Protein AF-A0A1Z4JH49-F1 (afdb_monomer)

pLDDT: mean 76.68, std 13.73, range [22.17, 94.38]

Organism: NCBI:txid1973484

Foldseek 3Di:
DDDPPDDLVPDDPVRSVLPPPHDDPPHDDPVSVVVVVVVCPQPVVLVVLLVVLVVLLVVCVVVVVDLVSADDDPRLVVLVVSLVCQVVGPPHRDPSSVVRSVSSVVSHVVVVVVVVVVVVVVVVVVVDDDDDDDDDDDDDDDDDDDDPVVVLVVVVVVVVVQQLVLLVVLLVVLVVVLVVLVVQLVVLVVQLVVLVVQLVVLVVQLVVLVVQLVVLVVQLVVLVVQLVVLVVVCVVDDPVHPVSVVSNVVSVVSNVVSVVSNVVSVVSNVVSVVSNVVSVVSNVVSVVSSVVSVVSSVLSVLQSVLSVLLSVLLVCCVPPLLSSLLSLLLSLVSQVVSCVPPNDPNHHQSSLQSLQASLQVVCLPPPPLPADAEFAAKAFQAAEEEAAFFFDFFWKFEFFFFDDTADDDDDFFWDTAADFQFAAHYAFAAPAFWDWDTFGDVQAFAKAGGFFHAFDAWDDAARFAAFAEDAAFDAWHFAGAAADDQAFDWATRPHKDWAADDWAAAAFAFAEADAADAAWEFGKDFDVDDWTFFAVGGADDDDFKDEAFQFFHEYFHHADKFDDGFGLFQDDWFFTAVFAFDDKWADFAAAAAAEEAEAQFFWWKEFFFQAFATDTATQAAGAFAAKAQAAAGAAAAADDYAAQWWEWKDFQVQFTFADIFFHTGGYYGKFDDPAFWHYWYTGAHDWWIHTYHQDWWTFRGTFFHHDTGIIATDGDARFYHMTDTNHRWYFHDHGPQRHYDNIRGNHHDHDDDDGDDDAHGYDMYDAHHTMTHTHRHQQGWYFYTRYDHHDGDGTYYDHDHRFAHGYFAHDDTTNWYHRAGTAIHTTMDHGGYHDDGTYYDAHGHADDHYYGHHHWSDYDHTHMIMATHHHDHTTGGHDDDDGGRWAHYKYAGNSSQGIWGGTNSQDIIHIRSVHIDDDYYDYYGHHYRRYIYYYHPHFHGAYHHHRRMYTGTTRDRHRYRHYHYDYYFHKADDWDHHDDDGYDIYGSHTGIDNDGDADSLRSSVSSLVVCLVVCLQVVVSVVSSVSNLDLVSLLSNLVNLQVVLLVCLLVVVLVSSLVSPVSSCVSPVVDDDRSNLSSPLSNQLSVLQVVLLVCLQVVNLVSSLVSNVVSCVSPVVDDDRSNVSSPVSHDDDD

Nearest PDB structures (foldseek):
  3ja6-assembly1_I  TM=4.859E-01  e=6.637E-03  Escherichia coli
  3ja6-assembly1_H  TM=2.984E-01  e=4.218E-02  Escherichia coli
  7a0g-assembly1_FFF  TM=4.722E-01  e=1.533E+00  Serratia marcescens
  6r1j-assembly1_J-2  TM=3.160E-01  e=1.308E+00  Aeromonas hydrophila J-1
  6grj-assembly1_F  TM=4.520E-01  e=7.887E+00  Aeromonas hydrophila

Mean predicted aligned error: 19.62 Å

Sequence (1134 aa):
MRRDDFEMAKVHPNLSMHNWLFFRETDEFESGMRVLLKAIDTDLEYVRAHTRILEKAIEWQEQKRNESFGLKGDDLRSAEAWLSQGEAKEPKPTELQQNYIRASRSTEDATAEAKRILEQAVAKAKRVSLLSLLAVGAAVTVAAIAIPASIQAQRQAAEARSQMQEANESLVQTQEKEKAANEKAQLAQKQFEQAQKQKQAAETQAKQAAEKARVAQQQFTQAQQQAKVAAQQLAQVNQEKEVVAVAKEQAEQQLQQAQQQIQVAQVQLGKAQAATTAAQQQTERAETSLRVAEDKRNTILTANALEKDGVAALKLSNVEQIRGLIDAMQAGQRLQGLIKTKGQDGFAASPIFSLQTILDRVENRSRQPFQRQILLAHESNVLTAKFSPNGQRIVTASADKTARVWDANTGEEVATLTGHQGNVWAAEFSPNGQRIVTASDDKTAQVWDANTGDEVATLIGHQGSVSTAKFSPDGQHILTRSAADNTARVWDANTGDEVATLTGHQGSVGAAEFSPDGQRIVTASADKTARVWDAKTGQQIVTLTGHQGTVMAAKFSPNGQHILTTSDDNTARVWDAKTGQQIATLTGHQGFVMTTKFSPDGQRILSPSWGNTARVWDAKTGQQIATLTGHQDTVMAAEFSPDGQRIVTASADKTARVWNANVGQEVTTLTGHQSSVGAAEFSPNGQHVVTASADKTAQVWNAKTGQQIATLTGHQGTVWAAKFSPDGQRIVTASADKTAQVWNAKTGQQIATLTGHQGWAIVAKFSPNGQRIVTASADKTARVWDAKNGQQIATLTGHQGAVWVAEFSPNGQYILTASDDKTARVWNAKTGQQIATLTGHQGTVWAAKFSADGQRIITASADNTARVWDANTGQEVATLTGHQSSVSAAEFSPNKQRIITASADNTARVWDANTGQEVATLTGHQSSVGAAEFSPNGQHVVTASADNTARVWDANTGQEIATLTGHQSWVSAAKFSPDGQRILTASLDHTAQIVPVEDLNMLLARGCRWLTNYLIVNPQVLKSLSTCHQPALLLASSLTLVNQSEDAARAGKIEDAIANLTLAKSWNPNLTFDPKTHAQNLSTAAQLLDEADRLAKAGKIEDAIAKYHQAQGIDESLQFDPEERAEENAPPQN

InterPro domains:
  IPR001680 WD40 repeat [PF00400] (373-407)
  IPR001680 WD40 repeat [PF00400] (411-449)
  IPR001680 WD40 repeat [PF00400] (454-492)
  IPR001680 WD40 repeat [PF00400] (497-534)
  IPR001680 WD40 repeat [PF00400] (538-576)
  IPR001680 WD40 repeat [PF00400] (580-618)
  IPR001680 WD40 repeat [PF00400] (622-660)
  IPR001680 WD40 repeat [PF00400] (664-702)
  IPR001680 WD40 repeat [PF00400] (706-744)
  IPR001680 WD40 repeat [PF00400] (748-786)
  IPR001680 WD40 repeat [PF00400] (790-828)
  IPR001680 WD40 repeat [PF00400] (832-870)
  IPR001680 WD40 repeat [PF00400] (874-912)
  IPR001680 WD40 repeat [PF00400] (916-954)
  IPR001680 WD40 repeat [PF00400] (958-994)
  IPR001680 WD40 repeat [PS50082] (375-416)
  IPR001680 WD40 repeat [PS50082] (417-458)
  IPR001680 WD40 repeat [PS50082] (459-501)
  IPR001680 WD40 repeat [PS50082] (502-543)
  IPR001680 WD40 repeat [PS50082] (544-585)

Radius of gyration: 41.97 Å; Cα contacts (8 Å, |Δi|>4): 3532; chains: 1; bounding box: 147×89×112 Å

Secondary structure (DSSP, 8-state):
--GGG--GGGS-HHHHTS-GGG--TTS-SHHHHHHHHHHHTS-HHHHHHHHHHHHHHHHHHHTTT-GGGS--THHHHHHHHHHTTGGGSSSPPPHHHHHHHHHHHHHHHHHHHHHHHHHHHHHHHTT---S-------------SS-SHHHHHHHHHHHHHHHHHHHHHHHHHHHHHHHHHHHHHHHHHHHHHHHHHHHHHHHHHHHHHHHHHHHHHHHHHHHHHHHHHHHHHHHT-SSSHHHHHHHHHHHHHHHHHHHHHHHHHHHHHHHHHHHHHHHHHHHHHHHHHHHHHHHHHHHHHHHHHHHHHHHHHHHHHTT-HHHHHHHHHHHHHHHHHHHHHH-STT--SHHHHHHHHHHHHHHHTSS-S-SEEE--EESS--------S-B-S-----SSSS-----SSS----------SS----EE--SSSBB-----TTTB-----SSSS---S----S-----S---SSSS----------SS-----SSS----------SS------B-SSS--B-----SSS-----BTTT-B----B--SS------B-BS--------SSS------SSS-----------S--------SSSS------SSTT-----SSS-B---BB--B-S-B---B--SS--B--BB-TTS--B---SSS----EEE---SS--B--B--SBSSEEB--BSSS-EEEEETTSS-EEE------------EE-SSSS-EE---TTT-------SS----------S-----EE-BSB--------TT---B---SSSS----B--------S-----S------B--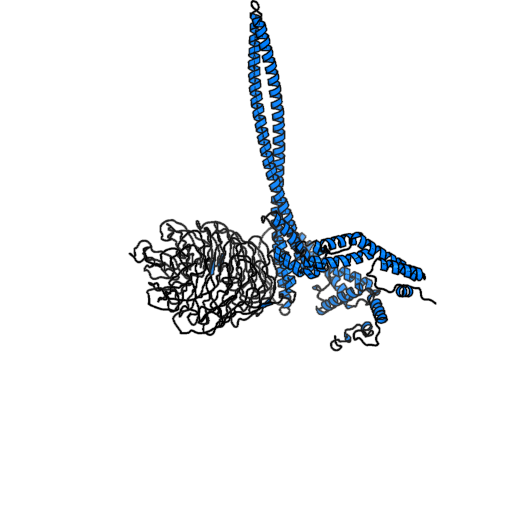SSS--B---SSS---S-------S--------S---------SSS------SS-BSS---B----S---EEE--TBTT--EEEBTTTB-----TTS-S---------S--------SS--------BTTB-B--BSSS-S----B--B-S-B--B---SSS--B---BSSS-B-------HHHHHHHHHHHTHHHHHH-HHHHHH-GGG--HHHHHHHHHHHHHHHHHHHHTT-HHHHHHHHHHHHHH-TT--S-HHHHHHHHHHHHHHHHHHHHHHHTT-HHHHHHHHHHHHTT-TT--S-HHHHHHHTSPPP-

Solvent-accessible surface area (backbone atoms only — not comparable to full-atom values): 50497 Å² total; per-residue (Å²): 135,80,85,85,87,66,69,69,90,80,48,57,71,80,61,63,70,60,72,68,91,75,70,62,100,87,65,68,59,74,67,46,51,53,54,51,51,63,60,55,70,59,53,54,66,61,47,52,49,49,53,57,46,41,53,51,27,47,53,22,52,73,56,73,60,42,71,89,64,37,48,56,68,68,66,31,55,53,49,53,59,51,57,74,54,23,89,84,41,79,79,58,76,48,72,57,38,55,52,38,53,54,52,11,48,58,48,48,56,51,50,53,51,53,47,53,54,48,52,55,49,52,62,54,50,75,75,68,85,80,84,81,85,90,86,88,87,86,85,83,88,86,86,83,92,84,70,70,70,55,53,56,55,49,48,53,52,48,50,56,47,54,49,54,46,32,54,48,53,49,55,52,59,48,51,54,53,42,50,55,32,50,54,50,26,54,51,29,47,54,51,26,56,50,27,50,54,50,26,55,52,27,50,51,50,25,53,55,27,45,50,50,28,52,51,30,50,52,51,29,54,51,28,50,52,48,28,51,51,32,52,54,52,44,73,76,45,83,85,67,46,66,69,41,50,53,52,28,54,53,27,50,52,48,30,52,53,28,51,52,48,32,54,54,26,49,54,48,26,53,53,26,48,53,49,27,54,52,27,47,56,50,27,56,52,25,49,54,49,24,53,54,30,46,53,54,32,55,49,38,54,52,27,54,50,36,30,51,43,3,54,49,15,44,60,38,34,78,79,38,54,70,58,13,44,51,43,8,44,50,28,39,51,53,49,52,55,49,44,78,74,68,54,78,85,73,70,61,53,36,15,57,14,21,34,44,23,46,53,23,47,60,51,70,70,54,96,52,47,52,79,44,46,35,42,33,25,20,11,5,23,14,49,32,45,47,54,42,50,59,22,18,33,46,37,30,7,44,5,10,34,31,26,46,43,41,72,94,83,82,87,82,48,50,59,22,18,11,69,38,27,2,5,8,11,43,17,28,21,19,95,33,41,33,14,33,26,59,12,22,11,52,21,14,18,34,9,23,32,38,72,38,34,21,15,74,51,77,51,87,88,40,7,30,21,11,7,28,44,46,16,35,33,71,75,43,11,31,43,32,22,5,22,23,76,68,53,48,45,9,49,43,72,84,87,35,51,70,71,12,28,51,75,63,42,58,10,2,25,24,10,19,14,20,21,47,80,67,60,21,32,42,43,6,4,3,58,75,52,73,52,38,37,8,4,76,80,51,54,67,52,69,56,58,36,38,47,54,9,11,24,17,3,10,38,35,18,33,55,74,37,13,33,28,27,14,5,32,2,9,40,40,39,21,9,7,51,84,60,15,55,71,33,38,46,42,39,65,38,66,19,64,35,53,23,36,41,49,37,70,35,56,36,31,44,36,13,13,4,29,3,36,33,19,42,28,26,8,15,61,58,44,37,25,21,25,24,34,47,20,14,49,28,36,36,24,32,29,25,36,14,52,27,77,20,3,16,17,26,29,5,57,78,54,37,27,42,35,41,8,49,46,42,39,50,68,27,31,42,18,52,80,47,90,40,48,20,33,14,12,32,40,23,12,68,63,60,19,16,32,23,16,8,36,35,34,46,32,38,24,18,47,25,70,54,56,53,74,77,23,55,31,54,82,52,68,8,68,40,28,1,19,15,29,41,48,51,61,35,25,34,33,18,2,0,49,56,12,9,10,35,47,28,44,36,34,41,82,65,75,71,67,88,85,89,71,39,70,30,76,13,26,8,15,14,26,23,45,64,51,68,47,49,57,4,2,10,40,74,20,29,15,30,20,21,17,28,70,40,81,65,78,70,62,75,48,58,72,35,73,32,56,37,58,29,8,36,43,13,19,23,55,43,48,23,30,17,20,17,38,40,45,19,37,15,29,14,9,69,73,76,55,45,72,75,60,34,58,60,29,22,14,36,63,53,27,55,74,56,64,40,41,12,10,34,42,18,26,19,1,4,48,66,20,13,38,29,32,27,43,46,69,25,20,33,17,34,29,28,28,37,58,50,52,53,40,32,28,2,11,14,19,15,14,39,14,26,17,29,33,22,2,6,28,29,14,27,55,44,35,21,33,28,82,16,4,54,64,76,48,74,64,68,46,15,50,19,17,17,5,15,17,28,26,33,60,74,61,47,60,22,39,46,42,19,3,65,58,16,19,24,13,15,7,11,80,72,59,32,58,28,39,33,30,59,77,46,36,24,17,20,33,24,27,12,34,29,69,88,55,80,36,29,32,33,9,27,39,25,37,25,27,28,60,34,60,42,42,56,77,70,40,48,47,46,50,51,37,60,74,39,39,74,57,34,31,79,35,42,75,58,39,72,72,38,66,92,52,72,41,72,70,52,34,42,55,14,20,55,47,34,41,55,59,14,52,55,30,3,43,71,64,39,40,70,63,10,27,56,34,31,47,50,18,37,73,48,32,76,83,57,84,72,54,38,62,62,51,22,51,33,35,26,49,19,40,52,29,41,59,49,15,58,49,30,4,49,70,66,36,40,71,66,9,29,57,26,34,51,55,15,36,77,54,30,84,81,62,87,71,59,42,64,61,56,21,58,73,40,32,65,84,88,129

Structure (mmCIF, N/CA/C/O backbone):
data_AF-A0A1Z4JH49-F1
#
_entry.id   AF-A0A1Z4JH49-F1
#
loop_
_atom_site.group_PDB
_atom_site.id
_atom_site.type_symbol
_atom_site.label_atom_id
_atom_site.label_alt_id
_atom_site.label_comp_id
_atom_site.label_asym_id
_atom_site.label_entity_id
_atom_site.label_seq_id
_atom_site.pdbx_PDB_ins_code
_atom_site.Cartn_x
_atom_site.Cartn_y
_atom_site.Cartn_z
_atom_site.occupancy
_atom_site.B_iso_or_equiv
_atom_site.auth_seq_id
_atom_site.auth_comp_id
_atom_site.auth_asym_id
_atom_site.auth_atom_id
_atom_site.pdbx_PDB_model_num
ATOM 1 N N . MET A 1 1 ? 37.504 30.552 30.545 1.00 37.03 1 MET A N 1
ATOM 2 C CA . MET A 1 1 ? 38.016 30.940 29.206 1.00 37.03 1 MET A CA 1
ATOM 3 C C . MET A 1 1 ? 39.341 31.670 29.407 1.00 37.03 1 MET A C 1
ATOM 5 O O . MET A 1 1 ? 39.548 32.161 30.512 1.00 37.03 1 MET A O 1
ATOM 9 N N . ARG A 1 2 ? 40.256 31.694 28.426 1.00 31.44 2 ARG A N 1
ATOM 10 C CA . ARG A 1 2 ? 41.490 32.506 28.524 1.00 31.44 2 ARG A CA 1
ATOM 11 C C . ARG A 1 2 ? 41.220 33.959 28.108 1.00 31.44 2 ARG A C 1
ATOM 13 O O . ARG A 1 2 ? 40.160 34.270 27.582 1.00 31.44 2 ARG A O 1
ATOM 20 N N . ARG A 1 3 ? 42.172 34.833 28.435 1.00 36.56 3 ARG A N 1
ATOM 21 C CA . ARG A 1 3 ? 42.039 36.296 28.539 1.00 36.56 3 ARG A CA 1
ATOM 22 C C . ARG A 1 3 ? 41.956 37.055 27.203 1.00 36.56 3 ARG A C 1
ATOM 24 O O . ARG A 1 3 ? 41.673 38.248 27.222 1.00 36.56 3 ARG A O 1
ATOM 31 N N . ASP A 1 4 ? 42.187 36.388 26.076 1.00 38.19 4 ASP A N 1
ATOM 32 C CA . ASP A 1 4 ? 42.573 37.065 24.830 1.00 38.19 4 ASP A CA 1
ATOM 33 C C . ASP A 1 4 ? 41.394 37.393 23.884 1.00 38.19 4 ASP A C 1
ATOM 35 O O . ASP A 1 4 ? 41.569 38.157 22.940 1.00 38.19 4 ASP A O 1
ATOM 39 N N . ASP A 1 5 ? 40.182 36.901 24.178 1.00 44.09 5 ASP A N 1
ATOM 40 C CA . ASP A 1 5 ? 38.983 37.053 23.327 1.00 44.09 5 ASP A CA 1
ATOM 41 C C . ASP A 1 5 ? 37.997 38.159 23.793 1.00 44.09 5 ASP A C 1
ATOM 43 O O . ASP A 1 5 ? 36.838 38.168 23.372 1.00 44.09 5 ASP A O 1
ATOM 47 N N . PHE A 1 6 ? 38.392 39.076 24.694 1.00 48.81 6 PHE A N 1
ATOM 48 C CA . PHE A 1 6 ? 37.451 40.023 25.328 1.00 48.81 6 PHE A CA 1
ATOM 49 C C . PHE A 1 6 ? 37.875 41.504 25.260 1.00 48.81 6 PHE A C 1
ATOM 51 O O . PHE A 1 6 ? 38.840 41.936 25.892 1.00 48.81 6 PHE A O 1
ATOM 58 N N . GLU A 1 7 ? 37.102 42.320 24.537 1.00 53.25 7 GLU A N 1
ATOM 59 C CA . GLU A 1 7 ? 37.329 43.766 24.403 1.00 53.25 7 GLU A CA 1
ATOM 60 C C . GLU A 1 7 ? 36.830 44.547 25.635 1.00 53.25 7 GLU A C 1
ATOM 62 O O . GLU A 1 7 ? 35.629 44.771 25.801 1.00 53.25 7 GLU A O 1
ATOM 67 N N . MET A 1 8 ? 37.752 45.050 26.468 1.00 45.38 8 MET A N 1
ATOM 68 C CA . MET A 1 8 ? 37.416 45.846 27.667 1.00 45.38 8 MET A CA 1
ATOM 69 C C . MET A 1 8 ? 36.530 47.072 27.387 1.00 45.38 8 MET A C 1
ATOM 71 O O . MET A 1 8 ? 35.761 47.474 28.255 1.00 45.38 8 MET A O 1
ATOM 75 N N . ALA A 1 9 ? 36.588 47.646 26.180 1.00 52.22 9 ALA A N 1
ATOM 76 C CA . ALA A 1 9 ? 35.796 48.815 25.787 1.00 52.22 9 ALA A CA 1
ATOM 77 C C . ALA A 1 9 ? 34.269 48.577 25.772 1.00 52.22 9 ALA A C 1
ATOM 79 O O . ALA A 1 9 ? 33.506 49.536 25.683 1.00 52.22 9 ALA A O 1
ATOM 80 N N . LYS A 1 10 ? 33.818 47.316 25.855 1.00 49.72 10 LYS A N 1
ATOM 81 C CA . LYS A 1 10 ? 32.396 46.931 25.909 1.00 49.72 10 LYS A CA 1
ATOM 82 C C . LYS A 1 10 ? 31.877 46.683 27.332 1.00 49.72 10 LYS A C 1
ATOM 84 O O . LYS A 1 10 ? 30.701 46.369 27.498 1.00 49.72 10 LYS A O 1
ATOM 89 N N . VAL A 1 11 ? 32.720 46.821 28.360 1.00 47.69 11 VAL A N 1
ATOM 90 C CA . VAL A 1 11 ? 32.331 46.653 29.770 1.00 47.69 11 VAL A CA 1
ATOM 91 C C . VAL A 1 11 ? 32.034 48.017 30.395 1.00 47.69 11 VAL A C 1
ATOM 93 O O . VAL A 1 11 ? 32.793 48.966 30.226 1.00 47.69 11 VAL A O 1
ATOM 96 N N . HIS A 1 12 ? 30.930 48.120 31.141 1.00 50.75 12 HIS A N 1
ATOM 97 C CA . HIS A 1 12 ? 30.554 49.351 31.844 1.00 50.75 12 HIS A CA 1
ATOM 98 C C . HIS A 1 12 ? 31.670 49.796 32.820 1.00 50.75 12 HIS A C 1
ATOM 100 O O . HIS A 1 12 ? 32.187 48.936 33.538 1.00 50.75 12 HIS A O 1
ATOM 106 N N . PRO A 1 13 ? 32.022 51.097 32.929 1.00 48.78 13 PRO A N 1
ATOM 107 C CA . PRO A 1 13 ? 33.194 51.546 33.691 1.00 48.78 13 PRO A CA 1
ATOM 108 C C . PRO A 1 13 ? 33.259 51.005 35.126 1.00 48.78 13 PRO A C 1
ATOM 110 O O . PRO A 1 13 ? 34.274 50.430 35.517 1.00 48.78 13 PRO A O 1
ATOM 113 N N . ASN A 1 14 ? 32.149 51.060 35.867 1.00 49.88 14 ASN A N 1
ATOM 114 C CA . ASN A 1 14 ? 32.090 50.559 37.247 1.00 49.88 14 ASN A CA 1
ATOM 115 C C . ASN A 1 14 ? 32.277 49.031 37.348 1.00 49.88 14 ASN A C 1
ATOM 117 O O . ASN A 1 14 ? 32.785 48.551 38.352 1.00 49.88 14 ASN A O 1
ATOM 121 N N . LEU A 1 15 ? 31.911 48.261 36.315 1.00 47.09 15 LEU A N 1
ATOM 122 C CA . LEU A 1 15 ? 32.161 46.813 36.265 1.00 47.09 15 LEU A CA 1
ATOM 123 C C . LEU A 1 15 ? 33.603 46.505 35.833 1.00 47.09 15 LEU A C 1
ATOM 125 O O . LEU A 1 15 ? 34.191 45.544 36.314 1.00 47.09 15 LEU A O 1
ATOM 129 N N . SER A 1 16 ? 34.208 47.352 34.992 1.00 52.31 16 SER A N 1
ATOM 130 C CA . SER A 1 16 ? 35.619 47.217 34.597 1.00 52.31 16 SER A CA 1
ATOM 131 C C . SER A 1 16 ? 36.606 47.454 35.752 1.00 52.31 16 SER A C 1
ATOM 133 O O . SER A 1 16 ? 37.737 46.973 35.700 1.00 52.31 16 SER A O 1
ATOM 135 N N . MET A 1 17 ? 36.178 48.148 36.815 1.00 47.72 17 MET A N 1
ATOM 136 C CA . MET A 1 17 ? 36.982 48.374 38.023 1.00 47.72 17 MET A CA 1
ATOM 137 C C . MET A 1 17 ? 37.067 47.149 38.950 1.00 47.72 17 MET A C 1
ATOM 139 O O . MET A 1 17 ? 38.031 47.035 39.706 1.00 47.72 17 MET A O 1
ATOM 143 N N . HIS A 1 18 ? 36.117 46.210 38.883 1.00 51.69 18 HIS A N 1
ATOM 144 C CA . HIS A 1 18 ? 36.082 45.029 39.754 1.00 51.69 18 HIS A CA 1
ATOM 145 C C . HIS A 1 18 ? 36.590 43.790 39.006 1.00 51.69 18 HIS A C 1
ATOM 147 O O . HIS A 1 18 ? 35.855 42.995 38.425 1.00 51.69 18 HIS A O 1
ATOM 153 N N . ASN A 1 19 ? 37.917 43.668 39.008 1.00 45.16 19 ASN A N 1
ATOM 154 C CA . ASN A 1 19 ? 38.725 42.877 38.077 1.00 45.16 19 ASN A CA 1
ATOM 155 C C . ASN A 1 19 ? 38.771 41.355 38.377 1.00 45.16 19 ASN A C 1
ATOM 157 O O . ASN A 1 19 ? 39.795 40.706 38.163 1.00 45.16 19 ASN A O 1
ATOM 161 N N . TRP A 1 20 ? 37.678 40.778 38.889 1.00 50.62 20 TRP A N 1
ATOM 162 C CA . TRP A 1 20 ? 37.620 39.376 39.344 1.00 50.62 20 TRP A CA 1
ATOM 163 C C . TRP A 1 20 ? 37.301 38.357 38.234 1.00 50.62 20 TRP A C 1
ATOM 165 O O . TRP A 1 20 ? 37.333 37.153 38.461 1.00 50.62 20 TRP A O 1
ATOM 175 N N . LEU A 1 21 ? 37.061 38.825 37.004 1.00 45.66 21 LEU A N 1
ATOM 176 C CA . LEU A 1 21 ? 36.731 37.990 35.836 1.00 45.66 21 LEU A CA 1
ATOM 177 C C . LEU A 1 21 ? 37.903 37.117 35.326 1.00 45.66 21 LEU A C 1
ATOM 179 O O . LEU A 1 21 ? 37.710 36.274 34.451 1.00 45.66 21 LEU A O 1
ATOM 183 N N . PHE A 1 22 ? 39.121 37.332 35.840 1.00 52.31 22 PHE A N 1
ATOM 184 C CA . PHE A 1 22 ? 40.343 36.658 35.375 1.00 52.31 22 PHE A CA 1
ATOM 185 C C . PHE A 1 22 ? 41.004 35.731 36.409 1.00 52.31 22 PHE A C 1
ATOM 187 O O . PHE A 1 22 ? 41.804 34.898 35.992 1.00 52.31 22 PHE A O 1
ATOM 194 N N . PHE A 1 23 ? 40.625 35.841 37.692 1.00 51.53 23 PHE A N 1
ATOM 195 C CA . PHE A 1 23 ? 41.044 35.016 38.844 1.00 51.53 23 PHE A CA 1
ATOM 196 C C . PHE A 1 23 ? 42.556 35.012 39.178 1.00 51.53 23 PHE A C 1
ATOM 198 O O . PHE A 1 23 ? 43.409 34.762 38.326 1.00 51.53 23 PHE A O 1
ATOM 205 N N . ARG A 1 24 ? 42.905 35.259 40.450 1.00 52.34 24 ARG A N 1
ATOM 206 C CA . ARG A 1 24 ? 44.283 35.228 40.988 1.00 52.34 24 ARG A CA 1
ATOM 207 C C . ARG A 1 24 ? 44.294 34.792 42.454 1.00 52.34 24 ARG A C 1
ATOM 209 O O . ARG A 1 24 ? 43.310 34.982 43.157 1.00 52.34 24 ARG A O 1
ATOM 216 N N . GLU A 1 25 ? 45.433 34.275 42.912 1.00 44.78 25 GLU A N 1
ATOM 217 C CA . GLU A 1 25 ? 45.643 33.715 44.263 1.00 44.78 25 GLU A CA 1
ATOM 218 C C . GLU A 1 25 ? 45.594 34.748 45.413 1.00 44.78 25 GLU A C 1
ATOM 220 O O . GLU A 1 25 ? 45.699 34.373 46.576 1.00 44.78 25 GLU A O 1
ATOM 225 N N . THR A 1 26 ? 45.433 36.040 45.107 1.00 48.78 26 THR A N 1
ATOM 226 C CA . THR A 1 26 ? 45.417 37.156 46.072 1.00 48.78 26 THR A CA 1
ATOM 227 C C . THR A 1 26 ? 44.093 37.922 46.149 1.00 48.78 26 THR A C 1
ATOM 229 O O . THR A 1 26 ? 43.952 38.785 47.013 1.00 48.78 26 THR A O 1
ATOM 232 N N . ASP A 1 27 ? 43.154 37.680 45.230 1.00 51.53 27 ASP A N 1
ATOM 233 C CA . ASP A 1 27 ? 42.036 38.595 44.961 1.00 51.53 27 ASP A CA 1
ATOM 234 C C . ASP A 1 27 ? 40.755 38.137 45.723 1.00 51.53 27 ASP A C 1
ATOM 236 O O . ASP A 1 27 ? 40.513 36.948 45.905 1.00 51.53 27 ASP A O 1
ATOM 240 N N . GLU A 1 28 ? 39.894 39.064 46.167 1.00 55.47 28 GLU A N 1
ATOM 241 C CA . GLU A 1 28 ? 38.840 38.842 47.196 1.00 55.47 28 GLU A CA 1
ATOM 242 C C . GLU A 1 28 ? 37.630 37.943 46.808 1.00 55.47 28 GLU A C 1
ATOM 244 O O . GLU A 1 28 ? 36.881 38.318 45.908 1.00 55.47 28 GLU A O 1
ATOM 249 N N . PHE A 1 29 ? 37.315 36.864 47.559 1.00 54.22 29 PHE A N 1
ATOM 250 C CA . PHE A 1 29 ? 36.040 36.122 47.378 1.00 54.22 29 PHE A CA 1
ATOM 251 C C . PHE A 1 29 ? 34.855 36.705 48.171 1.00 54.22 29 PHE A C 1
ATOM 253 O O . PHE A 1 29 ? 34.009 37.367 47.585 1.00 54.22 29 PHE A O 1
ATOM 260 N N . GLU A 1 30 ? 34.790 36.496 49.492 1.00 53.56 30 GLU A N 1
ATOM 261 C CA . GLU A 1 30 ? 33.685 36.936 50.375 1.00 53.56 30 GLU A CA 1
ATOM 262 C C . GLU A 1 30 ? 33.306 38.416 50.174 1.00 53.56 30 GLU A C 1
ATOM 264 O O . GLU A 1 30 ? 32.159 38.750 49.874 1.00 53.56 30 GLU A O 1
ATOM 269 N N . SER A 1 31 ? 34.297 39.306 50.283 1.00 53.00 31 SER A N 1
ATOM 270 C CA . SER A 1 31 ? 34.135 40.757 50.129 1.00 53.00 31 SER A CA 1
ATOM 271 C C . SER A 1 31 ? 33.720 41.142 48.699 1.00 53.00 31 SER A C 1
ATOM 273 O O . SER A 1 31 ? 32.760 41.895 48.510 1.00 53.00 31 SER A O 1
ATOM 275 N N . GLY A 1 32 ? 34.351 40.543 47.680 1.00 54.25 32 GLY A N 1
ATOM 276 C CA . GLY A 1 32 ? 34.007 40.755 46.271 1.00 54.25 32 GLY A CA 1
ATOM 277 C C . GLY A 1 32 ? 32.579 40.312 45.930 1.00 54.25 32 GLY A C 1
ATOM 278 O O . GLY A 1 32 ? 31.841 41.045 45.268 1.00 54.25 32 GLY A O 1
ATOM 279 N N . MET A 1 33 ? 32.150 39.160 46.450 1.00 55.62 33 MET A N 1
ATOM 280 C CA . MET A 1 33 ? 30.796 38.626 46.289 1.00 55.62 33 MET A CA 1
ATOM 281 C C . MET A 1 33 ? 29.753 39.515 46.981 1.00 55.62 33 MET A C 1
ATOM 283 O O . MET A 1 33 ? 28.701 39.792 46.405 1.00 55.62 33 MET A O 1
ATOM 287 N N . ARG A 1 34 ? 30.059 40.039 48.178 1.00 55.97 34 ARG A N 1
ATOM 288 C CA . ARG A 1 34 ? 29.182 40.963 48.923 1.00 55.97 34 ARG A CA 1
ATOM 289 C C . ARG A 1 34 ? 28.981 42.293 48.186 1.00 55.97 34 ARG A C 1
ATOM 291 O O . ARG A 1 34 ? 27.864 42.811 48.150 1.00 55.97 34 ARG A O 1
ATOM 298 N N . VAL A 1 35 ? 30.033 42.829 47.561 1.00 53.38 35 VAL A N 1
ATOM 299 C CA . VAL A 1 35 ? 29.958 44.039 46.717 1.00 53.38 35 VAL A CA 1
ATOM 300 C C . VAL A 1 35 ? 29.181 43.770 45.423 1.00 53.38 35 VAL A C 1
ATOM 302 O O . VAL A 1 35 ? 28.351 44.592 45.034 1.00 53.38 35 VAL A O 1
ATOM 305 N N . LEU A 1 36 ? 29.383 42.608 44.791 1.00 52.16 36 LEU A N 1
ATOM 306 C CA . LEU A 1 36 ? 28.657 42.209 43.582 1.00 52.16 36 LEU A CA 1
ATOM 307 C C . LEU A 1 36 ? 27.152 42.034 43.847 1.00 52.16 36 LEU A C 1
ATOM 309 O O . LEU A 1 36 ? 26.333 42.573 43.103 1.00 52.16 36 LEU A O 1
ATOM 313 N N . LEU A 1 37 ? 26.782 41.352 44.937 1.00 54.72 37 LEU A N 1
ATOM 314 C CA . LEU A 1 37 ? 25.390 41.198 45.370 1.00 54.72 37 LEU A CA 1
ATOM 315 C C . LEU A 1 37 ? 24.737 42.559 45.640 1.00 54.72 37 LEU A C 1
ATOM 317 O O . LEU A 1 37 ? 23.658 42.829 45.121 1.00 54.72 37 LEU A O 1
ATOM 321 N N . LYS A 1 38 ? 25.429 43.462 46.347 1.00 53.47 38 LYS A N 1
ATOM 322 C CA . LYS A 1 38 ? 24.935 44.819 46.633 1.00 53.47 38 LYS A CA 1
ATOM 323 C C . LYS A 1 38 ? 24.758 45.695 45.381 1.00 53.47 38 LYS A C 1
ATOM 325 O O . LYS A 1 38 ? 23.968 46.633 45.418 1.00 53.47 38 LYS A O 1
ATOM 330 N N . ALA A 1 39 ? 25.464 45.403 44.287 1.00 52.19 39 ALA A N 1
ATOM 331 C CA . ALA A 1 39 ? 25.262 46.062 42.994 1.00 52.19 39 ALA A CA 1
ATOM 332 C C . ALA A 1 39 ? 24.100 45.450 42.183 1.00 52.19 39 ALA A C 1
ATOM 334 O O . ALA A 1 39 ? 23.425 46.164 41.439 1.00 52.19 39 ALA A O 1
ATOM 335 N N . ILE A 1 40 ? 23.848 44.145 42.334 1.00 53.75 40 ILE A N 1
ATOM 336 C CA . ILE A 1 40 ? 22.736 43.426 41.684 1.00 53.75 40 ILE A CA 1
ATOM 337 C C . ILE A 1 40 ? 21.383 43.749 42.346 1.00 53.75 40 ILE A C 1
ATOM 339 O O . ILE A 1 40 ? 20.364 43.769 41.658 1.00 53.75 40 ILE A O 1
ATOM 343 N N . ASP A 1 41 ? 21.376 44.066 43.644 1.00 51.84 41 ASP A N 1
ATOM 344 C CA . ASP A 1 41 ? 20.166 44.402 44.418 1.00 51.84 41 ASP A CA 1
ATOM 345 C C . ASP A 1 41 ? 19.546 45.774 44.048 1.00 51.84 41 ASP A C 1
ATOM 347 O O . ASP A 1 41 ? 18.440 46.119 44.467 1.00 51.84 41 ASP A O 1
ATOM 351 N N . THR A 1 42 ? 20.226 46.569 43.213 1.00 55.97 42 THR A N 1
ATOM 352 C CA . THR A 1 42 ? 19.698 47.825 42.653 1.00 55.97 42 THR A CA 1
ATOM 353 C C . THR A 1 42 ? 18.772 47.575 41.451 1.00 55.97 42 THR A C 1
ATOM 355 O O . THR A 1 42 ? 19.183 47.680 40.300 1.00 55.97 42 THR A O 1
ATOM 358 N N . ASP A 1 43 ? 17.502 47.260 41.739 1.00 65.50 43 ASP A N 1
ATOM 359 C CA . ASP A 1 43 ? 16.357 47.200 40.800 1.00 65.50 43 ASP A CA 1
ATOM 360 C C . ASP A 1 43 ? 16.660 46.514 39.446 1.00 65.50 43 ASP A C 1
ATOM 362 O O . ASP A 1 43 ? 16.579 47.100 38.360 1.00 65.50 43 ASP A O 1
ATOM 366 N N . LEU A 1 44 ? 17.006 45.225 39.523 1.00 66.62 44 LEU A N 1
ATOM 367 C CA . LEU A 1 44 ? 17.349 44.370 38.382 1.00 66.62 44 LEU A CA 1
ATOM 368 C C . LEU A 1 44 ? 16.307 44.398 37.245 1.00 66.62 44 LEU A C 1
ATOM 370 O O . LEU A 1 44 ? 16.675 44.321 36.071 1.00 66.62 44 LEU A O 1
ATOM 374 N N . GLU A 1 45 ? 15.017 44.522 37.566 1.00 68.75 45 GLU A N 1
ATOM 375 C CA . GLU A 1 45 ? 13.944 44.598 36.567 1.00 68.75 45 GLU A CA 1
ATOM 376 C C . GLU A 1 45 ? 13.926 45.949 35.840 1.00 68.75 45 GLU A C 1
ATOM 378 O O . GLU A 1 45 ? 13.769 45.979 34.615 1.00 68.75 45 GLU A O 1
ATOM 383 N N . TYR A 1 46 ? 14.182 47.064 36.536 1.00 81.19 46 TYR A N 1
ATOM 384 C CA . TYR A 1 46 ? 14.373 48.363 35.886 1.00 81.19 46 TYR A CA 1
ATOM 385 C C . TYR A 1 46 ? 15.592 48.367 34.947 1.00 81.19 46 TYR A C 1
ATOM 387 O O . TYR A 1 46 ? 15.497 48.909 33.840 1.00 81.19 46 TYR A O 1
ATOM 395 N N . VAL A 1 47 ? 16.703 47.722 35.332 1.00 75.38 47 VAL A N 1
ATOM 396 C CA . VAL A 1 47 ? 17.906 47.593 34.483 1.00 75.38 47 VAL A CA 1
ATOM 397 C C . VAL A 1 47 ? 17.637 46.706 33.260 1.00 75.38 47 VAL A C 1
ATOM 399 O O . VAL A 1 47 ? 17.984 47.083 32.142 1.00 75.38 47 VAL A O 1
ATOM 402 N N . ARG A 1 48 ? 16.952 45.565 33.424 1.00 76.81 48 ARG A N 1
ATOM 403 C CA . ARG A 1 48 ? 16.534 44.701 32.300 1.00 76.81 48 ARG A CA 1
ATOM 404 C C . ARG A 1 48 ? 15.616 45.432 31.322 1.00 76.81 48 ARG A C 1
ATOM 406 O O . ARG A 1 48 ? 15.792 45.316 30.107 1.00 76.81 48 ARG A O 1
ATOM 413 N N . ALA A 1 49 ? 14.659 46.202 31.838 1.00 79.69 49 ALA A N 1
ATOM 414 C CA . ALA A 1 49 ? 13.790 47.042 31.023 1.00 79.69 49 ALA A CA 1
ATOM 415 C C . ALA A 1 49 ? 14.581 48.143 30.294 1.00 79.69 49 ALA A C 1
ATOM 417 O O . ALA A 1 49 ? 14.339 48.359 29.106 1.00 79.69 49 ALA A O 1
ATOM 418 N N . HIS A 1 50 ? 15.577 48.762 30.945 1.00 87.12 50 HIS A N 1
ATOM 419 C CA . HIS A 1 50 ? 16.493 49.712 30.301 1.00 87.12 50 HIS A CA 1
ATOM 420 C C . HIS A 1 50 ? 17.182 49.076 29.091 1.00 87.12 50 HIS A C 1
ATOM 422 O O . HIS A 1 50 ? 16.985 49.549 27.970 1.00 87.12 50 HIS A O 1
ATOM 428 N N . THR A 1 51 ? 17.895 47.960 29.279 1.00 81.62 51 THR A N 1
ATOM 429 C CA . THR A 1 51 ? 18.613 47.280 28.188 1.00 81.62 51 THR A CA 1
ATOM 430 C C . THR A 1 51 ? 17.670 46.891 27.047 1.00 81.62 51 THR A C 1
ATOM 432 O O . THR A 1 51 ? 17.929 47.245 25.899 1.00 81.62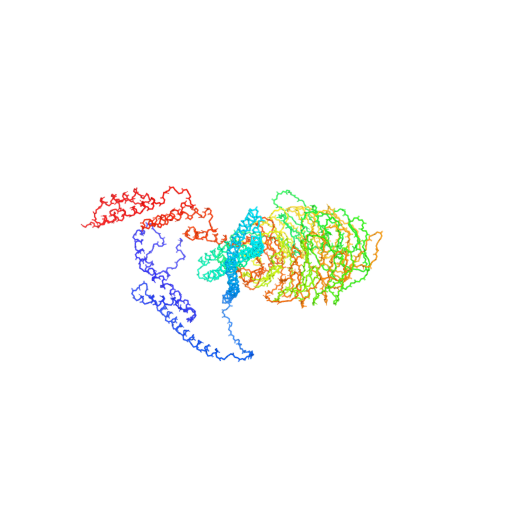 51 THR A O 1
ATOM 435 N N . ARG A 1 52 ? 16.522 46.269 27.351 1.00 85.25 52 ARG A N 1
ATOM 436 C CA . ARG A 1 52 ? 15.545 45.825 26.338 1.00 85.25 52 ARG A CA 1
ATOM 437 C C . ARG A 1 52 ? 14.937 46.982 25.535 1.00 85.25 52 ARG A C 1
ATOM 439 O O . ARG A 1 52 ? 14.691 46.838 24.338 1.00 85.25 52 ARG A O 1
ATOM 446 N N . ILE A 1 53 ? 14.663 48.124 26.171 1.00 87.44 53 ILE A N 1
ATOM 447 C CA . ILE A 1 53 ? 14.147 49.316 25.476 1.00 87.44 53 ILE A CA 1
ATOM 448 C C . ILE A 1 53 ? 15.274 49.993 24.680 1.00 87.44 53 ILE A C 1
ATOM 450 O O . ILE A 1 53 ? 15.011 50.515 23.599 1.00 87.44 53 ILE A O 1
ATOM 454 N N . LEU A 1 54 ? 16.522 49.956 25.165 1.00 86.38 54 LEU A N 1
ATOM 455 C CA . LEU A 1 54 ? 17.681 50.502 24.453 1.00 86.38 54 LEU A CA 1
ATOM 456 C C . LEU A 1 54 ? 17.973 49.723 23.165 1.00 86.38 54 LEU A C 1
ATOM 458 O O . LEU A 1 54 ? 18.121 50.347 22.121 1.00 86.38 54 LEU A O 1
ATOM 462 N N . GLU A 1 55 ? 17.985 48.390 23.215 1.00 84.44 55 GLU A N 1
ATOM 463 C CA . GLU A 1 55 ? 18.173 47.526 22.039 1.00 84.44 55 GLU A CA 1
ATOM 464 C C . GLU A 1 55 ? 17.126 47.814 20.954 1.00 84.44 55 GLU A C 1
ATOM 466 O O . GLU A 1 55 ? 17.483 48.108 19.813 1.00 84.44 55 GLU A O 1
ATOM 471 N N . LYS A 1 56 ? 15.835 47.845 21.320 1.00 86.31 56 LYS A N 1
ATOM 472 C CA . LYS A 1 56 ? 14.753 48.202 20.386 1.00 86.31 56 LYS A CA 1
ATOM 473 C C . LYS A 1 56 ? 14.881 49.630 19.835 1.00 86.31 56 LYS A C 1
ATOM 475 O O . LYS A 1 56 ? 14.551 49.875 18.676 1.00 86.31 56 LYS A O 1
ATOM 480 N N . ALA A 1 57 ? 15.352 50.580 20.645 1.00 86.81 57 ALA A N 1
ATOM 481 C CA . ALA A 1 57 ? 15.546 51.962 20.214 1.00 86.81 57 ALA A CA 1
ATOM 482 C C . ALA A 1 57 ? 16.750 52.120 19.261 1.00 86.81 57 ALA A C 1
ATOM 484 O O . ALA A 1 57 ? 16.688 52.934 18.337 1.00 86.81 57 ALA A O 1
ATOM 485 N N . ILE A 1 58 ? 17.807 51.319 19.446 1.00 82.69 58 ILE A N 1
ATOM 486 C CA . ILE A 1 58 ? 18.939 51.197 18.514 1.00 82.69 58 ILE A CA 1
ATOM 487 C C . ILE A 1 58 ? 18.461 50.584 17.195 1.00 82.69 58 ILE A C 1
ATOM 489 O O . ILE A 1 58 ? 18.667 51.199 16.152 1.00 82.69 58 ILE A O 1
ATOM 493 N N . GLU A 1 59 ? 17.746 49.455 17.229 1.00 83.06 59 GLU A N 1
ATOM 494 C CA . GLU A 1 59 ? 17.193 48.816 16.025 1.00 83.06 59 GLU A CA 1
ATOM 495 C C . GLU A 1 59 ? 16.285 49.786 15.245 1.00 83.06 59 GLU A C 1
ATOM 497 O O . GLU A 1 59 ? 16.436 49.962 14.036 1.00 83.06 59 GLU A O 1
ATOM 502 N N . TRP A 1 60 ? 15.401 50.516 15.935 1.00 91.44 60 TRP A N 1
ATOM 503 C CA . TRP A 1 60 ? 14.583 51.566 15.320 1.00 91.44 60 TRP A CA 1
ATOM 504 C C . TRP A 1 60 ? 15.423 52.686 14.684 1.00 91.44 60 TRP A C 1
ATOM 506 O O . TRP A 1 60 ? 15.084 53.159 13.595 1.00 91.44 60 TRP A O 1
ATOM 516 N N . GLN A 1 61 ? 16.527 53.107 15.309 1.00 86.06 61 GLN A N 1
ATOM 517 C CA . GLN A 1 61 ? 17.435 54.105 14.734 1.00 86.06 61 GLN A CA 1
ATOM 518 C C . GLN A 1 61 ? 18.190 53.573 13.505 1.00 86.06 61 GLN A C 1
ATOM 520 O O . GLN A 1 61 ? 18.284 54.294 12.508 1.00 86.06 61 GLN A O 1
ATOM 525 N N . GLU A 1 62 ? 18.684 52.334 13.543 1.00 84.62 62 GLU A N 1
ATOM 526 C CA . GLU A 1 62 ? 19.345 51.668 12.411 1.00 84.62 62 GLU A CA 1
ATOM 527 C C . GLU A 1 62 ? 18.394 51.518 11.215 1.00 84.62 62 GLU A C 1
ATOM 529 O O . GLU A 1 62 ? 18.763 51.826 10.079 1.00 84.62 62 GLU A O 1
ATOM 534 N N . GLN A 1 63 ? 17.123 51.191 11.472 1.00 84.44 63 GLN A N 1
ATOM 535 C CA . GLN A 1 63 ? 16.045 51.158 10.474 1.00 84.44 63 GLN A CA 1
ATOM 536 C C . GLN A 1 63 ? 15.521 52.559 10.089 1.00 84.44 63 GLN A C 1
ATOM 538 O O . GLN A 1 63 ? 14.359 52.723 9.705 1.00 84.44 63 GLN A O 1
ATOM 543 N N . LYS A 1 64 ? 16.371 53.593 10.180 1.00 83.50 64 LYS A N 1
ATOM 544 C CA . LYS A 1 64 ? 16.092 54.994 9.806 1.00 83.50 64 LYS A CA 1
ATOM 545 C C . LYS A 1 64 ? 14.828 55.577 10.455 1.00 83.50 64 LYS A C 1
ATOM 547 O O . LYS A 1 64 ? 14.155 56.410 9.852 1.00 83.50 64 LYS A O 1
ATOM 552 N N . ARG A 1 65 ? 14.526 55.168 11.693 1.00 82.56 65 ARG A N 1
ATOM 553 C CA . ARG A 1 65 ? 13.349 55.578 12.482 1.00 82.56 65 ARG A CA 1
ATOM 554 C C . ARG A 1 65 ? 11.999 55.172 11.879 1.00 82.56 65 ARG A C 1
ATOM 556 O O . ARG A 1 65 ? 10.996 55.846 12.102 1.00 82.56 65 ARG A O 1
ATOM 563 N N . ASN A 1 66 ? 11.950 54.058 11.148 1.00 78.12 66 ASN A N 1
ATOM 564 C CA . ASN A 1 66 ? 10.716 53.537 10.559 1.00 78.12 66 ASN A CA 1
ATOM 565 C C . ASN A 1 66 ? 9.632 53.252 11.625 1.00 78.12 66 ASN A C 1
ATOM 567 O O . ASN A 1 66 ? 9.831 52.472 12.559 1.00 78.12 66 ASN A O 1
ATOM 571 N N . GLU A 1 67 ? 8.460 53.862 11.451 1.00 75.88 67 GLU A N 1
ATOM 572 C CA . GLU A 1 67 ? 7.289 53.793 12.338 1.00 75.88 67 GLU A CA 1
ATOM 573 C C . GLU A 1 67 ? 6.783 52.361 12.604 1.00 75.88 67 GLU A C 1
ATOM 575 O O . GLU A 1 67 ? 6.206 52.081 13.666 1.00 75.88 67 GLU A O 1
ATOM 580 N N . SER A 1 68 ? 7.038 51.418 11.686 1.00 75.31 68 SER A N 1
ATOM 581 C CA . SER A 1 68 ? 6.673 50.006 11.866 1.00 75.31 68 SER A CA 1
ATOM 582 C C . SER A 1 68 ? 7.424 49.326 13.015 1.00 75.31 68 SER A C 1
ATOM 584 O O . SER A 1 68 ? 6.906 48.365 13.575 1.00 75.31 68 SER A O 1
ATOM 586 N N . PHE A 1 69 ? 8.606 49.832 13.390 1.00 78.25 69 PHE A N 1
ATOM 587 C CA . PHE A 1 69 ? 9.429 49.317 14.494 1.00 78.25 69 PHE A CA 1
ATOM 588 C C . PHE A 1 69 ? 9.119 49.991 15.846 1.00 78.25 69 PHE A C 1
ATOM 590 O O . PHE A 1 69 ? 9.674 49.600 16.873 1.00 78.25 69 PHE A O 1
ATOM 597 N N . GLY A 1 70 ? 8.230 50.992 15.880 1.00 82.81 70 GLY A N 1
ATOM 598 C CA . GLY A 1 70 ? 7.773 51.623 17.124 1.00 82.81 70 GLY A CA 1
ATOM 599 C C . GLY A 1 70 ? 6.893 50.702 17.979 1.00 82.81 70 GLY A C 1
ATOM 600 O O . GLY A 1 70 ? 6.051 49.983 17.433 1.00 82.81 70 GLY A O 1
ATOM 601 N N . LEU A 1 71 ? 7.043 50.775 19.305 1.00 86.75 71 LEU A N 1
ATOM 602 C CA . LEU A 1 71 ? 6.186 50.094 20.288 1.00 86.75 71 LEU A CA 1
ATOM 603 C C . LEU A 1 71 ? 4.721 50.530 20.133 1.00 86.75 71 LEU A C 1
ATOM 605 O O . LEU A 1 71 ? 4.460 51.683 19.804 1.00 86.75 71 LEU A O 1
ATOM 609 N N . LYS A 1 72 ? 3.765 49.627 20.374 1.00 86.00 72 LYS A N 1
ATOM 610 C CA . LYS A 1 72 ? 2.317 49.918 20.351 1.00 86.00 72 LYS A CA 1
ATOM 611 C C . LYS A 1 72 ? 1.604 49.042 21.387 1.00 86.00 72 LYS A C 1
ATOM 613 O O . LYS A 1 72 ? 2.116 47.971 21.724 1.00 86.00 72 LYS A O 1
ATOM 618 N N . GLY A 1 73 ? 0.449 49.464 21.892 1.00 84.56 73 GLY A N 1
ATOM 619 C CA . GLY A 1 73 ? -0.329 48.713 22.880 1.00 84.56 73 GLY A CA 1
ATOM 620 C C . GLY A 1 73 ? 0.390 48.546 24.226 1.00 84.56 73 GLY A C 1
ATOM 621 O O . GLY A 1 73 ? 0.938 49.498 24.780 1.00 84.56 73 GLY A O 1
ATOM 622 N N . ASP A 1 74 ? 0.366 47.336 24.786 1.00 80.44 74 ASP A N 1
ATOM 623 C CA . ASP A 1 74 ? 0.864 47.056 26.144 1.00 80.44 74 ASP A CA 1
ATOM 624 C C . ASP A 1 74 ? 2.371 47.309 26.280 1.00 80.44 74 ASP A C 1
ATOM 626 O O . ASP A 1 74 ? 2.798 47.947 27.239 1.00 80.44 74 ASP A O 1
ATOM 630 N N . ASP A 1 75 ? 3.156 46.920 25.270 1.00 80.88 75 ASP A N 1
ATOM 631 C CA . ASP A 1 75 ? 4.604 47.158 25.199 1.00 80.88 75 ASP A CA 1
ATOM 632 C C . ASP A 1 75 ? 4.942 48.663 25.265 1.00 80.88 75 ASP A C 1
ATOM 634 O O . ASP A 1 75 ? 5.915 49.050 25.915 1.00 80.88 75 ASP A O 1
ATOM 638 N N . LEU A 1 76 ? 4.129 49.526 24.633 1.00 90.00 76 LEU A N 1
ATOM 639 C CA . LEU A 1 76 ? 4.307 50.980 24.716 1.00 90.00 76 LEU A CA 1
ATOM 640 C C . LEU A 1 76 ? 3.926 51.505 26.101 1.00 90.00 76 LEU A C 1
ATOM 642 O O . LEU A 1 76 ? 4.699 52.255 26.692 1.00 90.00 76 LEU A O 1
ATOM 646 N N . ARG A 1 77 ? 2.782 51.078 26.650 1.00 85.31 77 ARG A N 1
ATOM 647 C CA . ARG A 1 77 ? 2.330 51.501 27.988 1.00 85.31 77 ARG A CA 1
ATOM 648 C C . ARG A 1 77 ? 3.332 51.119 29.080 1.00 85.31 77 ARG A C 1
ATOM 650 O O . ARG A 1 77 ? 3.602 51.925 29.967 1.00 85.31 77 ARG A O 1
ATOM 657 N N . SER A 1 78 ? 3.930 49.930 28.996 1.00 85.50 78 SER A N 1
ATOM 658 C CA . SER A 1 78 ? 5.007 49.506 29.895 1.00 85.50 78 SER A CA 1
ATOM 659 C C . SER A 1 78 ? 6.279 50.342 29.724 1.00 85.50 78 SER A C 1
ATOM 661 O O . SER A 1 78 ? 6.907 50.682 30.723 1.00 85.50 78 SER A O 1
ATOM 663 N N . ALA A 1 79 ? 6.648 50.724 28.497 1.00 87.69 79 ALA A N 1
ATOM 664 C CA . ALA A 1 79 ? 7.811 51.578 28.251 1.00 87.69 79 ALA A CA 1
ATOM 665 C C . ALA A 1 79 ? 7.593 53.039 28.699 1.00 87.69 79 ALA A C 1
ATOM 667 O O . ALA A 1 79 ? 8.500 53.639 29.271 1.00 87.69 79 ALA A O 1
ATOM 668 N N . GLU A 1 80 ? 6.391 53.596 28.515 1.00 90.12 80 GLU A N 1
ATOM 669 C CA . GLU A 1 80 ? 5.982 54.902 29.058 1.00 90.12 80 GLU A CA 1
ATOM 670 C C . GLU A 1 80 ? 6.014 54.896 30.600 1.00 90.12 80 GLU A C 1
ATOM 672 O O . GLU A 1 80 ? 6.581 55.801 31.220 1.00 90.12 80 GLU A O 1
ATOM 677 N N . ALA A 1 81 ? 5.475 53.844 31.229 1.00 86.38 81 ALA A N 1
ATOM 678 C CA . ALA A 1 81 ? 5.482 53.675 32.684 1.00 86.38 81 ALA A CA 1
ATOM 679 C C . ALA A 1 81 ? 6.894 53.451 33.259 1.00 86.38 81 ALA A C 1
ATOM 681 O O . ALA A 1 81 ? 7.194 53.951 34.345 1.00 86.38 81 ALA A O 1
ATOM 682 N N . TRP A 1 82 ? 7.774 52.754 32.535 1.00 91.62 82 TRP A N 1
ATOM 683 C CA . TRP A 1 82 ? 9.195 52.628 32.872 1.00 91.62 82 TRP A CA 1
ATOM 684 C C . TRP A 1 82 ? 9.917 53.980 32.768 1.00 91.62 82 TRP A C 1
ATOM 686 O O . TRP A 1 82 ? 10.590 54.394 33.713 1.00 91.62 82 TRP A O 1
ATOM 696 N N . LEU A 1 83 ? 9.707 54.715 31.670 1.00 89.88 83 LEU A N 1
ATOM 697 C CA . LEU A 1 83 ? 10.332 56.018 31.436 1.00 89.88 83 LEU A CA 1
ATOM 698 C C . LEU A 1 83 ? 9.954 57.037 32.525 1.00 89.88 83 LEU A C 1
ATOM 700 O O . LEU A 1 83 ? 10.819 57.771 32.997 1.00 89.88 83 LEU A O 1
ATOM 704 N N . SER A 1 84 ? 8.696 57.034 32.978 1.00 86.00 84 SER A N 1
ATOM 705 C CA . SER A 1 84 ? 8.215 57.925 34.049 1.00 86.00 84 SER A CA 1
ATOM 706 C C . SER A 1 84 ? 8.889 57.721 35.415 1.00 86.00 84 SER A C 1
ATOM 708 O O . SER A 1 84 ? 8.867 58.624 36.246 1.00 86.00 84 SER A O 1
ATOM 710 N N . GLN A 1 85 ? 9.517 56.564 35.652 1.00 81.44 85 GLN A N 1
ATOM 711 C CA . GLN A 1 85 ? 10.258 56.266 36.886 1.00 81.44 85 GLN A CA 1
ATOM 712 C C . GLN A 1 85 ? 11.754 56.602 36.782 1.00 81.44 85 GLN A C 1
ATOM 714 O O . GLN A 1 85 ? 12.462 56.587 37.789 1.00 81.44 85 GLN A O 1
ATOM 719 N N . GLY A 1 86 ? 12.256 56.857 35.571 1.00 76.50 86 GLY A N 1
ATOM 720 C CA . GLY A 1 86 ? 13.687 56.815 35.276 1.00 76.50 86 GLY A CA 1
ATOM 721 C C . GLY A 1 86 ? 14.502 58.048 35.670 1.00 76.50 86 GLY A C 1
ATOM 722 O O . GLY A 1 86 ? 15.725 57.967 35.698 1.00 76.50 86 GLY A O 1
ATOM 723 N N . GLU A 1 87 ? 13.883 59.180 36.017 1.00 71.94 87 GLU A N 1
ATOM 724 C CA . GLU A 1 87 ? 14.635 60.337 36.543 1.00 71.94 87 GLU A CA 1
ATOM 725 C C . GLU A 1 87 ? 15.241 60.065 37.932 1.00 71.94 87 GLU A C 1
ATOM 727 O O . GLU A 1 87 ? 16.272 60.643 38.280 1.00 71.94 87 GLU A O 1
ATOM 732 N N . ALA A 1 88 ? 14.629 59.158 38.703 1.00 70.88 88 ALA A N 1
ATOM 733 C CA . ALA A 1 88 ? 15.024 58.803 40.067 1.00 70.88 88 ALA A CA 1
ATOM 734 C C . ALA A 1 88 ? 15.785 57.463 40.171 1.00 70.88 88 ALA A C 1
ATOM 736 O O . ALA A 1 88 ? 16.039 56.994 41.281 1.00 70.88 88 ALA A O 1
ATOM 737 N N . LYS A 1 89 ? 16.127 56.830 39.041 1.00 74.69 89 LYS A N 1
ATOM 738 C CA . LYS A 1 89 ? 16.768 55.506 38.980 1.00 74.69 89 LYS A CA 1
ATOM 739 C C . LYS A 1 89 ? 18.009 55.532 38.086 1.00 74.69 89 LYS A C 1
ATOM 741 O O . LYS A 1 89 ? 18.063 56.271 37.108 1.00 74.69 89 LYS A O 1
ATOM 746 N N . GLU A 1 90 ? 18.993 54.695 38.406 1.00 70.38 90 GLU A N 1
ATOM 747 C CA . GLU A 1 90 ? 20.179 54.479 37.570 1.00 70.38 90 GLU A CA 1
ATOM 748 C C . GLU A 1 90 ? 20.150 53.065 36.958 1.00 70.38 90 GLU A C 1
ATOM 750 O O . GLU A 1 90 ? 19.759 52.125 37.650 1.00 70.38 90 GLU A O 1
ATOM 755 N N . PRO A 1 91 ? 20.552 52.881 35.685 1.00 74.38 91 PRO A N 1
ATOM 756 C CA . PRO A 1 91 ? 20.973 53.919 34.745 1.00 74.38 91 PRO A CA 1
ATOM 757 C C . PRO A 1 91 ? 19.800 54.793 34.266 1.00 74.38 91 PRO A C 1
ATOM 759 O O . PRO A 1 91 ? 18.695 54.302 34.004 1.00 74.38 91 PRO A O 1
ATOM 762 N N . LYS A 1 92 ? 20.040 56.100 34.114 1.00 82.19 92 LYS A N 1
ATOM 763 C CA . LYS A 1 92 ? 19.030 57.027 33.570 1.00 82.19 92 LYS A CA 1
ATOM 764 C C . LYS A 1 92 ? 18.583 56.644 32.142 1.00 82.19 92 LYS A C 1
ATOM 766 O O . LYS A 1 92 ? 19.403 56.155 31.354 1.00 82.19 92 LYS A O 1
ATOM 771 N N . PRO A 1 93 ? 17.318 56.908 31.751 1.00 87.38 93 PRO A N 1
ATOM 772 C CA . PRO A 1 93 ? 16.845 56.704 30.384 1.00 87.38 93 PRO A CA 1
ATOM 773 C C . PRO A 1 93 ? 17.595 57.584 29.381 1.00 87.38 93 PRO A C 1
ATOM 775 O O . PRO A 1 93 ? 17.545 58.815 29.443 1.00 87.38 93 PRO A O 1
ATOM 778 N N . THR A 1 94 ? 18.258 56.944 28.423 1.00 88.00 94 THR A N 1
ATOM 779 C CA . THR A 1 94 ? 18.985 57.606 27.335 1.00 88.00 94 THR A CA 1
ATOM 780 C C . THR A 1 94 ? 18.040 58.395 26.430 1.00 88.00 94 THR A C 1
ATOM 782 O O . THR A 1 94 ? 16.883 58.022 26.221 1.00 88.00 94 THR A O 1
ATOM 785 N N . GLU A 1 95 ? 18.555 59.458 25.813 1.00 87.12 95 GLU A N 1
ATOM 786 C CA . GLU A 1 95 ? 17.791 60.284 24.871 1.00 87.12 95 GLU A CA 1
ATOM 787 C C . GLU A 1 95 ? 17.203 59.462 23.705 1.00 87.12 95 GLU A C 1
ATOM 789 O O . GLU A 1 95 ? 16.102 59.736 23.226 1.00 87.12 95 GLU A O 1
ATOM 794 N N . LEU A 1 96 ? 17.900 58.398 23.289 1.00 87.75 96 LEU A N 1
ATOM 795 C CA . LEU A 1 96 ? 17.443 57.478 22.252 1.00 87.75 96 LEU A CA 1
ATOM 796 C C . LEU A 1 96 ? 16.191 56.694 22.679 1.00 87.75 96 LEU A C 1
ATOM 798 O O . LEU A 1 96 ? 15.206 56.686 21.939 1.00 87.75 96 LEU A O 1
ATOM 802 N N . GLN A 1 97 ? 16.183 56.107 23.882 1.00 90.94 97 GLN A N 1
ATOM 803 C CA . GLN A 1 97 ? 15.000 55.427 24.435 1.00 90.94 97 GLN A CA 1
ATOM 804 C C . GLN A 1 97 ? 13.812 56.397 24.552 1.00 90.94 97 GLN A C 1
ATOM 806 O O . GLN A 1 97 ? 12.693 56.060 24.166 1.00 90.94 97 GLN A O 1
ATOM 811 N N . GLN A 1 98 ? 14.053 57.630 25.016 1.00 91.31 98 GLN A N 1
ATOM 812 C CA . GLN A 1 98 ? 13.007 58.651 25.131 1.00 91.31 98 GLN A CA 1
ATOM 813 C C . GLN A 1 98 ? 12.407 59.035 23.771 1.00 91.31 98 GLN A C 1
ATOM 815 O O . GLN A 1 98 ? 11.186 59.120 23.624 1.00 91.31 98 GLN A O 1
ATOM 820 N N . ASN A 1 99 ? 13.258 59.264 22.767 1.00 88.81 99 ASN A N 1
ATOM 821 C CA . ASN A 1 99 ? 12.832 59.611 21.413 1.00 88.81 99 ASN A CA 1
ATOM 822 C C . ASN A 1 99 ? 12.080 58.446 20.741 1.00 88.81 99 ASN A C 1
ATOM 824 O O . ASN A 1 99 ? 11.077 58.684 20.069 1.00 88.81 99 ASN A O 1
ATOM 828 N N . TYR A 1 100 ? 12.511 57.202 20.974 1.00 93.25 100 TYR A N 1
ATOM 829 C CA . TYR A 1 100 ? 11.839 55.994 20.488 1.00 93.25 100 TYR A CA 1
ATOM 830 C C . TYR A 1 100 ? 10.432 55.827 21.077 1.00 93.25 100 TYR A C 1
ATOM 832 O O . TYR A 1 100 ? 9.479 55.615 20.325 1.00 93.25 100 TYR A O 1
ATOM 840 N N . ILE A 1 101 ? 10.270 55.994 22.396 1.00 91.25 101 ILE A N 1
ATOM 841 C CA . ILE A 1 101 ? 8.961 55.916 23.070 1.00 91.25 101 ILE A CA 1
ATOM 842 C C . ILE A 1 101 ? 8.030 57.039 22.577 1.00 91.25 101 ILE A C 1
ATOM 844 O O . ILE A 1 101 ? 6.889 56.769 22.201 1.00 91.25 101 ILE A O 1
ATOM 848 N N . ARG A 1 102 ? 8.520 58.286 22.479 1.00 89.69 102 ARG A N 1
ATOM 849 C CA . ARG A 1 102 ? 7.721 59.420 21.970 1.00 89.69 102 ARG A CA 1
ATOM 850 C C . ARG A 1 102 ? 7.271 59.226 20.513 1.00 89.69 102 ARG A C 1
ATOM 852 O O . ARG A 1 102 ? 6.111 59.483 20.197 1.00 89.69 102 ARG A O 1
ATOM 859 N N . ALA A 1 103 ? 8.148 58.740 19.631 1.00 86.25 103 ALA A N 1
ATOM 860 C CA . ALA A 1 103 ? 7.796 58.461 18.234 1.00 86.25 103 ALA A CA 1
ATOM 861 C C . ALA A 1 103 ? 6.806 57.289 18.097 1.00 86.25 103 ALA A C 1
ATOM 863 O O . ALA A 1 103 ? 5.852 57.356 17.318 1.00 86.25 103 ALA A O 1
ATOM 864 N N . SER A 1 104 ? 7.005 56.243 18.903 1.00 89.44 104 SER A N 1
ATOM 865 C CA . SER A 1 104 ? 6.102 55.093 19.012 1.00 89.44 104 SER A CA 1
ATOM 866 C C . SER A 1 104 ? 4.677 55.534 19.364 1.00 89.44 104 SER A C 1
ATOM 868 O O . SER A 1 104 ? 3.729 55.160 18.671 1.00 89.44 104 SER A O 1
ATOM 870 N N . ARG A 1 105 ? 4.539 56.434 20.350 1.00 90.75 105 ARG A N 1
ATOM 871 C CA . ARG A 1 105 ? 3.248 57.007 20.744 1.00 90.75 105 ARG A CA 1
ATOM 872 C C . ARG A 1 105 ? 2.591 57.844 19.649 1.00 90.75 105 ARG A C 1
ATOM 874 O O . ARG A 1 105 ? 1.429 57.613 19.328 1.00 90.75 105 ARG A O 1
ATOM 881 N N . SER A 1 106 ? 3.349 58.741 19.014 1.00 82.25 106 SER A N 1
ATOM 882 C CA . SER A 1 106 ? 2.839 59.556 17.901 1.00 82.25 106 SER A CA 1
ATOM 883 C C . SER A 1 106 ? 2.314 58.704 16.737 1.00 82.25 106 SER A C 1
ATOM 885 O O . SER A 1 106 ? 1.351 59.094 16.080 1.00 82.25 106 SER A O 1
ATOM 887 N N . THR A 1 107 ? 2.928 57.541 16.488 1.00 81.88 107 THR A N 1
ATOM 888 C CA . THR A 1 107 ? 2.461 56.588 15.469 1.00 81.88 107 THR A CA 1
ATOM 889 C C . THR A 1 107 ? 1.149 55.922 15.892 1.00 81.88 107 THR A C 1
ATOM 891 O O . THR A 1 107 ? 0.230 55.797 15.083 1.00 81.88 107 THR A O 1
ATOM 894 N N . GLU A 1 108 ? 1.037 55.480 17.150 1.00 81.38 108 GLU A N 1
ATOM 895 C CA . GLU A 1 108 ? -0.170 54.804 17.636 1.00 81.38 108 GLU A CA 1
ATOM 896 C C . GLU A 1 108 ? -1.390 55.740 17.622 1.00 81.38 108 GLU A C 1
ATOM 898 O O . GLU A 1 108 ? -2.428 55.367 17.065 1.00 81.38 108 GLU A O 1
ATOM 903 N N . ASP A 1 109 ? -1.239 56.980 18.099 1.00 79.88 109 ASP A N 1
ATOM 904 C CA . ASP A 1 109 ? -2.306 57.989 18.070 1.00 79.88 109 ASP A CA 1
ATOM 905 C C . ASP A 1 109 ? -2.759 58.291 16.618 1.00 79.88 109 ASP A C 1
ATOM 907 O O . ASP A 1 109 ? -3.961 58.285 16.329 1.00 79.88 109 ASP A O 1
ATOM 911 N N . ALA A 1 110 ? -1.821 58.423 15.667 1.00 73.38 110 ALA A N 1
ATOM 912 C CA . ALA A 1 110 ? -2.136 58.600 14.242 1.00 73.38 110 ALA A CA 1
ATOM 913 C C . ALA A 1 110 ? -2.878 57.390 13.633 1.00 73.38 110 ALA A C 1
ATOM 915 O O . ALA A 1 110 ? -3.829 57.556 12.861 1.00 73.38 110 ALA A O 1
ATOM 916 N N . THR A 1 111 ? -2.507 56.156 14.003 1.00 74.31 111 THR A N 1
ATOM 917 C CA . THR A 1 111 ? -3.233 54.955 13.544 1.00 74.31 111 THR A CA 1
ATOM 918 C C . THR A 1 111 ? -4.630 54.825 14.158 1.00 74.31 111 THR A C 1
ATOM 920 O O . THR A 1 111 ? -5.549 54.351 13.483 1.00 74.31 111 THR A O 1
ATOM 923 N N . ALA A 1 112 ? -4.833 55.283 15.397 1.00 70.69 112 ALA A N 1
ATOM 924 C CA . ALA A 1 112 ? -6.149 55.319 16.033 1.00 70.69 112 ALA A CA 1
ATOM 925 C C . ALA A 1 112 ? -7.087 56.339 15.357 1.00 70.69 112 ALA A C 1
ATOM 927 O O . ALA A 1 112 ? -8.274 56.057 15.152 1.00 70.69 112 ALA A O 1
ATOM 928 N N . GLU A 1 113 ? -6.556 57.494 14.946 1.00 71.81 113 GLU A N 1
ATOM 929 C CA . GLU A 1 113 ? -7.298 58.500 14.182 1.00 71.81 113 GLU A CA 1
ATOM 930 C C . GLU A 1 113 ? -7.647 58.005 12.767 1.00 71.81 113 GLU A C 1
ATOM 932 O O . GLU A 1 113 ? -8.816 58.041 12.368 1.00 71.81 113 GLU A O 1
ATOM 937 N N . ALA A 1 114 ? -6.685 57.412 12.049 1.00 64.88 114 ALA A N 1
ATOM 938 C CA . ALA A 1 114 ? -6.927 56.789 10.745 1.00 64.88 114 ALA A CA 1
ATOM 939 C C . ALA A 1 114 ? -7.990 55.674 10.814 1.00 64.88 114 ALA A C 1
ATOM 941 O O . ALA A 1 114 ? -8.853 55.575 9.937 1.00 64.88 114 ALA A O 1
ATOM 942 N N . LYS A 1 115 ? -7.990 54.867 11.886 1.00 69.25 115 LYS A N 1
ATOM 943 C CA . LYS A 1 115 ? -9.007 53.831 12.119 1.00 69.25 115 LYS A CA 1
ATOM 944 C C . LYS A 1 115 ? -10.404 54.425 12.331 1.00 69.25 115 LYS A C 1
ATOM 946 O O . LYS A 1 115 ? -11.356 53.919 11.740 1.00 69.25 115 LYS A O 1
ATOM 951 N N . ARG A 1 116 ? -10.540 55.523 13.087 1.00 71.75 116 ARG A N 1
ATOM 952 C CA . ARG A 1 116 ? -11.821 56.250 13.228 1.00 71.75 116 ARG A CA 1
ATOM 953 C C . ARG A 1 116 ? -12.346 56.766 11.886 1.00 71.75 116 ARG A C 1
ATOM 955 O O . ARG A 1 116 ? -13.539 56.635 11.612 1.00 71.75 116 ARG A O 1
ATOM 962 N N . ILE A 1 117 ? -11.470 57.314 11.042 1.00 68.94 117 ILE A N 1
ATOM 963 C CA . ILE A 1 117 ? -11.833 57.787 9.696 1.00 68.94 117 ILE A CA 1
ATOM 964 C C . ILE A 1 117 ? -12.295 56.608 8.819 1.00 68.94 117 ILE A C 1
ATOM 966 O O . ILE A 1 117 ? -13.321 56.703 8.139 1.00 68.94 117 ILE A O 1
ATOM 970 N N . LEU A 1 118 ? -11.597 55.469 8.881 1.00 52.38 118 LEU A N 1
ATOM 971 C CA . LEU A 1 118 ? -11.956 54.260 8.135 1.00 52.38 118 LEU A CA 1
ATOM 972 C C . LEU A 1 118 ? -13.294 53.658 8.600 1.00 52.38 118 LEU A C 1
ATOM 974 O O . LEU A 1 118 ? -14.118 53.285 7.768 1.00 52.38 118 LEU A O 1
ATOM 978 N N . GLU A 1 119 ? -13.558 53.606 9.907 1.00 64.56 119 GLU A N 1
ATOM 979 C CA . GLU A 1 119 ? -14.833 53.122 10.457 1.00 64.56 119 GLU A CA 1
ATOM 980 C C . GLU A 1 119 ? -16.015 54.012 10.029 1.00 64.56 119 GLU A C 1
ATOM 982 O O . GLU A 1 119 ? -17.073 53.500 9.649 1.00 64.56 119 GLU A O 1
ATOM 987 N N . GLN A 1 120 ? -15.824 55.337 9.974 1.00 61.38 120 GLN A N 1
ATOM 988 C CA . GLN A 1 120 ? -16.814 56.269 9.417 1.00 61.38 120 GLN A CA 1
ATOM 989 C C . GLN A 1 120 ? -17.022 56.081 7.902 1.00 61.38 120 GLN A C 1
ATOM 991 O O . GLN A 1 120 ? -18.158 56.166 7.419 1.00 61.38 120 GLN A O 1
ATOM 996 N N . ALA A 1 121 ? -15.962 55.781 7.145 1.00 52.25 121 ALA A N 1
ATOM 997 C CA . ALA A 1 121 ? -16.053 55.480 5.715 1.00 52.25 121 ALA A CA 1
ATOM 998 C C . ALA A 1 121 ? -16.794 54.154 5.447 1.00 52.25 121 ALA A C 1
ATOM 1000 O O . ALA A 1 121 ? -17.691 54.110 4.604 1.00 52.25 121 ALA A O 1
ATOM 1001 N N . VAL A 1 122 ? -16.503 53.098 6.215 1.00 54.53 122 VAL A N 1
ATOM 1002 C CA . VAL A 1 122 ? -17.182 51.790 6.128 1.00 54.53 122 VAL A CA 1
ATOM 1003 C C . VAL A 1 122 ? -18.660 51.896 6.527 1.00 54.53 122 VAL A C 1
ATOM 1005 O O . VAL A 1 122 ? -19.516 51.271 5.894 1.00 54.53 122 VAL A O 1
ATOM 1008 N N . ALA A 1 123 ? -18.997 52.733 7.514 1.00 49.69 123 ALA A N 1
ATOM 1009 C CA . ALA A 1 123 ? -20.385 53.017 7.881 1.00 49.69 123 ALA A CA 1
ATOM 1010 C C . ALA A 1 123 ? -21.171 53.721 6.754 1.00 49.69 123 ALA A C 1
ATOM 1012 O O . ALA A 1 123 ? -22.348 53.417 6.552 1.00 49.69 123 ALA A O 1
ATOM 1013 N N . LYS A 1 124 ? -20.528 54.611 5.979 1.00 43.00 124 LYS A N 1
ATOM 1014 C CA . LYS A 1 124 ? -21.122 55.194 4.759 1.00 43.00 124 LYS A CA 1
ATOM 1015 C C . LYS A 1 124 ? -21.222 54.177 3.616 1.00 43.00 124 LYS A C 1
ATOM 1017 O O . LYS A 1 124 ? -22.270 54.104 2.978 1.00 43.00 124 LYS A O 1
ATOM 1022 N N . ALA A 1 125 ? -20.192 53.359 3.393 1.00 42.88 125 ALA A N 1
ATOM 1023 C CA . ALA A 1 125 ? -20.174 52.345 2.334 1.00 42.88 125 ALA A CA 1
ATOM 1024 C C . ALA A 1 125 ? -21.284 51.288 2.503 1.00 42.88 125 ALA A C 1
ATOM 1026 O O . ALA A 1 125 ? -21.919 50.895 1.527 1.00 42.88 125 ALA A O 1
ATOM 1027 N N . LYS A 1 126 ? -21.619 50.900 3.744 1.00 38.78 126 LYS A N 1
ATOM 1028 C CA . LYS A 1 126 ? -22.730 49.970 4.034 1.00 38.78 126 LYS A CA 1
ATOM 1029 C C . LYS A 1 126 ? -24.131 50.467 3.634 1.00 38.78 126 LYS A C 1
ATOM 1031 O O . LYS A 1 126 ? -25.069 49.678 3.695 1.00 38.78 126 LYS A O 1
ATOM 1036 N N . ARG A 1 127 ? -24.303 51.733 3.225 1.00 37.06 127 ARG A N 1
ATOM 1037 C CA . ARG A 1 127 ? -25.582 52.264 2.706 1.00 37.06 127 ARG A CA 1
ATOM 1038 C C . ARG A 1 127 ? -25.705 52.274 1.180 1.00 37.06 127 ARG A C 1
ATOM 1040 O O . ARG A 1 127 ? -26.786 52.584 0.691 1.00 37.06 127 ARG A O 1
ATOM 1047 N N . VAL A 1 128 ? -24.655 51.922 0.435 1.00 36.81 128 VAL A N 1
ATOM 1048 C CA . VAL A 1 128 ? -24.691 51.851 -1.035 1.00 36.81 128 VAL A CA 1
ATOM 1049 C C . VAL A 1 128 ? -24.075 50.530 -1.489 1.00 36.81 128 VAL A C 1
ATOM 1051 O O . VAL A 1 128 ? -22.897 50.451 -1.814 1.00 36.81 128 VAL A O 1
ATOM 1054 N N . SER A 1 129 ? -24.890 49.475 -1.488 1.00 28.52 129 SER A N 1
ATOM 1055 C CA . SER A 1 129 ? -24.547 48.200 -2.124 1.00 28.52 129 SER A CA 1
ATOM 1056 C C . SER A 1 129 ? -25.789 47.576 -2.758 1.00 28.52 129 SER A C 1
ATOM 1058 O O . SER A 1 129 ? -26.435 46.686 -2.206 1.00 28.52 129 SER A O 1
ATOM 1060 N N . LEU A 1 130 ? -26.141 48.102 -3.928 1.00 28.66 130 LEU A N 1
ATOM 1061 C CA . LEU A 1 130 ? -26.959 47.425 -4.925 1.00 28.66 130 LEU A CA 1
ATOM 1062 C C . LEU A 1 130 ? -26.405 47.833 -6.299 1.00 28.66 130 LEU A C 1
ATOM 1064 O O . LEU A 1 130 ? -26.150 49.016 -6.504 1.00 28.66 130 LEU A O 1
ATOM 1068 N N . LEU A 1 131 ? -26.274 46.861 -7.209 1.00 25.95 131 LEU A N 1
ATOM 1069 C CA . LEU A 1 131 ? -25.765 46.963 -8.593 1.00 25.95 131 LEU A CA 1
ATOM 1070 C C . LEU A 1 131 ? -24.229 46.915 -8.803 1.00 25.95 131 LEU A C 1
ATOM 1072 O O . LEU A 1 131 ? -23.519 47.910 -8.778 1.00 25.95 131 LEU A O 1
ATOM 1076 N N . SER A 1 132 ? -23.789 45.692 -9.132 1.00 24.25 132 SER A N 1
ATOM 1077 C CA . SER A 1 132 ? -23.004 45.325 -10.331 1.00 24.25 132 SER A CA 1
ATOM 1078 C C . SER A 1 132 ? -21.609 45.925 -10.609 1.00 24.25 132 SER A C 1
ATOM 1080 O O . SER A 1 132 ? -21.493 47.045 -11.083 1.00 24.25 132 SER A O 1
ATOM 1082 N N . LEU A 1 133 ? -20.614 45.023 -10.536 1.00 25.91 133 LEU A N 1
ATOM 1083 C CA . LEU A 1 133 ? -19.660 44.637 -11.603 1.00 25.91 133 LEU A CA 1
ATOM 1084 C C . LEU A 1 133 ? -18.724 45.672 -12.279 1.00 25.91 133 LEU A C 1
ATOM 1086 O O . LEU A 1 133 ? -19.143 46.705 -12.775 1.00 25.91 133 LEU A O 1
ATOM 1090 N N . LEU A 1 134 ? -17.485 45.193 -12.492 1.00 23.91 134 LEU A N 1
ATOM 1091 C CA . LEU A 1 134 ? -16.477 45.617 -13.484 1.00 23.91 134 LEU A CA 1
ATOM 1092 C C . LEU A 1 134 ? -15.790 46.985 -13.298 1.00 23.91 134 LEU A C 1
ATOM 1094 O O . LEU A 1 134 ? -16.339 48.021 -13.648 1.00 23.91 134 LEU A O 1
ATOM 1098 N N . ALA A 1 135 ? -14.492 46.944 -12.967 1.00 23.06 135 ALA A N 1
ATOM 1099 C CA . ALA A 1 135 ? -13.445 47.571 -13.789 1.00 23.06 135 ALA A CA 1
ATOM 1100 C C . ALA A 1 135 ? -12.048 47.030 -13.420 1.00 23.06 135 ALA A C 1
ATOM 1102 O O . ALA A 1 135 ? -11.728 46.847 -12.248 1.00 23.06 135 ALA A O 1
ATOM 1103 N N . VAL A 1 136 ? -11.218 46.789 -14.437 1.00 27.47 136 VAL A N 1
ATOM 1104 C CA . VAL A 1 136 ? -9.802 46.400 -14.325 1.00 27.47 136 VAL A CA 1
ATOM 1105 C C . VAL A 1 136 ? -8.913 47.621 -14.574 1.00 27.47 136 VAL A C 1
ATOM 1107 O O . VAL A 1 136 ? -9.221 48.434 -15.442 1.00 27.47 136 VAL A O 1
ATOM 1110 N N . GLY A 1 137 ? -7.767 47.674 -13.889 1.00 23.83 137 GLY A N 1
ATOM 1111 C CA . GLY A 1 137 ? -6.590 48.470 -14.259 1.00 23.83 137 GLY A CA 1
ATOM 1112 C C . GLY A 1 137 ? -6.152 49.484 -13.196 1.00 23.83 137 GLY A C 1
ATOM 1113 O O . GLY A 1 137 ? -6.965 49.956 -12.415 1.00 23.83 137 GLY A O 1
ATOM 1114 N N . ALA A 1 138 ? -4.898 49.920 -13.106 1.00 23.00 138 ALA A N 1
ATOM 1115 C CA . ALA A 1 138 ? -3.612 49.500 -13.671 1.00 23.00 138 ALA A CA 1
ATOM 1116 C C . ALA A 1 138 ? -2.583 50.563 -13.213 1.00 23.00 138 ALA A C 1
ATOM 1118 O O . ALA A 1 138 ? -2.784 51.733 -13.519 1.00 23.00 138 ALA A O 1
ATOM 1119 N N . ALA A 1 139 ? -1.511 50.185 -12.503 1.00 22.17 139 ALA A N 1
ATOM 1120 C CA . ALA A 1 139 ? -0.260 50.956 -12.318 1.00 22.17 139 ALA A CA 1
ATOM 1121 C C . ALA A 1 139 ? 0.718 50.083 -11.488 1.00 22.17 139 ALA A C 1
ATOM 1123 O O . ALA A 1 139 ? 0.392 49.741 -10.358 1.00 22.17 139 ALA A O 1
ATOM 1124 N N . VAL A 1 140 ? 1.782 49.470 -12.028 1.00 23.89 140 VAL A N 1
ATOM 1125 C CA . VAL A 1 140 ? 3.038 50.029 -12.591 1.00 23.89 140 VAL A CA 1
ATOM 1126 C C . VAL A 1 140 ? 4.086 50.357 -11.502 1.00 23.89 140 VAL A C 1
ATOM 1128 O O . VAL A 1 140 ? 3.958 51.344 -10.795 1.00 23.89 140 VAL A O 1
ATOM 1131 N N . THR A 1 141 ? 5.091 49.465 -11.401 1.00 25.28 141 THR A N 1
ATOM 1132 C CA . THR A 1 141 ? 6.555 49.634 -11.142 1.00 25.28 141 THR A CA 1
ATOM 1133 C C . THR A 1 141 ? 7.066 50.912 -10.427 1.00 25.28 141 THR A C 1
ATOM 1135 O O . THR A 1 141 ? 6.653 52.004 -10.786 1.00 25.28 141 THR A O 1
ATOM 1138 N N . VAL A 1 142 ? 8.068 50.934 -9.529 1.00 26.09 142 VAL A N 1
ATOM 1139 C CA . VAL A 1 142 ? 9.295 50.116 -9.330 1.00 26.09 142 VAL A CA 1
ATOM 1140 C C . VAL A 1 142 ? 9.712 50.178 -7.844 1.00 26.09 142 VAL A C 1
ATOM 1142 O O . VAL A 1 142 ? 9.722 51.271 -7.289 1.00 26.09 142 VAL A O 1
ATOM 1145 N N . ALA A 1 143 ? 10.173 49.073 -7.236 1.00 24.69 143 ALA A N 1
ATOM 1146 C CA . ALA A 1 143 ? 11.044 49.102 -6.041 1.00 24.69 143 ALA A CA 1
ATOM 1147 C C . ALA A 1 143 ? 11.772 47.755 -5.827 1.00 24.69 143 ALA A C 1
ATOM 1149 O O . ALA A 1 143 ? 11.385 46.943 -4.989 1.00 24.69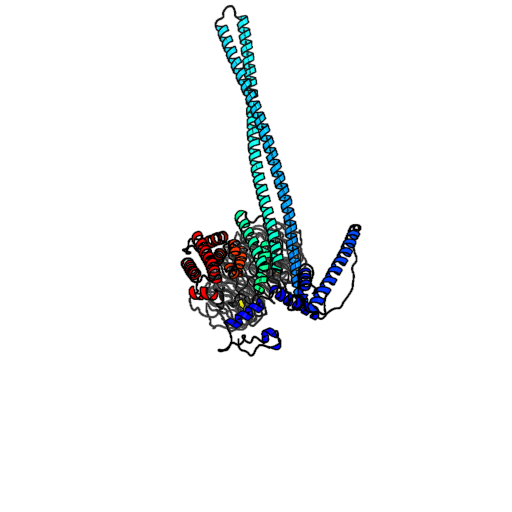 143 ALA A O 1
ATOM 1150 N N . ALA A 1 144 ? 12.825 47.495 -6.607 1.00 30.48 144 ALA A N 1
ATOM 1151 C CA . ALA A 1 144 ? 13.758 46.398 -6.332 1.00 30.48 144 ALA A CA 1
ATOM 1152 C C . ALA A 1 144 ? 14.865 46.847 -5.351 1.00 30.48 144 ALA A C 1
ATOM 1154 O O . ALA A 1 144 ? 15.059 48.041 -5.145 1.00 30.48 144 ALA A O 1
ATOM 1155 N N . ILE A 1 145 ? 15.648 45.883 -4.840 1.00 37.88 145 ILE A N 1
ATOM 1156 C CA . ILE A 1 145 ? 16.826 46.062 -3.956 1.00 37.88 145 ILE A CA 1
ATOM 1157 C C . ILE A 1 145 ? 16.500 46.289 -2.457 1.00 37.88 145 ILE A C 1
ATOM 1159 O O . ILE A 1 145 ? 16.889 47.294 -1.875 1.00 37.88 145 ILE A O 1
ATOM 1163 N N . ALA A 1 146 ? 15.840 45.307 -1.820 1.00 31.64 146 ALA A N 1
ATOM 1164 C CA . ALA A 1 146 ? 16.019 44.934 -0.393 1.00 31.64 146 ALA A CA 1
ATOM 1165 C C . ALA A 1 146 ? 15.232 43.646 -0.021 1.00 31.64 146 ALA A C 1
ATOM 1167 O O . ALA A 1 146 ? 14.571 43.585 1.016 1.00 31.64 146 ALA A O 1
ATOM 1168 N N . ILE A 1 147 ? 15.210 42.631 -0.900 1.00 41.12 147 ILE A N 1
ATOM 1169 C CA . ILE A 1 147 ? 14.254 41.510 -0.789 1.00 41.12 147 ILE A CA 1
ATOM 1170 C C . ILE A 1 147 ? 14.882 40.136 -1.125 1.00 41.12 147 ILE A C 1
ATOM 1172 O O . ILE A 1 147 ? 14.571 39.550 -2.159 1.00 41.12 147 ILE A O 1
ATOM 1176 N N . PRO A 1 148 ? 15.775 39.607 -0.265 1.00 39.66 148 PRO A N 1
ATOM 1177 C CA . PRO A 1 148 ? 15.800 38.149 -0.042 1.00 39.66 148 PRO A CA 1
ATOM 1178 C C . PRO A 1 148 ? 15.205 37.743 1.317 1.00 39.66 148 PRO A C 1
ATOM 1180 O O . PRO A 1 148 ? 14.420 36.803 1.391 1.00 39.66 148 PRO A O 1
ATOM 1183 N N . ALA A 1 149 ? 15.501 38.489 2.388 1.00 37.81 149 ALA A N 1
ATOM 1184 C CA . ALA A 1 149 ? 15.036 38.161 3.742 1.00 37.81 149 ALA A CA 1
ATOM 1185 C C . ALA A 1 149 ? 13.526 38.406 3.942 1.00 37.81 149 ALA A C 1
ATOM 1187 O O . ALA A 1 149 ? 12.833 37.631 4.602 1.00 37.81 149 ALA A O 1
ATOM 1188 N N . SER A 1 150 ? 12.990 39.467 3.333 1.00 43.16 150 SER A N 1
ATOM 1189 C CA . SER A 1 150 ? 11.583 39.857 3.466 1.00 43.16 150 SER A CA 1
ATOM 1190 C C . SER A 1 150 ? 10.625 38.992 2.638 1.00 43.16 150 SER A C 1
ATOM 1192 O O . SER A 1 150 ? 9.502 38.789 3.086 1.00 43.16 150 SER A O 1
ATOM 1194 N N . ILE A 1 151 ? 11.054 38.392 1.515 1.00 42.53 151 ILE A N 1
ATOM 1195 C CA . ILE A 1 151 ? 10.247 37.383 0.793 1.00 42.53 151 ILE A CA 1
ATOM 1196 C C . ILE A 1 151 ? 10.067 36.123 1.641 1.00 42.53 151 ILE A C 1
ATOM 1198 O O . ILE A 1 151 ? 8.956 35.609 1.715 1.00 42.53 151 ILE A O 1
ATOM 1202 N N . GLN A 1 152 ? 11.111 35.643 2.322 1.00 42.97 152 GLN A N 1
ATOM 1203 C CA . GLN A 1 152 ? 11.004 34.436 3.147 1.00 42.97 152 GLN A CA 1
ATOM 1204 C C . GLN A 1 152 ? 10.095 34.668 4.367 1.00 42.97 152 GLN A C 1
ATOM 1206 O O . GLN A 1 152 ? 9.229 33.841 4.656 1.00 42.97 152 GLN A O 1
ATOM 1211 N N . ALA A 1 153 ? 10.200 35.837 5.011 1.00 39.62 153 ALA A N 1
ATOM 1212 C CA . ALA A 1 153 ? 9.293 36.247 6.085 1.00 39.62 153 ALA A CA 1
ATOM 1213 C C . ALA A 1 153 ? 7.844 36.467 5.597 1.00 39.62 153 ALA A C 1
ATOM 1215 O O . ALA A 1 153 ? 6.898 36.053 6.266 1.00 39.62 153 ALA A O 1
ATOM 1216 N N . GLN A 1 154 ? 7.644 37.071 4.418 1.00 41.25 154 GLN A N 1
ATOM 1217 C CA . GLN A 1 154 ? 6.310 37.266 3.835 1.00 41.25 154 GLN A CA 1
ATOM 1218 C C . GLN A 1 154 ? 5.682 35.959 3.341 1.00 41.25 154 GLN A C 1
ATOM 1220 O O . GLN A 1 154 ? 4.475 35.798 3.494 1.00 41.25 154 GLN A O 1
ATOM 1225 N N . ARG A 1 155 ? 6.465 35.005 2.820 1.00 47.84 155 ARG A N 1
ATOM 1226 C CA . ARG A 1 155 ? 5.996 33.654 2.466 1.00 47.84 155 ARG A CA 1
ATOM 1227 C C . ARG A 1 155 ? 5.568 32.878 3.708 1.00 47.84 155 ARG A C 1
ATOM 1229 O O . ARG A 1 155 ? 4.444 32.392 3.739 1.00 47.84 155 ARG A O 1
ATOM 1236 N N . GLN A 1 156 ? 6.376 32.875 4.771 1.00 46.12 156 GLN A N 1
ATOM 1237 C CA . GLN A 1 156 ? 5.988 32.276 6.057 1.00 46.12 156 GLN A CA 1
ATOM 1238 C C . GLN A 1 156 ? 4.733 32.939 6.655 1.00 46.12 156 GLN A C 1
ATOM 1240 O O . GLN A 1 156 ? 3.851 32.246 7.160 1.00 46.12 156 GLN A O 1
ATOM 1245 N N . ALA A 1 157 ? 4.597 34.265 6.548 1.00 41.81 157 ALA A N 1
ATOM 1246 C CA . ALA A 1 157 ? 3.396 34.979 6.989 1.00 41.81 157 ALA A CA 1
ATOM 1247 C C . ALA A 1 157 ? 2.167 34.738 6.086 1.00 41.81 157 ALA A C 1
ATOM 1249 O O . ALA A 1 157 ? 1.040 34.778 6.577 1.00 41.81 157 ALA A O 1
ATOM 1250 N N . ALA A 1 158 ? 2.356 34.495 4.786 1.00 43.00 158 ALA A N 1
ATOM 1251 C CA . ALA A 1 158 ? 1.285 34.169 3.845 1.00 43.00 158 ALA A CA 1
ATOM 1252 C C . ALA A 1 158 ? 0.786 32.730 4.034 1.00 43.00 158 ALA A C 1
ATOM 1254 O O . ALA A 1 158 ? -0.424 32.515 4.097 1.00 43.00 158 ALA A O 1
ATOM 1255 N N . GLU A 1 159 ? 1.690 31.768 4.231 1.00 46.31 159 GLU A N 1
ATOM 1256 C CA . GLU A 1 159 ? 1.322 30.400 4.597 1.00 46.31 159 GLU A CA 1
ATOM 1257 C C . GLU A 1 159 ? 0.617 30.357 5.948 1.00 46.31 159 GLU A C 1
ATOM 1259 O O . GLU A 1 159 ? -0.479 29.818 6.025 1.00 46.31 159 GLU A O 1
ATOM 1264 N N . ALA A 1 160 ? 1.147 31.020 6.982 1.00 43.47 160 ALA A N 1
ATOM 1265 C CA . ALA A 1 160 ? 0.480 31.102 8.284 1.00 43.47 160 ALA A CA 1
ATOM 1266 C C . ALA A 1 160 ? -0.931 31.731 8.206 1.00 43.47 160 ALA A C 1
ATOM 1268 O O . ALA A 1 160 ? -1.801 31.396 9.011 1.00 43.47 160 ALA A O 1
ATOM 1269 N N . ARG A 1 161 ? -1.183 32.618 7.229 1.00 47.66 161 ARG A N 1
ATOM 1270 C CA . ARG A 1 161 ? -2.519 33.177 6.952 1.00 47.66 161 ARG A CA 1
ATOM 1271 C C . ARG A 1 161 ? -3.428 32.188 6.223 1.00 47.66 161 ARG A C 1
ATOM 1273 O O . ARG A 1 161 ? -4.565 32.038 6.655 1.00 47.66 161 ARG A O 1
ATOM 1280 N N . SER A 1 162 ? -2.937 31.493 5.194 1.00 48.88 162 SER A N 1
ATOM 1281 C CA . SER A 1 162 ? -3.685 30.424 4.506 1.00 48.88 162 SER A CA 1
ATOM 1282 C C . SER A 1 162 ? -4.077 29.307 5.483 1.00 48.88 162 SER A C 1
ATOM 1284 O O . SER A 1 162 ? -5.236 28.915 5.554 1.00 48.88 162 SER A O 1
ATOM 1286 N N . GLN A 1 163 ? -3.131 28.903 6.331 1.00 53.91 163 GLN A N 1
ATOM 1287 C CA . GLN A 1 163 ? -3.296 27.937 7.419 1.00 53.91 163 GLN A CA 1
ATOM 1288 C C . GLN A 1 163 ? -4.377 28.339 8.418 1.00 53.91 163 GLN A C 1
ATOM 1290 O O . GLN A 1 163 ? -5.250 27.547 8.772 1.00 53.91 163 GLN A O 1
ATOM 1295 N N . MET A 1 164 ? -4.340 29.595 8.867 1.00 52.69 164 MET A N 1
ATOM 1296 C CA . MET A 1 164 ? -5.382 30.137 9.734 1.00 52.69 164 MET A CA 1
ATOM 1297 C C . MET A 1 164 ? -6.747 30.218 9.048 1.00 52.69 164 MET A C 1
ATOM 1299 O O . MET A 1 164 ? -7.758 30.195 9.748 1.00 52.69 164 MET A O 1
ATOM 1303 N N . GLN A 1 165 ? -6.787 30.349 7.722 1.00 54.56 165 GLN A N 1
ATOM 1304 C CA . GLN A 1 165 ? -8.026 30.455 6.964 1.00 54.56 165 GLN A CA 1
ATOM 1305 C C . GLN A 1 165 ? -8.718 29.091 6.845 1.00 54.56 165 GLN A C 1
ATOM 1307 O O . GLN A 1 165 ? -9.887 28.992 7.209 1.00 54.56 165 GLN A O 1
ATOM 1312 N N . GLU A 1 166 ? -7.990 28.024 6.499 1.00 54.06 166 GLU A N 1
ATOM 1313 C CA . GLU A 1 166 ? -8.545 26.658 6.465 1.00 54.06 166 GLU A CA 1
ATOM 1314 C C . GLU A 1 166 ? -9.020 26.178 7.845 1.00 54.06 166 GLU A C 1
ATOM 1316 O O . GLU A 1 166 ? -10.097 25.593 7.980 1.00 54.06 166 GLU A O 1
ATOM 1321 N N . ALA A 1 167 ? -8.271 26.499 8.904 1.00 52.28 167 ALA A N 1
ATOM 1322 C CA . ALA A 1 167 ? -8.684 26.194 10.271 1.00 52.28 167 ALA A CA 1
ATOM 1323 C C . ALA A 1 167 ? -9.917 27.013 10.727 1.00 52.28 167 ALA A C 1
ATOM 1325 O O . ALA A 1 167 ? -10.712 26.549 11.545 1.00 52.28 167 ALA A O 1
ATOM 1326 N N . ASN A 1 168 ? -10.128 28.215 10.176 1.00 57.22 168 ASN A N 1
ATOM 1327 C CA . ASN A 1 168 ? -11.363 28.982 10.383 1.00 57.22 168 ASN A CA 1
ATOM 1328 C C . ASN A 1 168 ? -12.541 28.406 9.577 1.00 57.22 168 ASN A C 1
ATOM 1330 O O . ASN A 1 168 ? -13.667 28.404 10.071 1.00 57.22 168 ASN A O 1
ATOM 1334 N N . GLU A 1 169 ? -12.311 27.915 8.359 1.00 60.50 169 GLU A N 1
ATOM 1335 C CA . GLU A 1 169 ? -13.349 27.294 7.525 1.00 60.50 169 GLU A CA 1
ATOM 1336 C C . GLU A 1 169 ? -13.819 25.952 8.121 1.00 60.50 169 GLU A C 1
ATOM 1338 O O . GLU A 1 169 ? -15.028 25.703 8.189 1.00 60.50 169 GLU A O 1
ATOM 1343 N N . SER A 1 170 ? -12.900 25.167 8.706 1.00 55.78 170 SER A N 1
ATOM 1344 C CA . SER A 1 170 ? -13.214 24.033 9.600 1.00 55.78 170 SER A CA 1
ATOM 1345 C C . SER A 1 170 ? -14.207 24.423 10.700 1.00 55.78 170 SER A C 1
ATOM 1347 O O . SER A 1 170 ? -15.241 23.774 10.908 1.00 55.78 170 SER A O 1
ATOM 1349 N N . LEU A 1 171 ? -13.907 25.533 11.385 1.00 60.75 171 LEU A N 1
ATOM 1350 C CA . LEU A 1 171 ? -14.664 26.036 12.527 1.00 60.75 171 LEU A CA 1
ATOM 1351 C C . LEU A 1 171 ? -16.076 26.523 12.144 1.00 60.75 171 LEU A C 1
ATOM 1353 O O . LEU A 1 171 ? -16.980 26.499 12.982 1.00 60.75 171 LEU A O 1
ATOM 1357 N N . VAL A 1 172 ? -16.290 26.947 10.894 1.00 67.75 172 VAL A N 1
ATOM 1358 C CA . VAL A 1 172 ? -17.620 27.315 10.375 1.00 67.75 172 VAL A CA 1
ATOM 1359 C C . VAL A 1 172 ? -18.454 26.063 10.088 1.00 67.75 172 VAL A C 1
ATOM 1361 O O . VAL A 1 172 ? -19.575 25.949 10.586 1.00 67.75 172 VAL A O 1
ATOM 1364 N N . GLN A 1 173 ? -17.901 25.076 9.374 1.00 62.28 173 GLN A N 1
ATOM 1365 C CA . GLN A 1 173 ? -18.622 23.830 9.058 1.00 62.28 173 GLN A CA 1
ATOM 1366 C C . GLN A 1 173 ? -19.009 23.029 10.315 1.00 62.28 173 GLN A C 1
ATOM 1368 O O . GLN A 1 173 ? -20.036 22.344 10.349 1.00 62.28 173 GLN A O 1
ATOM 1373 N N . THR A 1 174 ? -18.200 23.104 11.374 1.00 61.97 174 THR A N 1
ATOM 1374 C CA . THR A 1 174 ? -18.500 22.467 12.667 1.00 61.97 174 THR A CA 1
ATOM 1375 C C . THR A 1 174 ? -19.622 23.168 13.440 1.00 61.97 174 THR A C 1
ATOM 1377 O O . THR A 1 174 ? -20.421 22.486 14.088 1.00 61.97 174 THR A O 1
ATOM 1380 N N . GLN A 1 175 ? -19.770 24.492 13.324 1.00 67.00 175 GLN A N 1
ATOM 1381 C CA . GLN A 1 175 ? -20.900 25.230 13.913 1.00 67.00 175 GLN A CA 1
ATOM 1382 C C . GLN A 1 175 ? -22.241 24.868 13.255 1.00 67.00 175 GLN A C 1
ATOM 1384 O O . GLN A 1 175 ? -23.256 24.735 13.942 1.00 67.00 175 GLN A O 1
ATOM 1389 N N . GLU A 1 176 ? -22.261 24.633 11.940 1.00 74.06 176 GLU A N 1
ATOM 1390 C CA . GLU A 1 176 ? -23.474 24.178 11.244 1.00 74.06 176 GLU A CA 1
ATOM 1391 C C . GLU A 1 176 ? -23.892 22.762 11.675 1.00 74.06 176 GLU A C 1
ATOM 1393 O O . GLU A 1 176 ? -25.072 22.510 11.943 1.00 74.06 176 GLU A O 1
ATOM 1398 N N . LYS A 1 177 ? -22.920 21.850 11.836 1.00 68.62 177 LYS A N 1
ATOM 1399 C CA . LYS A 1 177 ? -23.152 20.492 12.365 1.00 68.62 177 LYS A CA 1
ATOM 1400 C C . LYS A 1 177 ? -23.687 20.516 13.802 1.00 68.62 177 LYS A C 1
ATOM 1402 O O . LYS A 1 177 ? -24.584 19.737 14.128 1.00 68.62 177 LYS A O 1
ATOM 1407 N N . GLU A 1 178 ? -23.190 21.421 14.645 1.00 74.25 178 GLU A N 1
ATOM 1408 C CA . GLU A 1 178 ? -23.685 21.636 16.014 1.00 74.25 178 GLU A CA 1
ATOM 1409 C C . GLU A 1 178 ? -25.142 22.103 16.026 1.00 74.25 178 GLU A C 1
ATOM 1411 O O . GLU A 1 178 ? -25.971 21.533 16.740 1.00 74.25 178 GLU A O 1
ATOM 1416 N N . LYS A 1 179 ? -25.485 23.083 15.181 1.00 78.38 179 LYS A N 1
ATOM 1417 C CA . LYS A 1 179 ? -26.862 23.566 15.028 1.00 78.38 179 LYS A CA 1
ATOM 1418 C C . LYS A 1 179 ? -27.810 22.437 14.606 1.00 78.38 179 LYS A C 1
ATOM 1420 O O . LYS A 1 179 ? -28.821 22.216 15.273 1.00 78.38 179 LYS A O 1
ATOM 1425 N N . ALA A 1 180 ? -27.454 21.671 13.574 1.00 76.12 180 ALA A N 1
ATOM 1426 C CA . ALA A 1 180 ? -28.262 20.545 13.100 1.00 76.12 180 ALA A CA 1
ATOM 1427 C C . ALA A 1 180 ? -28.420 19.431 14.161 1.00 76.12 180 ALA A C 1
ATOM 1429 O O . ALA A 1 180 ? -29.488 18.824 14.284 1.00 76.12 180 ALA A O 1
ATOM 1430 N N . ALA A 1 181 ? -27.382 19.169 14.963 1.00 73.75 181 ALA A N 1
ATOM 1431 C CA . ALA A 1 181 ? -27.447 18.208 16.065 1.00 73.75 181 ALA A CA 1
ATOM 1432 C C . ALA A 1 181 ? -28.342 18.696 17.217 1.00 73.75 181 ALA A C 1
ATOM 1434 O O . ALA A 1 181 ? -29.137 17.917 17.747 1.00 73.75 181 ALA A O 1
ATOM 1435 N N . ASN A 1 182 ? -28.265 19.985 17.563 1.00 79.06 182 ASN A N 1
ATOM 1436 C CA . ASN A 1 182 ? -29.137 20.622 18.551 1.00 79.06 182 ASN A CA 1
ATOM 1437 C C . ASN A 1 182 ? -30.612 20.562 18.123 1.00 79.06 182 ASN A C 1
ATOM 1439 O O . ASN A 1 182 ? -31.459 20.144 18.913 1.00 79.06 182 ASN A O 1
ATOM 1443 N N . GLU A 1 183 ? -30.921 20.900 16.868 1.00 84.50 183 GLU A N 1
ATOM 1444 C CA . GLU A 1 183 ? -32.277 20.807 16.305 1.00 84.50 183 GLU A CA 1
ATOM 1445 C C . GLU A 1 183 ? -32.813 19.364 16.337 1.00 84.50 183 GLU A C 1
ATOM 1447 O O . GLU A 1 183 ? -33.956 19.126 16.740 1.00 84.50 183 GLU A O 1
ATOM 1452 N N . LYS A 1 184 ? -31.975 18.375 15.996 1.00 79.19 184 LYS A N 1
ATOM 1453 C CA . LYS A 1 184 ? -32.361 16.955 16.009 1.00 79.19 184 LYS A CA 1
ATOM 1454 C C . LYS A 1 184 ? -32.584 16.403 17.423 1.00 79.19 184 LYS A C 1
ATOM 1456 O O . LYS A 1 184 ? -33.528 15.640 17.624 1.00 79.19 184 LYS A O 1
ATOM 1461 N N . ALA A 1 185 ? -31.776 16.814 18.402 1.00 81.12 185 ALA A N 1
ATOM 1462 C CA . ALA A 1 185 ? -31.983 16.466 19.810 1.00 81.12 185 ALA A CA 1
ATOM 1463 C C . ALA A 1 185 ? -33.268 17.105 20.372 1.00 81.12 185 ALA A C 1
ATOM 1465 O O . ALA A 1 185 ? -34.061 16.421 21.016 1.00 81.12 185 ALA A O 1
ATOM 1466 N N . GLN A 1 186 ? -33.540 18.377 20.054 1.00 85.12 186 GLN A N 1
ATOM 1467 C CA . GLN A 1 186 ? -34.800 19.040 20.423 1.00 85.12 186 GLN A CA 1
ATOM 1468 C C . GLN A 1 186 ? -36.031 18.361 19.801 1.00 85.12 186 GLN A C 1
ATOM 1470 O O . GLN A 1 186 ? -37.081 18.281 20.443 1.00 85.12 186 GLN A O 1
ATOM 1475 N N . LEU A 1 187 ? -35.926 17.865 18.563 1.00 86.56 187 LEU A N 1
ATOM 1476 C CA . LEU A 1 187 ? -37.006 17.116 17.919 1.00 86.56 187 LEU A CA 1
ATOM 1477 C C . LEU A 1 187 ? -37.265 15.775 18.623 1.00 86.56 187 LEU A C 1
ATOM 1479 O O . LEU A 1 187 ? -38.420 15.459 18.909 1.00 86.56 187 LEU A O 1
ATOM 1483 N N . ALA A 1 188 ? -36.211 15.021 18.950 1.00 82.19 188 ALA A N 1
ATOM 1484 C CA . ALA A 1 188 ? -36.331 13.757 19.678 1.00 82.19 188 ALA A CA 1
ATOM 1485 C C . ALA A 1 188 ? -36.926 13.954 21.088 1.00 82.19 188 ALA A C 1
ATOM 1487 O O . ALA A 1 188 ? -37.808 13.198 21.493 1.00 82.19 188 ALA A O 1
ATOM 1488 N N . GLN A 1 189 ? -36.531 15.023 21.791 1.00 87.44 189 GLN A N 1
ATOM 1489 C CA . GLN A 1 189 ? -37.091 15.401 23.094 1.00 87.44 189 GLN A CA 1
ATOM 1490 C C . GLN A 1 189 ? -38.603 15.661 23.010 1.00 87.44 189 GLN A C 1
ATOM 1492 O O . GLN A 1 189 ? -39.381 15.081 23.768 1.00 87.44 189 GLN A O 1
ATOM 1497 N N . LYS A 1 190 ? -39.048 16.458 22.027 1.00 89.06 190 LYS A N 1
ATOM 1498 C CA . LYS A 1 190 ? -40.482 16.717 21.791 1.00 89.06 190 LYS A CA 1
ATOM 1499 C C . LYS A 1 190 ? -41.263 15.435 21.478 1.00 89.06 190 LYS A C 1
ATOM 1501 O O . LYS A 1 190 ? -42.389 15.277 21.947 1.00 89.06 190 LYS A O 1
ATOM 1506 N N . GLN A 1 191 ? -40.676 14.515 20.710 1.00 85.31 191 GLN A N 1
ATOM 1507 C CA . GLN A 1 191 ? -41.290 13.220 20.392 1.00 85.31 191 GLN A CA 1
ATOM 1508 C C . GLN A 1 191 ? -41.428 12.324 21.634 1.00 85.31 191 GLN A C 1
ATOM 1510 O O . GLN A 1 191 ? -42.469 11.687 21.810 1.00 85.31 191 GLN A O 1
ATOM 1515 N N . PHE A 1 192 ? -40.432 12.316 22.524 1.00 88.94 192 PHE A N 1
ATOM 1516 C CA . PHE A 1 192 ? -40.488 11.593 23.797 1.00 88.94 192 PHE A CA 1
ATOM 1517 C C . PHE A 1 192 ? -41.549 12.167 24.750 1.00 88.94 192 PHE A C 1
ATOM 1519 O O . PHE A 1 192 ? -42.390 11.419 25.252 1.00 88.94 192 PHE A O 1
ATOM 1526 N N . GLU A 1 193 ? -41.604 13.491 24.921 1.00 89.12 193 GLU A N 1
ATOM 1527 C CA . GLU A 1 193 ? -42.650 14.158 25.716 1.00 89.12 193 GLU A CA 1
ATOM 1528 C C . GLU A 1 193 ? -44.064 13.888 25.177 1.00 89.12 193 GLU A C 1
ATOM 1530 O O . GLU A 1 193 ? -45.014 13.702 25.946 1.00 89.12 193 GLU A O 1
ATOM 1535 N N . GLN A 1 194 ? -44.225 13.847 23.850 1.00 88.94 194 GLN A N 1
ATOM 1536 C CA . GLN A 1 194 ? -45.495 13.503 23.215 1.00 88.94 194 GLN A CA 1
ATOM 1537 C C . GLN A 1 194 ? -45.881 12.037 23.469 1.00 88.94 194 GLN A C 1
ATOM 1539 O O . GLN A 1 194 ? -47.042 11.768 23.789 1.00 88.94 194 GLN A O 1
ATOM 1544 N N . ALA A 1 195 ? -44.927 11.103 23.390 1.00 84.62 195 ALA A N 1
ATOM 1545 C CA . ALA A 1 195 ? -45.160 9.692 23.700 1.00 84.62 195 ALA A CA 1
ATOM 1546 C C . ALA A 1 195 ? -45.552 9.486 25.177 1.00 84.62 195 ALA A C 1
ATOM 1548 O O . ALA A 1 195 ? -46.529 8.789 25.457 1.00 84.62 195 ALA A O 1
ATOM 1549 N N . GLN A 1 196 ? -44.891 10.173 26.119 1.00 88.00 196 GLN A N 1
ATOM 1550 C CA . GLN A 1 196 ? -45.269 10.137 27.539 1.00 88.00 196 GLN A CA 1
ATOM 1551 C C . GLN A 1 196 ? -46.700 10.644 27.785 1.00 88.00 196 GLN A C 1
ATOM 1553 O O . GLN A 1 196 ? -47.461 10.006 28.518 1.00 88.00 196 GLN A O 1
ATOM 1558 N N . LYS A 1 197 ? -47.108 11.747 27.140 1.00 89.81 197 LYS A N 1
ATOM 1559 C CA . LYS A 1 197 ? -48.491 12.260 27.221 1.00 89.81 197 LYS A CA 1
ATOM 1560 C C . LYS A 1 197 ? -49.508 11.257 26.664 1.00 89.81 197 LYS A C 1
ATOM 1562 O O . LYS A 1 197 ? -50.560 11.053 27.268 1.00 89.81 197 LYS A O 1
ATOM 1567 N N . GLN A 1 198 ? -49.188 10.594 25.549 1.00 86.75 198 GLN A N 1
ATOM 1568 C CA . GLN A 1 198 ? -50.032 9.541 24.967 1.00 86.75 198 GLN A CA 1
ATOM 1569 C C . GLN A 1 198 ? -50.151 8.320 25.895 1.00 86.75 198 GLN A C 1
ATOM 1571 O O . GLN A 1 198 ? -51.258 7.817 26.093 1.00 86.75 198 GLN A O 1
ATOM 1576 N N . LYS A 1 199 ? -49.053 7.898 26.537 1.00 89.69 199 LYS A N 1
ATOM 1577 C CA . LYS A 1 199 ? -49.047 6.832 27.552 1.00 89.69 199 LYS A CA 1
ATOM 1578 C C . LYS A 1 199 ? -49.943 7.170 28.749 1.00 89.69 199 LYS A C 1
ATOM 1580 O O . LYS A 1 199 ? -50.811 6.370 29.089 1.00 89.69 199 LYS A O 1
ATOM 1585 N N . GLN A 1 200 ? -49.810 8.362 29.338 1.00 88.75 200 GLN A N 1
ATOM 1586 C CA . GLN A 1 200 ? -50.657 8.793 30.465 1.00 88.75 200 GLN A CA 1
ATOM 1587 C C . GLN A 1 200 ? -52.152 8.846 30.101 1.00 88.75 200 GLN A C 1
ATOM 1589 O O . GLN A 1 200 ? -53.008 8.454 30.902 1.00 88.75 200 GLN A O 1
ATOM 1594 N N . ALA A 1 201 ? -52.483 9.291 28.884 1.00 88.25 201 ALA A N 1
ATOM 1595 C CA . ALA A 1 201 ? -53.858 9.292 28.388 1.00 88.25 201 ALA A CA 1
ATOM 1596 C C . ALA A 1 201 ? -54.415 7.863 28.229 1.00 88.25 201 ALA A C 1
ATOM 1598 O O . ALA A 1 201 ? -55.528 7.590 28.686 1.00 88.25 201 ALA A O 1
ATOM 1599 N N . ALA A 1 202 ? -53.633 6.940 27.655 1.00 85.44 202 ALA A N 1
ATOM 1600 C CA . ALA A 1 202 ? -54.014 5.535 27.501 1.00 85.44 202 ALA A CA 1
ATOM 1601 C C . ALA A 1 202 ? -54.208 4.831 28.858 1.00 85.44 202 ALA A C 1
ATOM 1603 O O . ALA A 1 202 ? -55.240 4.198 29.077 1.00 85.44 202 ALA A O 1
ATOM 1604 N N . GLU A 1 203 ? -53.291 5.027 29.812 1.00 87.50 203 GLU A N 1
ATOM 1605 C CA . GLU A 1 203 ? -53.405 4.492 31.178 1.00 87.50 203 GLU A CA 1
ATOM 1606 C C . GLU A 1 203 ? -54.653 5.022 31.907 1.00 87.50 203 GLU A C 1
ATOM 1608 O O . GLU A 1 203 ? -55.316 4.288 32.646 1.00 87.50 203 GLU A O 1
ATOM 1613 N N . THR A 1 204 ? -55.020 6.286 31.674 1.00 88.94 204 THR A N 1
ATOM 1614 C CA . THR A 1 204 ? -56.242 6.889 32.231 1.00 88.94 204 THR A CA 1
ATOM 1615 C C . THR A 1 204 ? -57.503 6.268 31.624 1.00 88.94 204 THR A C 1
ATOM 1617 O O . THR A 1 204 ? -58.434 5.923 32.357 1.00 88.94 204 THR A O 1
ATOM 1620 N N . GLN A 1 205 ? -57.528 6.051 30.305 1.00 86.38 205 GLN A N 1
ATOM 1621 C CA . GLN A 1 205 ? -58.630 5.357 29.629 1.00 86.38 205 GLN A CA 1
ATOM 1622 C C . GLN A 1 205 ? -58.744 3.891 30.073 1.00 86.38 205 GLN A C 1
ATOM 1624 O O . GLN A 1 205 ? -59.854 3.414 30.310 1.00 86.38 205 GLN A O 1
ATOM 1629 N N . ALA A 1 206 ? -57.622 3.191 30.268 1.00 86.12 206 ALA A N 1
ATOM 1630 C CA . ALA A 1 206 ? -57.602 1.822 30.779 1.00 86.12 206 ALA A CA 1
ATOM 1631 C C . ALA A 1 206 ? -58.168 1.727 32.206 1.00 86.12 206 ALA A C 1
ATOM 1633 O O . ALA A 1 206 ? -58.980 0.842 32.473 1.00 86.12 206 ALA A O 1
ATOM 1634 N N . LYS A 1 207 ? -57.836 2.674 33.098 1.00 88.19 207 LYS A N 1
ATOM 1635 C CA . LYS A 1 207 ? -58.444 2.769 34.441 1.00 88.19 207 LYS A CA 1
ATOM 1636 C C . LYS A 1 207 ? -59.962 2.976 34.372 1.00 88.19 207 LYS A C 1
ATOM 1638 O O . LYS A 1 207 ? -60.704 2.284 35.065 1.00 88.19 207 LYS A O 1
ATOM 1643 N N . GLN A 1 208 ? -60.440 3.870 33.503 1.00 88.06 208 GLN A N 1
ATOM 1644 C CA . GLN A 1 208 ? -61.879 4.103 33.309 1.00 88.06 208 GLN A CA 1
ATOM 1645 C C . GLN A 1 208 ? -62.605 2.885 32.708 1.00 88.06 208 GLN A C 1
ATOM 1647 O O . GLN A 1 208 ? -63.735 2.588 33.097 1.00 88.06 208 GLN A O 1
ATOM 1652 N N . ALA A 1 209 ? -61.974 2.166 31.775 1.00 86.00 209 ALA A N 1
ATOM 1653 C CA . ALA A 1 209 ? -62.525 0.943 31.193 1.00 86.00 209 ALA A CA 1
ATOM 1654 C C . ALA A 1 209 ? -62.567 -0.211 32.211 1.00 86.00 209 ALA A C 1
ATOM 1656 O O . ALA A 1 209 ? -63.566 -0.926 32.279 1.00 86.00 209 ALA A O 1
ATOM 1657 N N . ALA A 1 210 ? -61.527 -0.350 33.040 1.00 85.50 210 ALA A N 1
ATOM 1658 C CA . ALA A 1 210 ? -61.467 -1.342 34.111 1.00 85.50 210 ALA A CA 1
ATOM 1659 C C . ALA A 1 210 ? -62.562 -1.105 35.158 1.00 85.50 210 ALA A C 1
ATOM 1661 O O . ALA A 1 210 ? -63.246 -2.046 35.552 1.00 85.50 210 ALA A O 1
ATOM 1662 N N . GLU A 1 211 ? -62.791 0.152 35.543 1.00 88.88 211 GLU A N 1
ATOM 1663 C CA . GLU A 1 211 ? -63.859 0.512 36.477 1.00 88.88 211 GLU A CA 1
ATOM 1664 C C . GLU A 1 211 ? -65.255 0.230 35.897 1.00 88.88 211 GLU A C 1
ATOM 1666 O O . GLU A 1 211 ? -66.100 -0.359 36.571 1.00 88.88 211 GLU A O 1
ATOM 1671 N N . LYS A 1 212 ? -65.492 0.537 34.613 1.00 87.00 212 LYS A N 1
ATOM 1672 C CA . LYS A 1 212 ? -66.748 0.168 33.929 1.00 87.00 212 LYS A CA 1
ATOM 1673 C C . LYS A 1 212 ? -66.958 -1.348 33.868 1.00 87.00 212 LYS A C 1
ATOM 1675 O O . LYS A 1 212 ? -68.069 -1.812 34.117 1.00 87.00 212 LYS A O 1
ATOM 1680 N N . ALA A 1 213 ? -65.908 -2.123 33.590 1.00 85.25 213 ALA A N 1
ATOM 1681 C CA . ALA A 1 213 ? -65.971 -3.585 33.616 1.00 85.25 213 ALA A CA 1
ATOM 1682 C C . ALA A 1 213 ? -66.245 -4.127 35.031 1.00 85.25 213 ALA A C 1
ATOM 1684 O O . ALA A 1 213 ? -67.051 -5.043 35.189 1.00 85.25 213 ALA A O 1
ATOM 1685 N N . ARG A 1 214 ? -65.649 -3.520 36.068 1.00 89.12 214 ARG A N 1
ATOM 1686 C CA . ARG A 1 214 ? -65.897 -3.850 37.481 1.00 89.12 214 ARG A CA 1
ATOM 1687 C C . ARG A 1 214 ? -67.358 -3.608 37.876 1.00 89.12 214 ARG A C 1
ATOM 1689 O O . ARG A 1 214 ? -67.962 -4.472 38.509 1.00 89.12 214 ARG A O 1
ATOM 1696 N N . VAL A 1 215 ? -67.938 -2.474 37.477 1.00 87.81 215 VAL A N 1
ATOM 1697 C CA . VAL A 1 215 ? -69.352 -2.144 37.740 1.00 87.81 215 VAL A CA 1
ATOM 1698 C C . VAL A 1 215 ? -70.293 -3.106 37.004 1.00 87.81 215 VAL A C 1
ATOM 1700 O O . VAL A 1 215 ? -71.187 -3.667 37.637 1.00 87.81 215 VAL A O 1
ATOM 1703 N N . ALA A 1 216 ? -70.048 -3.387 35.719 1.00 83.94 216 ALA A N 1
ATOM 1704 C CA . ALA A 1 216 ? -70.837 -4.363 34.957 1.00 83.94 216 ALA A CA 1
ATOM 1705 C C . ALA A 1 216 ? -70.775 -5.775 35.581 1.00 83.94 216 ALA A C 1
ATOM 1707 O O . ALA A 1 216 ? -71.793 -6.460 35.682 1.00 83.94 216 ALA A O 1
ATOM 1708 N N . GLN A 1 217 ? -69.604 -6.190 36.084 1.00 85.75 217 GLN A N 1
ATOM 1709 C CA . GLN A 1 217 ? -69.435 -7.456 36.806 1.00 85.75 217 GLN A CA 1
ATOM 1710 C C . GLN A 1 217 ? -70.250 -7.515 38.104 1.00 85.75 217 GLN A C 1
ATOM 1712 O O . GLN A 1 217 ? -70.843 -8.553 38.410 1.00 85.75 217 GLN A O 1
ATOM 1717 N N . GLN A 1 218 ? -70.327 -6.413 38.855 1.00 86.81 218 GLN A N 1
ATOM 1718 C CA . GLN A 1 218 ? -71.167 -6.332 40.053 1.00 86.81 218 GLN A CA 1
ATOM 1719 C C . GLN A 1 218 ? -72.662 -6.415 39.706 1.00 86.81 218 GLN A C 1
ATOM 1721 O O . GLN A 1 218 ? -73.383 -7.181 40.344 1.00 86.81 218 GLN A O 1
ATOM 1726 N N . GLN A 1 219 ? -73.110 -5.712 38.662 1.00 84.62 219 GLN A N 1
ATOM 1727 C CA . GLN A 1 219 ? -74.503 -5.740 38.194 1.00 84.62 219 GLN A CA 1
ATOM 1728 C C . GLN A 1 219 ? -74.929 -7.134 37.709 1.00 84.62 219 GLN A C 1
ATOM 1730 O O . GLN A 1 219 ? -75.982 -7.626 38.109 1.00 84.62 219 GLN A O 1
ATOM 1735 N N . PHE A 1 220 ? -74.091 -7.823 36.928 1.00 86.88 220 PHE A N 1
ATOM 1736 C CA . PHE A 1 220 ? -74.347 -9.209 36.518 1.00 86.88 220 PHE A CA 1
ATOM 1737 C C . PHE A 1 220 ? -74.440 -10.166 37.712 1.00 86.88 220 PHE A C 1
ATOM 1739 O O . PHE A 1 220 ? -75.339 -11.000 37.764 1.00 86.88 220 PHE A O 1
ATOM 1746 N N . THR A 1 221 ? -73.560 -10.014 38.707 1.00 85.56 221 THR A N 1
ATOM 1747 C CA . THR A 1 221 ? -73.585 -10.846 39.925 1.00 85.56 221 THR A CA 1
ATOM 1748 C C . THR A 1 221 ? -74.884 -10.637 40.718 1.00 85.56 221 THR A C 1
ATOM 1750 O O . THR A 1 221 ? -75.464 -11.595 41.230 1.00 85.56 221 THR A O 1
ATOM 1753 N N . GLN A 1 222 ? -75.388 -9.398 40.777 1.00 85.81 222 GLN A N 1
ATOM 1754 C CA . GLN A 1 222 ? -76.683 -9.078 41.388 1.00 85.81 222 GLN A CA 1
ATOM 1755 C C . GLN A 1 222 ? -77.857 -9.680 40.598 1.00 85.81 222 GLN A C 1
ATOM 1757 O O . GLN A 1 222 ? -78.695 -10.357 41.194 1.00 85.81 222 GLN A O 1
ATOM 1762 N N . ALA A 1 223 ? -77.884 -9.512 39.271 1.00 82.62 223 ALA A N 1
ATOM 1763 C CA . ALA A 1 223 ? -78.918 -10.082 38.403 1.00 82.62 223 ALA A CA 1
ATOM 1764 C C . ALA A 1 223 ? -78.946 -11.622 38.468 1.00 82.62 223 ALA A C 1
ATOM 1766 O O . ALA A 1 223 ? -80.014 -12.227 38.546 1.00 82.62 223 ALA A O 1
ATOM 1767 N N . GLN A 1 224 ? -77.778 -12.272 38.525 1.00 85.88 224 GLN A N 1
ATOM 1768 C CA . GLN A 1 224 ? -77.662 -13.726 38.666 1.00 85.88 224 GLN A CA 1
ATOM 1769 C C . GLN A 1 224 ? -78.249 -14.216 39.998 1.00 85.88 224 GLN A C 1
ATOM 1771 O O . GLN A 1 224 ? -78.953 -15.229 40.034 1.00 85.88 224 GLN A O 1
ATOM 1776 N N . GLN A 1 225 ? -78.001 -13.489 41.091 1.00 85.38 225 GLN A N 1
ATOM 1777 C CA . GLN A 1 225 ? -78.573 -13.808 42.398 1.00 85.38 225 GLN A CA 1
ATOM 1778 C C . GLN A 1 225 ? -80.094 -13.574 42.427 1.00 85.38 225 GLN A C 1
ATOM 1780 O O . GLN A 1 225 ? -80.818 -14.398 42.985 1.00 85.38 225 GLN A O 1
ATOM 1785 N N . GLN A 1 226 ? -80.596 -12.511 41.791 1.00 82.75 226 GLN A N 1
ATOM 1786 C CA . GLN A 1 226 ? -82.036 -12.248 41.659 1.00 82.75 226 GLN A CA 1
ATOM 1787 C C . GLN A 1 226 ? -82.746 -13.335 40.840 1.00 82.75 226 GLN A C 1
ATOM 1789 O O . GLN A 1 226 ? -83.739 -13.890 41.306 1.00 82.75 226 GLN A O 1
ATOM 1794 N N . ALA A 1 227 ? -82.200 -13.718 39.680 1.00 82.19 227 ALA A N 1
ATOM 1795 C CA . ALA A 1 227 ? -82.735 -14.805 38.858 1.00 82.19 227 ALA A CA 1
ATOM 1796 C C . ALA A 1 227 ? -82.750 -16.149 39.611 1.00 82.19 227 ALA A C 1
ATOM 1798 O O . ALA A 1 227 ? -83.729 -16.893 39.540 1.00 82.19 227 ALA A O 1
ATOM 1799 N N . LYS A 1 228 ? -81.707 -16.438 40.404 1.00 84.75 228 LYS A N 1
ATOM 1800 C CA . LYS A 1 228 ? -81.652 -17.627 41.269 1.00 84.75 228 LYS A CA 1
ATOM 1801 C C . LYS A 1 228 ? -82.743 -17.617 42.345 1.00 84.75 228 LYS A C 1
ATOM 1803 O O . LYS A 1 228 ? -83.393 -18.641 42.541 1.00 84.75 228 LYS A O 1
ATOM 1808 N N . VAL A 1 229 ? -82.963 -16.484 43.016 1.00 84.50 229 VAL A N 1
ATOM 1809 C CA . VAL A 1 229 ? -84.024 -16.338 44.029 1.00 84.50 229 VAL A CA 1
ATOM 1810 C C . VAL A 1 229 ? -85.411 -16.482 43.393 1.00 84.50 229 VAL A C 1
ATOM 1812 O O . VAL A 1 229 ? -86.222 -17.251 43.904 1.00 84.50 229 VAL A O 1
ATOM 1815 N N . ALA A 1 230 ? -85.664 -15.842 42.248 1.00 77.56 230 ALA A N 1
ATOM 1816 C CA . ALA A 1 230 ? -86.932 -15.964 41.524 1.00 77.56 230 ALA A CA 1
ATOM 1817 C C . ALA A 1 230 ? -87.209 -17.412 41.068 1.00 77.56 230 ALA A C 1
ATOM 1819 O O . ALA A 1 230 ? -88.322 -17.914 41.220 1.00 77.56 230 ALA A O 1
ATOM 1820 N N . ALA A 1 231 ? -86.187 -18.128 40.582 1.00 76.56 231 ALA A N 1
ATOM 1821 C CA . ALA A 1 231 ? -86.306 -19.541 40.220 1.00 76.56 231 ALA A CA 1
ATOM 1822 C C . ALA A 1 231 ? -86.591 -20.449 41.434 1.00 76.56 231 ALA A C 1
ATOM 1824 O O . ALA A 1 231 ? -87.389 -21.380 41.328 1.00 76.56 231 ALA A O 1
ATOM 1825 N N . GLN A 1 232 ? -85.984 -20.170 42.594 1.00 79.88 232 GLN A N 1
ATOM 1826 C CA . GLN A 1 232 ? -86.259 -20.896 43.841 1.00 79.88 232 GLN A CA 1
ATOM 1827 C C . GLN A 1 232 ? -87.677 -20.628 44.367 1.00 79.88 232 GLN A C 1
ATOM 1829 O O . GLN A 1 232 ? -88.348 -21.565 44.795 1.00 79.88 232 GLN A O 1
ATOM 1834 N N . GLN A 1 233 ? -88.152 -19.383 44.289 1.00 76.62 233 GLN A N 1
ATOM 1835 C CA . GLN A 1 233 ? -89.519 -19.010 44.667 1.00 76.62 233 GLN A CA 1
ATOM 1836 C C . GLN A 1 233 ? -90.559 -19.680 43.759 1.00 76.62 233 GLN A C 1
ATOM 1838 O O . GLN A 1 233 ? -91.536 -20.228 44.263 1.00 76.62 233 GLN A O 1
ATOM 1843 N N . LEU A 1 234 ? -90.322 -19.728 42.442 1.00 71.50 234 LEU A N 1
ATOM 1844 C CA . LEU A 1 234 ? -91.208 -20.421 41.500 1.00 71.50 234 LEU A CA 1
ATOM 1845 C C . LEU A 1 234 ? -91.304 -21.929 41.787 1.00 71.50 234 LEU A C 1
ATOM 1847 O O . LEU A 1 234 ? -92.371 -22.513 41.632 1.00 71.50 234 LEU A O 1
ATOM 1851 N N . ALA A 1 235 ? -90.215 -22.558 42.240 1.00 69.69 235 ALA A N 1
ATOM 1852 C CA . ALA A 1 235 ? -90.193 -23.978 42.600 1.00 69.69 235 ALA A CA 1
ATOM 1853 C C . ALA A 1 235 ? -90.919 -24.302 43.923 1.00 69.69 235 ALA A C 1
ATOM 1855 O O . ALA A 1 235 ? -91.251 -25.461 44.166 1.00 69.69 235 ALA A O 1
ATOM 1856 N N . GLN A 1 236 ? -91.173 -23.301 44.772 1.00 70.31 236 GLN A N 1
ATOM 1857 C CA . GLN A 1 236 ? -91.957 -23.429 46.009 1.00 70.31 236 GLN A CA 1
ATOM 1858 C C . GLN A 1 236 ? -93.446 -23.070 45.810 1.00 70.31 236 GLN A C 1
ATOM 1860 O O . GLN A 1 236 ? -94.220 -23.116 46.764 1.00 70.31 236 GLN A O 1
ATOM 1865 N N . VAL A 1 237 ? -93.849 -22.734 44.578 1.00 63.53 237 VAL A N 1
ATOM 1866 C CA . VAL A 1 237 ? -95.169 -22.208 44.192 1.00 63.53 237 VAL A CA 1
ATOM 1867 C C . VAL A 1 237 ? -95.905 -23.181 43.266 1.00 63.53 237 VAL A C 1
ATOM 1869 O O . VAL A 1 237 ? -95.317 -23.761 42.352 1.00 63.53 237 VAL A O 1
ATOM 1872 N N . ASN A 1 238 ? -97.218 -23.349 43.463 1.00 57.00 238 ASN A N 1
ATOM 1873 C CA . ASN A 1 238 ? -98.022 -24.270 42.651 1.00 57.00 238 ASN A CA 1
ATOM 1874 C C . ASN A 1 238 ? -99.346 -23.696 42.121 1.00 57.00 238 ASN A C 1
ATOM 1876 O O . ASN A 1 238 ? -99.722 -24.036 40.996 1.00 57.00 238 ASN A O 1
ATOM 1880 N N . GLN A 1 239 ? -100.015 -22.817 42.867 1.00 53.97 239 GLN A N 1
ATOM 1881 C CA . GLN A 1 239 ? -101.232 -22.114 42.429 1.00 53.97 239 GLN A CA 1
ATOM 1882 C C . GLN A 1 239 ? -100.911 -20.664 42.030 1.00 53.97 239 GLN A C 1
ATOM 1884 O O . GLN A 1 239 ? -101.533 -20.085 41.148 1.00 53.97 239 GLN A O 1
ATOM 1889 N N . GLU A 1 240 ? -99.881 -20.095 42.650 1.00 59.09 240 GLU A N 1
ATOM 1890 C CA . GLU A 1 240 ? -99.508 -18.678 42.694 1.00 59.09 240 GLU A CA 1
ATOM 1891 C C . GLU A 1 240 ? -98.679 -18.260 41.456 1.00 59.09 240 GLU A C 1
ATOM 1893 O O . GLU A 1 240 ? -97.890 -17.314 41.490 1.00 59.09 240 GLU A O 1
ATOM 1898 N N . LYS A 1 241 ? -98.792 -19.037 40.371 1.00 62.28 241 LYS A N 1
ATOM 1899 C CA . LYS A 1 241 ? -97.740 -19.197 39.359 1.00 62.28 241 LYS A CA 1
ATOM 1900 C C . LYS A 1 241 ? -97.509 -17.978 38.470 1.00 62.28 241 LYS A C 1
ATOM 1902 O O . LYS A 1 241 ? -96.358 -17.727 38.130 1.00 62.28 241 LYS A O 1
ATOM 1907 N N . GLU A 1 242 ? -98.542 -17.227 38.090 1.00 67.50 242 GLU A N 1
ATOM 1908 C CA . GLU A 1 242 ? -98.405 -16.182 37.058 1.00 67.50 242 GLU A CA 1
ATOM 1909 C C . GLU A 1 242 ? -97.498 -15.019 37.488 1.00 67.50 242 GLU A C 1
ATOM 1911 O O . GLU A 1 242 ? -96.571 -14.665 36.762 1.00 67.50 242 GLU A O 1
ATOM 1916 N N . VAL A 1 243 ? -97.689 -14.465 38.691 1.00 68.50 243 VAL A N 1
ATOM 1917 C CA . VAL A 1 243 ? -96.898 -13.310 39.166 1.00 68.50 243 VAL A CA 1
ATOM 1918 C C . VAL A 1 243 ? -95.420 -13.679 39.348 1.00 68.50 243 VAL A C 1
ATOM 1920 O O . VAL A 1 243 ? -94.532 -12.909 38.981 1.00 68.50 243 VAL A O 1
ATOM 1923 N N . VAL A 1 244 ? -95.141 -14.880 39.866 1.00 71.50 244 VAL A N 1
ATOM 1924 C CA . VAL A 1 244 ? -93.766 -15.364 40.079 1.00 71.50 244 VAL A CA 1
ATOM 1925 C C . VAL A 1 244 ? -93.100 -15.768 38.756 1.00 71.50 244 VAL A C 1
ATOM 1927 O O . VAL A 1 244 ? -91.898 -15.562 38.591 1.00 71.50 244 VAL A O 1
ATOM 1930 N N . ALA A 1 245 ? -93.865 -16.269 37.778 1.00 73.62 245 ALA A N 1
ATOM 1931 C CA . ALA A 1 245 ? -93.363 -16.539 36.431 1.00 73.62 245 ALA A CA 1
ATOM 1932 C C . ALA A 1 245 ? -92.938 -15.249 35.707 1.00 73.62 245 ALA A C 1
ATOM 1934 O O . ALA A 1 245 ? -91.828 -15.200 35.177 1.00 73.62 245 ALA A O 1
ATOM 1935 N N . VAL A 1 246 ? -93.750 -14.184 35.764 1.00 79.06 246 VAL A N 1
ATOM 1936 C CA . VAL A 1 246 ? -93.396 -12.869 35.191 1.00 79.06 246 VAL A CA 1
ATOM 1937 C C . VAL A 1 246 ? -92.148 -12.286 35.864 1.00 79.06 246 VAL A C 1
ATOM 1939 O O . VAL A 1 246 ? -91.252 -11.793 35.179 1.00 79.06 246 VAL A O 1
ATOM 1942 N N . ALA A 1 247 ? -92.032 -12.391 37.193 1.00 77.50 247 ALA A N 1
ATOM 1943 C CA . ALA A 1 247 ? -90.840 -11.937 37.916 1.00 77.50 247 ALA A CA 1
ATOM 1944 C C . ALA A 1 247 ? -89.571 -12.724 37.528 1.00 77.50 247 ALA A C 1
ATOM 1946 O O . ALA A 1 247 ? -88.494 -12.138 37.403 1.00 77.50 247 ALA A O 1
ATOM 1947 N N . LYS A 1 248 ? -89.690 -14.039 37.287 1.00 81.06 248 LYS A N 1
ATOM 1948 C CA . LYS A 1 248 ? -88.590 -14.867 36.772 1.00 81.06 248 LYS A CA 1
ATOM 1949 C C . LYS A 1 248 ? -88.182 -14.449 35.359 1.00 81.06 248 LYS A C 1
ATOM 1951 O O . LYS A 1 248 ? -86.991 -14.275 35.120 1.00 81.06 248 LYS A O 1
ATOM 1956 N N . GLU A 1 249 ? -89.136 -14.252 34.451 1.00 82.88 249 GLU A N 1
ATOM 1957 C CA . GLU A 1 249 ? -88.845 -13.839 33.072 1.00 82.88 249 GLU A CA 1
ATOM 1958 C C . GLU A 1 249 ? -88.164 -12.460 33.026 1.00 82.88 249 GLU A C 1
ATOM 1960 O O . GLU A 1 249 ? -87.163 -12.282 32.330 1.00 82.88 249 GLU A O 1
ATOM 1965 N N . GLN A 1 250 ? -88.622 -11.505 33.844 1.00 83.50 250 GLN A N 1
ATOM 1966 C CA . GLN A 1 250 ? -87.969 -10.200 33.997 1.00 83.50 250 GLN A CA 1
ATOM 1967 C C . GLN A 1 250 ? -86.534 -10.323 34.536 1.00 83.50 250 GLN A C 1
ATOM 1969 O O . GLN A 1 250 ? -85.631 -9.659 34.022 1.00 83.50 250 GLN A O 1
ATOM 1974 N N . ALA A 1 251 ? -86.292 -11.190 35.524 1.00 79.88 251 ALA A N 1
ATOM 1975 C CA . ALA A 1 251 ? -84.946 -11.437 36.047 1.00 79.88 251 ALA A CA 1
ATOM 1976 C C . ALA A 1 251 ? -84.029 -12.135 35.018 1.00 79.88 251 ALA A C 1
ATOM 1978 O O . ALA A 1 251 ? -82.841 -11.821 34.938 1.00 79.88 251 ALA A O 1
ATOM 1979 N N . GLU A 1 252 ? -84.565 -13.036 34.188 1.00 82.81 252 GLU A N 1
ATOM 1980 C CA . GLU A 1 252 ? -83.826 -13.686 33.095 1.00 82.81 252 GLU A CA 1
ATOM 1981 C C . GLU A 1 252 ? -83.487 -12.693 31.965 1.00 82.81 252 GLU A C 1
ATOM 1983 O O . GLU A 1 252 ? -82.356 -12.695 31.471 1.00 82.81 252 GLU A O 1
ATOM 1988 N N . GLN A 1 253 ? -84.395 -11.770 31.620 1.00 85.62 253 GLN A N 1
ATOM 1989 C CA . GLN A 1 253 ? -84.110 -10.667 30.689 1.00 85.62 253 GLN A CA 1
ATOM 1990 C C . GLN A 1 253 ? -83.044 -9.703 31.240 1.00 85.62 253 GLN A C 1
ATOM 1992 O O . GLN A 1 253 ? -82.116 -9.332 30.516 1.00 85.62 253 GLN A O 1
ATOM 1997 N N . GLN A 1 254 ? -83.118 -9.329 32.523 1.00 83.56 254 GLN A N 1
ATOM 1998 C CA . GLN A 1 254 ? -82.093 -8.502 33.176 1.00 83.56 254 GLN A CA 1
ATOM 1999 C C . GLN A 1 254 ? -80.725 -9.197 33.204 1.00 83.56 254 GLN A C 1
ATOM 2001 O O . GLN A 1 254 ? -79.705 -8.552 32.953 1.00 83.56 254 GLN A O 1
ATOM 2006 N N . LEU A 1 255 ? -80.689 -10.514 33.434 1.00 84.56 255 LEU A N 1
ATOM 2007 C CA . LEU A 1 255 ? -79.458 -11.303 33.384 1.00 84.56 255 LEU A CA 1
ATOM 2008 C C . LEU A 1 255 ? -78.839 -11.310 31.975 1.00 84.56 255 LEU A C 1
ATOM 2010 O O . LEU A 1 255 ? -77.634 -11.095 31.848 1.00 84.56 255 LEU A O 1
ATOM 2014 N N . GLN A 1 256 ? -79.646 -11.480 30.920 1.00 86.12 256 GLN A N 1
ATOM 2015 C CA . GLN A 1 256 ? -79.170 -11.390 29.531 1.00 86.12 256 GLN A CA 1
ATOM 2016 C C . GLN A 1 256 ? -78.631 -9.992 29.185 1.00 86.12 256 GLN A C 1
ATOM 2018 O O . GLN A 1 256 ? -77.565 -9.876 28.573 1.00 86.12 256 GLN A O 1
ATOM 2023 N N . GLN A 1 257 ? -79.317 -8.923 29.604 1.00 85.19 257 GLN A N 1
ATOM 2024 C CA . GLN A 1 257 ? -78.846 -7.548 29.394 1.00 85.19 257 GLN A CA 1
ATOM 2025 C C . GLN A 1 257 ? -77.525 -7.280 30.132 1.00 85.19 257 GLN A C 1
ATOM 2027 O O . GLN A 1 257 ? -76.585 -6.744 29.539 1.00 85.19 257 GLN A O 1
ATOM 2032 N N . ALA A 1 258 ? -77.408 -7.710 31.392 1.00 82.75 258 ALA A N 1
ATOM 2033 C CA . ALA A 1 258 ? -76.173 -7.591 32.163 1.00 82.75 258 ALA A CA 1
ATOM 2034 C C . ALA A 1 258 ? -75.021 -8.405 31.541 1.00 82.75 258 ALA A C 1
ATOM 2036 O O . ALA A 1 258 ? -73.882 -7.937 31.505 1.00 82.75 258 ALA A O 1
ATOM 2037 N N . GLN A 1 259 ? -75.309 -9.588 30.984 1.00 86.75 259 GLN A N 1
ATOM 2038 C CA . GLN A 1 259 ? -74.329 -10.410 30.269 1.00 86.75 259 GLN A CA 1
ATOM 2039 C C . GLN A 1 259 ? -73.809 -9.714 28.999 1.00 86.75 259 GLN A C 1
ATOM 2041 O O . GLN A 1 259 ? -72.602 -9.700 28.759 1.00 86.75 259 GLN A O 1
ATOM 2046 N N . GLN A 1 260 ? -74.676 -9.066 28.214 1.00 86.38 260 GLN A N 1
ATOM 2047 C CA . GLN A 1 260 ? -74.234 -8.266 27.064 1.00 86.38 260 GLN A CA 1
ATOM 2048 C C . GLN A 1 260 ? -73.370 -7.069 27.495 1.00 86.38 260 GLN A C 1
ATOM 2050 O O . GLN A 1 260 ? -72.321 -6.813 26.897 1.00 86.38 260 GLN A O 1
ATOM 2055 N N . GLN A 1 261 ? -73.761 -6.363 28.563 1.00 85.00 261 GLN A N 1
ATOM 2056 C CA . GLN A 1 261 ? -72.994 -5.229 29.094 1.00 85.00 261 GLN A CA 1
ATOM 2057 C C . GLN A 1 261 ? -71.599 -5.646 29.585 1.00 85.00 261 GLN A C 1
ATOM 2059 O O . GLN A 1 261 ? -70.625 -4.941 29.306 1.00 85.00 261 GLN A O 1
ATOM 2064 N N . ILE A 1 262 ? -71.472 -6.810 30.237 1.00 85.94 262 ILE A N 1
ATOM 2065 C CA . ILE A 1 262 ? -70.173 -7.364 30.656 1.00 85.94 262 ILE A CA 1
ATOM 2066 C C . ILE A 1 262 ? -69.259 -7.603 29.457 1.00 85.94 262 ILE A C 1
ATOM 2068 O O . ILE A 1 262 ? -68.088 -7.227 29.488 1.00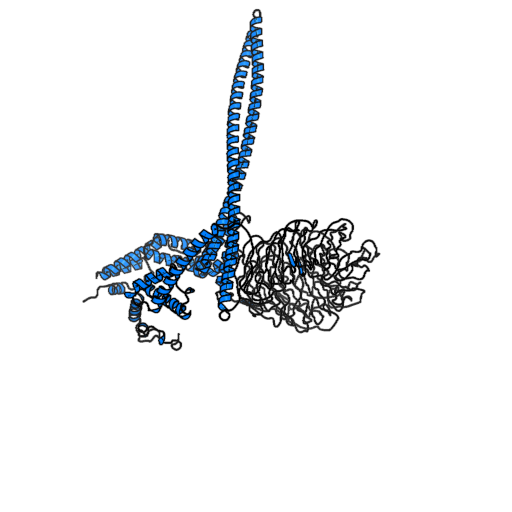 85.94 262 ILE A O 1
ATOM 2072 N N . GLN A 1 263 ? -69.798 -8.179 28.381 1.00 84.12 263 GLN A N 1
ATOM 2073 C CA . GLN A 1 263 ? -69.012 -8.581 27.221 1.00 84.12 263 GLN A CA 1
ATOM 2074 C C . GLN A 1 263 ? -68.524 -7.353 26.441 1.00 84.12 263 GLN A C 1
ATOM 2076 O O . GLN A 1 263 ? -67.359 -7.287 26.045 1.00 84.12 263 GLN A O 1
ATOM 2081 N N . VAL A 1 264 ? -69.370 -6.323 26.314 1.00 86.75 264 VAL A N 1
ATOM 2082 C CA . VAL A 1 264 ? -68.970 -5.016 25.768 1.00 86.75 264 VAL A CA 1
ATOM 2083 C C . VAL A 1 264 ? -67.891 -4.362 26.638 1.00 86.75 264 VAL A C 1
ATOM 2085 O O . VAL A 1 264 ? -66.885 -3.888 26.105 1.00 86.75 264 VAL A O 1
ATOM 2088 N N . ALA A 1 265 ? -68.049 -4.355 27.966 1.00 84.38 265 ALA A N 1
ATOM 2089 C CA . ALA A 1 265 ? -67.079 -3.740 28.872 1.00 84.38 265 ALA A CA 1
ATOM 2090 C C . ALA A 1 265 ? -65.717 -4.463 28.866 1.00 84.38 265 ALA A C 1
ATOM 2092 O O . ALA A 1 265 ? -64.679 -3.802 28.834 1.00 84.38 265 ALA A O 1
ATOM 2093 N N . GLN A 1 266 ? -65.705 -5.799 28.814 1.00 83.19 266 GLN A N 1
ATOM 2094 C CA . GLN A 1 266 ? -64.485 -6.608 28.698 1.00 83.19 266 GLN A CA 1
ATOM 2095 C C . GLN A 1 266 ? -63.749 -6.364 27.370 1.00 83.19 266 GLN A C 1
ATOM 2097 O O . GLN A 1 266 ? -62.530 -6.189 27.370 1.00 83.19 266 GLN A O 1
ATOM 2102 N N . VAL A 1 267 ? -64.468 -6.264 26.243 1.00 86.62 267 VAL A N 1
ATOM 2103 C CA . VAL A 1 267 ? -63.862 -5.927 24.939 1.00 86.62 267 VAL A CA 1
ATOM 2104 C C . VAL A 1 267 ? -63.258 -4.518 24.946 1.00 86.62 267 VAL A C 1
ATOM 2106 O O . VAL A 1 267 ? -62.174 -4.313 24.398 1.00 86.62 267 VAL A O 1
ATOM 2109 N N . GLN A 1 268 ? -63.917 -3.541 25.578 1.00 85.00 268 GLN A N 1
ATOM 2110 C CA . GLN A 1 268 ? -63.372 -2.183 25.708 1.00 85.00 268 GLN A CA 1
ATOM 2111 C C . GLN A 1 268 ? -62.149 -2.133 26.637 1.00 85.00 268 GLN A C 1
ATOM 2113 O O . GLN A 1 268 ? -61.176 -1.447 26.322 1.00 85.00 268 GLN A O 1
ATOM 2118 N N . LEU A 1 269 ? -62.148 -2.904 27.730 1.00 86.69 269 LEU A N 1
ATOM 2119 C CA . LEU A 1 269 ? -60.983 -3.059 28.605 1.00 86.69 269 LEU A CA 1
ATOM 2120 C C . LEU A 1 269 ? -59.788 -3.661 27.851 1.00 86.69 269 LEU A C 1
ATOM 2122 O O . LEU A 1 269 ? -58.701 -3.088 27.898 1.00 86.69 269 LEU A O 1
ATOM 2126 N N . GLY A 1 270 ? -59.992 -4.743 27.092 1.00 84.19 270 GLY A N 1
ATOM 2127 C CA . GLY A 1 270 ? -58.936 -5.358 26.280 1.00 84.19 270 GLY A CA 1
ATOM 2128 C C . GLY A 1 270 ? -58.347 -4.399 25.236 1.00 84.19 270 GLY A C 1
ATOM 2129 O O . GLY A 1 270 ? -57.128 -4.320 25.083 1.00 84.19 270 GLY A O 1
ATOM 2130 N N . LYS A 1 271 ? -59.191 -3.589 24.576 1.00 85.88 271 LYS A N 1
ATOM 2131 C CA . LYS A 1 271 ? -58.735 -2.528 23.656 1.00 85.88 271 LYS A CA 1
ATOM 2132 C C . LYS A 1 271 ? -57.906 -1.454 24.366 1.00 85.88 271 LYS A C 1
ATOM 2134 O O . LYS A 1 271 ? -56.861 -1.061 23.851 1.00 85.88 271 LYS A O 1
ATOM 2139 N N . ALA A 1 272 ? -58.334 -0.997 25.544 1.00 85.12 272 ALA A N 1
ATOM 2140 C CA . ALA A 1 272 ? -57.613 0.019 26.311 1.00 85.12 272 ALA A CA 1
ATOM 2141 C C . ALA A 1 272 ? -56.276 -0.502 26.879 1.00 85.12 272 ALA A C 1
ATOM 2143 O O . ALA A 1 272 ? -55.281 0.225 26.895 1.00 85.12 272 ALA A O 1
ATOM 2144 N N . GLN A 1 273 ? -56.220 -1.775 27.284 1.00 86.44 273 GLN A N 1
ATOM 2145 C CA . GLN A 1 273 ? -54.981 -2.447 27.688 1.00 86.44 273 GLN A CA 1
ATOM 2146 C C . GLN A 1 273 ? -53.999 -2.556 26.512 1.00 86.44 273 GLN A C 1
ATOM 2148 O O . GLN A 1 273 ? -52.856 -2.122 26.641 1.00 86.44 273 GLN A O 1
ATOM 2153 N N . ALA A 1 274 ? -54.451 -3.018 25.340 1.00 85.06 274 ALA A N 1
ATOM 2154 C CA . ALA A 1 274 ? -53.616 -3.088 24.138 1.00 85.06 274 ALA A CA 1
ATOM 2155 C C . ALA A 1 274 ? -53.083 -1.706 23.703 1.00 85.06 274 ALA A C 1
ATOM 2157 O O . ALA A 1 274 ? -51.903 -1.572 23.376 1.00 85.06 274 ALA A O 1
ATOM 2158 N N . ALA A 1 275 ? -53.919 -0.661 23.765 1.00 85.19 275 ALA A N 1
ATOM 2159 C CA . ALA A 1 275 ? -53.498 0.718 23.503 1.00 85.19 275 ALA A CA 1
ATOM 2160 C C . ALA A 1 275 ? -52.441 1.214 24.510 1.00 85.19 275 ALA A C 1
ATOM 2162 O O . ALA A 1 275 ? -51.503 1.913 24.128 1.00 85.19 275 ALA A O 1
ATOM 2163 N N . THR A 1 276 ? -52.550 0.810 25.780 1.00 88.00 276 THR A N 1
ATOM 2164 C CA . THR A 1 276 ? -51.559 1.128 26.822 1.00 88.00 276 THR A CA 1
ATOM 2165 C C . THR A 1 276 ? -50.211 0.465 26.529 1.00 88.00 276 THR A C 1
ATOM 2167 O O . THR A 1 276 ? -49.183 1.139 26.563 1.00 88.00 276 THR A O 1
ATOM 2170 N N . THR A 1 277 ? -50.198 -0.821 26.161 1.00 86.94 277 THR A N 1
ATOM 2171 C CA . THR A 1 277 ? -48.969 -1.540 25.775 1.00 86.94 277 THR A CA 1
ATOM 2172 C C . THR A 1 277 ? -48.316 -0.938 24.525 1.00 86.94 277 THR A C 1
ATOM 2174 O O . THR A 1 277 ? -47.098 -0.768 24.489 1.00 86.94 277 THR A O 1
ATOM 2177 N N . ALA A 1 278 ? -49.106 -0.546 23.519 1.00 85.56 278 ALA A N 1
ATOM 2178 C CA . ALA A 1 278 ? -48.589 0.129 22.327 1.00 85.56 278 ALA A CA 1
ATOM 2179 C C . ALA A 1 278 ? -47.947 1.492 22.664 1.00 85.56 278 ALA A C 1
ATOM 2181 O O . ALA A 1 278 ? -46.842 1.788 22.205 1.00 85.56 278 ALA A O 1
ATOM 2182 N N . ALA A 1 279 ? -48.591 2.294 23.520 1.00 85.12 279 ALA A N 1
ATOM 2183 C CA . ALA A 1 279 ? -48.049 3.577 23.971 1.00 85.12 279 ALA A CA 1
ATOM 2184 C C . ALA A 1 279 ? -46.776 3.421 24.831 1.00 85.12 279 ALA A C 1
ATOM 2186 O O . ALA A 1 279 ? -45.869 4.253 24.749 1.00 85.12 279 ALA A O 1
ATOM 2187 N N . GLN A 1 280 ? -46.667 2.342 25.616 1.00 87.31 280 GLN A N 1
ATOM 2188 C CA . GLN A 1 280 ? -45.444 1.990 26.349 1.00 87.31 280 GLN A CA 1
ATOM 2189 C C . GLN A 1 280 ? -44.280 1.695 25.389 1.00 87.31 280 GLN A C 1
ATOM 2191 O O . GLN A 1 280 ? -43.261 2.381 25.464 1.00 87.31 280 GLN A O 1
ATOM 2196 N N . GLN A 1 281 ? -44.462 0.800 24.410 1.00 87.19 281 GLN A N 1
ATOM 2197 C CA . GLN A 1 281 ? -43.432 0.499 23.400 1.00 87.19 281 GLN A CA 1
ATOM 2198 C C . GLN A 1 281 ? -43.028 1.730 22.570 1.00 87.19 281 GLN A C 1
ATOM 2200 O O . GLN A 1 281 ? -41.859 1.901 22.217 1.00 87.19 281 GLN A O 1
ATOM 2205 N N . GLN A 1 282 ? -43.979 2.611 22.246 1.00 84.62 282 GLN A N 1
ATOM 2206 C CA . GLN A 1 282 ? -43.685 3.864 21.546 1.00 84.62 282 GLN A CA 1
ATOM 2207 C C . GLN A 1 282 ? -42.851 4.824 22.414 1.00 84.62 282 GLN A C 1
ATOM 2209 O O . GLN A 1 282 ? -41.963 5.497 21.891 1.00 84.62 282 GLN A O 1
ATOM 2214 N N . THR A 1 283 ? -43.092 4.851 23.730 1.00 89.12 283 THR A N 1
ATOM 2215 C CA . THR A 1 283 ? -42.305 5.650 24.685 1.00 89.12 283 THR A CA 1
ATOM 2216 C C . THR A 1 283 ? -40.864 5.142 24.774 1.00 89.12 283 THR A C 1
ATOM 2218 O O . THR A 1 283 ? -39.944 5.939 24.627 1.00 89.12 283 THR A O 1
ATOM 2221 N N . GLU A 1 284 ? -40.651 3.828 24.903 1.00 87.00 284 GLU A N 1
ATOM 2222 C CA . GLU A 1 284 ? -39.312 3.202 24.956 1.00 87.00 284 GLU A CA 1
ATOM 2223 C C . GLU A 1 284 ? -38.490 3.452 23.674 1.00 87.00 284 GLU A C 1
ATOM 2225 O O . GLU A 1 284 ? -37.288 3.739 23.719 1.00 87.00 284 GLU A O 1
ATOM 2230 N N . ARG A 1 285 ? -39.143 3.404 22.503 1.00 84.62 285 ARG A N 1
ATOM 2231 C CA . ARG A 1 285 ? -38.515 3.750 21.214 1.00 84.62 285 ARG A CA 1
ATOM 2232 C C . ARG A 1 285 ? -38.131 5.228 21.138 1.00 84.62 285 ARG A C 1
ATOM 2234 O O . ARG A 1 285 ? -37.054 5.548 20.628 1.00 84.62 285 ARG A O 1
ATOM 2241 N N . ALA A 1 286 ? -38.985 6.121 21.637 1.00 84.19 286 ALA A N 1
ATOM 2242 C CA . ALA A 1 286 ? -38.704 7.553 21.677 1.00 84.19 286 ALA A CA 1
ATOM 2243 C C . ALA A 1 286 ? -37.571 7.883 22.666 1.00 84.19 286 ALA A C 1
ATOM 2245 O O . ALA A 1 286 ? -36.683 8.655 22.320 1.00 84.19 286 ALA A O 1
ATOM 2246 N N . GLU A 1 287 ? -37.533 7.231 23.831 1.00 87.31 287 GLU A N 1
ATOM 2247 C CA . GLU A 1 287 ? -36.455 7.340 24.826 1.00 87.31 287 GLU A CA 1
ATOM 2248 C C . GLU A 1 287 ? -35.104 6.887 24.257 1.00 87.31 287 GLU A C 1
ATOM 2250 O O . GLU A 1 287 ? -34.100 7.594 24.349 1.00 87.31 287 GLU A O 1
ATOM 2255 N N . THR A 1 288 ? -35.090 5.741 23.571 1.00 83.50 288 THR A N 1
ATOM 2256 C CA . THR A 1 288 ? -33.889 5.232 22.892 1.00 83.50 288 THR A CA 1
ATOM 2257 C C . THR A 1 288 ? -33.410 6.204 21.807 1.00 83.50 288 THR A C 1
ATOM 2259 O O . THR A 1 288 ? -32.212 6.462 21.687 1.00 83.50 288 THR A O 1
ATOM 2262 N N . SER A 1 289 ? -34.343 6.781 21.042 1.00 78.31 289 SER A N 1
ATOM 2263 C CA . SER A 1 289 ? -34.046 7.757 19.983 1.00 78.31 289 SER A CA 1
ATOM 2264 C C . SER A 1 289 ? -33.515 9.081 20.541 1.00 78.31 289 SER A C 1
ATOM 2266 O O . SER A 1 289 ? -32.574 9.645 19.981 1.00 78.31 289 SER A O 1
ATOM 2268 N N . LEU A 1 290 ? -34.073 9.546 21.663 1.00 86.56 290 LEU A N 1
ATOM 2269 C CA . LEU A 1 290 ? -33.595 10.702 22.420 1.00 86.56 290 LEU A CA 1
ATOM 2270 C C . LEU A 1 290 ? -32.164 10.472 22.908 1.00 86.56 290 LEU A C 1
ATOM 2272 O O . LEU A 1 290 ? -31.286 11.263 22.574 1.00 86.56 290 LEU A O 1
ATOM 2276 N N . ARG A 1 291 ? -31.898 9.349 23.587 1.00 83.38 291 ARG A N 1
ATOM 2277 C CA . ARG A 1 291 ? -30.560 9.006 24.094 1.00 83.38 291 ARG A CA 1
ATOM 2278 C C . ARG A 1 291 ? -29.501 9.003 22.986 1.00 83.38 291 ARG A C 1
ATOM 2280 O O . ARG A 1 291 ? -28.405 9.517 23.182 1.00 83.38 291 ARG A O 1
ATOM 2287 N N . VAL A 1 292 ? -29.828 8.464 21.807 1.00 79.56 292 VAL A N 1
ATOM 2288 C CA . VAL A 1 292 ? -28.935 8.475 20.631 1.00 79.56 292 VAL A CA 1
ATOM 2289 C C . VAL A 1 292 ? -28.719 9.894 20.085 1.00 79.56 292 VAL A C 1
ATOM 2291 O O . VAL A 1 292 ? -27.606 10.234 19.679 1.00 79.56 292 VAL A O 1
ATOM 2294 N N . ALA A 1 293 ? -29.752 10.740 20.074 1.00 77.12 293 ALA A N 1
ATOM 2295 C CA . ALA A 1 293 ? -29.640 12.124 19.614 1.00 77.12 293 ALA A CA 1
ATOM 2296 C C . ALA A 1 293 ? -28.828 13.004 20.585 1.00 77.12 293 ALA A C 1
ATOM 2298 O O . ALA A 1 293 ? -27.989 13.788 20.139 1.00 77.12 293 ALA A O 1
ATOM 2299 N N . GLU A 1 294 ? -29.030 12.850 21.895 1.00 79.50 294 GLU A N 1
ATOM 2300 C CA . GLU A 1 294 ? -28.268 13.556 22.931 1.00 79.50 294 GLU A CA 1
ATOM 2301 C C . GLU A 1 294 ? -26.804 13.124 22.969 1.00 79.50 294 GLU A C 1
ATOM 2303 O O . GLU A 1 294 ? -25.921 13.981 23.036 1.00 79.50 294 GLU A O 1
ATOM 2308 N N . ASP A 1 295 ? -26.527 11.821 22.861 1.00 76.75 295 ASP A N 1
ATOM 2309 C CA . ASP A 1 295 ? -25.151 11.330 22.820 1.00 76.75 295 ASP A CA 1
ATOM 2310 C C . ASP A 1 295 ? -24.391 11.903 21.613 1.00 76.75 295 ASP A C 1
ATOM 2312 O O . ASP A 1 295 ? -23.283 12.424 21.764 1.00 76.75 295 ASP A O 1
ATOM 2316 N N . LYS A 1 296 ? -25.033 11.916 20.434 1.00 73.00 296 LYS A N 1
ATOM 2317 C CA . LYS A 1 296 ? -24.473 12.509 19.212 1.00 73.00 296 LYS A CA 1
ATOM 2318 C C . LYS A 1 296 ? -24.270 14.025 19.326 1.00 73.00 296 LYS A C 1
ATOM 2320 O O . LYS A 1 296 ? -23.237 14.524 18.882 1.00 73.00 296 LYS A O 1
ATOM 2325 N N . ARG A 1 297 ? -25.202 14.754 19.957 1.00 80.00 297 ARG A N 1
ATOM 2326 C CA . ARG A 1 297 ? -25.054 16.192 20.258 1.00 80.00 297 ARG A CA 1
ATOM 2327 C C . ARG A 1 297 ? -23.839 16.448 21.152 1.00 80.00 297 ARG A C 1
ATOM 2329 O O . ARG A 1 297 ? -23.019 17.306 20.838 1.00 80.00 297 ARG A O 1
ATOM 2336 N N . ASN A 1 298 ? -23.703 15.691 22.240 1.00 77.50 298 ASN A N 1
ATOM 2337 C CA . ASN A 1 298 ? -22.621 15.868 23.209 1.00 77.50 298 ASN A CA 1
ATOM 2338 C C . ASN A 1 298 ? -21.240 15.549 22.592 1.00 77.50 298 ASN A C 1
ATOM 2340 O O . ASN A 1 298 ? -20.261 16.237 22.889 1.00 77.50 298 ASN A O 1
ATOM 2344 N N . THR A 1 299 ? -21.160 14.572 21.678 1.00 69.62 299 THR A N 1
ATOM 2345 C CA . THR A 1 299 ? -19.941 14.294 20.891 1.00 69.62 299 THR A CA 1
ATOM 2346 C C . THR A 1 299 ? -19.542 15.486 20.020 1.00 69.62 299 THR A C 1
ATOM 2348 O O . THR A 1 299 ? -18.390 15.912 20.071 1.00 69.62 299 THR A O 1
ATOM 2351 N N . ILE A 1 300 ? -20.490 16.070 19.275 1.00 69.00 300 ILE A N 1
ATOM 2352 C CA . ILE A 1 300 ? -20.229 17.211 18.379 1.00 69.00 300 ILE A CA 1
ATOM 2353 C C . ILE A 1 300 ? -19.799 18.454 19.170 1.00 69.00 300 ILE A C 1
ATOM 2355 O O . ILE A 1 300 ? -18.821 19.098 18.806 1.00 69.00 300 ILE A O 1
ATOM 2359 N N . LEU A 1 301 ? -20.449 18.750 20.302 1.00 73.94 301 LEU A N 1
ATOM 2360 C CA . LEU A 1 301 ? -20.035 19.844 21.192 1.00 73.94 301 LEU A CA 1
ATOM 2361 C C . LEU A 1 301 ? -18.589 19.676 21.689 1.00 73.94 301 LEU A C 1
ATOM 2363 O O . LEU A 1 301 ? -17.834 20.647 21.750 1.00 73.94 301 LEU A O 1
ATOM 2367 N N . THR A 1 302 ? -18.185 18.441 22.002 1.00 71.50 302 THR A N 1
ATOM 2368 C CA . THR A 1 302 ? -16.819 18.142 22.455 1.00 71.50 302 THR A CA 1
ATOM 2369 C C . THR A 1 302 ? -15.805 18.273 21.313 1.00 71.50 302 THR A C 1
ATOM 2371 O O . THR A 1 302 ? -14.746 18.866 21.506 1.00 71.50 302 THR A O 1
ATOM 2374 N N . ALA A 1 303 ? -16.135 17.803 20.106 1.00 68.50 303 ALA A N 1
ATOM 2375 C CA . ALA A 1 303 ? -15.297 17.985 18.917 1.00 68.50 303 ALA A CA 1
ATOM 2376 C C . ALA A 1 303 ? -15.101 19.475 18.567 1.00 68.50 303 ALA A C 1
ATOM 2378 O O . ALA A 1 303 ? -13.979 19.905 18.302 1.00 68.50 303 ALA A O 1
ATOM 2379 N N . ASN A 1 304 ? -16.157 20.287 18.664 1.00 70.50 304 ASN A N 1
ATOM 2380 C CA . ASN A 1 304 ? -16.103 21.730 18.409 1.00 70.50 304 ASN A CA 1
ATOM 2381 C C . ASN A 1 304 ? -15.274 22.501 19.449 1.00 70.50 304 ASN A C 1
ATOM 2383 O O . ASN A 1 304 ? -14.674 23.527 19.123 1.00 70.50 304 ASN A O 1
ATOM 2387 N N . ALA A 1 305 ? -15.237 22.034 20.701 1.00 76.50 305 ALA A N 1
ATOM 2388 C CA . ALA A 1 305 ? -14.330 22.571 21.713 1.00 76.50 305 ALA A CA 1
ATOM 2389 C C . ALA A 1 305 ? -12.866 22.248 21.368 1.00 76.50 305 ALA A C 1
ATOM 2391 O O . ALA A 1 305 ? -12.020 23.136 21.414 1.00 76.50 305 ALA A O 1
ATOM 2392 N N . LEU A 1 306 ? -12.587 21.017 20.926 1.00 73.69 306 LEU A N 1
ATOM 2393 C CA . LEU A 1 306 ? -11.245 20.601 20.509 1.00 73.69 306 LEU A CA 1
ATOM 2394 C C . LEU A 1 306 ? -10.742 21.376 19.285 1.00 73.69 306 LEU A C 1
ATOM 2396 O O . LEU A 1 306 ? -9.596 21.816 19.290 1.00 73.69 306 LEU A O 1
ATOM 2400 N N . GLU A 1 307 ? -11.584 21.615 18.274 1.00 68.00 307 GLU A N 1
ATOM 2401 C CA . GLU A 1 307 ? -11.232 22.484 17.140 1.00 68.00 307 GLU A CA 1
ATOM 2402 C C . GLU A 1 307 ? -10.736 23.863 17.610 1.00 68.00 307 GLU A C 1
ATOM 2404 O O . GLU A 1 307 ? -9.680 24.332 17.178 1.00 68.00 307 GLU A O 1
ATOM 2409 N N . LYS A 1 308 ? -11.455 24.484 18.556 1.00 75.25 308 LYS A N 1
ATOM 2410 C CA . LYS A 1 308 ? -11.083 25.783 19.141 1.00 75.25 308 LYS A CA 1
ATOM 2411 C C . LYS A 1 308 ? -9.783 25.703 19.945 1.00 75.25 308 LYS A C 1
ATOM 2413 O O . LYS A 1 308 ? -8.931 26.572 19.762 1.00 75.25 308 LYS A O 1
ATOM 2418 N N . ASP A 1 309 ? -9.617 24.675 20.782 1.00 77.44 309 ASP A N 1
ATOM 2419 C CA . ASP A 1 309 ? -8.397 24.438 21.569 1.00 77.44 309 ASP A CA 1
ATOM 2420 C C . ASP A 1 309 ? -7.164 24.293 20.656 1.00 77.44 309 ASP A C 1
ATOM 2422 O O . ASP A 1 309 ? -6.129 24.908 20.911 1.00 77.44 309 ASP A O 1
ATOM 2426 N N . GLY A 1 310 ? -7.286 23.543 19.552 1.00 69.50 310 GLY A N 1
ATOM 2427 C CA . GLY A 1 310 ? -6.229 23.397 18.549 1.00 69.50 310 GLY A CA 1
ATOM 2428 C C . GLY A 1 310 ? -5.829 24.743 17.944 1.00 69.50 310 GLY A C 1
ATOM 2429 O O . GLY A 1 310 ? -4.686 25.179 18.091 1.00 69.50 310 GLY A O 1
ATOM 2430 N N . VAL A 1 311 ? -6.785 25.458 17.340 1.00 70.12 311 VAL A N 1
ATOM 2431 C CA . VAL A 1 311 ? -6.526 26.771 16.717 1.00 70.12 311 VAL A CA 1
ATOM 2432 C C . VAL A 1 311 ? -5.954 27.787 17.715 1.00 70.12 311 VAL A C 1
ATOM 2434 O O . VAL A 1 311 ? -5.117 28.614 17.339 1.00 70.12 311 VAL A O 1
ATOM 2437 N N . ALA A 1 312 ? -6.372 27.738 18.982 1.00 76.31 312 ALA A N 1
ATOM 2438 C CA . ALA A 1 312 ? -5.804 28.561 20.046 1.00 76.31 312 ALA A CA 1
ATOM 2439 C C . ALA A 1 312 ? -4.338 28.194 20.336 1.00 76.31 312 ALA A C 1
ATOM 2441 O O . ALA A 1 312 ? -3.487 29.085 20.348 1.00 76.31 312 ALA A O 1
ATOM 2442 N N . ALA A 1 313 ? -4.022 26.904 20.484 1.00 75.00 313 ALA A N 1
ATOM 2443 C CA . ALA A 1 313 ? -2.659 26.426 20.714 1.00 75.00 313 ALA A CA 1
ATOM 2444 C C . ALA A 1 313 ? -1.709 26.768 19.550 1.00 75.00 313 ALA A C 1
ATOM 2446 O O . ALA A 1 313 ? -0.589 27.233 19.781 1.00 75.00 313 ALA A O 1
ATOM 2447 N N . LEU A 1 314 ? -2.166 26.640 18.295 1.00 67.31 314 LEU A N 1
ATOM 2448 C CA . LEU A 1 314 ? -1.396 27.055 17.117 1.00 67.31 314 LEU A CA 1
ATOM 2449 C C . LEU A 1 314 ? -1.095 28.557 17.130 1.00 67.31 314 LEU A C 1
ATOM 2451 O O . LEU A 1 314 ? 0.044 28.956 16.881 1.00 67.31 314 LEU A O 1
ATOM 2455 N N . LYS A 1 315 ? -2.082 29.397 17.464 1.00 70.44 315 LYS A N 1
ATOM 2456 C CA . LYS A 1 315 ? -1.877 30.847 17.606 1.00 70.44 315 LYS A CA 1
ATOM 2457 C C . LYS A 1 315 ? -0.885 31.169 18.723 1.00 70.44 315 LYS A C 1
ATOM 2459 O O . LYS A 1 315 ? 0.023 31.967 18.492 1.00 70.44 315 LYS A O 1
ATOM 2464 N N . LEU A 1 316 ? -1.022 30.518 19.880 1.00 74.75 316 LEU A N 1
ATOM 2465 C CA . LEU A 1 316 ? -0.161 30.720 21.046 1.00 74.75 316 LEU A CA 1
ATOM 2466 C C . LEU A 1 316 ? 1.288 30.294 20.786 1.00 74.75 316 LEU A C 1
ATOM 2468 O O . LEU A 1 316 ? 2.207 30.996 21.191 1.00 74.75 316 LEU A O 1
ATOM 2472 N N . SER A 1 317 ? 1.509 29.214 20.031 1.00 71.31 317 SER A N 1
ATOM 2473 C CA . SER A 1 317 ? 2.851 28.716 19.691 1.00 71.31 317 SER A CA 1
ATOM 2474 C C . SER A 1 317 ? 3.742 29.705 18.931 1.00 71.31 317 SER A C 1
ATOM 2476 O O . SER A 1 317 ? 4.967 29.575 18.953 1.00 71.31 317 SER A O 1
ATOM 2478 N N . ASN A 1 318 ? 3.141 30.697 18.262 1.00 64.06 318 ASN A N 1
ATOM 2479 C CA . ASN A 1 318 ? 3.872 31.774 17.594 1.00 64.06 318 ASN A CA 1
ATOM 2480 C C . ASN A 1 318 ? 4.534 32.738 18.595 1.00 64.06 318 ASN A C 1
ATOM 2482 O O . ASN A 1 318 ? 5.453 33.459 18.216 1.00 64.06 318 ASN A O 1
ATOM 2486 N N . VAL A 1 319 ? 4.046 32.765 19.841 1.00 64.12 319 VAL A N 1
ATOM 2487 C CA . VAL A 1 319 ? 4.447 33.693 20.909 1.00 64.12 319 VAL A CA 1
ATOM 2488 C C . VAL A 1 319 ? 5.161 32.939 22.035 1.00 64.12 319 VAL A C 1
ATOM 2490 O O . VAL A 1 319 ? 6.267 33.304 22.418 1.00 64.12 319 VAL A O 1
ATOM 2493 N N . GLU A 1 320 ? 4.578 31.834 22.506 1.00 77.75 320 GLU A N 1
ATOM 2494 C CA . GLU A 1 320 ? 5.115 30.984 23.570 1.00 77.75 320 GLU A CA 1
ATOM 2495 C C . GLU A 1 320 ? 5.213 29.530 23.090 1.00 77.75 320 GLU A C 1
ATOM 2497 O O . GLU A 1 320 ? 4.245 28.771 23.135 1.00 77.75 320 GLU A O 1
ATOM 2502 N N . GLN A 1 321 ? 6.392 29.113 22.621 1.00 73.88 321 GLN A N 1
ATOM 2503 C CA . GLN A 1 321 ? 6.565 27.804 21.972 1.00 73.88 321 GLN A CA 1
ATOM 2504 C C . GLN A 1 321 ? 6.262 26.618 22.898 1.00 73.88 321 GLN A C 1
ATOM 2506 O O . GLN A 1 321 ? 5.505 25.725 22.523 1.00 73.88 321 GLN A O 1
ATOM 2511 N N . ILE A 1 322 ? 6.821 26.618 24.115 1.00 81.06 322 ILE A N 1
ATOM 2512 C CA . ILE A 1 322 ? 6.610 25.538 25.093 1.00 81.06 322 ILE A CA 1
ATOM 2513 C C . ILE A 1 322 ? 5.141 25.494 25.529 1.00 81.06 322 ILE A C 1
ATOM 2515 O O . ILE A 1 322 ? 4.557 24.415 25.585 1.00 81.06 322 ILE A O 1
ATOM 2519 N N . ARG A 1 323 ? 4.518 26.653 25.784 1.00 82.31 323 ARG A N 1
ATOM 2520 C CA . ARG A 1 323 ? 3.114 26.731 26.206 1.00 82.31 323 ARG A CA 1
ATOM 2521 C C . ARG A 1 323 ? 2.158 26.299 25.096 1.00 82.31 323 ARG A C 1
ATOM 2523 O O . ARG A 1 323 ? 1.324 25.434 25.336 1.00 82.31 323 ARG A O 1
ATOM 2530 N N . GLY A 1 324 ? 2.335 26.816 23.879 1.00 82.06 324 GLY A N 1
ATOM 2531 C CA . GLY A 1 324 ? 1.562 26.396 22.710 1.00 82.06 324 GLY A CA 1
ATOM 2532 C C . GLY A 1 324 ? 1.707 24.901 22.417 1.00 82.06 324 GLY A C 1
ATOM 2533 O O . GLY A 1 324 ? 0.719 24.252 22.083 1.00 82.06 324 GLY A O 1
ATOM 2534 N N . LEU A 1 325 ? 2.900 24.321 22.614 1.00 85.06 325 LEU A N 1
ATOM 2535 C CA . LEU A 1 325 ? 3.091 22.874 22.508 1.00 85.06 325 LEU A CA 1
ATOM 2536 C C . LEU A 1 325 ? 2.364 22.104 23.620 1.00 85.06 325 LEU A C 1
ATOM 2538 O O . LEU A 1 325 ? 1.692 21.122 23.318 1.00 85.06 325 LEU A O 1
ATOM 2542 N N . ILE A 1 326 ? 2.448 22.543 24.881 1.00 88.06 326 ILE A N 1
ATOM 2543 C CA . ILE A 1 326 ? 1.706 21.929 25.996 1.00 88.06 326 ILE A CA 1
ATOM 2544 C C . ILE A 1 326 ? 0.200 21.971 25.723 1.00 88.06 326 ILE A C 1
ATOM 2546 O O . ILE A 1 326 ? -0.464 20.948 25.864 1.00 88.06 326 ILE A O 1
ATOM 2550 N N . ASP A 1 327 ? -0.336 23.109 25.283 1.00 85.25 327 ASP A N 1
ATOM 2551 C CA . ASP A 1 327 ? -1.765 23.267 25.004 1.00 85.25 327 ASP A CA 1
ATOM 2552 C C . ASP A 1 327 ? -2.205 22.420 23.797 1.00 85.25 327 ASP A C 1
ATOM 2554 O O . ASP A 1 327 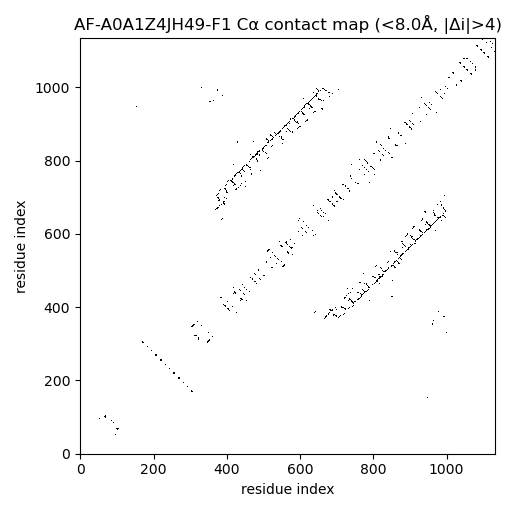? -3.251 21.769 23.848 1.00 85.25 327 ASP A O 1
ATOM 2558 N N . ALA A 1 328 ? -1.371 22.305 22.757 1.00 84.19 328 ALA A N 1
ATOM 2559 C CA . ALA A 1 328 ? -1.622 21.398 21.636 1.00 84.19 328 ALA A CA 1
ATOM 2560 C C . ALA A 1 328 ? -1.539 19.917 22.042 1.00 84.19 328 ALA A C 1
ATOM 2562 O O . ALA A 1 328 ? -2.329 19.101 21.567 1.00 84.19 328 ALA A O 1
ATOM 2563 N N . MET A 1 329 ? -0.633 19.554 22.955 1.00 88.69 329 MET A N 1
ATOM 2564 C CA . MET A 1 329 ? -0.561 18.206 23.523 1.00 88.69 329 MET A CA 1
ATOM 2565 C C . MET A 1 329 ? -1.750 17.901 24.438 1.00 88.69 329 MET A C 1
ATOM 2567 O O . MET A 1 329 ? -2.267 16.787 24.407 1.00 88.69 329 MET A O 1
ATOM 2571 N N . GLN A 1 330 ? -2.237 18.875 25.212 1.00 88.69 330 GLN A N 1
ATOM 2572 C CA . GLN A 1 330 ? -3.457 18.731 26.009 1.00 88.69 330 GLN A CA 1
ATOM 2573 C C . GLN A 1 330 ? -4.690 18.567 25.106 1.00 88.69 330 GLN A C 1
ATOM 2575 O O . GLN A 1 330 ? -5.499 17.669 25.348 1.00 88.69 330 GLN A O 1
ATOM 2580 N N . ALA A 1 331 ? -4.806 19.351 24.028 1.00 82.88 331 ALA A N 1
ATOM 2581 C CA . ALA A 1 331 ? -5.851 19.187 23.016 1.00 82.88 331 ALA A CA 1
ATOM 2582 C C . ALA A 1 331 ? -5.764 17.811 22.323 1.00 82.88 331 ALA A C 1
ATOM 2584 O O . ALA A 1 331 ? -6.769 17.106 22.219 1.00 82.88 331 ALA A O 1
ATOM 2585 N N . GLY A 1 332 ? -4.561 17.376 21.932 1.00 82.19 332 GLY A N 1
ATOM 2586 C CA . GLY A 1 332 ? -4.313 16.055 21.347 1.00 82.19 332 GLY A CA 1
ATOM 2587 C C . GLY A 1 332 ? -4.634 14.893 22.298 1.00 82.19 332 GLY A C 1
ATOM 2588 O O . GLY A 1 332 ? -5.244 13.910 21.882 1.00 82.19 332 GLY A O 1
ATOM 2589 N N . GLN A 1 333 ? -4.313 15.016 23.589 1.00 86.31 333 GLN A N 1
ATOM 2590 C CA . GLN A 1 333 ? -4.653 14.028 24.622 1.00 86.31 333 GLN A CA 1
ATOM 2591 C C . GLN A 1 333 ? -6.172 13.942 24.854 1.00 86.31 333 GLN A C 1
ATOM 2593 O O . GLN A 1 333 ? -6.718 12.841 24.963 1.00 86.31 333 GLN A O 1
ATOM 2598 N N . ARG A 1 334 ? -6.880 15.081 24.883 1.00 82.50 334 ARG A N 1
ATOM 2599 C CA . ARG A 1 334 ? -8.353 15.107 24.960 1.00 82.50 334 ARG A CA 1
ATOM 2600 C C . ARG A 1 334 ? -8.988 14.471 23.714 1.00 82.50 334 ARG A C 1
ATOM 2602 O O . ARG A 1 334 ? -9.905 13.662 23.852 1.00 82.50 334 ARG A O 1
ATOM 2609 N N . LEU A 1 335 ? -8.461 14.763 22.521 1.00 77.88 335 LEU A N 1
ATOM 2610 C CA . LEU A 1 335 ? -8.886 14.139 21.263 1.00 77.88 335 LEU A CA 1
ATOM 2611 C C . LEU A 1 335 ? -8.659 12.617 21.275 1.00 77.88 335 LEU A C 1
ATOM 2613 O O . LEU A 1 335 ? -9.563 11.864 20.920 1.00 77.88 335 LEU A O 1
ATOM 2617 N N . GLN A 1 336 ? -7.508 12.146 21.768 1.00 79.38 336 GLN A N 1
ATOM 2618 C CA . GLN A 1 336 ? -7.223 10.715 21.931 1.00 79.38 336 GLN A CA 1
ATOM 2619 C C . GLN A 1 336 ? -8.250 10.022 22.853 1.00 79.38 336 GLN A C 1
ATOM 2621 O O . GLN A 1 336 ? -8.687 8.906 22.563 1.00 79.38 336 GLN A O 1
ATOM 2626 N N . GLY A 1 337 ? -8.673 10.682 23.939 1.00 76.19 337 GLY A N 1
ATOM 2627 C CA . GLY A 1 337 ? -9.726 10.183 24.832 1.00 76.19 337 GLY A CA 1
ATOM 2628 C C . GLY A 1 337 ? -11.101 10.079 24.160 1.00 76.19 337 GLY A C 1
ATOM 2629 O O . GLY A 1 337 ? -11.819 9.095 24.363 1.00 76.19 337 GLY A O 1
ATOM 2630 N N . LEU A 1 338 ? -11.446 11.049 23.307 1.00 72.38 338 LEU A N 1
ATOM 2631 C CA . LEU A 1 338 ? -12.684 11.036 22.523 1.00 72.38 338 LEU A CA 1
ATOM 2632 C C . LEU A 1 338 ? -12.681 9.886 21.492 1.00 72.38 338 LEU A C 1
ATOM 2634 O O . LEU A 1 338 ? -13.660 9.146 21.396 1.00 72.38 338 LEU A O 1
ATOM 2638 N N . ILE A 1 339 ? -11.559 9.673 20.787 1.00 68.75 339 ILE A N 1
ATOM 2639 C CA . ILE A 1 339 ? -11.417 8.612 19.767 1.00 68.75 339 ILE A CA 1
ATOM 2640 C C . ILE A 1 339 ? -11.584 7.229 20.411 1.00 68.75 339 ILE A C 1
ATOM 2642 O O . ILE A 1 339 ? -12.347 6.396 19.920 1.00 68.75 339 ILE A O 1
ATOM 2646 N N . LYS A 1 340 ? -10.918 7.000 21.554 1.00 68.56 340 LYS A N 1
ATOM 2647 C CA . LYS A 1 340 ? -10.970 5.731 22.305 1.00 68.56 340 LYS A CA 1
ATOM 2648 C C . LYS A 1 340 ? -12.366 5.363 22.813 1.00 68.56 340 LYS A C 1
ATOM 2650 O O . LYS A 1 340 ? -12.614 4.187 23.057 1.00 68.56 340 LYS A O 1
ATOM 2655 N N . THR A 1 341 ? -13.252 6.339 23.014 1.00 61.88 341 THR A N 1
ATOM 2656 C CA . THR A 1 341 ? -14.569 6.117 23.636 1.00 61.88 341 THR A CA 1
ATOM 2657 C C . THR A 1 341 ? -15.736 6.115 22.652 1.00 61.88 341 THR A C 1
ATOM 2659 O O . THR A 1 341 ? -16.768 5.530 22.978 1.00 61.88 341 THR A O 1
ATOM 2662 N N . LYS A 1 342 ? -15.605 6.738 21.468 1.00 61.50 342 LYS A N 1
ATOM 2663 C CA . LYS A 1 342 ? -16.739 6.951 20.544 1.00 61.50 342 LYS A CA 1
ATOM 2664 C C . LYS A 1 342 ? -16.507 6.618 19.060 1.00 61.50 342 LYS A C 1
ATOM 2666 O O . LYS A 1 342 ? -17.440 6.766 18.274 1.00 61.50 342 LYS A O 1
ATOM 2671 N N . GLY A 1 343 ? -15.330 6.129 18.664 1.00 55.16 343 GLY A N 1
ATOM 2672 C CA . GLY A 1 343 ? -15.018 5.839 17.252 1.00 55.16 343 GLY A CA 1
ATOM 2673 C C . GLY A 1 343 ? -14.626 7.092 16.459 1.00 55.16 343 GLY A C 1
ATOM 2674 O O . GLY A 1 343 ? -14.326 8.113 17.059 1.00 55.16 343 GLY A O 1
ATOM 2675 N N . GLN A 1 344 ? -14.580 7.020 15.122 1.00 52.38 344 GLN A N 1
ATOM 2676 C CA . GLN A 1 344 ? -14.070 8.108 14.257 1.00 52.38 344 GLN A CA 1
ATOM 2677 C C . GLN A 1 344 ? -15.145 9.083 13.721 1.00 52.38 344 GLN A C 1
ATOM 2679 O O . GLN A 1 344 ? -14.811 10.059 13.048 1.00 52.38 344 GLN A O 1
ATOM 2684 N N . ASP A 1 345 ? -16.431 8.857 14.002 1.00 35.53 345 ASP A N 1
ATOM 2685 C CA . ASP A 1 345 ? -17.531 9.610 13.379 1.00 35.53 345 ASP A CA 1
ATOM 2686 C C . ASP A 1 345 ? -17.650 11.059 13.897 1.00 35.53 345 ASP A C 1
ATOM 2688 O O . ASP A 1 345 ? -18.246 11.322 14.945 1.00 35.53 345 ASP A O 1
ATOM 2692 N N . GLY A 1 346 ? -17.152 12.021 13.108 1.00 50.44 346 GLY A N 1
ATOM 2693 C CA . GLY A 1 346 ? -17.345 13.466 13.322 1.00 50.44 346 GLY A CA 1
ATOM 2694 C C . GLY A 1 346 ? -16.229 14.179 14.094 1.00 50.44 346 GLY A C 1
ATOM 2695 O O . GLY A 1 346 ? -16.522 15.014 14.947 1.00 50.44 346 GLY A O 1
ATOM 2696 N N . PHE A 1 347 ? -14.969 13.835 13.826 1.00 58.56 347 PHE A N 1
ATOM 2697 C CA . PHE A 1 347 ? -13.826 14.221 14.659 1.00 58.56 347 PHE A CA 1
ATOM 2698 C C . PHE A 1 347 ? -13.062 15.467 14.184 1.00 58.56 347 PHE A C 1
ATOM 2700 O O . PHE A 1 347 ? -13.243 15.944 13.066 1.00 58.56 347 PHE A O 1
ATOM 2707 N N . ALA A 1 348 ? -12.235 16.005 15.086 1.00 54.69 348 ALA A N 1
ATOM 2708 C CA . ALA A 1 348 ? -11.506 17.262 14.933 1.00 54.69 348 ALA A CA 1
ATOM 2709 C C . ALA A 1 348 ? -10.133 17.076 14.250 1.00 54.69 348 ALA A C 1
ATOM 2711 O O . ALA A 1 348 ? -9.362 16.191 14.628 1.00 54.69 348 ALA A O 1
ATOM 2712 N N . ALA A 1 349 ? -9.817 17.953 13.296 1.00 56.12 349 ALA A N 1
ATOM 2713 C CA . ALA A 1 349 ? -8.555 18.022 12.558 1.00 56.12 349 ALA A CA 1
ATOM 2714 C C . ALA A 1 349 ? -7.600 19.084 13.126 1.00 56.12 349 ALA A C 1
ATOM 2716 O O . ALA A 1 349 ? -6.395 18.844 13.232 1.00 56.12 349 ALA A O 1
ATOM 2717 N N . SER A 1 350 ? -8.123 20.231 13.573 1.00 59.03 350 SER A N 1
ATOM 2718 C CA . SER A 1 350 ? -7.303 21.345 14.068 1.00 59.03 350 SER A CA 1
ATOM 2719 C C . SER A 1 350 ? -6.387 20.991 15.255 1.00 59.03 350 SER A C 1
ATOM 2721 O O . SER A 1 350 ? -5.290 21.546 15.311 1.00 59.03 350 SER A O 1
ATOM 2723 N N . PRO A 1 351 ? -6.720 20.080 16.198 1.00 64.38 351 PRO A N 1
ATOM 2724 C CA . PRO A 1 351 ? -5.772 19.655 17.236 1.00 64.38 351 PRO A CA 1
ATOM 2725 C C . PRO A 1 351 ? -4.558 18.910 16.677 1.00 64.38 351 PRO A C 1
ATOM 2727 O O . PRO A 1 351 ? -3.436 19.161 17.113 1.00 64.38 351 PRO A O 1
ATOM 2730 N N . ILE A 1 352 ? -4.780 18.019 15.702 1.00 65.44 352 ILE A N 1
ATOM 2731 C CA . ILE A 1 352 ? -3.713 17.252 15.046 1.00 65.44 352 ILE A CA 1
ATOM 2732 C C . ILE A 1 352 ? -2.833 18.217 14.244 1.00 65.44 352 ILE A C 1
ATOM 2734 O O . ILE A 1 352 ? -1.615 18.193 14.403 1.00 65.44 352 ILE A O 1
ATOM 2738 N N . PHE A 1 353 ? -3.459 19.146 13.505 1.00 63.28 353 PHE A N 1
ATOM 2739 C CA . PHE A 1 353 ? -2.784 20.229 12.777 1.00 63.28 353 PHE A CA 1
ATOM 2740 C C . PHE A 1 353 ? -1.850 21.004 13.672 1.00 63.28 353 PHE A C 1
ATOM 2742 O O . PHE A 1 353 ? -0.660 21.147 13.398 1.00 63.28 353 PHE A O 1
ATOM 2749 N N . SER A 1 354 ? -2.417 21.511 14.754 1.00 66.31 354 SER A N 1
ATOM 2750 C CA . SER A 1 354 ? -1.729 22.424 15.641 1.00 66.31 354 SER A CA 1
ATOM 2751 C C . SER A 1 354 ? -0.549 21.711 16.283 1.00 66.31 354 SER A C 1
ATOM 2753 O O . SER A 1 354 ? 0.569 22.203 16.195 1.00 66.31 354 SER A O 1
ATOM 2755 N N . LEU A 1 355 ? -0.753 20.503 16.815 1.00 73.88 355 LEU A N 1
ATOM 2756 C CA . LEU A 1 355 ? 0.317 19.709 17.414 1.00 73.88 355 LEU A CA 1
ATOM 2757 C C . LEU A 1 355 ? 1.455 19.414 16.424 1.00 73.88 355 LEU A C 1
ATOM 2759 O O . LEU A 1 355 ? 2.615 19.686 16.726 1.00 73.88 355 LEU A O 1
ATOM 2763 N N . GLN A 1 356 ? 1.129 18.913 15.235 1.00 68.12 356 GLN A N 1
ATOM 2764 C CA . GLN A 1 356 ? 2.100 18.576 14.195 1.00 68.12 356 GLN A CA 1
ATOM 2765 C C . GLN A 1 356 ? 2.877 19.808 13.716 1.00 68.12 356 GLN A C 1
ATOM 2767 O O . GLN A 1 356 ? 4.103 19.821 13.752 1.00 68.12 356 GLN A O 1
ATOM 2772 N N . THR A 1 357 ? 2.171 20.889 13.390 1.00 63.88 357 THR A N 1
ATOM 2773 C CA . THR A 1 357 ? 2.748 22.181 12.984 1.00 63.88 357 THR A CA 1
ATOM 2774 C C . THR A 1 357 ? 3.698 22.757 14.022 1.00 63.88 357 THR A C 1
ATOM 2776 O O . THR A 1 357 ? 4.772 23.250 13.679 1.00 63.88 357 THR A O 1
ATOM 2779 N N . ILE A 1 358 ? 3.322 22.694 15.299 1.00 70.19 358 ILE A N 1
ATOM 2780 C CA . ILE A 1 358 ? 4.143 23.215 16.391 1.00 70.19 358 ILE A CA 1
ATOM 2781 C C . ILE A 1 358 ? 5.413 22.384 16.535 1.00 70.19 358 ILE A C 1
ATOM 2783 O O . ILE A 1 358 ? 6.503 22.952 16.528 1.00 70.19 358 ILE A O 1
ATOM 2787 N N . LEU A 1 359 ? 5.291 21.056 16.603 1.00 70.44 359 LEU A N 1
ATOM 2788 C CA . LEU A 1 359 ? 6.437 20.149 16.709 1.00 70.44 359 LEU A CA 1
ATOM 2789 C C . LEU A 1 359 ? 7.408 20.315 15.531 1.00 70.44 359 LEU A C 1
ATOM 2791 O O . LEU A 1 359 ? 8.623 20.394 15.725 1.00 70.44 359 LEU A O 1
ATOM 2795 N N . ASP A 1 360 ? 6.870 20.434 14.318 1.00 65.38 360 ASP A N 1
ATOM 2796 C CA . ASP A 1 360 ? 7.648 20.592 13.093 1.00 65.38 360 ASP A CA 1
ATOM 2797 C C . ASP A 1 360 ? 8.431 21.921 13.079 1.00 65.38 360 ASP A C 1
ATOM 2799 O O . ASP A 1 360 ? 9.608 21.935 12.718 1.00 65.38 360 ASP A O 1
ATOM 2803 N N . ARG A 1 361 ? 7.857 23.035 13.563 1.00 68.12 361 ARG A N 1
ATOM 2804 C CA . ARG A 1 361 ? 8.603 24.305 13.743 1.00 68.12 361 ARG A CA 1
ATOM 2805 C C . ARG A 1 361 ? 9.659 24.223 14.834 1.00 68.12 361 ARG A C 1
ATOM 2807 O O . ARG A 1 361 ? 10.728 24.821 14.703 1.00 68.12 361 ARG A O 1
ATOM 2814 N N . VAL A 1 362 ? 9.319 23.562 15.934 1.00 66.44 362 VAL A N 1
ATOM 2815 C CA . VAL A 1 362 ? 10.093 23.585 17.173 1.00 66.44 362 VAL A CA 1
ATOM 2816 C C . VAL A 1 362 ? 11.385 22.769 17.039 1.00 66.44 362 VAL A C 1
ATOM 2818 O O . VAL A 1 362 ? 12.439 23.247 17.455 1.00 66.44 362 VAL A O 1
ATOM 2821 N N . GLU A 1 363 ? 11.368 21.611 16.371 1.00 61.94 363 GLU A N 1
ATOM 2822 C CA . GLU A 1 363 ? 12.605 20.857 16.100 1.00 61.94 363 GLU A CA 1
ATOM 2823 C C . GLU A 1 363 ? 13.407 21.389 14.900 1.00 61.94 363 GLU A C 1
ATOM 2825 O O . GLU A 1 363 ? 14.637 21.344 14.949 1.00 61.94 363 GLU A O 1
ATOM 2830 N N . ASN A 1 364 ? 12.773 21.981 13.875 1.00 53.53 364 ASN A N 1
ATOM 2831 C CA . ASN A 1 364 ? 13.494 22.627 12.759 1.00 53.53 364 ASN A CA 1
ATOM 2832 C C . ASN A 1 364 ? 14.413 23.777 13.197 1.00 53.53 364 ASN A C 1
ATOM 2834 O O . ASN A 1 364 ? 15.356 24.120 12.488 1.00 53.53 364 ASN A O 1
ATOM 2838 N N . ARG A 1 365 ? 14.144 24.394 14.354 1.00 55.62 365 ARG A N 1
ATOM 2839 C CA . ARG A 1 365 ? 14.991 25.446 14.942 1.00 55.62 365 ARG A CA 1
ATOM 2840 C C . ARG A 1 365 ? 16.141 24.909 15.802 1.00 55.62 365 ARG A C 1
ATOM 2842 O O . ARG A 1 365 ? 16.932 25.698 16.316 1.00 55.62 365 ARG A O 1
ATOM 2849 N N . SER A 1 366 ? 16.249 23.593 15.969 1.00 51.09 366 SER A N 1
ATOM 2850 C CA . SER A 1 366 ? 17.381 22.953 16.641 1.00 51.09 366 SER A CA 1
ATOM 2851 C C . SER A 1 366 ? 18.634 22.924 15.746 1.00 51.09 366 SER A C 1
ATOM 2853 O O . SER A 1 366 ? 18.677 23.505 14.663 1.00 51.09 366 SER A O 1
ATOM 2855 N N . ARG A 1 367 ? 19.674 22.203 16.183 1.00 44.09 367 ARG A N 1
ATOM 2856 C CA . ARG A 1 367 ? 20.749 21.702 15.304 1.00 44.09 367 ARG A CA 1
ATOM 2857 C C . ARG A 1 367 ? 20.883 20.180 15.423 1.00 44.09 367 ARG A C 1
ATOM 2859 O O . ARG A 1 367 ? 21.983 19.644 15.496 1.00 44.09 367 ARG A O 1
ATOM 2866 N N . GLN A 1 368 ? 19.739 19.500 15.521 1.00 35.34 368 GLN A N 1
ATOM 2867 C CA . GLN A 1 368 ? 19.617 18.056 15.705 1.00 35.34 368 GLN A CA 1
ATOM 2868 C C . GLN A 1 368 ? 18.492 17.495 14.815 1.00 35.34 368 GLN A C 1
ATOM 2870 O O . GLN A 1 368 ? 17.396 17.233 15.309 1.00 35.34 368 GLN A O 1
ATOM 2875 N N . PRO A 1 369 ? 18.768 17.193 13.532 1.00 40.06 369 PRO A N 1
ATOM 2876 C CA . PRO A 1 369 ? 18.143 16.042 12.901 1.00 40.06 369 PRO A CA 1
ATOM 2877 C C . PRO A 1 369 ? 18.767 14.843 13.625 1.00 40.06 369 PRO A C 1
ATOM 2879 O O . PRO A 1 369 ? 19.836 14.387 13.228 1.00 40.06 369 PRO A O 1
ATOM 2882 N N . PHE A 1 370 ? 18.210 14.497 14.798 1.00 44.50 370 PHE A N 1
ATOM 2883 C CA . PHE A 1 370 ? 18.876 13.868 15.956 1.00 44.50 370 PHE A CA 1
ATOM 2884 C C . PHE A 1 370 ? 19.884 12.759 15.605 1.00 44.50 370 PHE A C 1
ATOM 2886 O O . PHE A 1 370 ? 19.532 11.594 15.445 1.00 44.50 370 PHE A O 1
ATOM 2893 N N . GLN A 1 371 ? 21.166 13.124 15.537 1.00 48.69 371 GLN A N 1
ATOM 2894 C CA . GLN A 1 371 ? 22.038 12.625 14.471 1.00 48.69 371 GLN A CA 1
ATOM 2895 C C . GLN A 1 371 ? 22.352 11.118 14.487 1.00 48.69 371 GLN A C 1
ATOM 2897 O O . GLN A 1 371 ? 23.067 10.607 15.356 1.00 48.69 371 GLN A O 1
ATOM 2902 N N . ARG A 1 372 ? 21.865 10.418 13.457 1.00 50.41 372 ARG A N 1
ATOM 2903 C CA . ARG A 1 372 ? 22.566 9.327 12.748 1.00 50.41 372 ARG A CA 1
ATOM 2904 C C . ARG A 1 372 ? 23.181 9.891 11.448 1.00 50.41 372 ARG A C 1
ATOM 2906 O O . ARG A 1 372 ? 22.961 11.062 11.133 1.00 50.41 372 ARG A O 1
ATOM 2913 N N . GLN A 1 373 ? 23.948 9.082 10.711 1.00 56.53 373 GLN A N 1
ATOM 2914 C CA . GLN A 1 373 ? 24.326 9.352 9.315 1.00 56.53 373 GLN A CA 1
ATOM 2915 C C . GLN A 1 373 ? 24.279 8.054 8.494 1.00 56.53 373 GLN A C 1
ATOM 2917 O O . GLN A 1 373 ? 24.727 7.037 9.005 1.00 56.53 373 GLN A O 1
ATOM 2922 N N . ILE A 1 374 ? 23.691 8.061 7.287 1.00 58.94 374 ILE A N 1
ATOM 2923 C CA . ILE A 1 374 ? 23.194 6.866 6.542 1.00 58.94 374 ILE A CA 1
ATOM 2924 C C . ILE A 1 374 ? 23.003 7.189 5.046 1.00 58.94 374 ILE A C 1
ATOM 2926 O O . ILE A 1 374 ? 23.476 8.221 4.577 1.00 58.94 374 ILE A O 1
ATOM 2930 N N . LEU A 1 375 ? 22.359 6.288 4.303 1.00 58.12 375 LEU A N 1
ATOM 2931 C CA . LEU A 1 375 ? 21.939 6.329 2.896 1.00 58.12 375 LEU A CA 1
ATOM 2932 C C . LEU A 1 375 ? 21.022 5.115 2.650 1.00 58.12 375 LEU A C 1
ATOM 2934 O O . LEU A 1 375 ? 20.746 4.334 3.553 1.00 58.12 375 LEU A O 1
ATOM 2938 N N . LEU A 1 376 ? 20.527 4.957 1.432 1.00 66.19 376 LEU A N 1
ATOM 2939 C CA . LEU A 1 376 ? 19.902 3.755 0.897 1.00 66.19 376 LEU A CA 1
ATOM 2940 C C . LEU A 1 376 ? 20.066 3.834 -0.633 1.00 66.19 376 LEU A C 1
ATOM 2942 O O . LEU A 1 376 ? 19.315 4.579 -1.229 1.00 66.19 376 LEU A O 1
ATOM 2946 N N . ALA A 1 377 ? 21.053 3.199 -1.295 1.00 64.75 377 ALA A N 1
ATOM 2947 C CA . ALA A 1 377 ? 21.449 3.618 -2.662 1.00 64.75 377 ALA A CA 1
ATOM 2948 C C . ALA A 1 377 ? 22.155 2.590 -3.592 1.00 64.75 377 ALA A C 1
ATOM 2950 O O . ALA A 1 377 ? 22.404 1.438 -3.256 1.00 64.75 377 ALA A O 1
ATOM 2951 N N . HIS A 1 378 ? 22.523 3.068 -4.785 1.00 71.62 378 HIS A N 1
ATOM 2952 C CA . HIS A 1 378 ? 23.380 2.458 -5.804 1.00 71.62 378 HIS A CA 1
ATOM 2953 C C . HIS A 1 378 ? 24.104 3.558 -6.597 1.00 71.62 378 HIS A C 1
ATOM 2955 O O . HIS A 1 378 ? 24.217 4.691 -6.143 1.00 71.62 378 HIS A O 1
ATOM 2961 N N . GLU A 1 379 ? 24.583 3.258 -7.793 1.00 67.56 379 GLU A N 1
ATOM 2962 C CA . GLU A 1 379 ? 24.435 4.155 -8.941 1.00 67.56 379 GLU A CA 1
ATOM 2963 C C . GLU A 1 379 ? 23.406 3.544 -9.926 1.00 67.56 379 GLU A C 1
ATOM 2965 O O . GLU A 1 379 ? 22.578 2.744 -9.493 1.00 67.56 379 GLU A O 1
ATOM 2970 N N . SER A 1 380 ? 23.413 3.920 -11.209 1.00 73.75 380 SER A N 1
ATOM 2971 C CA . SER A 1 380 ? 22.446 3.540 -12.257 1.00 73.75 380 SER A CA 1
ATOM 2972 C C . SER A 1 380 ? 21.029 4.134 -12.081 1.00 73.75 380 SER A C 1
ATOM 2974 O O . SER A 1 380 ? 20.373 3.854 -11.093 1.00 73.75 380 SER A O 1
ATOM 2976 N N . ASN A 1 381 ? 20.496 4.897 -13.051 1.00 67.19 381 ASN A N 1
ATOM 2977 C CA . ASN A 1 381 ? 19.138 5.482 -13.030 1.00 67.19 381 ASN A CA 1
ATOM 2978 C C . ASN A 1 381 ? 17.994 4.447 -13.240 1.00 67.19 381 ASN A C 1
ATOM 2980 O O . ASN A 1 381 ? 17.278 4.451 -14.242 1.00 67.19 381 ASN A O 1
ATOM 2984 N N . VAL A 1 382 ? 17.857 3.524 -12.288 1.00 66.31 382 VAL A N 1
ATOM 2985 C CA . VAL A 1 382 ? 16.891 2.406 -12.242 1.00 66.31 382 VAL A CA 1
ATOM 2986 C C . VAL A 1 382 ? 15.462 2.852 -12.603 1.00 66.31 382 VAL A C 1
ATOM 2988 O O . VAL A 1 382 ? 15.005 3.899 -12.162 1.00 66.31 382 VAL A O 1
ATOM 2991 N N . LEU A 1 383 ? 14.734 2.041 -13.383 1.00 63.16 383 LEU A N 1
ATOM 2992 C CA . LEU A 1 383 ? 13.332 2.277 -13.786 1.00 63.16 383 LEU A CA 1
ATOM 2993 C C . LEU A 1 383 ? 12.353 1.299 -13.108 1.00 63.16 383 LEU A C 1
ATOM 2995 O O . LEU A 1 383 ? 11.532 0.654 -13.770 1.00 63.16 383 LEU A O 1
ATOM 2999 N N . THR A 1 384 ? 12.462 1.093 -11.792 1.00 62.12 384 THR A N 1
ATOM 3000 C CA . THR A 1 384 ? 11.612 0.107 -11.107 1.00 62.12 384 THR A CA 1
ATOM 3001 C C . THR A 1 384 ? 11.573 0.199 -9.590 1.00 62.12 384 THR A C 1
ATOM 3003 O O . THR A 1 384 ? 12.577 0.428 -8.926 1.00 62.12 384 THR A O 1
ATOM 3006 N N . ALA A 1 385 ? 10.380 -0.095 -9.071 1.00 67.25 385 ALA A N 1
ATOM 3007 C CA . ALA A 1 385 ? 10.055 -0.254 -7.667 1.00 67.25 385 ALA A CA 1
ATOM 3008 C C . ALA A 1 385 ? 8.773 -1.111 -7.558 1.00 67.25 385 ALA A C 1
ATOM 3010 O O . ALA A 1 385 ? 7.803 -0.772 -8.247 1.00 67.25 385 ALA A O 1
ATOM 3011 N N . LYS A 1 386 ? 8.798 -2.215 -6.787 1.00 73.62 386 LYS A N 1
ATOM 3012 C CA . LYS A 1 386 ? 7.645 -2.918 -6.180 1.00 73.62 386 LYS A CA 1
ATOM 3013 C C . LYS A 1 386 ? 8.039 -4.086 -5.239 1.00 73.62 386 LYS A C 1
ATOM 3015 O O . LYS A 1 386 ? 8.494 -5.131 -5.723 1.00 73.62 386 LYS A O 1
ATOM 3020 N N . PHE A 1 387 ? 7.715 -3.965 -3.949 1.00 69.12 387 PHE A N 1
ATOM 3021 C CA . PHE A 1 387 ? 7.797 -4.954 -2.851 1.00 69.12 387 PHE A CA 1
ATOM 3022 C C . PHE A 1 387 ? 6.400 -5.423 -2.337 1.00 69.12 387 PHE A C 1
ATOM 3024 O O . PHE A 1 387 ? 5.369 -4.851 -2.680 1.00 69.12 387 PHE A O 1
ATOM 3031 N N . SER A 1 388 ? 6.338 -6.509 -1.550 1.00 69.94 388 SER A N 1
ATOM 3032 C CA . SER A 1 388 ? 5.114 -7.096 -0.960 1.00 69.94 388 SER A CA 1
ATOM 3033 C C . SER A 1 388 ? 5.191 -7.104 0.600 1.00 69.94 388 SER A C 1
ATOM 3035 O O . SER A 1 388 ? 5.428 -6.009 1.104 1.00 69.94 388 SER A O 1
ATOM 3037 N N . PRO A 1 389 ? 4.972 -8.169 1.426 1.00 63.38 389 PRO A N 1
ATOM 3038 C CA . PRO A 1 389 ? 5.048 -8.011 2.898 1.00 63.38 389 PRO A CA 1
ATOM 3039 C C . PRO A 1 389 ? 6.416 -8.122 3.606 1.00 63.38 389 PRO A C 1
ATOM 3041 O O . PRO A 1 389 ? 6.612 -7.428 4.594 1.00 63.38 389 PRO A O 1
ATOM 3044 N N . ASN A 1 390 ? 7.334 -9.034 3.244 1.00 59.88 390 ASN A N 1
ATOM 3045 C CA . ASN A 1 390 ? 8.213 -9.653 4.273 1.00 59.88 390 ASN A CA 1
ATOM 3046 C C . ASN A 1 390 ? 9.653 -9.083 4.561 1.00 59.88 390 ASN A C 1
ATOM 3048 O O . ASN A 1 390 ? 10.424 -9.805 5.181 1.00 59.88 390 ASN A O 1
ATOM 3052 N N . GLY A 1 391 ? 10.089 -7.879 4.143 1.00 60.69 391 GLY A N 1
ATOM 3053 C CA . GLY A 1 391 ? 11.458 -7.607 3.596 1.00 60.69 391 GLY A CA 1
ATOM 3054 C C . GLY A 1 391 ? 12.796 -7.341 4.363 1.00 60.69 391 GLY A C 1
ATOM 3055 O O . GLY A 1 391 ? 12.823 -6.476 5.220 1.00 60.69 391 GLY A O 1
ATOM 3056 N N . GLN A 1 392 ? 13.946 -7.950 3.947 1.00 69.81 392 GLN A N 1
ATOM 3057 C CA . GLN A 1 392 ? 15.384 -7.649 4.267 1.00 69.81 392 GLN A CA 1
ATOM 3058 C C . GLN A 1 392 ? 16.389 -7.598 3.082 1.00 69.81 392 GLN A C 1
ATOM 3060 O O . GLN A 1 392 ? 16.982 -6.551 2.881 1.00 69.81 392 GLN A O 1
ATOM 3065 N N . ARG A 1 393 ? 16.605 -8.657 2.282 1.00 75.75 393 ARG A N 1
ATOM 3066 C CA . ARG A 1 393 ? 17.621 -8.729 1.194 1.00 75.75 393 ARG A CA 1
ATOM 3067 C C . ARG A 1 393 ? 17.332 -7.769 0.005 1.00 75.75 393 ARG A C 1
ATOM 3069 O O . ARG A 1 393 ? 16.739 -8.142 -0.999 1.00 75.75 393 ARG A O 1
ATOM 3076 N N . ILE A 1 394 ? 17.723 -6.510 0.152 1.00 75.94 394 ILE A N 1
ATOM 3077 C CA . ILE A 1 394 ? 17.258 -5.320 -0.579 1.00 75.94 394 ILE A CA 1
ATOM 3078 C C . ILE A 1 394 ? 17.039 -5.436 -2.087 1.00 75.94 394 ILE A C 1
ATOM 3080 O O . ILE A 1 394 ? 17.972 -5.369 -2.872 1.00 75.94 394 ILE A O 1
ATOM 3084 N N . VAL A 1 395 ? 15.782 -5.497 -2.528 1.00 80.00 395 VAL A N 1
ATOM 3085 C CA . VAL A 1 395 ? 15.463 -5.928 -3.889 1.00 80.00 395 VAL A CA 1
ATOM 3086 C C . VAL A 1 395 ? 15.918 -4.917 -4.964 1.00 80.00 395 VAL A C 1
ATOM 3088 O O . VAL A 1 395 ? 15.210 -3.984 -5.305 1.00 80.00 395 VAL A O 1
ATOM 3091 N N . THR A 1 396 ? 17.106 -5.105 -5.551 1.00 74.19 396 THR A N 1
ATOM 3092 C CA . THR A 1 396 ? 17.644 -4.253 -6.640 1.00 74.19 396 THR A CA 1
ATOM 3093 C C . THR A 1 396 ? 18.581 -5.011 -7.597 1.00 74.19 396 THR A C 1
ATOM 3095 O O . THR A 1 396 ? 18.756 -6.217 -7.457 1.00 74.19 396 THR A O 1
ATOM 3098 N N . ALA A 1 397 ? 19.111 -4.338 -8.628 1.00 75.38 397 ALA A N 1
ATOM 3099 C CA . ALA A 1 397 ? 19.939 -4.918 -9.689 1.00 75.38 397 ALA A CA 1
ATOM 3100 C C . ALA A 1 397 ? 20.708 -3.865 -10.525 1.00 75.38 397 ALA A C 1
ATOM 3102 O O . ALA A 1 397 ? 20.877 -4.070 -11.722 1.00 75.38 397 ALA A O 1
ATOM 3103 N N . SER A 1 398 ? 21.092 -2.711 -9.954 1.00 76.06 398 SER A N 1
ATOM 3104 C CA . SER A 1 398 ? 21.601 -1.539 -10.704 1.00 76.06 398 SER A CA 1
ATOM 3105 C C . SER A 1 398 ? 22.550 -1.834 -11.882 1.00 76.06 398 SER A C 1
ATOM 3107 O O . SER A 1 398 ? 23.440 -2.682 -11.834 1.00 76.06 398 SER A O 1
ATOM 3109 N N . ALA A 1 399 ? 22.293 -1.121 -12.973 1.00 74.81 399 ALA A N 1
ATOM 3110 C CA . ALA A 1 399 ? 22.417 -1.587 -14.342 1.00 74.81 399 ALA A CA 1
ATOM 3111 C C . ALA A 1 399 ? 23.754 -1.254 -15.033 1.00 74.81 399 ALA A C 1
ATOM 3113 O O . ALA A 1 399 ? 23.796 -0.504 -16.010 1.00 74.81 399 ALA A O 1
ATOM 3114 N N . ASP A 1 400 ? 24.851 -1.856 -14.573 1.00 77.12 400 ASP A N 1
ATOM 3115 C CA . ASP A 1 400 ? 26.169 -1.683 -15.196 1.00 77.12 400 ASP A CA 1
ATOM 3116 C C . ASP A 1 400 ? 26.476 -2.734 -16.289 1.00 77.12 400 ASP A C 1
ATOM 3118 O O . ASP A 1 400 ? 26.703 -2.348 -17.433 1.00 77.12 400 ASP A O 1
ATOM 3122 N N . LYS A 1 401 ? 26.459 -4.027 -15.944 1.00 82.31 401 LYS A N 1
ATOM 3123 C CA . LYS A 1 401 ? 26.301 -5.289 -16.714 1.00 82.31 401 LYS A CA 1
ATOM 3124 C C . LYS A 1 401 ? 26.157 -6.513 -15.768 1.00 82.31 401 LYS A C 1
ATOM 3126 O O . LYS A 1 401 ? 26.145 -7.651 -16.240 1.00 82.31 401 LYS A O 1
ATOM 3131 N N . THR A 1 402 ? 26.124 -6.298 -14.446 1.00 80.69 402 THR A N 1
ATOM 3132 C CA . THR A 1 402 ? 26.085 -7.356 -13.421 1.00 80.69 402 THR A CA 1
ATOM 3133 C C . THR A 1 402 ? 24.650 -7.841 -13.155 1.00 80.69 402 THR A C 1
ATOM 3135 O O . THR A 1 402 ? 23.931 -8.051 -14.122 1.00 80.69 402 THR A O 1
ATOM 3138 N N . ALA A 1 403 ? 24.115 -8.079 -11.951 1.00 82.19 403 ALA A N 1
ATOM 3139 C CA . ALA A 1 403 ? 24.001 -7.168 -10.796 1.00 82.19 403 ALA A CA 1
ATOM 3140 C C . ALA A 1 403 ? 23.000 -7.761 -9.789 1.00 82.19 403 ALA A C 1
ATOM 3142 O O . ALA A 1 403 ? 22.159 -8.543 -10.206 1.00 82.19 403 ALA A O 1
ATOM 3143 N N . ARG A 1 404 ? 22.943 -7.481 -8.479 1.00 81.62 404 ARG A N 1
ATOM 3144 C CA . ARG A 1 404 ? 23.773 -6.897 -7.383 1.00 81.62 404 ARG A CA 1
ATOM 3145 C C . ARG A 1 404 ? 23.168 -7.536 -6.094 1.00 81.62 404 ARG A C 1
ATOM 3147 O O . ARG A 1 404 ? 21.993 -7.858 -6.170 1.00 81.62 404 ARG A O 1
ATOM 3154 N N . VAL A 1 405 ? 23.862 -7.786 -4.969 1.00 78.75 405 VAL A N 1
ATOM 3155 C CA . VAL A 1 405 ? 23.232 -8.506 -3.816 1.00 78.75 405 VAL A CA 1
ATOM 3156 C C . VAL A 1 405 ? 23.687 -8.065 -2.402 1.00 78.75 405 VAL A C 1
ATOM 3158 O O . VAL A 1 405 ? 24.313 -7.024 -2.261 1.00 78.75 405 VAL A O 1
ATOM 3161 N N . TRP A 1 406 ? 23.256 -8.772 -1.346 1.00 76.19 406 TRP A N 1
ATOM 3162 C CA . TRP A 1 406 ? 23.169 -8.309 0.060 1.00 76.19 406 TRP A CA 1
ATOM 3163 C C . TRP A 1 406 ? 22.750 -9.444 1.016 1.00 76.19 406 TRP A C 1
ATOM 3165 O O . TRP A 1 406 ? 22.104 -10.398 0.580 1.00 76.19 406 TRP A O 1
ATOM 3175 N N . ASP A 1 407 ? 22.989 -9.286 2.328 1.00 71.38 407 ASP A N 1
ATOM 3176 C CA . ASP A 1 407 ? 22.271 -10.008 3.395 1.00 71.38 407 ASP A CA 1
ATOM 3177 C C . ASP A 1 407 ? 22.415 -9.354 4.788 1.00 71.38 407 ASP A C 1
ATOM 3179 O O . ASP A 1 407 ? 23.157 -8.387 4.961 1.00 71.38 407 ASP A O 1
ATOM 3183 N N . ALA A 1 408 ? 21.733 -9.924 5.789 1.00 62.56 408 ALA A N 1
ATOM 3184 C CA . ALA A 1 408 ? 21.940 -9.709 7.221 1.00 62.56 408 ALA A CA 1
ATOM 3185 C C . ALA A 1 408 ? 22.488 -10.946 7.974 1.00 62.56 408 ALA A C 1
ATOM 3187 O O . ALA A 1 408 ? 22.830 -10.815 9.146 1.00 62.56 408 ALA A O 1
ATOM 3188 N N . ASN A 1 409 ? 22.519 -12.139 7.356 1.00 56.53 409 ASN A N 1
ATOM 3189 C CA . ASN A 1 409 ? 22.486 -13.414 8.084 1.00 56.53 409 ASN A CA 1
ATOM 3190 C C . ASN A 1 409 ? 23.676 -14.355 7.805 1.00 56.53 409 ASN A C 1
ATOM 3192 O O . ASN A 1 409 ? 24.485 -14.602 8.696 1.00 56.53 409 ASN A O 1
ATOM 3196 N N . THR A 1 410 ? 23.737 -14.969 6.617 1.00 56.56 410 THR A N 1
ATOM 3197 C CA . THR A 1 410 ? 24.398 -16.279 6.426 1.00 56.56 410 THR A CA 1
ATOM 3198 C C . THR A 1 410 ? 24.797 -16.559 4.977 1.00 56.56 410 THR A C 1
ATOM 3200 O O . THR A 1 410 ? 24.091 -16.146 4.063 1.00 56.56 410 THR A O 1
ATOM 3203 N N . GLY A 1 411 ? 25.852 -17.362 4.792 1.00 61.38 411 GLY A N 1
ATOM 3204 C CA . GLY A 1 411 ? 26.398 -17.749 3.482 1.00 61.38 411 GLY A CA 1
ATOM 3205 C C . GLY A 1 411 ? 27.500 -16.801 2.998 1.00 61.38 411 GLY A C 1
ATOM 3206 O O . GLY A 1 411 ? 27.738 -15.777 3.627 1.00 61.38 411 GLY A O 1
ATOM 3207 N N . GLU A 1 412 ? 28.189 -17.144 1.907 1.00 68.31 412 GLU A N 1
ATOM 3208 C CA . GLU A 1 412 ? 29.048 -16.230 1.127 1.00 68.31 412 GLU A CA 1
ATOM 3209 C C . GLU A 1 412 ? 28.920 -16.561 -0.375 1.00 68.31 412 GLU A C 1
ATOM 3211 O O . GLU A 1 412 ? 29.860 -16.982 -1.047 1.00 68.31 412 GLU A O 1
ATOM 3216 N N . GLU A 1 413 ? 27.693 -16.442 -0.878 1.00 80.62 413 GLU A N 1
ATOM 3217 C CA . GLU A 1 413 ? 27.260 -16.835 -2.225 1.00 80.62 413 GLU A CA 1
ATOM 3218 C C . GLU A 1 413 ? 28.058 -16.173 -3.391 1.00 80.62 413 GLU A C 1
ATOM 3220 O O . GLU A 1 413 ? 28.635 -15.091 -3.237 1.00 80.62 413 GLU A O 1
ATOM 3225 N N . VAL A 1 414 ? 28.078 -16.815 -4.574 1.00 80.00 414 VAL A N 1
ATOM 3226 C CA . VAL A 1 414 ? 29.060 -16.594 -5.679 1.00 80.00 414 VAL A CA 1
ATOM 3227 C C . VAL A 1 414 ? 28.548 -15.723 -6.846 1.00 80.00 414 VAL A C 1
ATOM 3229 O O . VAL A 1 414 ? 27.386 -15.349 -6.840 1.00 80.00 414 VAL A O 1
ATOM 3232 N N . ALA A 1 415 ? 29.378 -15.381 -7.848 1.00 79.56 415 ALA A N 1
ATOM 3233 C CA . ALA A 1 415 ? 29.204 -14.220 -8.753 1.00 79.56 415 ALA A CA 1
ATOM 3234 C C . ALA A 1 415 ? 29.140 -14.495 -10.271 1.00 79.56 415 ALA A C 1
ATOM 3236 O O . ALA A 1 415 ? 29.669 -15.513 -10.699 1.00 79.56 415 ALA A O 1
ATOM 3237 N N . THR A 1 416 ? 28.516 -13.680 -11.152 1.00 84.88 416 THR A N 1
ATOM 3238 C CA . THR A 1 416 ? 27.900 -12.307 -11.180 1.00 84.88 416 THR A CA 1
ATOM 3239 C C . THR A 1 416 ? 26.639 -12.301 -12.099 1.00 84.88 416 THR A C 1
ATOM 3241 O O . THR A 1 416 ? 26.961 -12.874 -13.120 1.00 84.88 416 THR A O 1
ATOM 3244 N N . LEU A 1 417 ? 25.379 -11.754 -11.827 1.00 84.56 417 LEU A N 1
ATOM 3245 C CA . LEU A 1 417 ? 23.941 -12.205 -12.236 1.00 84.56 417 LEU A CA 1
ATOM 3246 C C . LEU A 1 417 ? 23.108 -11.905 -13.519 1.00 84.56 417 LEU A C 1
ATOM 3248 O O . LEU A 1 417 ? 23.008 -10.793 -14.027 1.00 84.56 417 LEU A O 1
ATOM 3252 N N . THR A 1 418 ? 22.461 -12.999 -13.977 1.00 78.75 418 THR A N 1
ATOM 3253 C CA . THR A 1 418 ? 21.970 -13.389 -15.308 1.00 78.75 418 THR A CA 1
ATOM 3254 C C . THR A 1 418 ? 20.845 -12.598 -15.931 1.00 78.75 418 THR A C 1
ATOM 3256 O O . THR A 1 418 ? 20.000 -12.006 -15.264 1.00 78.75 418 THR A O 1
ATOM 3259 N N . GLY A 1 419 ? 20.821 -12.727 -17.257 1.00 73.69 419 GLY A N 1
ATOM 3260 C CA . GLY A 1 419 ? 19.659 -12.574 -18.102 1.00 73.69 419 GLY A CA 1
ATOM 3261 C C . GLY A 1 419 ? 20.005 -12.653 -19.586 1.00 73.69 419 GLY A C 1
ATOM 3262 O O . GLY A 1 419 ? 19.557 -13.563 -20.279 1.00 73.69 419 GLY A O 1
ATOM 3263 N N . HIS A 1 420 ? 20.626 -11.595 -20.104 1.00 83.88 420 HIS A N 1
ATOM 3264 C CA . HIS A 1 420 ? 20.313 -11.033 -21.418 1.00 83.88 420 HIS A CA 1
ATOM 3265 C C . HIS A 1 420 ? 21.501 -10.325 -22.075 1.00 83.88 420 HIS A C 1
ATOM 3267 O O . HIS A 1 420 ? 22.518 -10.037 -21.443 1.00 83.88 420 HIS A O 1
ATOM 3273 N N . GLN A 1 421 ? 21.319 -9.908 -23.328 1.00 79.44 421 GLN A N 1
ATOM 3274 C CA . GLN A 1 421 ? 22.128 -8.859 -23.953 1.00 79.44 421 GLN A CA 1
ATOM 3275 C C . GLN A 1 421 ? 21.219 -7.681 -24.381 1.00 79.44 421 GLN A C 1
ATOM 3277 O O . GLN A 1 421 ? 21.220 -7.243 -25.529 1.00 79.44 421 GLN A O 1
ATOM 3282 N N . GLY A 1 422 ? 20.422 -7.188 -23.417 1.00 81.06 422 GLY A N 1
ATOM 3283 C CA . GLY A 1 422 ? 19.497 -6.054 -23.523 1.00 81.06 422 GLY A CA 1
ATOM 3284 C C . GLY A 1 422 ? 19.168 -5.397 -22.179 1.00 81.06 422 GLY A C 1
ATOM 3285 O O . GLY A 1 422 ? 19.467 -5.967 -21.132 1.00 81.06 422 GLY A O 1
ATOM 3286 N N . ASN A 1 423 ? 18.550 -4.210 -22.187 1.00 78.94 423 ASN A N 1
ATOM 3287 C CA . ASN A 1 423 ? 18.088 -3.561 -20.946 1.00 78.94 423 ASN A CA 1
ATOM 3288 C C . ASN A 1 423 ? 16.872 -4.296 -20.339 1.00 78.94 423 ASN A C 1
ATOM 3290 O O . ASN A 1 423 ? 16.257 -5.155 -20.971 1.00 78.94 423 ASN A O 1
ATOM 3294 N N . VAL A 1 424 ? 16.500 -3.909 -19.121 1.00 78.31 424 VAL A N 1
ATOM 3295 C CA . VAL A 1 424 ? 15.297 -4.334 -18.381 1.00 78.31 424 VAL A CA 1
ATOM 3296 C C . VAL A 1 424 ? 14.579 -3.086 -17.835 1.00 78.31 424 VAL A C 1
ATOM 3298 O O . VAL A 1 424 ? 15.027 -1.966 -18.060 1.00 78.31 424 VAL A O 1
ATOM 3301 N N . TRP A 1 425 ? 13.467 -3.236 -17.106 1.00 71.50 425 TRP A N 1
ATOM 3302 C CA . TRP A 1 425 ? 12.835 -2.186 -16.280 1.00 71.50 425 TRP A CA 1
ATOM 3303 C C . TRP A 1 425 ? 12.014 -2.797 -15.134 1.00 71.50 425 TRP A C 1
ATOM 3305 O O . TRP A 1 425 ? 12.589 -3.526 -14.332 1.00 71.50 425 TRP A O 1
ATOM 3315 N N . ALA A 1 426 ? 10.709 -2.521 -15.032 1.00 68.88 426 ALA A N 1
ATOM 3316 C CA . ALA A 1 426 ? 9.853 -2.865 -13.888 1.00 68.88 426 ALA A CA 1
ATOM 3317 C C . ALA A 1 426 ? 10.014 -4.312 -13.355 1.00 68.88 426 ALA A C 1
ATOM 3319 O O . ALA A 1 426 ? 9.511 -5.258 -13.942 1.00 68.88 426 ALA A O 1
ATOM 3320 N N . ALA A 1 427 ? 10.657 -4.502 -12.208 1.00 81.12 427 ALA A N 1
ATOM 3321 C CA . ALA A 1 427 ? 10.524 -5.682 -11.359 1.00 81.12 427 ALA A CA 1
ATOM 3322 C C . ALA A 1 427 ? 9.426 -5.509 -10.297 1.00 81.12 427 ALA A C 1
ATOM 3324 O O . ALA A 1 427 ? 8.918 -4.411 -10.074 1.00 81.12 427 ALA A O 1
ATOM 3325 N N . GLU A 1 428 ? 9.028 -6.614 -9.664 1.00 84.31 428 GLU A N 1
ATOM 3326 C CA . GLU A 1 428 ? 7.762 -6.728 -8.927 1.00 84.31 428 GLU A CA 1
ATOM 3327 C C . GLU A 1 428 ? 7.807 -7.848 -7.890 1.00 84.31 428 GLU A C 1
ATOM 3329 O O . GLU A 1 428 ? 8.333 -8.912 -8.194 1.00 84.31 428 GLU A O 1
ATOM 3334 N N . PHE A 1 429 ? 7.185 -7.657 -6.726 1.00 81.81 429 PHE A N 1
ATOM 3335 C CA . PHE A 1 429 ? 6.867 -8.746 -5.799 1.00 81.81 429 PHE A CA 1
ATOM 3336 C C . PHE A 1 429 ? 5.380 -9.115 -5.811 1.00 81.81 429 PHE A C 1
ATOM 3338 O O . PHE A 1 429 ? 4.506 -8.243 -5.785 1.00 81.81 429 PHE A O 1
ATOM 3345 N N . SER A 1 430 ? 5.132 -10.423 -5.728 1.00 82.88 430 SER A N 1
ATOM 3346 C CA . SER A 1 430 ? 3.819 -11.053 -5.557 1.00 82.88 430 SER A CA 1
ATOM 3347 C C . SER A 1 430 ? 3.541 -11.397 -4.073 1.00 82.88 430 SER A C 1
ATOM 3349 O O . SER A 1 430 ? 4.428 -11.209 -3.231 1.00 82.88 430 SER A O 1
ATOM 3351 N N . PRO A 1 431 ? 2.356 -11.934 -3.711 1.00 71.50 431 PRO A N 1
ATOM 3352 C CA . PRO A 1 431 ? 2.088 -12.469 -2.370 1.00 71.50 431 PRO A CA 1
ATOM 3353 C C . PRO A 1 431 ? 2.744 -13.843 -2.077 1.00 71.50 431 PRO A C 1
ATOM 3355 O O . PRO A 1 431 ? 2.398 -14.488 -1.086 1.00 71.50 431 PRO A O 1
ATOM 3358 N N . ASN A 1 432 ? 3.673 -14.330 -2.910 1.00 74.50 432 ASN A N 1
ATOM 3359 C CA . ASN A 1 432 ? 4.461 -15.545 -2.654 1.00 74.50 432 ASN A CA 1
ATOM 3360 C C . ASN A 1 432 ? 5.885 -15.466 -3.256 1.00 74.50 432 ASN A C 1
ATOM 3362 O O . ASN A 1 432 ? 6.194 -14.535 -4.001 1.00 74.50 432 ASN A O 1
ATOM 3366 N N . GLY A 1 433 ? 6.754 -16.405 -2.859 1.00 76.19 433 GLY A N 1
ATOM 3367 C CA . GLY A 1 433 ? 8.213 -16.220 -2.829 1.00 76.19 433 GLY A CA 1
ATOM 3368 C C . GLY A 1 433 ? 9.014 -16.462 -4.118 1.00 76.19 433 GLY A C 1
ATOM 3369 O O . GLY A 1 433 ? 9.971 -15.737 -4.371 1.00 76.19 433 GLY A O 1
ATOM 3370 N N . GLN A 1 434 ? 8.685 -17.491 -4.907 1.00 81.94 434 GLN A N 1
ATOM 3371 C CA . GLN A 1 434 ? 9.576 -18.044 -5.943 1.00 81.94 434 GLN A CA 1
ATOM 3372 C C . GLN A 1 434 ? 8.846 -18.448 -7.241 1.00 81.94 434 GLN A C 1
ATOM 3374 O O . GLN A 1 434 ? 8.829 -19.612 -7.644 1.00 81.94 434 GLN A O 1
ATOM 3379 N N . ARG A 1 435 ? 8.311 -17.459 -7.964 1.00 87.25 435 ARG A N 1
ATOM 3380 C CA . ARG A 1 435 ? 8.244 -17.457 -9.443 1.00 87.25 435 ARG A CA 1
ATOM 3381 C C . ARG A 1 435 ? 8.618 -16.057 -9.923 1.00 87.25 435 ARG A C 1
ATOM 3383 O O . ARG A 1 435 ? 8.422 -15.100 -9.184 1.00 87.25 435 ARG A O 1
ATOM 3390 N N . ILE A 1 436 ? 9.145 -15.900 -11.130 1.00 88.25 436 ILE A N 1
ATOM 3391 C CA . ILE A 1 436 ? 9.651 -14.598 -11.633 1.00 88.25 436 ILE A CA 1
ATOM 3392 C C . ILE A 1 436 ? 9.375 -14.510 -13.148 1.00 88.25 436 ILE A C 1
ATOM 3394 O O . ILE A 1 436 ? 9.033 -15.514 -13.774 1.00 88.25 436 ILE A O 1
ATOM 3398 N N . VAL A 1 437 ? 9.524 -13.326 -13.730 1.00 91.25 437 VAL A N 1
ATOM 3399 C CA . VAL A 1 437 ? 9.715 -13.115 -15.160 1.00 91.25 437 VAL A CA 1
ATOM 3400 C C . VAL A 1 437 ? 10.872 -12.151 -15.398 1.00 91.25 437 VAL A C 1
ATOM 3402 O O . VAL A 1 437 ? 11.155 -11.263 -14.597 1.00 91.25 437 VAL A O 1
ATOM 3405 N N . THR A 1 438 ? 11.469 -12.267 -16.568 1.00 87.75 438 THR A N 1
ATOM 3406 C CA . THR A 1 438 ? 12.261 -11.230 -17.221 1.00 87.75 438 THR A CA 1
ATOM 3407 C C . THR A 1 438 ? 11.436 -10.635 -18.350 1.00 87.75 438 THR A C 1
ATOM 3409 O O . THR A 1 438 ? 10.414 -11.202 -18.735 1.00 87.75 438 THR A O 1
ATOM 3412 N N . ALA A 1 439 ? 11.895 -9.528 -18.919 1.00 84.38 439 ALA A N 1
ATOM 3413 C CA . ALA A 1 439 ? 11.822 -9.332 -20.352 1.00 84.38 439 ALA A CA 1
ATOM 3414 C C . ALA A 1 439 ? 12.871 -8.325 -20.810 1.00 84.38 439 ALA A C 1
ATOM 3416 O O . ALA A 1 439 ? 13.132 -7.368 -20.098 1.00 84.38 439 ALA A O 1
ATOM 3417 N N . SER A 1 440 ? 13.510 -8.519 -21.963 1.00 87.06 440 SER A N 1
ATOM 3418 C CA . SER A 1 440 ? 14.709 -7.731 -22.260 1.00 87.06 440 SER A CA 1
ATOM 3419 C C . SER A 1 440 ? 14.966 -7.561 -23.754 1.00 87.06 440 SER A C 1
ATOM 3421 O O . SER A 1 440 ? 14.030 -7.479 -24.544 1.00 87.06 440 SER A O 1
ATOM 3423 N N . ASP A 1 441 ? 16.231 -7.467 -24.142 1.00 82.25 441 ASP A N 1
ATOM 3424 C CA . ASP A 1 441 ? 16.705 -7.363 -25.509 1.00 82.25 441 ASP A CA 1
ATOM 3425 C C . ASP A 1 441 ? 17.918 -8.297 -25.753 1.00 82.25 441 ASP A C 1
ATOM 3427 O O . ASP A 1 441 ? 18.186 -9.205 -24.967 1.00 82.25 441 ASP A O 1
ATOM 3431 N N . ASP A 1 442 ? 18.587 -8.132 -26.894 1.00 82.69 442 ASP A N 1
ATOM 3432 C CA . ASP A 1 442 ? 18.938 -9.232 -27.810 1.00 82.69 442 ASP A CA 1
ATOM 3433 C C . ASP A 1 442 ? 17.717 -9.835 -28.527 1.00 82.69 442 ASP A C 1
ATOM 3435 O O . ASP A 1 442 ? 17.806 -10.849 -29.215 1.00 82.69 442 ASP A O 1
ATOM 3439 N N . LYS A 1 443 ? 16.583 -9.137 -28.407 1.00 85.81 443 LYS A N 1
ATOM 3440 C CA . LYS A 1 443 ? 15.261 -9.455 -28.941 1.00 85.81 443 LYS A CA 1
ATOM 3441 C C . LYS A 1 443 ? 14.760 -10.842 -28.520 1.00 85.81 443 LYS A C 1
ATOM 3443 O O . LYS A 1 443 ? 15.262 -11.870 -28.966 1.00 85.81 443 LYS A O 1
ATOM 3448 N N . THR A 1 444 ? 13.771 -10.898 -27.622 1.00 86.06 444 THR A N 1
ATOM 3449 C CA . THR A 1 444 ? 13.731 -11.972 -26.609 1.00 86.06 444 THR A CA 1
ATOM 3450 C C . THR A 1 444 ? 12.406 -12.736 -26.496 1.00 86.06 444 THR A C 1
ATOM 3452 O O . THR A 1 444 ? 11.323 -12.173 -26.622 1.00 86.06 444 THR A O 1
ATOM 3455 N N . ALA A 1 445 ? 12.501 -14.030 -26.187 1.00 87.19 445 ALA A N 1
ATOM 3456 C CA . ALA A 1 445 ? 11.422 -14.893 -25.696 1.00 87.19 445 ALA A CA 1
ATOM 3457 C C . ALA A 1 445 ? 11.981 -15.901 -24.667 1.00 87.19 445 ALA A C 1
ATOM 3459 O O . ALA A 1 445 ? 11.957 -17.108 -24.880 1.00 87.19 445 ALA A O 1
ATOM 3460 N N . GLN A 1 446 ? 12.568 -15.387 -23.585 1.00 88.12 446 GLN A N 1
ATOM 3461 C CA . GLN A 1 446 ? 13.305 -16.148 -22.570 1.00 88.12 446 GLN A CA 1
ATOM 3462 C C . GLN A 1 446 ? 12.406 -16.540 -21.359 1.00 88.12 446 GLN A C 1
ATOM 3464 O O . GLN A 1 446 ? 11.296 -16.027 -21.244 1.00 88.12 446 GLN A O 1
ATOM 3469 N N . VAL A 1 447 ? 12.776 -17.538 -20.529 1.00 88.50 447 VAL A N 1
ATOM 3470 C CA . VAL A 1 447 ? 11.765 -18.431 -19.886 1.00 88.50 447 VAL A CA 1
ATOM 3471 C C . VAL A 1 447 ? 12.142 -18.916 -18.453 1.00 88.50 447 VAL A C 1
ATOM 3473 O O . VAL A 1 447 ? 12.366 -20.095 -18.246 1.00 88.50 447 VAL A O 1
ATOM 3476 N N . TRP A 1 448 ? 12.182 -18.036 -17.440 1.00 87.94 448 TRP A N 1
ATOM 3477 C CA . TRP A 1 448 ? 12.889 -18.214 -16.137 1.00 87.94 448 TRP A CA 1
ATOM 3478 C C . TRP A 1 448 ? 12.461 -19.302 -15.116 1.00 87.94 448 TRP A C 1
ATOM 3480 O O . TRP A 1 448 ? 11.317 -19.759 -15.085 1.00 87.94 448 TRP A O 1
ATOM 3490 N N . ASP A 1 449 ? 13.395 -19.602 -14.190 1.00 85.25 449 ASP A N 1
ATOM 3491 C CA . ASP A 1 449 ? 13.174 -20.177 -12.838 1.00 85.25 449 ASP A CA 1
ATOM 3492 C C . ASP A 1 449 ? 13.133 -19.074 -11.750 1.00 85.25 449 ASP A C 1
ATOM 3494 O O . ASP A 1 449 ? 13.314 -17.908 -12.077 1.00 85.25 449 ASP A O 1
ATOM 3498 N N . ALA A 1 450 ? 12.949 -19.392 -10.457 1.00 76.75 450 ALA A N 1
ATOM 3499 C CA . ALA A 1 450 ? 12.930 -18.407 -9.365 1.00 76.75 450 ALA A CA 1
ATOM 3500 C C . ALA A 1 450 ? 13.824 -18.652 -8.121 1.00 76.75 450 ALA A C 1
ATOM 3502 O O . ALA A 1 450 ? 13.861 -17.787 -7.254 1.00 76.75 450 ALA A O 1
ATOM 3503 N N . ASN A 1 451 ? 14.635 -19.716 -8.054 1.00 74.69 451 ASN A N 1
ATOM 3504 C CA . ASN A 1 451 ? 15.557 -19.988 -6.933 1.00 74.69 451 ASN A CA 1
ATOM 3505 C C . ASN A 1 451 ? 16.855 -19.127 -6.783 1.00 74.69 451 ASN A C 1
ATOM 3507 O O . ASN A 1 451 ? 17.058 -18.645 -5.684 1.00 74.69 451 ASN A O 1
ATOM 3511 N N . THR A 1 452 ? 17.742 -18.945 -7.779 1.00 74.56 452 THR A N 1
ATOM 3512 C CA . THR A 1 452 ? 19.123 -18.372 -7.641 1.00 74.56 452 THR A CA 1
ATOM 3513 C C . THR A 1 452 ? 19.642 -17.449 -8.786 1.00 74.56 452 THR A C 1
ATOM 3515 O O . THR A 1 452 ? 20.570 -16.687 -8.532 1.00 74.56 452 THR A O 1
ATOM 3518 N N . GLY A 1 453 ? 19.070 -17.461 -10.018 1.00 76.81 453 GLY A N 1
ATOM 3519 C CA . GLY A 1 453 ? 19.426 -16.549 -11.152 1.00 76.81 453 GLY A CA 1
ATOM 3520 C C . GLY A 1 453 ? 18.482 -16.409 -12.389 1.00 76.81 453 GLY A C 1
ATOM 3521 O O . GLY A 1 453 ? 17.687 -15.485 -12.356 1.00 76.81 453 GLY A O 1
ATOM 3522 N N . ASP A 1 454 ? 18.363 -17.194 -13.479 1.00 81.50 454 ASP A N 1
ATOM 3523 C CA . ASP A 1 454 ? 19.134 -18.281 -14.111 1.00 81.50 454 ASP A CA 1
ATOM 3524 C C . ASP A 1 454 ? 18.232 -19.168 -15.091 1.00 81.50 454 ASP A C 1
ATOM 3526 O O . ASP A 1 454 ? 17.017 -19.264 -14.874 1.00 81.50 454 ASP A O 1
ATOM 3530 N N . GLU A 1 455 ? 18.786 -19.833 -16.144 1.00 86.94 455 GLU A N 1
ATOM 3531 C CA . GLU A 1 455 ? 18.151 -20.644 -17.259 1.00 86.94 455 GLU A CA 1
ATOM 3532 C C . GLU A 1 455 ? 18.254 -22.255 -17.348 1.00 86.94 455 GLU A C 1
ATOM 3534 O O . GLU A 1 455 ? 18.962 -22.874 -16.596 1.00 86.94 455 GLU A O 1
ATOM 3539 N N . VAL A 1 456 ? 17.478 -23.054 -18.121 1.00 84.88 456 VAL A N 1
ATOM 3540 C CA . VAL A 1 456 ? 17.694 -24.507 -18.507 1.00 84.88 456 VAL A CA 1
ATOM 3541 C C . VAL A 1 456 ? 16.589 -25.111 -19.399 1.00 84.88 456 VAL A C 1
ATOM 3543 O O . VAL A 1 456 ? 16.913 -25.703 -20.425 1.00 84.88 456 VAL A O 1
ATOM 3546 N N . ALA A 1 457 ? 15.297 -24.979 -19.040 1.00 82.56 457 ALA A N 1
ATOM 3547 C CA . ALA A 1 457 ? 14.149 -25.452 -19.843 1.00 82.56 457 ALA A CA 1
ATOM 3548 C C . ALA A 1 457 ? 13.323 -24.335 -20.544 1.00 82.56 457 ALA A C 1
ATOM 3550 O O . ALA A 1 457 ? 13.055 -23.292 -19.950 1.00 82.56 457 ALA A O 1
ATOM 3551 N N . THR A 1 458 ? 12.873 -24.595 -21.783 1.00 86.56 458 THR A N 1
ATOM 3552 C CA . THR A 1 458 ? 12.476 -23.585 -22.802 1.00 86.56 458 THR A CA 1
ATOM 3553 C C . THR A 1 458 ? 10.959 -23.348 -22.964 1.00 86.56 458 THR A C 1
ATOM 3555 O O . THR A 1 458 ? 10.130 -24.089 -22.426 1.00 86.56 458 THR A O 1
ATOM 3558 N N . LEU A 1 459 ? 10.596 -22.343 -23.776 1.00 85.25 459 LEU A N 1
ATOM 3559 C CA . LEU A 1 459 ? 9.305 -22.115 -24.461 1.00 85.25 459 LEU A CA 1
ATOM 3560 C C . LEU A 1 459 ? 9.582 -21.428 -25.827 1.00 85.25 459 LEU A C 1
ATOM 3562 O O . LEU A 1 459 ? 10.702 -20.990 -26.066 1.00 85.25 459 LEU A O 1
ATOM 3566 N N . ILE A 1 460 ? 8.617 -21.376 -26.754 1.00 81.69 460 ILE A N 1
ATOM 3567 C CA . ILE A 1 460 ? 8.827 -21.055 -28.183 1.00 81.69 460 ILE A CA 1
ATOM 3568 C C . ILE A 1 460 ? 7.592 -20.322 -28.760 1.00 81.69 460 ILE A C 1
ATOM 3570 O O . ILE A 1 460 ? 6.473 -20.631 -28.359 1.00 81.69 460 ILE A O 1
ATOM 3574 N N . GLY A 1 461 ? 7.754 -19.437 -29.763 1.00 77.69 461 GLY A N 1
ATOM 3575 C CA . GLY A 1 461 ? 6.759 -19.371 -30.857 1.00 77.69 461 GLY A CA 1
ATOM 3576 C C . GLY A 1 461 ? 6.300 -18.033 -31.476 1.00 77.69 461 GLY A C 1
ATOM 3577 O O . GLY A 1 461 ? 5.447 -18.089 -32.360 1.00 77.69 461 GLY A O 1
ATOM 3578 N N . HIS A 1 462 ? 6.799 -16.856 -31.079 1.00 82.50 462 HIS A N 1
ATOM 3579 C CA . HIS A 1 462 ? 6.493 -15.547 -31.708 1.00 82.50 462 HIS A CA 1
ATOM 3580 C C . HIS A 1 462 ? 7.560 -14.473 -31.396 1.00 82.50 462 HIS A C 1
ATOM 3582 O O . HIS A 1 462 ? 8.342 -14.664 -30.470 1.00 82.50 462 HIS A O 1
ATOM 3588 N N . GLN A 1 463 ? 7.613 -13.350 -32.140 1.00 79.44 463 GLN A N 1
ATOM 3589 C CA . GLN A 1 463 ? 8.528 -12.204 -31.890 1.00 79.44 463 GLN A CA 1
ATOM 3590 C C . GLN A 1 463 ? 8.189 -11.419 -30.604 1.00 79.44 463 GLN A C 1
ATOM 3592 O O . GLN A 1 463 ? 7.892 -10.227 -30.647 1.00 79.44 463 GLN A O 1
ATOM 3597 N N . GLY A 1 464 ? 8.231 -12.086 -29.454 1.00 81.25 464 GLY A N 1
ATOM 3598 C CA . GLY A 1 464 ? 8.046 -11.450 -28.158 1.00 81.25 464 GLY A CA 1
ATOM 3599 C C . GLY A 1 464 ? 6.622 -10.900 -28.049 1.00 81.25 464 GLY A C 1
ATOM 3600 O O . GLY A 1 464 ? 5.688 -11.665 -28.283 1.00 81.25 464 GLY A O 1
ATOM 3601 N N . SER A 1 465 ? 6.373 -9.622 -27.742 1.00 77.94 465 SER A N 1
ATOM 3602 C CA . SER A 1 465 ? 7.316 -8.531 -27.385 1.00 77.94 465 SER A CA 1
ATOM 3603 C C . SER A 1 465 ? 6.979 -7.977 -25.992 1.00 77.94 465 SER A C 1
ATOM 3605 O O . SER A 1 465 ? 6.877 -6.773 -25.755 1.00 77.94 465 SER A O 1
ATOM 3607 N N . VAL A 1 466 ? 6.711 -8.923 -25.101 1.00 81.56 466 VAL A N 1
ATOM 3608 C CA . VAL A 1 466 ? 6.132 -8.879 -23.756 1.00 81.56 466 VAL A CA 1
ATOM 3609 C C . VAL A 1 466 ? 6.992 -8.089 -22.785 1.00 81.56 466 VAL A C 1
ATOM 3611 O O . VAL A 1 466 ? 8.103 -8.517 -22.526 1.00 81.56 466 VAL A O 1
ATOM 3614 N N . SER A 1 467 ? 6.498 -7.013 -22.176 1.00 70.19 467 SER A N 1
ATOM 3615 C CA . SER A 1 467 ? 7.361 -6.121 -21.384 1.00 70.19 467 SER A CA 1
ATOM 3616 C C . SER A 1 467 ? 6.796 -5.641 -20.039 1.00 70.19 467 SER A C 1
ATOM 3618 O O . SER A 1 467 ? 7.249 -4.629 -19.528 1.00 70.19 467 SER A O 1
ATOM 3620 N N . THR A 1 468 ? 5.863 -6.390 -19.440 1.00 72.06 468 THR A N 1
ATOM 3621 C CA . THR A 1 468 ? 5.679 -6.663 -17.988 1.00 72.06 468 THR A CA 1
ATOM 3622 C C . THR A 1 468 ? 4.908 -7.993 -17.883 1.00 72.06 468 THR A C 1
ATOM 3624 O O . THR A 1 468 ? 4.076 -8.256 -18.741 1.00 72.06 468 THR A O 1
ATOM 3627 N N . ALA A 1 469 ? 5.146 -8.879 -16.903 1.00 83.81 469 ALA A N 1
ATOM 3628 C CA . ALA A 1 469 ? 4.514 -10.217 -16.913 1.00 83.81 469 ALA A CA 1
ATOM 3629 C C . ALA A 1 469 ? 4.424 -10.909 -15.531 1.00 83.81 469 ALA A C 1
ATOM 3631 O O . ALA A 1 469 ? 5.265 -10.651 -14.681 1.00 83.81 469 ALA A O 1
ATOM 3632 N N . LYS A 1 470 ? 3.415 -11.772 -15.301 1.00 86.44 470 LYS A N 1
ATOM 3633 C CA . LYS A 1 470 ? 3.469 -12.922 -14.357 1.00 86.44 470 LYS A CA 1
ATOM 3634 C C . LYS A 1 470 ? 2.776 -14.141 -14.994 1.00 86.44 470 LYS A C 1
ATOM 3636 O O . LYS A 1 470 ? 3.397 -14.735 -15.858 1.00 86.44 470 LYS A O 1
ATOM 3641 N N . PHE A 1 471 ? 1.552 -14.511 -14.569 1.00 85.81 471 PHE A N 1
ATOM 3642 C CA . PHE A 1 471 ? 0.760 -15.709 -14.972 1.00 85.81 471 PHE A CA 1
ATOM 3643 C C . PHE A 1 471 ? -0.814 -15.401 -14.978 1.00 85.81 471 PHE A C 1
ATOM 3645 O O . PHE A 1 471 ? -1.071 -14.257 -15.262 1.00 85.81 471 PHE A O 1
ATOM 3652 N N . SER A 1 472 ? -1.889 -16.231 -14.757 1.00 80.44 472 SER A N 1
ATOM 3653 C CA . SER A 1 472 ? -3.420 -15.969 -14.885 1.00 80.44 472 SER A CA 1
ATOM 3654 C C . SER A 1 472 ? -4.747 -16.332 -14.004 1.00 80.44 472 SER A C 1
ATOM 3656 O O . SER A 1 472 ? -5.664 -16.502 -14.815 1.00 80.44 472 SER A O 1
ATOM 3658 N N . PRO A 1 473 ? -5.112 -16.621 -12.662 1.00 72.69 473 PRO A N 1
ATOM 3659 C CA . PRO A 1 473 ? -4.581 -16.587 -11.226 1.00 72.69 473 PRO A CA 1
ATOM 3660 C C . PRO A 1 473 ? -3.807 -17.723 -10.431 1.00 72.69 473 PRO A C 1
ATOM 3662 O O . PRO A 1 473 ? -3.159 -17.359 -9.465 1.00 72.69 473 PRO A O 1
ATOM 3665 N N . ASP A 1 474 ? -3.850 -19.046 -10.672 1.00 74.69 474 ASP A N 1
ATOM 3666 C CA . ASP A 1 474 ? -3.083 -20.088 -9.917 1.00 74.69 474 ASP A CA 1
ATOM 3667 C C . ASP A 1 474 ? -1.706 -20.566 -10.484 1.00 74.69 474 ASP A C 1
ATOM 3669 O O . ASP A 1 474 ? -0.677 -20.137 -9.966 1.00 74.69 474 ASP A O 1
ATOM 3673 N N . GLY A 1 475 ? -1.631 -21.488 -11.463 1.00 80.06 475 GLY A N 1
ATOM 3674 C CA . GLY A 1 475 ? -0.410 -22.282 -11.726 1.00 80.06 475 GLY A CA 1
ATOM 3675 C C . GLY A 1 475 ? 0.367 -22.141 -13.055 1.00 80.06 475 GLY A C 1
ATOM 3676 O O . GLY A 1 475 ? 1.573 -22.407 -13.047 1.00 80.06 475 GLY A O 1
ATOM 3677 N N . GLN A 1 476 ? -0.239 -21.793 -14.201 1.00 83.69 476 GLN A N 1
ATOM 3678 C CA . GLN A 1 476 ? 0.371 -22.064 -15.526 1.00 83.69 476 GLN A CA 1
ATOM 3679 C C . GLN A 1 476 ? 0.068 -21.112 -16.719 1.00 83.69 476 GLN A C 1
ATOM 3681 O O . GLN A 1 476 ? 0.654 -21.304 -17.781 1.00 83.69 476 GLN A O 1
ATOM 3686 N N . HIS A 1 477 ? -0.722 -20.036 -16.585 1.00 87.44 477 HIS A N 1
ATOM 3687 C CA . HIS A 1 477 ? -0.983 -19.114 -17.714 1.00 87.44 477 HIS A CA 1
ATOM 3688 C C . HIS A 1 477 ? 0.277 -18.381 -18.110 1.00 87.44 477 HIS A C 1
ATOM 3690 O O . HIS A 1 477 ? 0.852 -17.678 -17.295 1.00 87.44 477 HIS A O 1
ATOM 3696 N N . ILE A 1 478 ? 0.579 -18.346 -19.391 1.00 88.38 478 ILE A N 1
ATOM 3697 C CA . ILE A 1 478 ? 1.318 -17.221 -19.950 1.00 88.38 478 ILE A CA 1
ATOM 3698 C C . ILE A 1 478 ? 0.266 -16.426 -20.756 1.00 88.38 478 ILE A C 1
ATOM 3700 O O . ILE A 1 478 ? -0.589 -17.047 -21.381 1.00 88.38 478 ILE A O 1
ATOM 3704 N N . LEU A 1 479 ? 0.175 -15.097 -20.582 1.00 89.62 479 LEU A N 1
ATOM 3705 C CA . LEU A 1 479 ? -0.955 -14.227 -21.016 1.00 89.62 479 LEU A CA 1
ATOM 3706 C C . LEU A 1 479 ? -0.426 -12.839 -21.431 1.00 89.62 479 LEU A C 1
ATOM 3708 O O . LEU A 1 479 ? -0.792 -11.793 -20.901 1.00 89.62 479 LEU A O 1
ATOM 3712 N N . THR A 1 480 ? 0.567 -12.855 -22.306 1.00 87.00 480 THR A N 1
ATOM 3713 C CA . THR A 1 480 ? 1.628 -11.850 -22.355 1.00 87.00 480 THR A CA 1
ATOM 3714 C C . THR A 1 480 ? 1.381 -10.710 -23.337 1.00 87.00 480 THR A C 1
ATOM 3716 O O . THR A 1 480 ? 2.049 -10.646 -24.373 1.00 87.00 480 THR A O 1
ATOM 3719 N N . ARG A 1 481 ? 0.431 -9.810 -23.060 1.00 85.75 481 ARG A N 1
ATOM 3720 C CA . ARG A 1 481 ? -0.075 -8.862 -24.072 1.00 85.75 481 ARG A CA 1
ATOM 3721 C C . ARG A 1 481 ? 1.024 -7.964 -24.680 1.00 85.75 481 ARG A C 1
ATOM 3723 O O . ARG A 1 481 ? 1.355 -6.915 -24.147 1.00 85.75 481 ARG A O 1
ATOM 3730 N N . SER A 1 482 ? 1.629 -8.406 -25.792 1.00 82.19 482 SER A N 1
ATOM 3731 C CA . SER A 1 482 ? 2.448 -7.622 -26.732 1.00 82.19 482 SER A CA 1
ATOM 3732 C C . SER A 1 482 ? 2.849 -8.407 -27.992 1.00 82.19 482 SER A C 1
ATOM 3734 O O . SER A 1 482 ? 3.420 -9.474 -27.824 1.00 82.19 482 SER A O 1
ATOM 3736 N N . ALA A 1 483 ? 2.647 -7.974 -29.248 1.00 71.19 483 ALA A N 1
ATOM 3737 C CA . ALA A 1 483 ? 2.323 -6.628 -29.744 1.00 71.19 483 ALA A CA 1
ATOM 3738 C C . ALA A 1 483 ? 1.253 -6.522 -30.852 1.00 71.19 483 ALA A C 1
ATOM 3740 O O . ALA A 1 483 ? 0.139 -6.113 -30.558 1.00 71.19 483 ALA A O 1
ATOM 3741 N N . ALA A 1 484 ? 1.599 -6.772 -32.119 1.00 71.94 484 ALA A N 1
ATOM 3742 C CA . ALA A 1 484 ? 0.737 -6.576 -33.295 1.00 71.94 484 ALA A CA 1
ATOM 3743 C C . ALA A 1 484 ? 1.303 -7.253 -34.568 1.00 71.94 484 ALA A C 1
ATOM 3745 O O . ALA A 1 484 ? 2.514 -7.206 -34.793 1.00 71.94 484 ALA A O 1
ATOM 3746 N N . ASP A 1 485 ? 0.463 -7.880 -35.398 1.00 76.31 485 ASP A N 1
ATOM 3747 C CA . ASP A 1 485 ? 0.827 -8.435 -36.725 1.00 76.31 485 ASP A CA 1
ATOM 3748 C C . ASP A 1 485 ? -0.360 -8.815 -37.644 1.00 76.31 485 ASP A C 1
ATOM 3750 O O . ASP A 1 485 ? -0.141 -9.025 -38.832 1.00 76.31 485 ASP A O 1
ATOM 3754 N N . ASN A 1 486 ? -1.590 -8.935 -37.126 1.00 82.12 486 ASN A N 1
ATOM 3755 C CA . ASN A 1 486 ? -2.748 -9.535 -37.820 1.00 82.12 486 ASN A CA 1
ATOM 3756 C C . ASN A 1 486 ? -2.583 -11.018 -38.232 1.00 82.12 486 ASN A C 1
ATOM 3758 O O . ASN A 1 486 ? -3.164 -11.474 -39.215 1.00 82.12 486 ASN A O 1
ATOM 3762 N N . THR A 1 487 ? -1.888 -11.809 -37.407 1.00 83.31 487 THR A N 1
ATOM 3763 C CA . THR A 1 487 ? -2.168 -13.250 -37.245 1.00 83.31 487 THR A CA 1
ATOM 3764 C C . THR A 1 487 ? -2.595 -13.527 -35.793 1.00 83.31 487 THR A C 1
ATOM 3766 O O . THR A 1 487 ? -2.993 -12.599 -35.089 1.00 83.31 487 THR A O 1
ATOM 3769 N N . ALA A 1 488 ? -2.584 -14.781 -35.316 1.00 87.06 488 ALA A N 1
ATOM 3770 C CA . ALA A 1 488 ? -3.099 -15.110 -33.988 1.00 87.06 488 ALA A CA 1
ATOM 3771 C C . ALA A 1 488 ? -2.357 -16.282 -33.303 1.00 87.06 488 ALA A C 1
ATOM 3773 O O . ALA A 1 488 ? -2.334 -17.373 -33.846 1.00 87.06 488 ALA A O 1
ATOM 3774 N N . ARG A 1 489 ? -1.752 -16.033 -32.126 1.00 89.56 489 ARG A N 1
ATOM 3775 C CA . ARG A 1 489 ? -1.138 -16.974 -31.146 1.00 89.56 489 ARG A CA 1
ATOM 3776 C C . ARG A 1 489 ? -0.632 -16.233 -29.900 1.00 89.56 489 ARG A C 1
ATOM 3778 O O . ARG A 1 489 ? 0.059 -15.235 -30.056 1.00 89.56 489 ARG A O 1
ATOM 3785 N N . VAL A 1 490 ? -0.892 -16.607 -28.652 1.00 88.50 490 VAL A N 1
ATOM 3786 C CA . VAL A 1 490 ? -1.691 -17.683 -28.038 1.00 88.50 490 VAL A CA 1
ATOM 3787 C C . VAL A 1 490 ? -1.206 -19.096 -28.330 1.00 88.50 490 VAL A C 1
ATOM 3789 O O . VAL A 1 490 ? -1.960 -19.965 -28.716 1.00 88.50 490 VAL A O 1
ATOM 3792 N N . TRP A 1 491 ? 0.061 -19.355 -28.029 1.00 88.31 491 TRP A N 1
ATOM 3793 C CA . TRP A 1 491 ? 0.439 -20.683 -27.530 1.00 88.31 491 TRP A CA 1
ATOM 3794 C C . TRP A 1 491 ? 0.104 -20.786 -26.024 1.00 88.31 491 TRP A C 1
ATOM 3796 O O . TRP A 1 491 ? -0.677 -19.973 -25.516 1.00 88.31 491 TRP A O 1
ATOM 3806 N N . ASP A 1 492 ? 0.666 -21.751 -25.295 1.00 86.69 492 ASP A N 1
ATOM 3807 C CA . ASP A 1 492 ? 0.508 -21.904 -23.839 1.00 86.69 492 ASP A CA 1
ATOM 3808 C C . ASP A 1 492 ? 1.843 -22.240 -23.138 1.00 86.69 492 ASP A C 1
ATOM 3810 O O . ASP A 1 492 ? 2.908 -22.168 -23.747 1.00 86.69 492 ASP A O 1
ATOM 3814 N N . ALA A 1 493 ? 1.806 -22.589 -21.847 1.00 80.50 493 ALA A N 1
ATOM 3815 C CA . ALA A 1 493 ? 2.996 -22.980 -21.091 1.00 80.50 493 ALA A CA 1
ATOM 3816 C C . ALA A 1 493 ? 3.341 -24.483 -21.138 1.00 80.50 493 ALA A C 1
ATOM 3818 O O . ALA A 1 493 ? 4.436 -24.833 -20.690 1.00 80.50 493 ALA A O 1
ATOM 3819 N N . ASN A 1 494 ? 2.444 -25.366 -21.605 1.00 76.88 494 ASN A N 1
ATOM 3820 C CA . ASN A 1 494 ? 2.519 -26.817 -21.378 1.00 76.88 494 ASN A CA 1
ATOM 3821 C C . ASN A 1 494 ? 2.108 -27.711 -22.569 1.00 76.88 494 ASN A C 1
ATOM 3823 O O . ASN A 1 494 ? 2.766 -28.728 -22.788 1.00 76.88 494 ASN A O 1
ATOM 3827 N N . THR A 1 495 ? 1.014 -27.422 -23.287 1.00 78.50 495 THR A N 1
ATOM 3828 C CA . THR A 1 495 ? 0.481 -28.310 -24.344 1.00 78.50 495 THR A CA 1
ATOM 3829 C C . THR A 1 495 ? -0.485 -27.678 -25.365 1.00 78.50 495 THR A C 1
ATOM 3831 O O . THR A 1 495 ? -0.552 -28.177 -26.492 1.00 78.50 495 THR A O 1
ATOM 3834 N N . GLY A 1 496 ? -1.278 -26.661 -25.016 1.00 76.56 496 GLY A N 1
ATOM 3835 C CA . GLY A 1 496 ? -2.288 -26.077 -25.909 1.00 76.56 496 GLY A CA 1
ATOM 3836 C C . GLY A 1 496 ? -3.407 -25.306 -25.182 1.00 76.56 496 GLY A C 1
ATOM 3837 O O . GLY A 1 496 ? -3.166 -24.726 -24.129 1.00 76.56 496 GLY A O 1
ATOM 3838 N N . ASP A 1 497 ? -4.651 -25.229 -25.670 1.00 83.25 497 ASP A N 1
ATOM 3839 C CA . ASP A 1 497 ? -5.249 -26.029 -26.757 1.00 83.25 497 ASP A CA 1
ATOM 3840 C C . ASP A 1 497 ? -5.959 -25.200 -27.834 1.00 83.25 497 ASP A C 1
ATOM 3842 O O . ASP A 1 497 ? -5.601 -25.323 -29.002 1.00 83.25 497 ASP A O 1
ATOM 3846 N N . GLU A 1 498 ? -6.892 -24.308 -27.477 1.00 88.88 498 GLU A N 1
ATOM 3847 C CA . GLU A 1 498 ? -7.569 -23.419 -28.438 1.00 88.88 498 GLU A CA 1
ATOM 3848 C C . GLU A 1 498 ? -7.997 -22.083 -27.806 1.00 88.88 498 GLU A C 1
ATOM 3850 O O . GLU A 1 498 ? -8.320 -22.063 -26.618 1.00 88.88 498 GLU A O 1
ATOM 3855 N N . VAL A 1 499 ? -8.061 -21.002 -28.605 1.00 86.00 499 VAL A N 1
ATOM 3856 C CA . VAL A 1 499 ? -8.974 -19.866 -28.348 1.00 86.00 499 VAL A CA 1
ATOM 3857 C C . VAL A 1 499 ? -9.618 -19.326 -29.643 1.00 86.00 499 VAL A C 1
ATOM 3859 O O . VAL A 1 499 ? -10.797 -19.601 -29.860 1.00 86.00 499 VAL A O 1
ATOM 3862 N N . ALA A 1 500 ? -8.936 -18.501 -30.461 1.00 83.75 500 ALA A N 1
ATOM 3863 C CA . ALA A 1 500 ? -9.634 -17.651 -31.446 1.00 83.75 500 ALA A CA 1
ATOM 3864 C C . ALA A 1 500 ? -8.804 -17.027 -32.599 1.00 83.75 500 ALA A C 1
ATOM 3866 O O . ALA A 1 500 ? -7.623 -16.732 -32.462 1.00 83.75 500 ALA A O 1
ATOM 3867 N N . THR A 1 501 ? -9.474 -16.668 -33.705 1.00 87.56 501 THR A N 1
ATOM 3868 C CA . THR A 1 501 ? -8.907 -15.862 -34.812 1.00 87.56 501 THR A CA 1
ATOM 3869 C C . THR A 1 501 ? -9.968 -15.021 -35.538 1.00 87.56 501 THR A C 1
ATOM 3871 O O . THR A 1 501 ? -11.016 -15.547 -35.893 1.00 87.56 501 THR A O 1
ATOM 3874 N N . LEU A 1 502 ? -9.630 -13.761 -35.813 1.00 87.19 502 LEU A N 1
ATOM 3875 C CA . LEU A 1 502 ? -9.987 -12.836 -36.910 1.00 87.19 502 LEU A CA 1
ATOM 3876 C C . LEU A 1 502 ? -8.867 -11.752 -36.934 1.00 87.19 502 LEU A C 1
ATOM 3878 O O . LEU A 1 502 ? -7.798 -11.961 -36.354 1.00 87.19 502 LEU A O 1
ATOM 3882 N N . THR A 1 503 ? -9.100 -10.588 -37.550 1.00 79.44 503 THR A N 1
ATOM 3883 C CA . THR A 1 503 ? -8.154 -9.456 -37.669 1.00 79.44 503 THR A CA 1
ATOM 3884 C C . THR A 1 503 ? -8.871 -8.108 -37.509 1.00 79.44 503 THR A C 1
ATOM 3886 O O . THR A 1 503 ? -9.966 -7.958 -38.049 1.00 79.44 503 THR A O 1
ATOM 3889 N N . GLY A 1 504 ? -8.261 -7.116 -36.843 1.00 75.44 504 GLY A N 1
ATOM 3890 C CA . GLY A 1 504 ? -8.796 -5.741 -36.764 1.00 75.44 504 GLY A CA 1
ATOM 3891 C C . GLY A 1 504 ? -8.519 -4.992 -35.448 1.00 75.44 504 GLY A C 1
ATOM 3892 O O . GLY A 1 504 ? -8.998 -5.380 -34.386 1.00 75.44 504 GLY A O 1
ATOM 3893 N N . HIS A 1 505 ? -7.773 -3.888 -35.521 1.00 83.19 505 HIS A N 1
ATOM 3894 C CA . HIS A 1 505 ? -7.401 -3.007 -34.404 1.00 83.19 505 HIS A CA 1
ATOM 3895 C C . HIS A 1 505 ? -7.064 -1.606 -34.943 1.00 83.19 505 HIS A C 1
ATOM 3897 O O . HIS A 1 505 ? -6.531 -1.505 -36.048 1.00 83.19 505 HIS A O 1
ATOM 3903 N N . GLN A 1 506 ? -7.264 -0.561 -34.130 1.00 82.38 506 GLN A N 1
ATOM 3904 C CA . GLN A 1 506 ? -6.747 0.788 -34.401 1.00 82.38 506 GLN A CA 1
ATOM 3905 C C . GLN A 1 506 ? -5.594 1.142 -33.441 1.00 82.38 506 GLN A C 1
ATOM 3907 O O . GLN A 1 506 ? -4.810 2.057 -33.709 1.00 82.38 506 GLN A O 1
ATOM 3912 N N . GLY A 1 507 ? -5.403 0.309 -32.404 1.00 81.75 507 GLY A N 1
ATOM 3913 C CA . GLY A 1 507 ? -4.221 0.247 -31.567 1.00 81.75 507 GLY A CA 1
ATOM 3914 C C . GLY A 1 507 ? -4.328 -0.455 -30.210 1.00 81.75 507 GLY A C 1
ATOM 3915 O O . GLY A 1 507 ? -4.580 -1.657 -30.163 1.00 81.75 507 GLY A O 1
ATOM 3916 N N . SER A 1 508 ? -3.989 0.245 -29.127 1.00 77.75 508 SER A N 1
ATOM 3917 C CA . SER A 1 508 ? -3.210 -0.360 -28.036 1.00 77.75 508 SER A CA 1
ATOM 3918 C C . SER A 1 508 ? -3.980 -0.787 -26.780 1.00 77.75 508 SER A C 1
ATOM 3920 O O . SER A 1 508 ? -5.176 -0.538 -26.632 1.00 77.75 508 SER A O 1
ATOM 3922 N N . VAL A 1 509 ? -3.301 -1.514 -25.881 1.00 80.69 509 VAL A N 1
ATOM 3923 C CA . VAL A 1 509 ? -3.931 -2.601 -25.100 1.00 80.69 509 VAL A CA 1
ATOM 3924 C C . VAL A 1 509 ? -3.714 -2.499 -23.569 1.00 80.69 509 VAL A C 1
ATOM 3926 O O . VAL A 1 509 ? -3.729 -3.502 -22.872 1.00 80.69 509 VAL A O 1
ATOM 3929 N N . GLY A 1 510 ? -3.475 -1.308 -23.003 1.00 69.44 510 GLY A N 1
ATOM 3930 C CA . GLY A 1 510 ? -3.544 -1.080 -21.536 1.00 69.44 510 GLY A CA 1
ATOM 3931 C C . GLY A 1 510 ? -2.475 -1.746 -20.647 1.00 69.44 510 GLY A C 1
ATOM 3932 O O . GLY A 1 510 ? -1.516 -2.329 -21.140 1.00 69.44 510 GLY A O 1
ATOM 3933 N N . ALA A 1 511 ? -2.626 -1.627 -19.324 1.00 73.00 511 ALA A N 1
ATOM 3934 C CA . ALA A 1 511 ? -1.702 -2.135 -18.297 1.00 73.00 511 ALA A CA 1
ATOM 3935 C C . ALA A 1 511 ? -2.473 -2.937 -17.224 1.00 73.00 511 ALA A C 1
ATOM 3937 O O . ALA A 1 511 ? -3.677 -3.101 -17.360 1.00 73.00 511 ALA A O 1
ATOM 3938 N N . ALA A 1 512 ? -1.833 -3.489 -16.186 1.00 83.00 512 ALA A N 1
ATOM 3939 C CA . ALA A 1 512 ? -2.554 -4.325 -15.216 1.00 83.00 512 ALA A CA 1
ATOM 3940 C C . ALA A 1 512 ? -1.952 -4.384 -13.803 1.00 83.00 512 ALA A C 1
ATOM 3942 O O . ALA A 1 512 ? -0.745 -4.271 -13.620 1.00 83.00 512 ALA A O 1
ATOM 3943 N N . GLU A 1 513 ? -2.844 -4.653 -12.847 1.00 86.69 513 GLU A N 1
ATOM 3944 C CA . GLU A 1 513 ? -2.673 -5.204 -11.489 1.00 86.69 513 GLU A CA 1
ATOM 3945 C C . GLU A 1 513 ? -3.864 -6.147 -11.359 1.00 86.69 513 GLU A C 1
ATOM 3947 O O . GLU A 1 513 ? -4.961 -5.776 -11.785 1.00 86.69 513 GLU A O 1
ATOM 3952 N N . PHE A 1 514 ? -3.671 -7.340 -10.818 1.00 85.25 514 PHE A N 1
ATOM 3953 C CA . PHE A 1 514 ? -4.764 -8.221 -10.458 1.00 85.25 514 PHE A CA 1
ATOM 3954 C C . PHE A 1 514 ? -4.526 -8.807 -9.037 1.00 85.25 514 PHE A C 1
ATOM 3956 O O . PHE A 1 514 ? -3.810 -9.796 -8.886 1.00 85.25 514 PHE A O 1
ATOM 3963 N N . SER A 1 515 ? -5.144 -8.190 -8.025 1.00 80.44 515 SER A N 1
ATOM 3964 C CA . SER A 1 515 ? -5.991 -8.730 -6.920 1.00 80.44 515 SER A CA 1
ATOM 3965 C C . SER A 1 515 ? -5.630 -10.011 -6.097 1.00 80.44 515 SER A C 1
ATOM 3967 O O . SER A 1 515 ? -4.439 -10.298 -5.977 1.00 80.44 515 SER A O 1
ATOM 3969 N N . PRO A 1 516 ? -6.560 -10.622 -5.299 1.00 72.00 516 PRO A N 1
ATOM 3970 C CA . PRO A 1 516 ? -7.402 -11.794 -5.692 1.00 72.00 516 PRO A CA 1
ATOM 3971 C C . PRO A 1 516 ? -8.923 -11.708 -5.415 1.00 72.00 516 PRO A C 1
ATOM 3973 O O . PRO A 1 516 ? -9.319 -11.414 -4.289 1.00 72.00 516 PRO A O 1
ATOM 3976 N N . ASP A 1 517 ? -9.750 -12.138 -6.386 1.00 73.12 517 ASP A N 1
ATOM 3977 C CA . ASP A 1 517 ? -11.076 -12.761 -6.157 1.00 73.12 517 ASP A CA 1
ATOM 3978 C C . ASP A 1 517 ? -11.618 -13.715 -7.265 1.00 73.12 517 ASP A C 1
ATOM 3980 O O . ASP A 1 517 ? -12.608 -14.399 -7.003 1.00 73.12 517 ASP A O 1
ATOM 3984 N N . GLY A 1 518 ? -11.043 -13.801 -8.480 1.00 79.38 518 GLY A N 1
ATOM 3985 C CA . GLY A 1 518 ? -11.747 -14.433 -9.622 1.00 79.38 518 GLY A CA 1
ATOM 3986 C C . GLY A 1 518 ? -10.923 -14.695 -10.897 1.00 79.38 518 GLY A C 1
ATOM 3987 O O . GLY A 1 518 ? -9.947 -15.439 -10.844 1.00 79.38 518 GLY A O 1
ATOM 3988 N N . GLN A 1 519 ? -11.378 -14.192 -12.062 1.00 84.50 519 GLN A N 1
ATOM 3989 C CA . GLN A 1 519 ? -10.609 -14.069 -13.328 1.00 84.50 519 GLN A CA 1
ATOM 3990 C C . GLN A 1 519 ? -11.359 -13.296 -14.449 1.00 84.50 519 GLN A C 1
ATOM 3992 O O . GLN A 1 519 ? -12.584 -13.356 -14.496 1.00 84.50 519 GLN A O 1
ATOM 3997 N N . ARG A 1 520 ? -10.626 -12.557 -15.310 1.00 89.94 520 ARG A N 1
ATOM 3998 C CA . ARG A 1 520 ? -11.011 -11.644 -16.427 1.00 89.94 520 ARG A CA 1
ATOM 3999 C C . ARG A 1 520 ? -9.787 -11.435 -17.371 1.00 89.94 520 ARG A C 1
ATOM 4001 O O . ARG A 1 520 ? -8.666 -11.685 -16.947 1.00 89.94 520 ARG A O 1
ATOM 4008 N N . ILE A 1 521 ? -9.945 -10.985 -18.620 1.00 89.94 521 ILE A N 1
ATOM 4009 C CA . ILE A 1 521 ? -8.870 -10.670 -19.609 1.00 89.94 521 ILE A CA 1
ATOM 4010 C C . ILE A 1 521 ? -9.393 -9.588 -20.574 1.00 89.94 521 ILE A C 1
ATOM 4012 O O . ILE A 1 521 ? -10.550 -9.654 -20.978 1.00 89.94 521 ILE A O 1
ATOM 4016 N N . VAL A 1 522 ? -8.584 -8.581 -20.958 1.00 90.31 522 VAL A N 1
ATOM 4017 C CA . VAL A 1 522 ? -9.093 -7.375 -21.664 1.00 90.31 522 VAL A CA 1
ATOM 4018 C C . VAL A 1 522 ? -8.178 -6.838 -22.771 1.00 90.31 522 VAL A C 1
ATOM 4020 O O . VAL A 1 522 ? -6.967 -7.044 -22.737 1.00 90.31 522 VAL A O 1
ATOM 4023 N N . THR A 1 523 ? -8.760 -6.066 -23.698 1.00 87.81 523 THR A N 1
ATOM 4024 C CA . THR A 1 523 ? -8.051 -5.042 -24.492 1.00 87.81 523 THR A CA 1
ATOM 4025 C C . THR A 1 523 ? -8.556 -3.636 -24.163 1.00 87.81 523 THR A C 1
ATOM 4027 O O . THR A 1 523 ? -9.675 -3.458 -23.687 1.00 87.81 523 THR A O 1
ATOM 4030 N N . ALA A 1 524 ? -7.734 -2.629 -24.444 1.00 83.81 524 ALA A N 1
ATOM 4031 C CA . ALA A 1 524 ? -8.038 -1.211 -24.252 1.00 83.81 524 ALA A CA 1
ATOM 4032 C C . ALA A 1 524 ? -8.450 -0.555 -25.605 1.00 83.81 524 ALA A C 1
ATOM 4034 O O . ALA A 1 524 ? -8.615 -1.298 -26.568 1.00 83.81 524 ALA A O 1
ATOM 4035 N N . SER A 1 525 ? -8.693 0.754 -25.812 1.00 87.38 525 SER A N 1
ATOM 4036 C CA . SER A 1 525 ? -8.183 1.966 -25.138 1.00 87.38 525 SER A CA 1
ATOM 4037 C C . SER A 1 525 ? -8.629 3.364 -25.664 1.00 87.38 525 SER A C 1
ATOM 4039 O O . SER A 1 525 ? -8.435 4.304 -24.904 1.00 87.38 525 SER A O 1
ATOM 4041 N N . ALA A 1 526 ? -9.102 3.551 -26.914 1.00 83.56 526 ALA A N 1
ATOM 4042 C CA . ALA A 1 526 ? -9.112 4.824 -27.684 1.00 83.56 526 ALA A CA 1
ATOM 4043 C C . ALA A 1 526 ? -9.540 4.749 -29.194 1.00 83.56 526 ALA A C 1
ATOM 4045 O O . ALA A 1 526 ? -8.697 4.353 -29.971 1.00 83.56 526 ALA A O 1
ATOM 4046 N N . ASP A 1 527 ? -10.754 5.059 -29.695 1.00 84.69 527 ASP A N 1
ATOM 4047 C CA . ASP A 1 527 ? -11.021 5.162 -31.177 1.00 84.69 527 ASP A CA 1
ATOM 4048 C C . ASP A 1 527 ? -12.266 5.957 -31.669 1.00 84.69 527 ASP A C 1
ATOM 4050 O O . ASP A 1 527 ? -12.765 5.714 -32.770 1.00 84.69 527 ASP A O 1
ATOM 4054 N N . LYS A 1 528 ? -12.823 6.895 -30.891 1.00 87.25 528 LYS A N 1
ATOM 4055 C CA . LYS A 1 528 ? -14.104 7.601 -31.180 1.00 87.25 528 LYS A CA 1
ATOM 4056 C C . LYS A 1 528 ? -15.344 6.687 -31.263 1.00 87.25 528 LYS A C 1
ATOM 4058 O O . LYS A 1 528 ? -16.457 7.189 -31.402 1.00 87.25 528 LYS A O 1
ATOM 4063 N N . THR A 1 529 ? -15.180 5.370 -31.120 1.00 88.75 529 THR A N 1
ATOM 4064 C CA . THR A 1 529 ? -16.245 4.361 -30.999 1.00 88.75 529 THR A CA 1
ATOM 4065 C C . THR A 1 529 ? -15.991 3.473 -29.774 1.00 88.75 529 THR A C 1
ATOM 4067 O O . THR A 1 529 ? -15.034 3.685 -29.034 1.00 88.75 529 THR A O 1
ATOM 4070 N N . ALA A 1 530 ? -16.817 2.464 -29.519 1.00 88.88 530 ALA A N 1
ATOM 4071 C CA . ALA A 1 530 ? -16.457 1.391 -28.597 1.00 88.88 530 ALA A CA 1
ATOM 4072 C C . ALA A 1 530 ? -17.165 0.088 -28.989 1.00 88.88 530 ALA A C 1
ATOM 4074 O O . ALA A 1 530 ? -18.164 0.115 -29.704 1.00 88.88 530 ALA A O 1
ATOM 4075 N N . ARG A 1 531 ? -16.594 -1.042 -28.552 1.00 91.81 531 ARG A N 1
ATOM 4076 C CA . ARG A 1 531 ? -17.119 -2.425 -28.443 1.00 91.81 531 ARG A CA 1
ATOM 4077 C C . ARG A 1 531 ? -16.182 -3.182 -27.470 1.00 91.81 531 ARG A C 1
ATOM 4079 O O . ARG A 1 531 ? -15.197 -2.596 -27.056 1.00 91.81 531 ARG A O 1
ATOM 4086 N N . VAL A 1 532 ? -16.427 -4.435 -27.084 1.00 89.81 532 VAL A N 1
ATOM 4087 C CA . VAL A 1 532 ? -15.662 -5.277 -26.114 1.00 89.81 532 VAL A CA 1
ATOM 4088 C C . VAL A 1 532 ? -15.820 -6.760 -26.504 1.00 89.81 532 VAL A C 1
ATOM 4090 O O . VAL A 1 532 ? -16.690 -7.053 -27.312 1.00 89.81 532 VAL A O 1
ATOM 4093 N N . TRP A 1 533 ? -15.071 -7.700 -25.914 1.00 90.25 533 TRP A N 1
ATOM 4094 C CA . TRP A 1 533 ? -15.655 -8.994 -25.514 1.00 90.25 533 TRP A CA 1
ATOM 4095 C C . TRP A 1 533 ? -15.425 -9.208 -24.003 1.00 90.25 533 TRP A C 1
ATOM 4097 O O . TRP A 1 533 ? -14.313 -9.034 -23.556 1.00 90.25 533 TRP A O 1
ATOM 4107 N N . ASP A 1 534 ? -16.406 -9.520 -23.157 1.00 88.25 534 ASP A N 1
ATOM 4108 C CA . ASP A 1 534 ? -16.148 -9.788 -21.726 1.00 88.25 534 ASP A CA 1
ATOM 4109 C C . ASP A 1 534 ? -15.630 -11.231 -21.593 1.00 88.25 534 ASP A C 1
ATOM 4111 O O . ASP A 1 534 ? -16.271 -12.165 -22.056 1.00 88.25 534 ASP A O 1
ATOM 4115 N N . ALA A 1 535 ? -14.393 -11.422 -21.128 1.00 81.81 535 ALA A N 1
ATOM 4116 C CA . ALA A 1 535 ? -13.574 -12.521 -21.632 1.00 81.81 535 ALA A CA 1
ATOM 4117 C C . ALA A 1 535 ? -12.532 -13.065 -20.648 1.00 81.81 535 ALA A C 1
ATOM 4119 O O . ALA A 1 535 ? -11.684 -12.339 -20.163 1.00 81.81 535 ALA A O 1
ATOM 4120 N N . LYS A 1 536 ? -12.441 -14.387 -20.524 1.00 79.88 536 LYS A N 1
ATOM 4121 C CA . LYS A 1 536 ? -11.149 -15.108 -20.483 1.00 79.88 536 LYS A CA 1
ATOM 4122 C C . LYS A 1 536 ? -10.870 -15.748 -21.869 1.00 79.88 536 LYS A C 1
ATOM 4124 O O . LYS A 1 536 ? -10.210 -16.774 -21.989 1.00 79.88 536 LYS A O 1
ATOM 4129 N N . THR A 1 537 ? -11.540 -15.187 -22.880 1.00 80.38 537 THR A N 1
ATOM 4130 C CA . THR A 1 537 ? -12.370 -15.874 -23.901 1.00 80.38 537 THR A CA 1
ATOM 4131 C C . THR A 1 537 ? -13.044 -14.802 -24.829 1.00 80.38 537 THR A C 1
ATOM 4133 O O . THR A 1 537 ? -12.295 -14.000 -25.389 1.00 80.38 537 THR A O 1
ATOM 4136 N N . GLY A 1 538 ? -14.410 -14.746 -24.951 1.00 77.94 538 GLY A N 1
ATOM 4137 C CA . GLY A 1 538 ? -15.276 -13.541 -25.182 1.00 77.94 538 GLY A CA 1
ATOM 4138 C C . GLY A 1 538 ? -16.483 -13.580 -26.193 1.00 77.94 538 GLY A C 1
ATOM 4139 O O . GLY A 1 538 ? -16.227 -13.833 -27.369 1.00 77.94 538 GLY A O 1
ATOM 4140 N N . GLN A 1 539 ? -17.751 -13.238 -25.796 1.00 84.44 539 GLN A N 1
ATOM 4141 C CA . GLN A 1 539 ? -18.834 -12.579 -26.635 1.00 84.44 539 GLN A CA 1
ATOM 4142 C C . GLN A 1 539 ? -20.243 -12.194 -25.997 1.00 84.44 539 GLN A C 1
ATOM 4144 O O . GLN A 1 539 ? -20.918 -13.046 -25.431 1.00 84.44 539 GLN A O 1
ATOM 4149 N N . GLN A 1 540 ? -20.757 -10.958 -26.242 1.00 89.94 540 GLN A N 1
ATOM 4150 C CA . GLN A 1 540 ? -22.120 -10.314 -26.084 1.00 89.94 540 GLN A CA 1
ATOM 4151 C C . GLN A 1 540 ? -22.693 -9.687 -24.740 1.00 89.94 540 GLN A C 1
ATOM 4153 O O . GLN A 1 540 ? -23.319 -10.397 -23.966 1.00 89.94 540 GLN A O 1
ATOM 4158 N N . ILE A 1 541 ? -22.594 -8.337 -24.526 1.00 86.19 541 ILE A N 1
ATOM 4159 C CA . ILE A 1 541 ? -23.337 -7.349 -23.628 1.00 86.19 541 ILE A CA 1
ATOM 4160 C C . ILE A 1 541 ? -23.039 -5.865 -24.103 1.00 86.19 541 ILE A C 1
ATOM 4162 O O . ILE A 1 541 ? -22.560 -5.730 -25.225 1.00 86.19 541 ILE A O 1
ATOM 4166 N N . VAL A 1 542 ? -23.272 -4.745 -23.364 1.00 86.50 542 VAL A N 1
ATOM 4167 C CA . VAL A 1 542 ? -23.154 -3.331 -23.877 1.00 86.50 542 VAL A CA 1
ATOM 4168 C C . VAL A 1 542 ? -22.799 -2.191 -22.845 1.00 86.50 542 VAL A C 1
ATOM 4170 O O . VAL A 1 542 ? -23.043 -2.375 -21.654 1.00 86.50 542 VAL A O 1
ATOM 4173 N N . THR A 1 543 ? -22.317 -1.011 -23.328 1.00 90.25 543 THR A N 1
ATOM 4174 C CA . THR A 1 543 ? -22.099 0.339 -22.693 1.00 90.25 543 THR A CA 1
ATOM 4175 C C . THR A 1 543 ? -20.715 0.698 -22.077 1.00 90.25 543 THR A C 1
ATOM 4177 O O . THR A 1 543 ? -20.353 0.120 -21.056 1.00 90.25 543 THR A O 1
ATOM 4180 N N . LEU A 1 544 ? -19.978 1.711 -22.618 1.00 88.06 544 LEU A N 1
ATOM 4181 C CA . LEU A 1 544 ? -18.736 2.349 -22.055 1.00 88.06 544 LEU A CA 1
ATOM 4182 C C . LEU A 1 544 ? -18.305 3.677 -22.765 1.00 88.06 544 LEU A C 1
ATOM 4184 O O . LEU A 1 544 ? -18.465 3.715 -23.976 1.00 88.06 544 LEU A O 1
ATOM 4188 N N . THR A 1 545 ? -17.671 4.684 -22.098 1.00 83.19 545 THR A N 1
ATOM 4189 C CA . THR A 1 545 ? -16.779 5.756 -22.699 1.00 83.19 545 THR A CA 1
ATOM 4190 C C . THR A 1 545 ? -16.271 6.810 -21.701 1.00 83.19 545 THR A C 1
ATOM 4192 O O . THR A 1 545 ? -16.962 7.149 -20.756 1.00 83.19 545 THR A O 1
ATOM 4195 N N . GLY A 1 546 ? -15.111 7.452 -21.853 1.00 77.31 546 GLY A N 1
ATOM 4196 C CA . GLY A 1 546 ? -14.409 7.894 -23.069 1.00 77.31 546 GLY A CA 1
ATOM 4197 C C . GLY A 1 546 ? -14.397 9.434 -23.074 1.00 77.31 546 GLY A C 1
ATOM 4198 O O . GLY A 1 546 ? -15.391 10.057 -22.712 1.00 77.31 546 GLY A O 1
ATOM 4199 N N . HIS A 1 547 ? -13.246 10.059 -23.304 1.00 82.00 547 HIS A N 1
ATOM 4200 C CA . HIS A 1 547 ? -13.038 11.498 -23.123 1.00 82.00 547 HIS A CA 1
ATOM 4201 C C . HIS A 1 547 ? -12.191 12.147 -24.232 1.00 82.00 547 HIS A C 1
ATOM 4203 O O . HIS A 1 547 ? -12.612 12.059 -25.381 1.00 82.00 547 HIS A O 1
ATOM 4209 N N . GLN A 1 548 ? -11.083 12.844 -23.939 1.00 81.00 548 GLN A N 1
ATOM 4210 C CA . GLN A 1 548 ? -10.424 13.759 -24.894 1.00 81.00 548 GLN A CA 1
ATOM 4211 C C . GLN A 1 548 ? -8.933 13.434 -25.187 1.00 81.00 548 GLN A C 1
ATOM 4213 O O . GLN A 1 548 ? -8.335 14.052 -26.058 1.00 81.00 548 GLN A O 1
ATOM 4218 N N . GLY A 1 549 ? -8.368 12.408 -24.534 1.00 77.75 549 GLY A N 1
ATOM 4219 C CA . GLY A 1 549 ? -6.959 11.980 -24.574 1.00 77.75 549 GLY A CA 1
ATOM 4220 C C . GLY A 1 549 ? -6.631 10.620 -25.187 1.00 77.75 549 GLY A C 1
ATOM 4221 O O . GLY A 1 549 ? -6.747 10.508 -26.399 1.00 77.75 549 GLY A O 1
ATOM 4222 N N . THR A 1 550 ? -6.141 9.591 -24.453 1.00 78.44 550 THR A N 1
ATOM 4223 C CA . THR A 1 550 ? -6.919 8.723 -23.524 1.00 78.44 550 THR A CA 1
ATOM 4224 C C . THR A 1 550 ? -6.122 7.989 -22.416 1.00 78.44 550 THR A C 1
ATOM 4226 O O . THR A 1 550 ? -4.907 8.066 -22.298 1.00 78.44 550 THR A O 1
ATOM 4229 N N . VAL A 1 551 ? -6.887 7.280 -21.586 1.00 81.12 551 VAL A N 1
ATOM 4230 C CA . VAL A 1 551 ? -6.756 6.467 -20.356 1.00 81.12 551 VAL A CA 1
ATOM 4231 C C . VAL A 1 551 ? -5.432 5.952 -19.741 1.00 81.12 551 VAL A C 1
ATOM 4233 O O . VAL A 1 551 ? -5.522 5.276 -18.720 1.00 81.12 551 VAL A O 1
ATOM 4236 N N . MET A 1 552 ? -4.236 6.261 -20.255 1.00 70.50 552 MET A N 1
ATOM 4237 C CA . MET A 1 552 ? -2.925 5.671 -19.871 1.00 70.50 552 MET A CA 1
ATOM 4238 C C . MET A 1 552 ? -2.792 4.998 -18.484 1.00 70.50 552 MET A C 1
ATOM 4240 O O . MET A 1 552 ? -2.545 5.650 -17.468 1.00 70.50 552 MET A O 1
ATOM 4244 N N . ALA A 1 553 ? -2.853 3.665 -18.518 1.00 71.62 553 ALA A N 1
ATOM 4245 C CA . ALA A 1 553 ? -2.685 2.691 -17.442 1.00 71.62 553 ALA A CA 1
ATOM 4246 C C . ALA A 1 553 ? -3.709 2.771 -16.295 1.00 71.62 553 ALA A C 1
ATOM 4248 O O . ALA A 1 553 ? -3.909 3.800 -15.659 1.00 71.62 553 ALA A O 1
ATOM 4249 N N . ALA A 1 554 ? -4.298 1.614 -15.986 1.00 80.12 554 ALA A N 1
ATOM 4250 C CA . ALA A 1 554 ? -5.017 1.323 -14.751 1.00 80.12 554 ALA A CA 1
ATOM 4251 C C . ALA A 1 554 ? -4.789 -0.150 -14.358 1.00 80.12 554 ALA A C 1
ATOM 4253 O O . ALA A 1 554 ? -3.997 -0.865 -14.976 1.00 80.12 554 ALA A O 1
ATOM 4254 N N . LYS A 1 555 ? -5.415 -0.581 -13.262 1.00 85.00 555 LYS A N 1
ATOM 4255 C CA . LYS A 1 555 ? -4.964 -1.695 -12.413 1.00 85.00 555 LYS A CA 1
ATOM 4256 C C . LYS A 1 555 ? -6.115 -2.145 -11.491 1.00 85.00 555 LYS A C 1
ATOM 4258 O O . LYS A 1 555 ? -6.998 -1.342 -11.286 1.00 85.00 555 LYS A O 1
ATOM 4263 N N . PHE A 1 556 ? -6.153 -3.360 -10.932 1.00 79.62 556 PHE A N 1
ATOM 4264 C CA . PHE A 1 556 ? -7.179 -3.843 -9.978 1.00 79.62 556 PHE A CA 1
ATOM 4265 C C . PHE A 1 556 ? -6.547 -4.602 -8.769 1.00 79.62 556 PHE A C 1
ATOM 4267 O O . PHE A 1 556 ? -5.580 -5.338 -8.933 1.00 79.62 556 PHE A O 1
ATOM 4274 N N . SER A 1 557 ? -7.083 -4.457 -7.545 1.00 69.81 557 SER A N 1
ATOM 4275 C CA . SER A 1 557 ? -6.495 -4.970 -6.276 1.00 69.81 557 SER A CA 1
ATOM 4276 C C . SER A 1 557 ? -7.550 -5.576 -5.294 1.00 69.81 557 SER A C 1
ATOM 4278 O O . SER A 1 557 ? -8.695 -5.145 -5.286 1.00 69.81 557 SER A O 1
ATOM 4280 N N . PRO A 1 558 ? -7.233 -6.583 -4.452 1.00 66.69 558 PRO A N 1
ATOM 4281 C CA . PRO A 1 558 ? -8.111 -7.659 -3.939 1.00 66.69 558 PRO A CA 1
ATOM 4282 C C . PRO A 1 558 ? -9.601 -7.853 -4.374 1.00 66.69 558 PRO A C 1
ATOM 4284 O O . PRO A 1 558 ? -9.795 -8.678 -5.254 1.00 66.69 558 PRO A O 1
ATOM 4287 N N . ASN A 1 559 ? -10.662 -7.234 -3.819 1.00 62.44 559 ASN A N 1
ATOM 4288 C CA . ASN A 1 559 ? -12.061 -7.769 -3.917 1.00 62.44 559 ASN A CA 1
ATOM 4289 C C . ASN A 1 559 ? -13.180 -6.954 -4.658 1.00 62.44 559 ASN A C 1
ATOM 4291 O O . ASN A 1 559 ? -14.222 -6.633 -4.081 1.00 62.44 559 ASN A O 1
ATOM 4295 N N . GLY A 1 560 ? -13.005 -6.650 -5.955 1.00 73.81 560 GLY A N 1
ATOM 4296 C CA . GLY A 1 560 ? -14.090 -6.737 -6.964 1.00 73.81 560 GLY A CA 1
ATOM 4297 C C . GLY A 1 560 ? -14.360 -5.596 -7.979 1.00 73.81 560 GLY A C 1
ATOM 4298 O O . GLY A 1 560 ? -14.600 -5.899 -9.152 1.00 73.81 560 GLY A O 1
ATOM 4299 N N . GLN A 1 561 ? -14.392 -4.315 -7.580 1.00 78.94 561 GLN A N 1
ATOM 4300 C CA . GLN A 1 561 ? -15.597 -3.509 -7.847 1.00 78.94 561 GLN A CA 1
ATOM 4301 C C . GLN A 1 561 ? -15.598 -2.284 -8.827 1.00 78.94 561 GLN A C 1
ATOM 4303 O O . GLN A 1 561 ? -16.509 -2.280 -9.648 1.00 78.94 561 GLN A O 1
ATOM 4308 N N . HIS A 1 562 ? -14.742 -1.238 -8.781 1.00 81.75 562 HIS A N 1
ATOM 4309 C CA . HIS A 1 562 ? -14.877 0.000 -9.605 1.00 81.75 562 HIS A CA 1
ATOM 4310 C C . HIS A 1 562 ? -13.571 0.764 -10.021 1.00 81.75 562 HIS A C 1
ATOM 4312 O O . HIS A 1 562 ? -12.575 0.644 -9.327 1.00 81.75 562 HIS A O 1
ATOM 4318 N N . ILE A 1 563 ? -13.571 1.551 -11.132 1.00 83.38 563 ILE A N 1
ATOM 4319 C CA . ILE A 1 563 ? -12.372 2.168 -11.795 1.00 83.38 563 ILE A CA 1
ATOM 4320 C C . ILE A 1 563 ? -12.106 3.651 -11.479 1.00 83.38 563 ILE A C 1
ATOM 4322 O O . ILE A 1 563 ? -13.044 4.426 -11.352 1.00 83.38 563 ILE A O 1
ATOM 4326 N N . LEU A 1 564 ? -10.829 4.060 -11.570 1.00 83.56 564 LEU A N 1
ATOM 4327 C CA . LEU A 1 564 ? -10.384 5.242 -12.344 1.00 83.56 564 LEU A CA 1
ATOM 4328 C C . LEU A 1 564 ? -9.101 4.934 -13.138 1.00 83.56 564 LEU A C 1
ATOM 4330 O O . LEU A 1 564 ? -8.333 4.035 -12.791 1.00 83.56 564 LEU A O 1
ATOM 4334 N N . THR A 1 565 ? -8.889 5.685 -14.213 1.00 79.94 565 THR A N 1
ATOM 4335 C CA . THR A 1 565 ? -7.723 5.652 -15.113 1.00 79.94 565 THR A CA 1
ATOM 4336 C C . THR A 1 565 ? -6.956 6.977 -15.044 1.00 79.94 565 THR A C 1
ATOM 4338 O O . THR A 1 565 ? -7.341 7.881 -14.307 1.00 79.94 565 THR A O 1
ATOM 4341 N N . THR A 1 566 ? -5.908 7.169 -15.850 1.00 74.12 566 THR A N 1
ATOM 4342 C CA . THR A 1 566 ? -5.591 8.542 -16.297 1.00 74.12 566 THR A CA 1
ATOM 4343 C C . THR A 1 566 ? -6.467 8.908 -17.496 1.00 74.12 566 THR A C 1
ATOM 4345 O O . THR A 1 566 ? -7.533 8.321 -17.686 1.00 74.12 566 THR A O 1
ATOM 4348 N N . SER A 1 567 ? -6.032 9.878 -18.297 1.00 75.69 567 SER A N 1
ATOM 4349 C CA . SER A 1 567 ? -6.116 9.870 -19.755 1.00 75.69 567 SER A CA 1
ATOM 4350 C C . SER A 1 567 ? -5.153 10.920 -20.313 1.00 75.69 567 SER A C 1
ATOM 4352 O O . SER A 1 567 ? -4.865 11.860 -19.573 1.00 75.69 567 SER A O 1
ATOM 4354 N N . ASP A 1 568 ? -4.704 10.796 -21.581 1.00 71.75 568 ASP A N 1
ATOM 4355 C CA . ASP A 1 568 ? -3.828 11.715 -22.372 1.00 71.75 568 ASP A CA 1
ATOM 4356 C C . ASP A 1 568 ? -4.456 13.080 -22.646 1.00 71.75 568 ASP A C 1
ATOM 4358 O O . ASP A 1 568 ? -4.587 13.557 -23.765 1.00 71.75 568 ASP A O 1
ATOM 4362 N N . ASP A 1 569 ? -4.926 13.662 -21.555 1.00 69.81 569 ASP A N 1
ATOM 4363 C CA . ASP A 1 569 ? -6.226 14.294 -21.445 1.00 69.81 569 ASP A CA 1
ATOM 4364 C C . ASP A 1 569 ? -6.208 15.288 -20.254 1.00 69.81 569 ASP A C 1
ATOM 4366 O O . ASP A 1 569 ? -7.204 15.857 -19.880 1.00 69.81 569 ASP A O 1
ATOM 4370 N N . ASN A 1 570 ? -5.106 15.572 -19.576 1.00 69.19 570 ASN A N 1
ATOM 4371 C CA . ASN A 1 570 ? -5.089 16.337 -18.327 1.00 69.19 570 ASN A CA 1
ATOM 4372 C C . ASN A 1 570 ? -5.874 15.569 -17.226 1.00 69.19 570 ASN A C 1
ATOM 4374 O O . ASN A 1 570 ? -5.283 14.845 -16.423 1.00 69.19 570 ASN A O 1
ATOM 4378 N N . THR A 1 571 ? -7.212 15.676 -17.211 1.00 73.38 571 THR A N 1
ATOM 4379 C CA . THR A 1 571 ? -8.155 15.109 -16.206 1.00 73.38 571 THR A CA 1
ATOM 4380 C C . THR A 1 571 ? -8.670 13.510 -16.144 1.00 73.38 571 THR A C 1
ATOM 4382 O O . THR A 1 571 ? -9.022 11.865 -17.884 1.00 73.38 571 THR A O 1
ATOM 4385 N N . ALA A 1 572 ? -8.704 13.582 -14.730 1.00 78.38 572 ALA A N 1
ATOM 4386 C CA . ALA A 1 572 ? -8.601 12.647 -13.586 1.00 78.38 572 ALA A CA 1
ATOM 4387 C C . ALA A 1 572 ? -9.988 12.359 -12.964 1.00 78.38 572 ALA A C 1
ATOM 4389 O O . ALA A 1 572 ? -10.414 13.083 -12.057 1.00 78.38 572 ALA A O 1
ATOM 4390 N N . ARG A 1 573 ? -10.712 11.363 -13.496 1.00 82.38 573 ARG A N 1
ATOM 4391 C CA . ARG A 1 573 ? -12.141 11.080 -13.290 1.00 82.38 573 ARG A CA 1
ATOM 4392 C C . ARG A 1 573 ? -12.459 9.591 -13.150 1.00 82.38 573 ARG A C 1
ATOM 4394 O O . ARG A 1 573 ? -11.682 8.721 -13.531 1.00 82.38 573 ARG A O 1
ATOM 4401 N N . VAL A 1 574 ? -13.640 9.330 -12.598 1.00 83.38 574 VAL A N 1
ATOM 4402 C CA . VAL A 1 574 ? -14.279 8.015 -12.469 1.00 83.38 574 VAL A CA 1
ATOM 4403 C C . VAL A 1 574 ? -15.539 8.002 -13.312 1.00 83.38 574 VAL A C 1
ATOM 4405 O O . VAL A 1 574 ? -16.362 8.894 -13.125 1.00 83.38 574 VAL A O 1
ATOM 4408 N N . TRP A 1 575 ? -15.731 6.942 -14.099 1.00 83.38 575 TRP A N 1
ATOM 4409 C CA . TRP A 1 575 ? -16.978 6.167 -14.105 1.00 83.38 575 TRP A CA 1
ATOM 4410 C C . TRP A 1 575 ? -16.589 4.716 -13.670 1.00 83.38 575 TRP A C 1
ATOM 4412 O O . TRP A 1 575 ? -15.448 4.306 -13.881 1.00 83.38 575 TRP A O 1
ATOM 4422 N N . ASP A 1 576 ? -17.477 3.964 -13.010 1.00 83.94 576 ASP A N 1
ATOM 4423 C CA . ASP A 1 576 ? -17.200 2.731 -12.214 1.00 83.94 576 ASP A CA 1
ATOM 4424 C C . ASP A 1 576 ? -16.749 1.402 -12.960 1.00 83.94 576 ASP A C 1
ATOM 4426 O O . ASP A 1 576 ? -16.378 1.435 -14.124 1.00 83.94 576 ASP A O 1
ATOM 4430 N N . ALA A 1 577 ? -16.714 0.205 -12.329 1.00 80.81 577 ALA A N 1
ATOM 4431 C CA . ALA A 1 577 ? -16.304 -1.097 -12.944 1.00 80.81 577 ALA A CA 1
ATOM 4432 C C . ALA A 1 577 ? -17.175 -2.346 -12.669 1.00 80.81 577 ALA A C 1
ATOM 4434 O O . ALA A 1 577 ? -16.806 -3.423 -13.150 1.00 80.81 577 ALA A O 1
ATOM 4435 N N . LYS A 1 578 ? -18.300 -2.271 -11.945 1.00 77.88 578 LYS A N 1
ATOM 4436 C CA . LYS A 1 578 ? -19.379 -3.262 -12.150 1.00 77.88 578 LYS A CA 1
ATOM 4437 C C . LYS A 1 578 ? -20.100 -2.952 -13.461 1.00 77.88 578 LYS A C 1
ATOM 4439 O O . LYS A 1 578 ? -20.671 -3.838 -14.085 1.00 77.88 578 LYS A O 1
ATOM 4444 N N . THR A 1 579 ? -20.082 -1.674 -13.826 1.00 78.31 579 THR A N 1
ATOM 4445 C CA . THR A 1 579 ? -21.029 -1.065 -14.760 1.00 78.31 579 THR A CA 1
ATOM 4446 C C . THR A 1 579 ? -20.426 0.108 -15.532 1.00 78.31 579 THR A C 1
ATOM 4448 O O . THR A 1 579 ? -20.699 0.271 -16.718 1.00 78.31 579 THR A O 1
ATOM 4451 N N . GLY A 1 580 ? -19.598 0.915 -14.873 1.00 77.19 580 GLY A N 1
ATOM 4452 C CA . GLY A 1 580 ? -18.967 2.118 -15.406 1.00 77.19 580 GLY A CA 1
ATOM 4453 C C . GLY A 1 580 ? -19.812 3.367 -15.540 1.00 77.19 580 GLY A C 1
ATOM 4454 O O . GLY A 1 580 ? -19.731 3.911 -16.630 1.00 77.19 580 GLY A O 1
ATOM 4455 N N . GLN A 1 581 ? -20.565 3.824 -14.505 1.00 82.38 581 GLN A N 1
ATOM 4456 C CA . GLN A 1 581 ? -21.598 4.903 -14.573 1.00 82.38 581 GLN A CA 1
ATOM 4457 C C . GLN A 1 581 ? -21.857 5.794 -13.284 1.00 82.38 581 GLN A C 1
ATOM 4459 O O . GLN A 1 581 ? -22.350 5.296 -12.273 1.00 82.38 581 GLN A O 1
ATOM 4464 N N . GLN A 1 582 ? -21.735 7.142 -13.377 1.00 88.19 582 GLN A N 1
ATOM 4465 C CA . GLN A 1 582 ? -22.741 8.197 -12.997 1.00 88.19 582 GLN A CA 1
ATOM 4466 C C . GLN A 1 582 ? -22.793 9.156 -11.734 1.00 88.19 582 GLN A C 1
ATOM 4468 O O . GLN A 1 582 ? -23.803 9.855 -11.633 1.00 88.19 582 GLN A O 1
ATOM 4473 N N . ILE A 1 583 ? -21.813 9.372 -10.820 1.00 80.88 583 ILE A N 1
ATOM 4474 C CA . ILE A 1 583 ? -21.872 10.485 -9.783 1.00 80.88 583 ILE A CA 1
ATOM 4475 C C . ILE A 1 583 ? -20.588 11.345 -9.506 1.00 80.88 583 ILE A C 1
ATOM 4477 O O . ILE A 1 583 ? -20.315 12.243 -10.293 1.00 80.88 583 ILE A O 1
ATOM 4481 N N . ALA A 1 584 ? -19.861 11.212 -8.373 1.00 75.62 584 ALA A N 1
ATOM 4482 C CA . ALA A 1 584 ? -19.168 12.354 -7.697 1.00 75.62 584 ALA A CA 1
ATOM 4483 C C . ALA A 1 584 ? -17.620 12.497 -7.851 1.00 75.62 584 ALA A C 1
ATOM 4485 O O . ALA A 1 584 ? -16.955 11.528 -8.209 1.00 75.62 584 ALA A O 1
ATOM 4486 N N . THR A 1 585 ? -17.054 13.687 -7.525 1.00 82.69 585 THR A N 1
ATOM 4487 C CA . THR A 1 585 ? -15.911 14.336 -8.243 1.00 82.69 585 THR A CA 1
ATOM 4488 C C . THR A 1 585 ? -15.039 15.338 -7.447 1.00 82.69 585 THR A C 1
ATOM 4490 O O . THR A 1 585 ? -15.550 15.991 -6.544 1.00 82.69 585 THR A O 1
ATOM 4493 N N . LEU A 1 586 ? -13.787 15.582 -7.896 1.00 76.25 586 LEU A N 1
ATOM 4494 C CA . LEU A 1 586 ? -12.927 16.766 -7.611 1.00 76.25 586 LEU A CA 1
ATOM 4495 C C . LEU A 1 586 ? -12.171 17.262 -8.885 1.00 76.25 586 LEU A C 1
ATOM 4497 O O . LEU A 1 586 ? -12.066 16.490 -9.839 1.00 76.25 586 LEU A O 1
ATOM 4501 N N . THR A 1 587 ? -11.607 18.497 -8.927 1.00 69.25 587 THR A N 1
ATOM 4502 C CA . THR A 1 587 ? -10.900 19.080 -10.123 1.00 69.25 587 THR A CA 1
ATOM 4503 C C . THR A 1 587 ? -9.771 20.145 -9.893 1.00 69.25 587 THR A C 1
ATOM 4505 O O . THR A 1 587 ? -9.957 21.031 -9.064 1.00 69.25 587 THR A O 1
ATOM 4508 N N . GLY A 1 588 ? -8.666 20.125 -10.694 1.00 56.06 588 GLY A N 1
ATOM 4509 C CA . GLY A 1 588 ? -7.892 21.294 -11.234 1.00 56.06 588 GLY A CA 1
ATOM 4510 C C . GLY A 1 588 ? -6.512 21.717 -10.640 1.00 56.06 588 GLY A C 1
ATOM 4511 O O . GLY A 1 588 ? -6.505 22.420 -9.631 1.00 56.06 588 GLY A O 1
ATOM 4512 N N . HIS A 1 589 ? -5.338 21.387 -11.227 1.00 63.91 589 HIS A N 1
ATOM 4513 C CA . HIS A 1 589 ? -3.969 21.779 -10.745 1.00 63.91 589 HIS A CA 1
ATOM 4514 C C . HIS A 1 589 ? -2.957 22.223 -11.882 1.00 63.91 589 HIS A C 1
ATOM 4516 O O . HIS A 1 589 ? -3.400 22.485 -12.999 1.00 63.91 589 HIS A O 1
ATOM 4522 N N . GLN A 1 590 ? -1.611 22.342 -11.654 1.00 47.97 590 GLN A N 1
ATOM 4523 C CA . GLN A 1 590 ? -0.654 23.117 -12.519 1.00 47.97 590 GLN A CA 1
ATOM 4524 C C . GLN A 1 590 ? 0.347 22.431 -13.521 1.00 47.97 590 GLN A C 1
ATOM 4526 O O . GLN A 1 590 ? 0.359 22.884 -14.664 1.00 47.97 590 GLN A O 1
ATOM 4531 N N . GLY A 1 591 ? 1.211 21.442 -13.176 1.00 54.66 591 GLY A N 1
ATOM 4532 C CA . GLY A 1 591 ? 2.241 20.853 -14.102 1.00 54.66 591 GLY A CA 1
ATOM 4533 C C . GLY A 1 591 ? 2.376 19.301 -14.310 1.00 54.66 591 GLY A C 1
ATOM 4534 O O . GLY A 1 591 ? 2.017 18.497 -13.449 1.00 54.66 591 GLY A O 1
ATOM 4535 N N . PHE A 1 592 ? 2.939 18.910 -15.474 1.00 53.91 592 PHE A N 1
ATOM 4536 C CA . PHE A 1 592 ? 3.058 17.574 -16.141 1.00 53.91 592 PHE A CA 1
ATOM 4537 C C . PHE A 1 592 ? 3.560 16.379 -15.279 1.00 53.91 592 PHE A C 1
ATOM 4539 O O . PHE A 1 592 ? 4.350 16.594 -14.369 1.00 53.91 592 PHE A O 1
ATOM 4546 N N . VAL A 1 593 ? 3.162 15.115 -15.558 1.00 55.69 593 VAL A N 1
ATOM 4547 C CA . VAL A 1 593 ? 3.049 14.022 -14.540 1.00 55.69 593 VAL A CA 1
ATOM 4548 C C . VAL A 1 593 ? 3.795 12.671 -14.797 1.00 55.69 593 VAL A C 1
ATOM 4550 O O . VAL A 1 593 ? 4.282 12.454 -15.904 1.00 55.69 593 VAL A O 1
ATOM 4553 N N . MET A 1 594 ? 3.977 11.814 -13.754 1.00 48.94 594 MET A N 1
ATOM 4554 C CA . MET A 1 594 ? 4.907 10.649 -13.703 1.00 48.94 594 MET A CA 1
ATOM 4555 C C . MET A 1 594 ? 4.376 9.238 -13.280 1.00 48.94 594 MET A C 1
ATOM 4557 O O . MET A 1 594 ? 4.474 8.342 -14.116 1.00 48.94 594 MET A O 1
ATOM 4561 N N . THR A 1 595 ? 3.921 8.929 -12.041 1.00 55.47 595 THR A N 1
ATOM 4562 C CA . THR A 1 595 ? 3.426 7.552 -11.670 1.00 55.47 595 THR A CA 1
ATOM 4563 C C . THR A 1 595 ? 2.468 7.479 -10.448 1.00 55.47 595 THR A C 1
ATOM 4565 O O . THR A 1 595 ? 2.406 8.419 -9.667 1.00 55.47 595 THR A O 1
ATOM 4568 N N . THR A 1 596 ? 1.771 6.340 -10.219 1.00 65.44 596 THR A N 1
ATOM 4569 C CA . THR A 1 596 ? 0.986 5.990 -8.989 1.00 65.44 596 THR A CA 1
ATOM 4570 C C . THR A 1 596 ? 0.804 4.468 -8.756 1.00 65.44 596 THR A C 1
ATOM 4572 O O . THR A 1 596 ? 0.850 3.687 -9.714 1.00 65.44 596 THR A O 1
ATOM 4575 N N . LYS A 1 597 ? 0.551 4.030 -7.500 1.00 70.75 597 LYS A N 1
ATOM 4576 C CA . LYS A 1 597 ? 0.223 2.639 -7.069 1.00 70.75 597 LYS A CA 1
ATOM 4577 C C . LYS A 1 597 ? -0.661 2.554 -5.788 1.00 70.75 597 LYS A C 1
ATOM 4579 O O . LYS A 1 597 ? -1.042 3.598 -5.267 1.00 70.75 597 LYS A O 1
ATOM 4584 N N . PHE A 1 598 ? -0.962 1.344 -5.266 1.00 68.88 598 PHE A N 1
ATOM 4585 C CA . PHE A 1 598 ? -1.904 1.042 -4.151 1.00 68.88 598 PHE A CA 1
ATOM 4586 C C . PHE A 1 598 ? -1.628 -0.241 -3.293 1.00 68.88 598 PHE A C 1
ATOM 4588 O O . PHE A 1 598 ? -0.586 -0.879 -3.397 1.00 68.88 598 PHE A O 1
ATOM 4595 N N . SER A 1 599 ? -2.570 -0.611 -2.407 1.00 69.19 599 SER A N 1
ATOM 4596 C CA . SER A 1 599 ? -2.405 -1.372 -1.144 1.00 69.19 599 SER A CA 1
ATOM 4597 C C . SER A 1 599 ? -2.853 -2.853 -1.123 1.00 69.19 599 SER A C 1
ATOM 4599 O O . SER A 1 599 ? -3.106 -3.447 -2.174 1.00 69.19 599 SER A O 1
ATOM 4601 N N . PRO A 1 600 ? -2.981 -3.440 0.095 1.00 60.16 600 PRO A N 1
ATOM 4602 C CA . PRO A 1 600 ? -4.007 -4.408 0.542 1.00 60.16 600 PRO A CA 1
ATOM 4603 C C . PRO A 1 600 ? -5.319 -3.893 1.240 1.00 60.16 600 PRO A C 1
ATOM 4605 O O . PRO A 1 600 ? -6.153 -4.747 1.527 1.00 60.16 600 PRO A O 1
ATOM 4608 N N . ASP A 1 601 ? -5.571 -2.591 1.508 1.00 58.91 601 ASP A N 1
ATOM 4609 C CA . ASP A 1 601 ? -6.805 -2.064 2.174 1.00 58.91 601 ASP A CA 1
ATOM 4610 C C . ASP A 1 601 ? -7.870 -1.305 1.326 1.00 58.91 601 ASP A C 1
ATOM 4612 O O . ASP A 1 601 ? -8.855 -1.898 0.887 1.00 58.91 601 ASP A O 1
ATOM 4616 N N . GLY A 1 602 ? -7.786 0.031 1.233 1.00 66.94 602 GLY A N 1
ATOM 4617 C CA . GLY A 1 602 ? -8.957 0.910 1.317 1.00 66.94 602 GLY A CA 1
ATOM 4618 C C . GLY A 1 602 ? -8.681 2.415 1.160 1.00 66.94 602 GLY A C 1
ATOM 4619 O O . GLY A 1 602 ? -8.873 2.922 0.062 1.00 66.94 602 GLY A O 1
ATOM 4620 N N . GLN A 1 603 ? -8.314 3.134 2.240 1.00 73.94 603 GLN A N 1
ATOM 4621 C CA . GLN A 1 603 ? -8.559 4.593 2.391 1.00 73.94 603 GLN A CA 1
ATOM 4622 C C . GLN A 1 603 ? -7.374 5.470 2.907 1.00 73.94 603 GLN A C 1
ATOM 4624 O O . GLN A 1 603 ? -7.285 5.785 4.090 1.00 73.94 603 GLN A O 1
ATOM 4629 N N . ARG A 1 604 ? -6.474 5.882 2.001 1.00 78.00 604 ARG A N 1
ATOM 4630 C CA . ARG A 1 604 ? -5.345 6.852 2.076 1.00 78.00 604 ARG A CA 1
ATOM 4631 C C . ARG A 1 604 ? -5.085 7.364 0.639 1.00 78.00 604 ARG A C 1
ATOM 4633 O O . ARG A 1 604 ? -5.911 7.101 -0.236 1.00 78.00 604 ARG A O 1
ATOM 4640 N N . ILE A 1 605 ? -3.941 8.012 0.380 1.00 78.12 605 ILE A N 1
ATOM 4641 C CA . ILE A 1 605 ? -3.250 8.160 -0.925 1.00 78.12 605 ILE A CA 1
ATOM 4642 C C . ILE A 1 605 ? -1.835 8.729 -0.698 1.00 78.12 605 ILE A C 1
ATOM 4644 O O . ILE A 1 605 ? -1.454 9.035 0.425 1.00 78.12 605 ILE A O 1
ATOM 4648 N N . LEU A 1 606 ? -1.031 8.831 -1.751 1.00 77.06 606 LEU A N 1
ATOM 4649 C CA . LEU A 1 606 ? 0.304 9.440 -1.785 1.00 77.06 606 LEU A CA 1
ATOM 4650 C C . LEU A 1 606 ? 0.473 10.110 -3.170 1.00 77.06 606 LEU A C 1
ATOM 4652 O O . LEU A 1 606 ? -0.310 9.805 -4.071 1.00 77.06 606 LEU A O 1
ATOM 4656 N N . SER A 1 607 ? 1.419 11.036 -3.368 1.00 72.94 607 SER A N 1
ATOM 4657 C CA . SER A 1 607 ? 1.648 11.620 -4.707 1.00 72.94 607 SER A CA 1
ATOM 4658 C C . SER A 1 607 ? 3.089 12.006 -5.067 1.00 72.94 607 SER A C 1
ATOM 4660 O O . SER A 1 607 ? 3.490 11.769 -6.206 1.00 72.94 607 SER A O 1
ATOM 4662 N N . PRO A 1 608 ? 3.905 12.530 -4.135 1.00 67.88 608 PRO A N 1
ATOM 4663 C CA . PRO A 1 608 ? 4.899 13.567 -4.453 1.00 67.88 608 PRO A CA 1
ATOM 4664 C C . PRO A 1 608 ? 4.488 14.696 -5.439 1.00 67.88 608 PRO A C 1
ATOM 4666 O O . PRO A 1 608 ? 3.540 14.578 -6.209 1.00 67.88 608 PRO A O 1
ATOM 4669 N N . SER A 1 609 ? 5.202 15.826 -5.417 1.00 67.88 609 SER A N 1
ATOM 4670 C CA . SER A 1 609 ? 5.114 16.905 -6.416 1.00 67.88 609 SER A CA 1
ATOM 4671 C C . SER A 1 609 ? 6.432 17.656 -6.564 1.00 67.88 609 SER A C 1
ATOM 4673 O O . SER A 1 609 ? 7.105 17.917 -5.572 1.00 67.88 609 SER A O 1
ATOM 4675 N N . TRP A 1 610 ? 6.754 18.127 -7.769 1.00 66.25 610 TRP A N 1
ATOM 4676 C CA . TRP A 1 610 ? 7.719 19.204 -8.023 1.00 66.25 610 TRP A CA 1
ATOM 4677 C C . TRP A 1 610 ? 7.192 20.546 -7.476 1.00 66.25 610 TRP A C 1
ATOM 4679 O O . TRP A 1 610 ? 7.274 21.568 -8.159 1.00 66.25 610 TRP A O 1
ATOM 4689 N N . GLY A 1 611 ? 6.512 20.570 -6.325 1.00 61.28 611 GLY A N 1
ATOM 4690 C CA . GLY A 1 611 ? 5.560 21.641 -6.106 1.00 61.28 611 GLY A CA 1
ATOM 4691 C C . GLY A 1 611 ? 4.935 21.868 -4.748 1.00 61.28 611 GLY A C 1
ATOM 4692 O O . GLY A 1 611 ? 4.160 21.051 -4.269 1.00 61.28 611 GLY A O 1
ATOM 4693 N N . ASN A 1 612 ? 5.161 23.094 -4.272 1.00 72.31 612 ASN A N 1
ATOM 4694 C CA . ASN A 1 612 ? 4.529 23.895 -3.221 1.00 72.31 612 ASN A CA 1
ATOM 4695 C C . ASN A 1 612 ? 3.197 23.419 -2.619 1.00 72.31 612 ASN A C 1
ATOM 4697 O O . ASN A 1 612 ? 3.011 23.613 -1.434 1.00 72.31 612 ASN A O 1
ATOM 4701 N N . THR A 1 613 ? 2.271 22.818 -3.375 1.00 73.38 613 THR A N 1
ATOM 4702 C CA . THR A 1 613 ? 0.904 22.485 -2.909 1.00 73.38 613 THR A CA 1
ATOM 4703 C C . THR A 1 613 ? 0.435 21.045 -3.196 1.00 73.38 613 THR A C 1
ATOM 4705 O O . THR A 1 613 ? -0.752 20.752 -3.085 1.00 73.38 613 THR A O 1
ATOM 4708 N N . ALA A 1 614 ? 1.380 20.193 -3.596 1.00 76.62 614 ALA A N 1
ATOM 4709 C CA . ALA A 1 614 ? 1.408 18.760 -3.926 1.00 76.62 614 ALA A CA 1
ATOM 4710 C C . ALA A 1 614 ? 0.193 17.794 -3.942 1.00 76.62 614 ALA A C 1
ATOM 4712 O O . ALA A 1 614 ? 0.272 16.830 -4.699 1.00 76.62 614 ALA A O 1
ATOM 4713 N N . ARG A 1 615 ? -0.900 17.984 -3.196 1.00 79.06 615 ARG A N 1
ATOM 4714 C CA . ARG A 1 615 ? -2.156 17.182 -3.272 1.00 79.06 615 ARG A CA 1
ATOM 4715 C C . ARG A 1 615 ? -2.076 15.660 -3.046 1.00 79.06 615 ARG A C 1
ATOM 4717 O O . ARG A 1 615 ? -1.559 14.895 -3.854 1.00 79.06 615 ARG A O 1
ATOM 4724 N N . VAL A 1 616 ? -2.720 15.234 -1.957 1.00 79.31 616 VAL A N 1
ATOM 4725 C CA . VAL A 1 616 ? -3.008 13.854 -1.532 1.00 79.31 616 VAL A CA 1
ATOM 4726 C C . VAL A 1 616 ? -4.471 13.776 -1.071 1.00 79.31 616 VAL A C 1
ATOM 4728 O O . VAL A 1 616 ? -5.122 14.814 -0.953 1.00 79.31 616 VAL A O 1
ATOM 4731 N N . TRP A 1 617 ? -5.011 12.560 -0.933 1.00 78.75 617 TRP A N 1
ATOM 4732 C CA . TRP A 1 617 ? -6.450 12.293 -0.857 1.00 78.75 617 TRP A CA 1
ATOM 4733 C C . TRP A 1 617 ? -6.805 11.012 -0.053 1.00 78.75 617 TRP A C 1
ATOM 4735 O O . TRP A 1 617 ? -5.948 10.418 0.601 1.00 78.75 617 TRP A O 1
ATOM 4745 N N . ASP A 1 618 ? -8.055 10.537 -0.163 1.00 74.56 618 ASP A N 1
ATOM 4746 C CA . ASP A 1 618 ? -8.510 9.166 0.138 1.00 74.56 618 ASP A CA 1
ATOM 4747 C C . ASP A 1 618 ? -9.189 8.575 -1.096 1.00 74.56 618 ASP A C 1
ATOM 4749 O O . ASP A 1 618 ? -10.055 9.218 -1.686 1.00 74.56 618 ASP A O 1
ATOM 4753 N N . ALA A 1 619 ? -8.843 7.332 -1.439 1.00 69.69 619 ALA A N 1
ATOM 4754 C CA . ALA A 1 619 ? -9.454 6.546 -2.509 1.00 69.69 619 ALA A CA 1
ATOM 4755 C C . ALA A 1 619 ? -10.993 6.632 -2.540 1.00 69.69 619 ALA A C 1
ATOM 4757 O O . ALA A 1 619 ? -11.613 6.581 -3.604 1.00 69.69 619 ALA A O 1
ATOM 4758 N N . LYS A 1 620 ? -11.628 6.726 -1.367 1.00 69.25 620 LYS A N 1
ATOM 4759 C CA . LYS A 1 620 ? -13.075 6.757 -1.210 1.00 69.25 620 LYS A CA 1
ATOM 4760 C C . LYS A 1 620 ? -13.702 8.149 -1.412 1.00 69.25 620 LYS A C 1
ATOM 4762 O O . LYS A 1 620 ? -14.659 8.189 -2.189 1.00 69.25 620 LYS A O 1
ATOM 4767 N N . THR A 1 621 ? -13.236 9.238 -0.771 1.00 65.75 621 THR A N 1
ATOM 4768 C CA . THR A 1 621 ? -13.765 10.618 -0.992 1.00 65.75 621 THR A CA 1
ATOM 4769 C C . THR A 1 621 ? -12.747 11.766 -1.108 1.00 65.75 621 THR A C 1
ATOM 4771 O O . THR A 1 621 ? -12.885 12.530 -2.057 1.00 65.75 621 THR A O 1
ATOM 4774 N N . GLY A 1 622 ? -11.763 11.913 -0.208 1.00 67.31 622 GLY A N 1
ATOM 4775 C CA . GLY A 1 622 ? -10.713 12.958 -0.256 1.00 67.31 622 GLY A CA 1
ATOM 4776 C C . GLY A 1 622 ? -11.082 14.370 0.219 1.00 67.31 622 GLY A C 1
ATOM 4777 O O . GLY A 1 622 ? -12.031 14.979 -0.270 1.00 67.31 622 GLY A O 1
ATOM 4778 N N . GLN A 1 623 ? -10.255 14.935 1.108 1.00 71.38 623 GLN A N 1
ATOM 4779 C CA . GLN A 1 623 ? -10.384 16.280 1.690 1.00 71.38 623 GLN A CA 1
ATOM 4780 C C . GLN A 1 623 ? -9.001 16.994 1.861 1.00 71.38 623 GLN A C 1
ATOM 4782 O O . GLN A 1 623 ? -8.188 16.940 0.941 1.00 71.38 623 GLN A O 1
ATOM 4787 N N . GLN A 1 624 ? -8.705 17.738 2.947 1.00 81.00 624 GLN A N 1
ATOM 4788 C CA . GLN A 1 624 ? -7.471 18.561 3.099 1.00 81.00 624 GLN A CA 1
ATOM 4789 C C . GLN A 1 624 ? -6.729 18.361 4.436 1.00 81.00 624 GLN A C 1
ATOM 4791 O O . GLN A 1 624 ? -7.389 18.209 5.454 1.00 81.00 624 GLN A O 1
ATOM 4796 N N . ILE A 1 625 ? -5.382 18.302 4.384 1.00 76.00 625 ILE A N 1
ATOM 4797 C CA . ILE A 1 625 ? -4.369 18.060 5.443 1.00 76.00 625 ILE A CA 1
ATOM 4798 C C . ILE A 1 625 ? -2.985 18.620 5.028 1.00 76.00 625 ILE A C 1
ATOM 4800 O O . ILE A 1 625 ? -2.843 19.134 3.929 1.00 76.00 625 ILE A O 1
ATOM 4804 N N . ALA A 1 626 ? -2.035 18.574 5.971 1.00 74.75 626 ALA A N 1
ATOM 4805 C CA . ALA A 1 626 ? -0.588 18.833 6.005 1.00 74.75 626 ALA A CA 1
ATOM 4806 C C . ALA A 1 626 ? 0.035 19.954 5.139 1.00 74.75 626 ALA A C 1
ATOM 4808 O O . ALA A 1 626 ? -0.375 20.254 4.029 1.00 74.75 626 ALA A O 1
ATOM 4809 N N . THR A 1 627 ? 1.117 20.540 5.657 1.00 81.19 627 THR A N 1
ATOM 4810 C CA . THR A 1 627 ? 2.002 21.467 4.937 1.00 81.19 627 THR A CA 1
ATOM 4811 C C . THR A 1 627 ? 3.429 21.358 5.450 1.00 81.19 627 THR A C 1
ATOM 4813 O O . THR A 1 627 ? 3.659 21.203 6.640 1.00 81.19 627 THR A O 1
ATOM 4816 N N . LEU A 1 628 ? 4.431 21.397 4.582 1.00 79.50 628 LEU A N 1
ATOM 4817 C CA . LEU A 1 628 ? 5.827 21.199 4.978 1.00 79.50 628 LEU A CA 1
ATOM 4818 C C . LEU A 1 628 ? 6.709 22.256 4.290 1.00 79.50 628 LEU A C 1
ATOM 4820 O O . LEU A 1 628 ? 7.212 22.093 3.184 1.00 79.50 628 LEU A O 1
ATOM 4824 N N . THR A 1 629 ? 6.827 23.399 4.968 1.00 75.31 629 THR A N 1
ATOM 4825 C CA . THR A 1 629 ? 7.355 24.705 4.525 1.00 75.31 629 THR A CA 1
ATOM 4826 C C . THR A 1 629 ? 8.859 24.748 4.186 1.00 75.31 629 THR A C 1
ATOM 4828 O O . THR A 1 629 ? 9.622 25.548 4.730 1.00 75.31 629 THR A O 1
ATOM 4831 N N . GLY A 1 630 ? 9.323 23.874 3.287 1.00 69.44 630 GLY A N 1
ATOM 4832 C CA . GLY A 1 630 ? 10.663 23.979 2.706 1.00 69.44 630 GLY A CA 1
ATOM 4833 C C . GLY A 1 630 ? 11.089 22.827 1.804 1.00 69.44 630 GLY A C 1
ATOM 4834 O O . GLY A 1 630 ? 11.917 22.017 2.209 1.00 69.44 630 GLY A O 1
ATOM 4835 N N . HIS A 1 631 ? 10.612 22.804 0.563 1.00 78.69 631 HIS A N 1
ATOM 4836 C CA . HIS A 1 631 ? 11.378 22.280 -0.575 1.00 78.69 631 HIS A CA 1
ATOM 4837 C C . HIS A 1 631 ? 11.488 23.393 -1.625 1.00 78.69 631 HIS A C 1
ATOM 4839 O O . HIS A 1 631 ? 10.515 24.118 -1.799 1.00 78.69 631 HIS A O 1
ATOM 4845 N N . GLN A 1 632 ? 12.609 23.529 -2.342 1.00 77.19 632 GLN A N 1
ATOM 4846 C CA . GLN A 1 632 ? 12.714 24.482 -3.463 1.00 77.19 632 GLN A CA 1
ATOM 4847 C C . GLN A 1 632 ? 12.401 23.867 -4.835 1.00 77.19 632 GLN A C 1
ATOM 4849 O O . GLN A 1 632 ? 12.042 24.613 -5.739 1.00 77.19 632 GLN A O 1
ATOM 4854 N N . ASP A 1 633 ? 12.527 22.546 -5.014 1.00 75.75 633 ASP A N 1
ATOM 4855 C CA . ASP A 1 633 ? 12.631 21.929 -6.347 1.00 75.75 633 ASP A CA 1
ATOM 4856 C C . ASP A 1 633 ? 12.158 20.453 -6.401 1.00 75.75 633 ASP A C 1
ATOM 4858 O O . ASP A 1 633 ? 12.472 19.706 -5.479 1.00 75.75 633 ASP A O 1
ATOM 4862 N N . THR A 1 634 ? 11.465 20.095 -7.500 1.00 71.12 634 THR A N 1
ATOM 4863 C CA . THR A 1 634 ? 11.324 18.803 -8.240 1.00 71.12 634 THR A CA 1
ATOM 4864 C C . THR A 1 634 ? 11.091 17.449 -7.500 1.00 71.12 634 THR A C 1
ATOM 4866 O O . THR A 1 634 ? 11.347 17.300 -6.314 1.00 71.12 634 THR A O 1
ATOM 4869 N N . VAL A 1 635 ? 10.555 16.426 -8.201 1.00 72.75 635 VAL A N 1
ATOM 4870 C CA . VAL A 1 635 ? 10.151 15.083 -7.685 1.00 72.75 635 VAL A CA 1
ATOM 4871 C C . VAL A 1 635 ? 10.176 13.984 -8.784 1.00 72.75 635 VAL A C 1
ATOM 4873 O O . VAL A 1 635 ? 10.051 14.296 -9.967 1.00 72.75 635 VAL A O 1
ATOM 4876 N N . MET A 1 636 ? 10.267 12.688 -8.438 1.00 67.31 636 MET A N 1
ATOM 4877 C CA . MET A 1 636 ? 9.912 11.567 -9.344 1.00 67.31 636 MET A CA 1
ATOM 4878 C C . MET A 1 636 ? 9.254 10.365 -8.615 1.00 67.31 636 MET A C 1
ATOM 4880 O O . MET A 1 636 ? 8.464 10.578 -7.698 1.00 67.31 636 MET A O 1
ATOM 4884 N N . ALA A 1 637 ? 9.472 9.112 -9.039 1.00 67.06 637 ALA A N 1
ATOM 4885 C CA . ALA A 1 637 ? 8.680 7.929 -8.656 1.00 67.06 637 ALA A CA 1
ATOM 4886 C C . ALA A 1 637 ? 9.264 7.090 -7.497 1.00 67.06 637 ALA A C 1
ATOM 4888 O O . ALA A 1 637 ? 10.418 7.300 -7.145 1.00 67.06 637 ALA A O 1
ATOM 4889 N N . ALA A 1 638 ? 8.492 6.129 -6.936 1.00 73.06 638 ALA A N 1
ATOM 4890 C CA . ALA A 1 638 ? 8.873 5.240 -5.815 1.00 73.06 638 ALA A CA 1
ATOM 4891 C C . ALA A 1 638 ? 7.727 4.332 -5.240 1.00 73.06 638 ALA A C 1
ATOM 4893 O O . ALA A 1 638 ? 6.924 3.814 -6.019 1.00 73.06 638 ALA A O 1
ATOM 4894 N N . GLU A 1 639 ? 7.721 4.016 -3.921 1.00 78.00 639 GLU A N 1
ATOM 4895 C CA . GLU A 1 639 ? 7.465 2.629 -3.413 1.00 78.00 639 GLU A CA 1
ATOM 4896 C C . GLU A 1 639 ? 6.839 2.491 -1.972 1.00 78.00 639 GLU A C 1
ATOM 4898 O O . GLU A 1 639 ? 7.459 2.924 -1.003 1.00 78.00 639 GLU A O 1
ATOM 4903 N N . PHE A 1 640 ? 5.689 1.815 -1.736 1.00 69.69 640 PHE A N 1
ATOM 4904 C CA . PHE A 1 640 ? 4.984 1.705 -0.398 1.00 69.69 640 PHE A CA 1
ATOM 4905 C C . PHE A 1 640 ? 4.243 0.333 -0.205 1.00 69.69 640 PHE A C 1
ATOM 4907 O O . PHE A 1 640 ? 4.244 -0.460 -1.136 1.00 69.69 640 PHE A O 1
ATOM 4914 N N . SER A 1 641 ? 3.725 -0.055 0.980 1.00 62.88 641 SER A N 1
ATOM 4915 C CA . SER A 1 641 ? 3.487 -1.504 1.316 1.00 62.88 641 SER A CA 1
ATOM 4916 C C . SER A 1 641 ? 2.461 -1.859 2.435 1.00 62.88 641 SER A C 1
ATOM 4918 O O . SER A 1 641 ? 1.973 -0.977 3.131 1.00 62.88 641 SER A O 1
ATOM 4920 N N . PRO A 1 642 ? 2.200 -3.165 2.692 1.00 61.84 642 PRO A N 1
ATOM 4921 C CA . PRO A 1 642 ? 1.278 -3.703 3.713 1.00 61.84 642 PRO A CA 1
ATOM 4922 C C . PRO A 1 642 ? 1.454 -3.409 5.232 1.00 61.84 642 PRO A C 1
ATOM 4924 O O . PRO A 1 642 ? 1.092 -4.285 6.017 1.00 61.84 642 PRO A O 1
ATOM 4927 N N . ASP A 1 643 ? 1.879 -2.225 5.701 1.00 56.31 643 ASP A N 1
ATOM 4928 C CA . ASP A 1 643 ? 1.683 -1.827 7.122 1.00 56.31 643 ASP A CA 1
ATOM 4929 C C . ASP A 1 643 ? 1.629 -0.294 7.388 1.00 56.31 643 ASP A C 1
ATOM 4931 O O . ASP A 1 643 ? 1.014 0.457 6.633 1.00 56.31 643 ASP A O 1
ATOM 4935 N N . GLY A 1 644 ? 2.178 0.163 8.524 1.00 63.75 644 GLY A N 1
ATOM 4936 C CA . GLY A 1 644 ? 2.395 1.561 8.889 1.00 63.75 644 GLY A CA 1
ATOM 4937 C C . GLY A 1 644 ? 3.830 1.882 9.340 1.00 63.75 644 GLY A C 1
ATOM 4938 O O . GLY A 1 644 ? 3.979 2.531 10.370 1.00 63.75 644 GLY A O 1
ATOM 4939 N N . GLN A 1 645 ? 4.879 1.438 8.624 1.00 65.50 645 GLN A N 1
ATOM 4940 C CA . GLN A 1 645 ? 6.251 1.983 8.794 1.00 65.50 645 GLN A CA 1
ATOM 4941 C C . GLN A 1 645 ? 6.385 3.382 8.118 1.00 65.50 645 GLN A C 1
ATOM 4943 O O . GLN A 1 645 ? 5.471 4.196 8.244 1.00 65.50 645 GLN A O 1
ATOM 4948 N N . ARG A 1 646 ? 7.513 3.763 7.496 1.00 74.56 646 ARG A N 1
ATOM 4949 C CA . ARG A 1 646 ? 7.978 5.171 7.553 1.00 74.56 646 ARG A CA 1
ATOM 4950 C C . ARG A 1 646 ? 8.469 5.749 6.209 1.00 74.56 646 ARG A C 1
ATOM 4952 O O . ARG A 1 646 ? 9.205 5.070 5.500 1.00 74.56 646 ARG A O 1
ATOM 4959 N N . ILE A 1 647 ? 8.148 7.025 5.933 1.00 79.31 647 ILE A N 1
ATOM 4960 C CA . ILE A 1 647 ? 8.679 7.826 4.794 1.00 79.31 647 ILE A CA 1
ATOM 4961 C C . ILE A 1 647 ? 9.664 8.905 5.282 1.00 79.31 647 ILE A C 1
ATOM 4963 O O . ILE A 1 647 ? 9.888 9.053 6.483 1.00 79.31 647 ILE A O 1
ATOM 4967 N N . VAL A 1 648 ? 10.314 9.569 4.330 1.00 74.88 648 VAL A N 1
ATOM 4968 C CA . VAL A 1 648 ? 11.477 10.462 4.435 1.00 74.88 648 VAL A CA 1
ATOM 4969 C C . VAL A 1 648 ? 11.390 11.518 3.301 1.00 74.88 648 VAL A C 1
ATOM 4971 O O . VAL A 1 648 ? 10.636 11.316 2.351 1.00 74.88 648 VAL A O 1
ATOM 4974 N N . THR A 1 649 ? 12.180 12.602 3.302 1.00 73.38 649 THR A N 1
ATOM 4975 C CA . THR A 1 649 ? 12.421 13.409 2.079 1.00 73.38 649 THR A CA 1
ATOM 4976 C C . THR A 1 649 ? 13.901 13.515 1.683 1.00 73.38 649 THR A C 1
ATOM 4978 O O . THR A 1 649 ? 14.793 13.121 2.436 1.00 73.38 649 THR A O 1
ATOM 4981 N N . ALA A 1 650 ? 14.142 13.951 0.443 1.00 75.75 650 ALA A N 1
ATOM 4982 C CA . ALA A 1 650 ? 15.398 13.796 -0.295 1.00 75.75 650 ALA A CA 1
ATOM 4983 C C . ALA A 1 650 ? 15.863 15.122 -0.928 1.00 75.75 650 ALA A C 1
ATOM 4985 O O . ALA A 1 650 ? 15.060 16.056 -0.981 1.00 75.75 650 ALA A O 1
ATOM 4986 N N . SER A 1 651 ? 17.120 15.240 -1.387 1.00 80.31 651 SER A N 1
ATOM 4987 C CA . SER A 1 651 ? 17.611 16.422 -2.133 1.00 80.31 651 SER A CA 1
ATOM 4988 C C . SER A 1 651 ? 18.968 16.296 -2.833 1.00 80.31 651 SER A C 1
ATOM 4990 O O . SER A 1 651 ? 19.854 15.526 -2.459 1.00 80.31 651 SER A O 1
ATOM 4992 N N . ALA A 1 652 ? 19.183 17.219 -3.779 1.00 79.81 652 ALA A N 1
ATOM 4993 C CA . ALA A 1 652 ? 20.472 17.484 -4.417 1.00 79.81 652 ALA A CA 1
ATOM 4994 C C . ALA A 1 652 ? 21.491 18.171 -3.482 1.00 79.81 652 ALA A C 1
ATOM 4996 O O . ALA A 1 652 ? 22.686 18.157 -3.769 1.00 79.81 652 ALA A O 1
ATOM 4997 N N . ASP A 1 653 ? 21.053 18.735 -2.346 1.00 74.44 653 ASP A N 1
ATOM 4998 C CA . ASP A 1 653 ? 21.928 19.395 -1.358 1.00 74.44 653 ASP A CA 1
ATOM 4999 C C . ASP A 1 653 ? 22.875 18.446 -0.587 1.00 74.44 653 ASP A C 1
ATOM 5001 O O . ASP A 1 653 ? 23.707 18.905 0.196 1.00 74.44 653 ASP A O 1
ATOM 5005 N N . LYS A 1 654 ? 22.780 17.129 -0.830 1.00 82.19 654 LYS A N 1
ATOM 5006 C CA . LYS A 1 654 ? 23.532 16.051 -0.156 1.00 82.19 654 LYS A CA 1
ATOM 5007 C C . LYS A 1 654 ? 23.404 16.048 1.382 1.00 82.19 654 LYS A C 1
ATOM 5009 O O . LYS A 1 654 ? 24.185 15.404 2.080 1.00 82.19 654 LYS A O 1
ATOM 5014 N N . THR A 1 655 ? 22.369 16.691 1.918 1.00 74.06 655 THR A N 1
ATOM 5015 C CA . THR A 1 655 ? 21.704 16.295 3.165 1.00 74.06 655 THR A CA 1
ATOM 5016 C C . THR A 1 655 ? 20.349 15.667 2.822 1.00 74.06 655 THR A C 1
ATOM 5018 O O . THR A 1 655 ? 19.978 15.588 1.656 1.00 74.06 655 THR A O 1
ATOM 5021 N N . ALA A 1 656 ? 19.588 15.223 3.822 1.00 80.94 656 ALA A N 1
ATOM 5022 C CA . ALA A 1 656 ? 18.202 14.791 3.648 1.00 80.94 656 ALA A CA 1
ATOM 5023 C C . ALA A 1 656 ? 17.312 15.380 4.764 1.00 80.94 656 ALA A C 1
ATOM 5025 O O . ALA A 1 656 ? 17.843 15.679 5.833 1.00 80.94 656 ALA A O 1
ATOM 5026 N N . ARG A 1 657 ? 15.990 15.491 4.569 1.00 78.44 657 ARG A N 1
ATOM 5027 C CA . ARG A 1 657 ? 14.953 15.898 5.553 1.00 78.44 657 ARG A CA 1
ATOM 5028 C C . ARG A 1 657 ? 13.963 14.750 5.796 1.00 78.44 657 ARG A C 1
ATOM 5030 O O . ARG A 1 657 ? 14.136 13.639 5.295 1.00 78.44 657 ARG A O 1
ATOM 5037 N N . VAL A 1 658 ? 12.900 15.007 6.558 1.00 66.50 658 VAL A N 1
ATOM 5038 C CA . VAL A 1 658 ? 11.793 14.056 6.729 1.00 66.50 658 VAL A CA 1
ATOM 5039 C C . VAL A 1 658 ? 10.447 14.731 6.532 1.00 66.50 658 VAL A C 1
ATOM 5041 O O . VAL A 1 658 ? 10.000 15.487 7.387 1.00 66.50 658 VAL A O 1
ATOM 5044 N N . TRP A 1 659 ? 9.754 14.390 5.448 1.00 73.31 659 TRP A N 1
ATOM 5045 C CA . TRP A 1 659 ? 8.315 14.137 5.529 1.00 73.31 659 TRP A CA 1
ATOM 5046 C C . TRP A 1 659 ? 8.153 12.628 5.812 1.00 73.31 659 TRP A C 1
ATOM 5048 O O . TRP A 1 659 ? 9.002 11.864 5.379 1.00 73.31 659 TRP A O 1
ATOM 5058 N N . ASN A 1 660 ? 7.122 12.158 6.511 1.00 70.75 660 ASN A N 1
ATOM 5059 C CA . ASN A 1 660 ? 6.886 10.735 6.822 1.00 70.75 660 ASN A CA 1
ATOM 5060 C C . ASN A 1 660 ? 5.393 10.373 6.671 1.00 70.75 660 ASN A C 1
ATOM 5062 O O . ASN A 1 660 ? 4.602 11.236 6.330 1.00 70.75 660 ASN A O 1
ATOM 5066 N N . ALA A 1 661 ? 4.975 9.120 6.903 1.00 62.75 661 ALA A N 1
ATOM 5067 C CA . ALA A 1 661 ? 3.715 8.573 6.354 1.00 62.75 661 ALA A CA 1
ATOM 5068 C C . ALA A 1 661 ? 2.394 9.263 6.757 1.00 62.75 661 ALA A C 1
ATOM 5070 O O . ALA A 1 661 ? 1.365 8.978 6.149 1.00 62.75 661 ALA A O 1
ATOM 5071 N N . ASN A 1 662 ? 2.430 10.194 7.710 1.00 61.53 662 ASN A N 1
ATOM 5072 C CA . ASN A 1 662 ? 1.373 11.188 7.928 1.00 61.53 662 ASN A CA 1
ATOM 5073 C C . ASN A 1 662 ? 1.926 12.588 8.290 1.00 61.53 662 ASN A C 1
ATOM 5075 O O . ASN A 1 662 ? 1.171 13.559 8.275 1.00 61.53 662 ASN A O 1
ATOM 5079 N N . VAL A 1 663 ? 3.211 12.703 8.666 1.00 59.72 663 VAL A N 1
ATOM 5080 C CA . VAL A 1 663 ? 3.795 13.909 9.281 1.00 59.72 663 VAL A CA 1
ATOM 5081 C C . VAL A 1 663 ? 5.193 14.225 8.707 1.00 59.72 663 VAL A C 1
ATOM 5083 O O . VAL A 1 663 ? 5.389 14.042 7.509 1.00 59.72 663 VAL A O 1
ATOM 5086 N N . GLY A 1 664 ? 6.176 14.722 9.466 1.00 64.38 664 GLY A N 1
ATOM 5087 C CA . GLY A 1 664 ? 7.567 14.836 8.984 1.00 64.38 664 GLY A CA 1
ATOM 5088 C C . GLY A 1 664 ? 8.579 15.195 10.069 1.00 64.38 664 GLY A C 1
ATOM 5089 O O . GLY A 1 664 ? 8.621 16.338 10.488 1.00 64.38 664 GLY A O 1
ATOM 5090 N N . GLN A 1 665 ? 9.302 14.223 10.640 1.00 68.62 665 GLN A N 1
ATOM 5091 C CA . GLN A 1 665 ? 9.932 14.348 11.978 1.00 68.62 665 GLN A CA 1
ATOM 5092 C C . GLN A 1 665 ? 11.303 13.630 11.986 1.00 68.62 665 GLN A C 1
ATOM 5094 O O . GLN A 1 665 ? 11.462 12.686 11.227 1.00 68.62 665 GLN A O 1
ATOM 5099 N N . GLU A 1 666 ? 12.315 14.099 12.733 1.00 77.38 666 GLU A N 1
ATOM 5100 C CA . GLU A 1 666 ? 13.704 14.273 12.212 1.00 77.38 666 GLU A CA 1
ATOM 5101 C C . GLU A 1 666 ? 14.854 13.475 12.911 1.00 77.38 666 GLU A C 1
ATOM 5103 O O . GLU A 1 666 ? 14.820 13.321 14.131 1.00 77.38 666 GLU A O 1
ATOM 5108 N N . VAL A 1 667 ? 15.893 12.981 12.183 1.00 68.38 667 VAL A N 1
ATOM 5109 C CA . VAL A 1 667 ? 17.001 12.140 12.757 1.00 68.38 667 VAL A CA 1
ATOM 5110 C C . VAL A 1 667 ? 18.386 12.087 12.042 1.00 68.38 667 VAL A C 1
ATOM 5112 O O . VAL A 1 667 ? 19.329 11.612 12.678 1.00 68.38 667 VAL A O 1
ATOM 5115 N N . THR A 1 668 ? 18.619 12.484 10.776 1.00 67.56 668 THR A N 1
ATOM 5116 C CA . THR A 1 668 ? 19.907 12.100 10.116 1.00 67.56 668 THR A CA 1
ATOM 5117 C C . THR A 1 668 ? 20.423 12.910 8.897 1.00 67.56 668 THR A C 1
ATOM 5119 O O . THR A 1 668 ? 19.661 13.543 8.178 1.00 67.56 668 THR A O 1
ATOM 5122 N N . THR A 1 669 ? 21.742 12.843 8.624 1.00 77.31 669 THR A N 1
ATOM 5123 C CA . THR A 1 669 ? 22.452 13.423 7.440 1.00 77.31 669 THR A CA 1
ATOM 5124 C C . THR A 1 669 ? 23.037 12.317 6.531 1.00 77.31 669 THR A C 1
ATOM 5126 O O . THR A 1 669 ? 23.307 11.229 7.029 1.00 77.31 669 THR A O 1
ATOM 5129 N N . LEU A 1 670 ? 23.141 12.504 5.204 1.00 80.06 670 LEU A N 1
ATOM 5130 C CA . LEU A 1 670 ? 22.692 11.434 4.291 1.00 80.06 670 LEU A CA 1
ATOM 5131 C C . LEU A 1 670 ? 23.350 11.359 2.898 1.00 80.06 670 LEU A C 1
ATOM 5133 O O . LEU A 1 670 ? 23.196 12.330 2.171 1.00 80.06 670 LEU A O 1
ATOM 5137 N N . THR A 1 671 ? 23.932 10.229 2.429 1.00 76.81 671 THR A N 1
ATOM 5138 C CA . THR A 1 671 ? 24.696 10.228 1.135 1.00 76.81 671 THR A CA 1
ATOM 5139 C C . THR A 1 671 ? 25.345 8.928 0.635 1.00 76.81 671 THR A C 1
ATOM 5141 O O . THR A 1 671 ? 25.932 8.202 1.431 1.00 76.81 671 THR A O 1
ATOM 5144 N N . GLY A 1 672 ? 25.478 8.817 -0.701 1.00 70.94 672 GLY A N 1
ATOM 5145 C CA . GLY A 1 672 ? 26.588 8.104 -1.379 1.00 70.94 672 GLY A CA 1
ATOM 5146 C C . GLY A 1 672 ? 26.620 8.268 -2.912 1.00 70.94 672 GLY A C 1
ATOM 5147 O O . GLY A 1 672 ? 27.674 8.121 -3.532 1.00 70.94 672 GLY A O 1
ATOM 5148 N N . HIS A 1 673 ? 25.495 8.640 -3.538 1.00 83.94 673 HIS A N 1
ATOM 5149 C CA . HIS A 1 673 ? 25.384 8.862 -4.988 1.00 83.94 673 HIS A CA 1
ATOM 5150 C C . HIS A 1 673 ? 26.443 9.825 -5.570 1.00 83.94 673 HIS A C 1
ATOM 5152 O O . HIS A 1 673 ? 26.834 10.812 -4.929 1.00 83.94 673 HIS A O 1
ATOM 5158 N N . GLN A 1 674 ? 26.870 9.522 -6.805 1.00 85.19 674 GLN A N 1
ATOM 5159 C CA . GLN A 1 674 ? 27.787 10.336 -7.621 1.00 85.19 674 GLN A CA 1
ATOM 5160 C C . GLN A 1 674 ? 27.109 11.013 -8.826 1.00 85.19 674 GLN A C 1
ATOM 5162 O O . GLN A 1 674 ? 27.742 11.800 -9.521 1.00 85.19 674 GLN A O 1
ATOM 5167 N N . SER A 1 675 ? 25.833 10.720 -9.081 1.00 87.38 675 SER A N 1
ATOM 5168 C CA . SER A 1 675 ? 25.126 11.068 -10.319 1.00 87.38 675 SER A CA 1
ATOM 5169 C C . SER A 1 675 ? 23.630 11.288 -10.024 1.00 87.38 675 SER A C 1
ATOM 5171 O O . SER A 1 675 ? 23.213 11.101 -8.880 1.00 87.38 675 SER A O 1
ATOM 5173 N N . SER A 1 676 ? 22.809 11.695 -10.997 1.00 76.25 676 SER A N 1
ATOM 5174 C CA . SER A 1 676 ? 21.349 11.826 -10.793 1.00 76.25 676 SER A CA 1
ATOM 5175 C C . SER A 1 676 ? 20.678 10.458 -10.607 1.00 76.25 676 SER A C 1
ATOM 5177 O O . SER A 1 676 ? 21.178 9.452 -11.107 1.00 76.25 676 SER A O 1
ATOM 5179 N N . VAL A 1 677 ? 19.585 10.401 -9.837 1.00 76.94 677 VAL A N 1
ATOM 5180 C CA . VAL A 1 677 ? 19.023 9.157 -9.260 1.00 76.94 677 VAL A CA 1
ATOM 5181 C C . VAL A 1 677 ? 18.109 8.391 -10.255 1.00 76.94 677 VAL A C 1
ATOM 5183 O O . VAL A 1 677 ? 18.479 8.283 -11.422 1.00 76.94 677 VAL A O 1
ATOM 5186 N N . GLY A 1 678 ? 16.967 7.805 -9.877 1.00 68.62 678 GLY A N 1
ATOM 5187 C CA . GLY A 1 678 ? 16.172 6.951 -10.778 1.00 68.62 678 GLY A CA 1
ATOM 5188 C C . GLY A 1 678 ? 15.033 6.197 -10.092 1.00 68.62 678 GLY A C 1
ATOM 5189 O O . GLY A 1 678 ? 13.870 6.559 -10.259 1.00 68.62 678 GLY A O 1
ATOM 5190 N N . ALA A 1 679 ? 15.345 5.147 -9.321 1.00 71.50 679 ALA A N 1
ATOM 5191 C CA . ALA A 1 679 ? 14.338 4.399 -8.559 1.00 71.50 679 ALA A CA 1
ATOM 5192 C C . ALA A 1 679 ? 14.919 3.595 -7.381 1.00 71.50 679 ALA A C 1
ATOM 5194 O O . ALA A 1 679 ? 16.133 3.446 -7.235 1.00 71.50 679 ALA A O 1
ATOM 5195 N N . ALA A 1 680 ? 14.019 3.115 -6.516 1.00 75.44 680 ALA A N 1
ATOM 5196 C CA . ALA A 1 680 ? 14.319 2.725 -5.142 1.00 75.44 680 ALA A CA 1
ATOM 5197 C C . ALA A 1 680 ? 13.342 1.690 -4.573 1.00 75.44 680 ALA A C 1
ATOM 5199 O O . ALA A 1 680 ? 12.211 1.589 -5.044 1.00 75.44 680 ALA A O 1
ATOM 5200 N N . GLU A 1 681 ? 13.761 0.941 -3.550 1.00 82.06 681 GLU A N 1
ATOM 5201 C CA . GLU A 1 681 ? 13.057 -0.258 -3.090 1.00 82.06 681 GLU A CA 1
ATOM 5202 C C . GLU A 1 681 ? 13.322 -0.659 -1.614 1.00 82.06 681 GLU A C 1
ATOM 5204 O O . GLU A 1 681 ? 14.300 -0.258 -0.978 1.00 82.06 681 GLU A O 1
ATOM 5209 N N . PHE A 1 682 ? 12.419 -1.483 -1.072 1.00 72.31 682 PHE A N 1
ATOM 5210 C CA . PHE A 1 682 ? 12.619 -2.327 0.104 1.00 72.31 682 PHE A CA 1
ATOM 5211 C C . PHE A 1 682 ? 13.228 -3.711 -0.237 1.00 72.31 682 PHE A C 1
ATOM 5213 O O . PHE A 1 682 ? 14.322 -3.764 -0.784 1.00 72.31 682 PHE A O 1
ATOM 5220 N N . SER A 1 683 ? 12.625 -4.851 0.142 1.00 73.12 683 SER A N 1
ATOM 5221 C CA . SER A 1 683 ? 13.376 -6.116 0.316 1.00 73.12 683 SER A CA 1
ATOM 5222 C C . SER A 1 683 ? 12.515 -7.399 0.537 1.00 73.12 683 SER A C 1
ATOM 5224 O O . SER A 1 683 ? 11.315 -7.264 0.713 1.00 73.12 683 SER A O 1
ATOM 5226 N N . PRO A 1 684 ? 13.066 -8.641 0.600 1.00 68.81 684 PRO A N 1
ATOM 5227 C CA . PRO A 1 684 ? 12.452 -9.865 1.164 1.00 68.81 684 PRO A CA 1
ATOM 5228 C C . PRO A 1 684 ? 13.181 -10.385 2.448 1.00 68.81 684 PRO A C 1
ATOM 5230 O O . PRO A 1 684 ? 14.398 -10.281 2.525 1.00 68.81 684 PRO A O 1
ATOM 5233 N N . ASN A 1 685 ? 12.487 -10.886 3.483 1.00 62.47 685 ASN A N 1
ATOM 5234 C CA . ASN A 1 685 ? 12.998 -11.496 4.753 1.00 62.47 685 ASN A CA 1
ATOM 5235 C C . ASN A 1 685 ? 13.544 -10.669 5.987 1.00 62.47 685 ASN A C 1
ATOM 5237 O O . ASN A 1 685 ? 14.472 -11.137 6.640 1.00 62.47 685 ASN A O 1
ATOM 5241 N N . GLY A 1 686 ? 12.999 -9.507 6.418 1.00 65.19 686 GLY A N 1
ATOM 5242 C CA . GLY A 1 686 ? 13.436 -8.809 7.677 1.00 65.19 686 GLY A CA 1
ATOM 5243 C C . GLY A 1 686 ? 13.494 -7.252 7.720 1.00 65.19 686 GLY A C 1
ATOM 5244 O O . GLY A 1 686 ? 12.476 -6.653 8.071 1.00 65.19 686 GLY A O 1
ATOM 5245 N N . GLN A 1 687 ? 14.648 -6.568 7.467 1.00 72.50 687 GLN A N 1
ATOM 5246 C CA . GLN A 1 687 ? 14.737 -5.072 7.466 1.00 72.50 687 GLN A CA 1
ATOM 5247 C C . GLN A 1 687 ? 15.937 -4.310 6.769 1.00 72.50 687 GLN A C 1
ATOM 5249 O O . GLN A 1 687 ? 16.731 -3.698 7.487 1.00 72.50 687 GLN A O 1
ATOM 5254 N N . HIS A 1 688 ? 16.066 -4.177 5.429 1.00 79.31 688 HIS A N 1
ATOM 5255 C CA . HIS A 1 688 ? 17.068 -3.269 4.757 1.00 79.31 688 HIS A CA 1
ATOM 5256 C C . HIS A 1 688 ? 16.517 -2.525 3.477 1.00 79.31 688 HIS A C 1
ATOM 5258 O O . HIS A 1 688 ? 15.420 -2.871 3.034 1.00 79.31 688 HIS A O 1
ATOM 5264 N N . VAL A 1 689 ? 17.212 -1.490 2.915 1.00 76.81 689 VAL A N 1
ATOM 5265 C CA . VAL A 1 689 ? 16.652 -0.445 1.971 1.00 76.81 689 VAL A CA 1
ATOM 5266 C C . VAL A 1 689 ? 17.634 0.139 0.898 1.00 76.81 689 VAL A C 1
ATOM 5268 O O . VAL A 1 689 ? 18.843 0.175 1.132 1.00 76.81 689 VAL A O 1
ATOM 5271 N N . VAL A 1 690 ? 17.134 0.623 -0.267 1.00 85.62 690 VAL A N 1
ATOM 5272 C CA . VAL A 1 690 ? 17.922 1.136 -1.434 1.00 85.62 690 VAL A CA 1
ATOM 5273 C C . VAL A 1 690 ? 17.234 2.206 -2.331 1.00 85.62 690 VAL A C 1
ATOM 5275 O O . VAL A 1 690 ? 16.014 2.206 -2.399 1.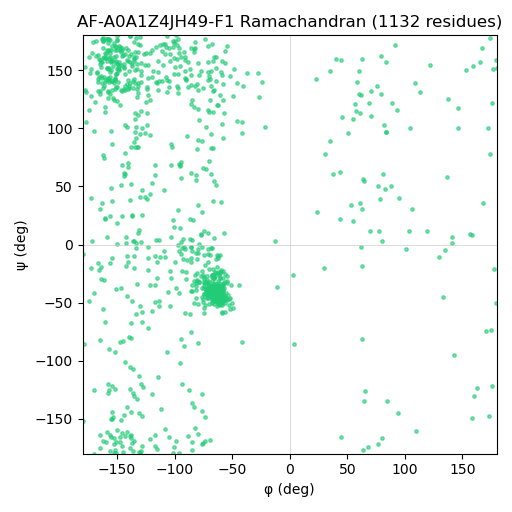00 85.62 690 VAL A O 1
ATOM 5278 N N . THR A 1 691 ? 18.008 3.024 -3.078 1.00 77.00 691 THR A N 1
ATOM 5279 C CA . THR A 1 691 ? 17.707 3.882 -4.274 1.00 77.00 691 THR A CA 1
ATOM 5280 C C . THR A 1 691 ? 18.856 3.789 -5.316 1.00 77.00 691 THR A C 1
ATOM 5282 O O . THR A 1 691 ? 19.730 2.951 -5.115 1.00 77.00 691 THR A O 1
ATOM 5285 N N . ALA A 1 692 ? 18.909 4.521 -6.444 1.00 83.00 692 ALA A N 1
ATOM 5286 C CA . ALA A 1 692 ? 19.894 4.238 -7.521 1.00 83.00 692 ALA A CA 1
ATOM 5287 C C . ALA A 1 692 ? 20.152 5.362 -8.562 1.00 83.00 692 ALA A C 1
ATOM 5289 O O . ALA A 1 692 ? 19.191 5.923 -9.077 1.00 83.00 692 ALA A O 1
ATOM 5290 N N . SER A 1 693 ? 21.424 5.665 -8.913 1.00 85.69 693 SER A N 1
ATOM 5291 C CA . SER A 1 693 ? 21.824 6.893 -9.654 1.00 85.69 693 SER A CA 1
ATOM 5292 C C . SER A 1 693 ? 22.814 6.834 -10.846 1.00 85.69 693 SER A C 1
ATOM 5294 O O . SER A 1 693 ? 24.008 6.670 -10.620 1.00 85.69 693 SER A O 1
ATOM 5296 N N . ALA A 1 694 ? 22.326 7.022 -12.082 1.00 85.00 694 ALA A N 1
ATOM 5297 C CA . ALA A 1 694 ? 22.929 7.139 -13.441 1.00 85.00 694 ALA A CA 1
ATOM 5298 C C . ALA A 1 694 ? 24.257 6.441 -13.860 1.00 85.00 694 ALA A C 1
ATOM 5300 O O . ALA A 1 694 ? 24.448 6.199 -15.053 1.00 85.00 694 ALA A O 1
ATOM 5301 N N . ASP A 1 695 ? 25.134 6.029 -12.948 1.00 85.25 695 ASP A N 1
ATOM 5302 C CA . ASP A 1 695 ? 26.419 5.384 -13.241 1.00 85.25 695 ASP A CA 1
ATOM 5303 C C . ASP A 1 695 ? 26.487 3.902 -12.825 1.00 85.25 695 ASP A C 1
ATOM 5305 O O . ASP A 1 695 ? 25.535 3.166 -13.091 1.00 85.25 695 ASP A O 1
ATOM 5309 N N . LYS A 1 696 ? 27.615 3.407 -12.297 1.00 91.19 696 LYS A N 1
ATOM 5310 C CA . LYS A 1 696 ? 28.025 1.991 -12.421 1.00 91.19 696 LYS A CA 1
ATOM 5311 C C . LYS A 1 696 ? 28.464 1.306 -11.111 1.00 91.19 696 LYS A C 1
ATOM 5313 O O . LYS A 1 696 ? 28.919 0.163 -11.143 1.00 91.19 696 LYS A O 1
ATOM 5318 N N . THR A 1 697 ? 28.268 1.941 -9.955 1.00 88.81 697 THR A N 1
ATOM 5319 C CA . THR A 1 697 ? 28.469 1.377 -8.604 1.00 88.81 697 THR A CA 1
ATOM 5320 C C . THR A 1 697 ? 27.179 0.878 -7.914 1.00 88.81 697 THR A C 1
ATOM 5322 O O . THR A 1 697 ? 26.087 0.915 -8.490 1.00 88.81 697 THR A O 1
ATOM 5325 N N . ALA A 1 698 ? 27.287 0.355 -6.691 1.00 90.31 698 ALA A N 1
ATOM 5326 C CA . ALA A 1 698 ? 26.172 -0.032 -5.810 1.00 90.31 698 ALA A CA 1
ATOM 5327 C C . ALA A 1 698 ? 26.378 0.498 -4.384 1.00 90.31 698 ALA A C 1
ATOM 5329 O O . ALA A 1 698 ? 27.526 0.687 -4.006 1.00 90.31 698 ALA A O 1
ATOM 5330 N N . GLN A 1 699 ? 25.336 0.785 -3.594 1.00 86.56 699 GLN A N 1
ATOM 5331 C CA . GLN A 1 699 ? 25.486 1.599 -2.374 1.00 86.56 699 GLN A CA 1
ATOM 5332 C C . GLN A 1 699 ? 24.395 1.341 -1.313 1.00 86.56 699 GLN A C 1
ATOM 5334 O O . GLN A 1 699 ? 23.754 2.269 -0.828 1.00 86.56 699 GLN A O 1
ATOM 5339 N N . VAL A 1 700 ? 24.119 0.078 -0.989 1.00 85.00 700 VAL A N 1
ATOM 5340 C CA . VAL A 1 700 ? 22.901 -0.358 -0.258 1.00 85.00 700 VAL A CA 1
ATOM 5341 C C . VAL A 1 700 ? 23.093 -0.365 1.265 1.00 85.00 700 VAL A C 1
ATOM 5343 O O . VAL A 1 700 ? 24.169 -0.755 1.684 1.00 85.00 700 VAL A O 1
ATOM 5346 N N . TRP A 1 701 ? 22.110 0.011 2.107 1.00 81.94 701 TRP A N 1
ATOM 5347 C CA . TRP A 1 701 ? 22.281 0.136 3.582 1.00 81.94 701 TRP A CA 1
ATOM 5348 C C . TRP A 1 701 ? 21.107 -0.485 4.387 1.00 81.94 701 TRP A C 1
ATOM 5350 O O . TRP A 1 701 ? 20.102 -0.940 3.835 1.00 81.94 701 TRP A O 1
ATOM 5360 N N . ASN A 1 702 ? 21.225 -0.522 5.722 1.00 79.81 702 ASN A N 1
ATOM 5361 C CA . ASN A 1 702 ? 20.222 -1.083 6.643 1.00 79.81 702 ASN A CA 1
ATOM 5362 C C . ASN A 1 702 ? 19.111 -0.074 7.031 1.00 79.81 702 ASN A C 1
ATOM 5364 O O . ASN A 1 702 ? 19.348 1.119 7.199 1.00 79.81 702 ASN A O 1
ATOM 5368 N N . ALA A 1 703 ? 17.878 -0.568 7.222 1.00 69.12 703 ALA A N 1
ATOM 5369 C CA . ALA A 1 703 ? 16.651 0.224 7.382 1.00 69.12 703 ALA A CA 1
ATOM 5370 C C . ALA A 1 703 ? 16.535 1.104 8.643 1.00 69.12 703 ALA A C 1
ATOM 5372 O O . ALA A 1 703 ? 15.461 1.662 8.883 1.00 69.12 703 ALA A O 1
ATOM 5373 N N . LYS A 1 704 ? 17.573 1.218 9.479 1.00 63.91 704 LYS A N 1
ATOM 5374 C CA . LYS A 1 704 ? 17.543 2.003 10.729 1.00 63.91 704 LYS A CA 1
ATOM 5375 C C . LYS A 1 704 ? 18.765 2.916 10.942 1.00 63.91 704 LYS A C 1
ATOM 5377 O O . LYS A 1 704 ? 18.811 3.562 11.985 1.00 63.91 704 LYS A O 1
ATOM 5382 N N . THR A 1 705 ? 19.775 2.910 10.058 1.00 62.94 705 THR A N 1
ATOM 5383 C CA . THR A 1 705 ? 21.160 2.944 10.589 1.00 62.94 705 THR A CA 1
ATOM 5384 C C . THR A 1 705 ? 22.146 3.983 10.044 1.00 62.94 705 THR A C 1
ATOM 5386 O O . THR A 1 705 ? 21.974 5.165 10.325 1.00 62.94 705 THR A O 1
ATOM 5389 N N . GLY A 1 706 ? 23.259 3.498 9.466 1.00 67.31 706 GLY A N 1
ATOM 5390 C CA . GLY A 1 706 ? 24.520 4.180 9.204 1.00 67.31 706 GLY A CA 1
ATOM 5391 C C . GLY A 1 706 ? 25.699 3.281 8.796 1.00 67.31 706 GLY A C 1
ATOM 5392 O O . GLY A 1 706 ? 26.832 3.564 9.169 1.00 67.31 706 GLY A O 1
ATOM 5393 N N . GLN A 1 707 ? 25.464 2.203 8.035 1.00 79.62 707 GLN A N 1
ATOM 5394 C CA . GLN A 1 707 ? 26.518 1.534 7.250 1.00 79.62 707 GLN A CA 1
ATOM 5395 C C . GLN A 1 707 ? 26.010 1.008 5.888 1.00 79.62 707 GLN A C 1
ATOM 5397 O O . GLN A 1 707 ? 24.969 0.350 5.825 1.00 79.62 707 GLN A O 1
ATOM 5402 N N . GLN A 1 708 ? 26.761 1.284 4.811 1.00 87.31 708 GLN A N 1
ATOM 5403 C CA . GLN A 1 708 ? 26.620 0.632 3.503 1.00 87.31 708 GLN A CA 1
ATOM 5404 C C . GLN A 1 708 ? 27.003 -0.841 3.665 1.00 87.31 708 GLN A C 1
ATOM 5406 O O . GLN A 1 708 ? 28.020 -1.150 4.277 1.00 87.31 708 GLN A O 1
ATOM 5411 N N . ILE A 1 709 ? 26.194 -1.746 3.134 1.00 84.31 709 ILE A N 1
ATOM 5412 C CA . ILE A 1 709 ? 26.369 -3.200 3.135 1.00 84.31 709 ILE A CA 1
ATOM 5413 C C . ILE A 1 709 ? 27.024 -3.650 1.824 1.00 84.31 709 ILE A C 1
ATOM 5415 O O . ILE A 1 709 ? 27.872 -4.538 1.844 1.00 84.31 709 ILE A O 1
ATOM 5419 N N . ALA A 1 710 ? 26.611 -3.077 0.683 1.00 86.12 710 ALA A N 1
ATOM 5420 C CA . ALA A 1 710 ? 26.892 -3.686 -0.617 1.00 86.12 710 ALA A CA 1
ATOM 5421 C C . ALA A 1 710 ? 27.118 -2.704 -1.780 1.00 86.12 710 ALA A C 1
ATOM 5423 O O . ALA A 1 710 ? 26.313 -1.800 -2.024 1.00 86.12 710 ALA A O 1
ATOM 5424 N N . THR A 1 711 ? 28.193 -2.986 -2.533 1.00 90.06 711 THR A N 1
ATOM 5425 C CA . THR A 1 711 ? 28.686 -2.246 -3.709 1.00 90.06 711 THR A CA 1
ATOM 5426 C C . THR A 1 711 ? 29.142 -3.186 -4.844 1.00 90.06 711 THR A C 1
ATOM 5428 O O . THR A 1 711 ? 30.263 -3.097 -5.332 1.00 90.06 711 THR A O 1
ATOM 5431 N N . LEU A 1 712 ? 28.310 -4.138 -5.274 1.00 91.75 712 LEU A N 1
ATOM 5432 C CA . LEU A 1 712 ? 28.613 -4.989 -6.439 1.00 91.75 712 LEU A CA 1
ATOM 5433 C C . LEU A 1 712 ? 28.529 -4.159 -7.734 1.00 91.75 712 LEU A C 1
ATOM 5435 O O . LEU A 1 712 ? 27.744 -3.221 -7.813 1.00 91.75 712 LEU A O 1
ATOM 5439 N N . THR A 1 713 ? 29.378 -4.439 -8.716 1.00 86.06 713 THR A N 1
ATOM 5440 C CA . THR A 1 713 ? 29.997 -3.340 -9.482 1.00 86.06 713 THR A CA 1
ATOM 5441 C C . THR A 1 713 ? 30.594 -3.776 -10.813 1.00 86.06 713 THR A C 1
ATOM 5443 O O . THR A 1 713 ? 30.751 -4.967 -11.078 1.00 86.06 713 THR A O 1
ATOM 5446 N N . GLY A 1 714 ? 31.062 -2.770 -11.565 1.00 81.75 714 GLY A N 1
ATOM 5447 C CA . GLY A 1 714 ? 32.317 -2.842 -12.321 1.00 81.75 714 GLY A CA 1
ATOM 5448 C C . GLY A 1 714 ? 32.185 -2.682 -13.832 1.00 81.75 714 GLY A C 1
ATOM 5449 O O . GLY A 1 714 ? 33.126 -3.010 -14.553 1.00 81.75 714 GLY A O 1
ATOM 5450 N N . HIS A 1 715 ? 31.014 -2.254 -14.319 1.00 91.25 715 HIS A N 1
ATOM 5451 C CA . HIS A 1 715 ? 30.677 -2.300 -15.746 1.00 91.25 715 HIS A CA 1
ATOM 5452 C C . HIS A 1 715 ? 30.107 -0.960 -16.289 1.00 91.25 715 HIS A C 1
ATOM 5454 O O . HIS A 1 715 ? 30.603 0.090 -15.899 1.00 91.25 715 HIS A O 1
ATOM 5460 N N . GLN A 1 716 ? 29.155 -0.959 -17.242 1.00 90.44 716 GLN A N 1
ATOM 5461 C CA . GLN A 1 716 ? 29.214 -0.010 -18.376 1.00 90.44 716 GLN A CA 1
ATOM 5462 C C . GLN A 1 716 ? 28.015 0.941 -18.622 1.00 90.44 716 GLN A C 1
ATOM 5464 O O . GLN A 1 716 ? 28.186 1.963 -19.283 1.00 90.44 716 GLN A O 1
ATOM 5469 N N . GLY A 1 717 ? 26.803 0.639 -18.151 1.00 87.62 717 GLY A N 1
ATOM 5470 C CA . GLY A 1 717 ? 25.582 1.334 -18.596 1.00 87.62 717 GLY A CA 1
ATOM 5471 C C . GLY A 1 717 ? 25.281 2.707 -17.981 1.00 87.62 717 GLY A C 1
ATOM 5472 O O . GLY A 1 717 ? 25.649 2.994 -16.843 1.00 87.62 717 GLY A O 1
ATOM 5473 N N . THR A 1 718 ? 24.496 3.490 -18.733 1.00 85.62 718 THR A N 1
ATOM 5474 C CA . THR A 1 718 ? 23.660 4.620 -18.275 1.00 85.62 718 THR A CA 1
ATOM 5475 C C . THR A 1 718 ? 22.349 4.629 -19.076 1.00 85.62 718 THR A C 1
ATOM 5477 O O . THR A 1 718 ? 22.363 5.045 -20.230 1.00 85.62 718 THR A O 1
ATOM 5480 N N . VAL A 1 719 ? 21.186 4.182 -18.585 1.00 87.00 719 VAL A N 1
ATOM 5481 C CA . VAL A 1 719 ? 20.817 3.033 -17.712 1.00 87.00 719 VAL A CA 1
ATOM 5482 C C . VAL A 1 719 ? 19.286 2.835 -17.865 1.00 87.00 719 VAL A C 1
ATOM 5484 O O . VAL A 1 719 ? 18.613 3.827 -18.097 1.00 87.00 719 VAL A O 1
ATOM 5487 N N . TRP A 1 720 ? 18.725 1.624 -17.675 1.00 77.50 720 TRP A N 1
ATOM 5488 C CA . TRP A 1 720 ? 17.317 1.413 -17.244 1.00 77.50 720 TRP A CA 1
ATOM 5489 C C . TRP A 1 720 ? 17.249 0.376 -16.076 1.00 77.50 720 TRP A C 1
ATOM 5491 O O . TRP A 1 720 ? 18.050 0.431 -15.150 1.00 77.50 720 TRP A O 1
ATOM 5501 N N . ALA A 1 721 ? 16.348 -0.615 -16.135 1.00 75.88 721 ALA A N 1
ATOM 5502 C CA . ALA A 1 721 ? 16.294 -1.842 -15.321 1.00 75.88 721 ALA A CA 1
ATOM 5503 C C . ALA A 1 721 ? 16.078 -1.681 -13.822 1.00 75.88 721 ALA A C 1
ATOM 5505 O O . ALA A 1 721 ? 15.925 -0.555 -13.355 1.00 75.88 721 ALA A O 1
ATOM 5506 N N . ALA A 1 722 ? 16.101 -2.803 -13.068 1.00 84.38 722 ALA A N 1
ATOM 5507 C CA . ALA A 1 722 ? 16.651 -2.669 -11.725 1.00 84.38 722 ALA A CA 1
ATOM 5508 C C . ALA A 1 722 ? 16.355 -3.634 -10.537 1.00 84.38 722 ALA A C 1
ATOM 5510 O O . ALA A 1 722 ? 16.787 -3.202 -9.471 1.00 84.38 722 ALA A O 1
ATOM 5511 N N . LYS A 1 723 ? 15.689 -4.828 -10.554 1.00 88.69 723 LYS A N 1
ATOM 5512 C CA . LYS A 1 723 ? 15.473 -5.594 -9.267 1.00 88.69 723 LYS A CA 1
ATOM 5513 C C . LYS A 1 723 ? 15.492 -7.153 -9.182 1.00 88.69 723 LYS A C 1
ATOM 5515 O O . LYS A 1 723 ? 15.382 -7.870 -10.168 1.00 88.69 723 LYS A O 1
ATOM 5520 N N . PHE A 1 724 ? 15.633 -7.601 -7.919 1.00 83.06 724 PHE A N 1
ATOM 5521 C CA . PHE A 1 724 ? 15.694 -8.944 -7.272 1.00 83.06 724 PHE A CA 1
ATOM 5522 C C . PHE A 1 724 ? 14.321 -9.588 -6.921 1.00 83.06 724 PHE A C 1
ATOM 5524 O O . PHE A 1 724 ? 13.267 -9.015 -7.208 1.00 83.06 724 PHE A O 1
ATOM 5531 N N . SER A 1 725 ? 14.336 -10.763 -6.275 1.00 88.06 725 SER A N 1
ATOM 5532 C CA . SER A 1 725 ? 13.209 -11.691 -6.070 1.00 88.06 725 SER A CA 1
ATOM 5533 C C . SER A 1 725 ? 12.505 -11.669 -4.700 1.00 88.06 725 SER A C 1
ATOM 5535 O O . SER A 1 725 ? 13.097 -11.203 -3.731 1.00 88.06 725 SER A O 1
ATOM 5537 N N . PRO A 1 726 ? 11.256 -12.190 -4.582 1.00 77.69 726 PRO A N 1
ATOM 5538 C CA . PRO A 1 726 ? 10.435 -12.148 -3.356 1.00 77.69 726 PRO A CA 1
ATOM 5539 C C . PRO A 1 726 ? 10.873 -13.034 -2.175 1.00 77.69 726 PRO A C 1
ATOM 5541 O O . PRO A 1 726 ? 10.125 -13.168 -1.206 1.00 77.69 726 PRO A O 1
ATOM 5544 N N . ASP A 1 727 ? 12.062 -13.634 -2.226 1.00 77.62 727 ASP A N 1
ATOM 5545 C CA . ASP A 1 727 ? 12.580 -14.570 -1.224 1.00 77.62 727 ASP A CA 1
ATOM 5546 C C . ASP A 1 727 ? 13.882 -14.104 -0.547 1.00 77.62 727 ASP A C 1
ATOM 5548 O O . ASP A 1 727 ? 13.933 -14.001 0.681 1.00 77.62 727 ASP A O 1
ATOM 5552 N N . GLY A 1 728 ? 14.932 -13.833 -1.329 1.00 79.56 728 GLY A N 1
ATOM 5553 C CA . GLY A 1 728 ? 16.302 -13.698 -0.847 1.00 79.56 728 GLY A CA 1
ATOM 5554 C C . GLY A 1 728 ? 17.428 -14.280 -1.721 1.00 79.56 728 GLY A C 1
ATOM 5555 O O . GLY A 1 728 ? 18.561 -14.257 -1.238 1.00 79.56 728 GLY A O 1
ATOM 5556 N N . GLN A 1 729 ? 17.205 -14.788 -2.945 1.00 87.06 729 GLN A N 1
ATOM 5557 C CA . GLN A 1 729 ? 18.292 -15.453 -3.703 1.00 87.06 729 GLN A CA 1
ATOM 5558 C C . GLN A 1 729 ? 18.476 -15.113 -5.199 1.00 87.06 729 GLN A C 1
ATOM 5560 O O . GLN A 1 729 ? 19.507 -15.526 -5.727 1.00 87.06 729 GLN A O 1
ATOM 5565 N N . ARG A 1 730 ? 17.596 -14.383 -5.917 1.00 92.62 730 ARG A N 1
ATOM 5566 C CA . ARG A 1 730 ? 17.841 -14.102 -7.357 1.00 92.62 730 ARG A CA 1
ATOM 5567 C C . ARG A 1 730 ? 17.389 -12.757 -7.914 1.00 92.62 730 ARG A C 1
ATOM 5569 O O . ARG A 1 730 ? 16.628 -12.015 -7.314 1.00 92.62 730 ARG A O 1
ATOM 5576 N N . ILE A 1 731 ? 17.827 -12.477 -9.137 1.00 92.25 731 ILE A N 1
ATOM 5577 C CA . ILE A 1 731 ? 17.585 -11.238 -9.880 1.00 92.25 731 ILE A CA 1
ATOM 5578 C C . ILE A 1 731 ? 17.065 -11.574 -11.285 1.00 92.25 731 ILE A C 1
ATOM 5580 O O . ILE A 1 731 ? 17.124 -12.724 -11.708 1.00 92.25 731 ILE A O 1
ATOM 5584 N N . VAL A 1 732 ? 16.623 -10.572 -12.040 1.00 94.38 732 VAL A N 1
ATOM 5585 C CA . VAL A 1 732 ? 17.014 -10.490 -13.452 1.00 94.38 732 VAL A CA 1
ATOM 5586 C C . VAL A 1 732 ? 17.272 -9.028 -13.838 1.00 94.38 732 VAL A C 1
ATOM 5588 O O . VAL A 1 732 ? 16.600 -8.114 -13.357 1.00 94.38 732 VAL A O 1
ATOM 5591 N N . THR A 1 733 ? 18.335 -8.796 -14.606 1.00 91.06 733 THR A N 1
ATOM 5592 C CA . THR A 1 733 ? 19.005 -7.483 -14.736 1.00 91.06 733 THR A CA 1
ATOM 5593 C C . THR A 1 733 ? 18.873 -6.965 -16.193 1.00 91.06 733 THR A C 1
ATOM 5595 O O . THR A 1 733 ? 18.326 -7.680 -17.025 1.00 91.06 733 THR A O 1
ATOM 5598 N N . ALA A 1 734 ? 19.201 -5.736 -16.605 1.00 87.81 734 ALA A N 1
ATOM 5599 C CA . ALA A 1 734 ? 20.366 -4.931 -16.259 1.00 87.81 734 ALA A CA 1
ATOM 5600 C C . ALA A 1 734 ? 20.616 -3.815 -17.305 1.00 87.81 734 ALA A C 1
ATOM 5602 O O . ALA A 1 734 ? 19.740 -3.012 -17.620 1.00 87.81 734 ALA A O 1
ATOM 5603 N N . SER A 1 735 ? 21.859 -3.708 -17.773 1.00 91.00 735 SER A N 1
ATOM 5604 C CA . SER A 1 735 ? 22.479 -2.490 -18.319 1.00 91.00 735 SER A CA 1
ATOM 5605 C C . SER A 1 735 ? 21.816 -1.818 -19.523 1.00 91.00 735 SER A C 1
ATOM 5607 O O . SER A 1 735 ? 21.171 -2.476 -20.330 1.00 91.00 735 SER A O 1
ATOM 5609 N N . ALA A 1 736 ? 22.110 -0.518 -19.692 1.00 87.44 736 ALA A N 1
ATOM 5610 C CA . ALA A 1 736 ? 21.954 0.230 -20.949 1.00 87.44 736 ALA A CA 1
ATOM 5611 C C . ALA A 1 736 ? 23.145 0.133 -21.917 1.00 87.44 736 ALA A C 1
ATOM 5613 O O . ALA A 1 736 ? 22.986 0.389 -23.109 1.00 87.44 736 ALA A O 1
ATOM 5614 N N . ASP A 1 737 ? 24.282 -0.399 -21.467 1.00 89.00 737 ASP A N 1
ATOM 5615 C CA . ASP A 1 737 ? 25.076 -1.304 -22.306 1.00 89.00 737 ASP A CA 1
ATOM 5616 C C . ASP A 1 737 ? 24.458 -2.719 -22.210 1.00 89.00 737 ASP A C 1
ATOM 5618 O O . ASP A 1 737 ? 25.067 -3.696 -21.759 1.00 89.00 737 ASP A O 1
ATOM 5622 N N . LYS A 1 738 ? 23.159 -2.737 -22.532 1.00 90.00 738 LYS A N 1
ATOM 5623 C CA . LYS A 1 738 ? 22.282 -3.819 -22.978 1.00 90.00 738 LYS A CA 1
ATOM 5624 C C . LYS A 1 738 ? 22.653 -5.200 -22.434 1.00 90.00 738 LYS A C 1
ATOM 5626 O O . LYS A 1 738 ? 23.249 -5.979 -23.171 1.00 90.00 738 LYS A O 1
ATOM 5631 N N . THR A 1 739 ? 22.323 -5.517 -21.168 1.00 90.44 739 THR A N 1
ATOM 5632 C CA . THR A 1 739 ? 22.663 -6.839 -20.560 1.00 90.44 739 THR A CA 1
ATOM 5633 C C . THR A 1 739 ? 21.934 -7.321 -19.296 1.00 90.44 739 THR A C 1
ATOM 5635 O O . THR A 1 739 ? 21.349 -6.513 -18.579 1.00 90.44 739 THR A O 1
ATOM 5638 N N . ALA A 1 740 ? 22.175 -8.632 -19.007 1.00 92.31 740 ALA A N 1
ATOM 5639 C CA . ALA A 1 740 ? 22.411 -9.296 -17.696 1.00 92.31 740 ALA A CA 1
ATOM 5640 C C . ALA A 1 740 ? 23.153 -10.681 -17.790 1.00 92.31 740 ALA A C 1
ATOM 5642 O O . ALA A 1 740 ? 23.048 -11.344 -18.814 1.00 92.31 740 ALA A O 1
ATOM 5643 N N . GLN A 1 741 ? 23.930 -11.160 -16.791 1.00 93.00 741 GLN A N 1
ATOM 5644 C CA . GLN A 1 741 ? 24.918 -12.304 -16.889 1.00 93.00 741 GLN A CA 1
ATOM 5645 C C . GLN A 1 741 ? 25.260 -12.848 -15.455 1.00 93.00 741 GLN A C 1
ATOM 5647 O O . GLN A 1 741 ? 25.423 -11.890 -14.728 1.00 93.00 741 GLN A O 1
ATOM 5652 N N . VAL A 1 742 ? 25.354 -14.189 -15.085 1.00 93.50 742 VAL A N 1
ATOM 5653 C CA . VAL A 1 742 ? 25.057 -15.069 -13.816 1.00 93.50 742 VAL A CA 1
ATOM 5654 C C . VAL A 1 742 ? 25.834 -15.143 -12.400 1.00 93.50 742 VAL A C 1
ATOM 5656 O O . VAL A 1 742 ? 26.962 -15.620 -12.365 1.00 93.50 742 VAL A O 1
ATOM 5659 N N . TRP A 1 743 ? 25.231 -14.767 -11.212 1.00 93.50 743 TRP A N 1
ATOM 5660 C CA . TRP A 1 743 ? 25.646 -14.889 -9.752 1.00 93.50 743 TRP A CA 1
ATOM 5661 C C . TRP A 1 743 ? 24.905 -16.140 -9.165 1.00 93.50 743 TRP A C 1
ATOM 5663 O O . TRP A 1 743 ? 24.151 -16.808 -9.869 1.00 93.50 743 TRP A O 1
ATOM 5673 N N . ASN A 1 744 ? 24.938 -16.328 -7.836 1.00 90.69 744 ASN A N 1
ATOM 5674 C CA . ASN A 1 744 ? 23.703 -16.148 -7.040 1.00 90.69 744 ASN A CA 1
ATOM 5675 C C . ASN A 1 744 ? 23.823 -14.992 -6.004 1.00 90.69 744 ASN A C 1
ATOM 5677 O O . ASN A 1 744 ? 23.035 -14.054 -6.057 1.00 90.69 744 ASN A O 1
ATOM 5681 N N . ALA A 1 745 ? 24.901 -14.981 -5.208 1.00 83.50 745 ALA A N 1
ATOM 5682 C CA . ALA A 1 745 ? 25.413 -13.898 -4.339 1.00 83.50 745 ALA A CA 1
ATOM 5683 C C . ALA A 1 745 ? 24.565 -13.359 -3.150 1.00 83.50 745 ALA A C 1
ATOM 5685 O O . ALA A 1 745 ? 23.352 -13.504 -3.053 1.00 83.50 745 ALA A O 1
ATOM 5686 N N . LYS A 1 746 ? 25.295 -12.723 -2.217 1.00 80.81 746 LYS A N 1
ATOM 5687 C CA . LYS A 1 746 ? 24.872 -11.968 -1.004 1.00 80.81 746 LYS A CA 1
ATOM 5688 C C . LYS A 1 746 ? 25.777 -10.727 -0.774 1.00 80.81 746 LYS A C 1
ATOM 5690 O O . LYS A 1 746 ? 25.684 -10.008 0.214 1.00 80.81 746 LYS A O 1
ATOM 5695 N N . THR A 1 747 ? 26.729 -10.516 -1.670 1.00 82.62 747 THR A N 1
ATOM 5696 C CA . THR A 1 747 ? 28.152 -10.468 -1.287 1.00 82.62 747 THR A CA 1
ATOM 5697 C C . THR A 1 747 ? 28.908 -9.333 -2.002 1.00 82.62 747 THR A C 1
ATOM 5699 O O . THR A 1 747 ? 28.284 -8.416 -2.517 1.00 82.62 747 THR A O 1
ATOM 5702 N N . GLY A 1 748 ? 30.250 -9.342 -2.028 1.00 83.50 748 GLY A N 1
ATOM 5703 C CA . GLY A 1 748 ? 31.077 -8.396 -2.798 1.00 83.50 748 GLY A CA 1
ATOM 5704 C C . GLY A 1 748 ? 32.107 -9.122 -3.670 1.00 83.50 748 GLY A C 1
ATOM 5705 O O . GLY A 1 748 ? 33.120 -9.584 -3.157 1.00 83.50 748 GLY A O 1
ATOM 5706 N N . GLN A 1 749 ? 31.822 -9.269 -4.968 1.00 88.38 749 GLN A N 1
ATOM 5707 C CA . GLN A 1 749 ? 32.586 -10.065 -5.948 1.00 88.38 749 GLN A CA 1
ATOM 5708 C C . GLN A 1 749 ? 32.369 -9.504 -7.379 1.00 88.38 749 GLN A C 1
ATOM 5710 O O . GLN A 1 749 ? 31.472 -8.683 -7.579 1.00 88.38 749 GLN A O 1
ATOM 5715 N N . GLN A 1 750 ? 33.128 -9.972 -8.382 1.00 93.19 750 GLN A N 1
ATOM 5716 C CA . GLN A 1 750 ? 32.934 -9.661 -9.815 1.00 93.19 750 GLN A CA 1
ATOM 5717 C C . GLN A 1 750 ? 33.513 -10.793 -10.694 1.00 93.19 750 GLN A C 1
ATOM 5719 O O . GLN A 1 750 ? 34.635 -11.223 -10.431 1.00 93.19 750 GLN A O 1
ATOM 5724 N N . ILE A 1 751 ? 32.782 -11.281 -11.714 1.00 89.75 751 ILE A N 1
ATOM 5725 C CA . ILE A 1 751 ? 33.251 -12.350 -12.635 1.00 89.75 751 ILE A CA 1
ATOM 5726 C C . ILE A 1 751 ? 32.910 -12.103 -14.124 1.00 89.75 751 ILE A C 1
ATOM 5728 O O . ILE A 1 751 ? 33.817 -11.953 -14.938 1.00 89.75 751 ILE A O 1
ATOM 5732 N N . ALA A 1 752 ? 31.633 -12.138 -14.527 1.00 88.56 752 ALA A N 1
ATOM 5733 C CA . ALA A 1 752 ? 31.256 -12.420 -15.925 1.00 88.56 752 ALA A CA 1
ATOM 5734 C C . ALA A 1 752 ? 31.118 -11.185 -16.848 1.00 88.56 752 ALA A C 1
ATOM 5736 O O . ALA A 1 752 ? 30.565 -10.164 -16.437 1.00 88.56 752 ALA A O 1
ATOM 5737 N N . THR A 1 753 ? 31.522 -11.288 -18.132 1.00 92.50 753 THR A N 1
ATOM 5738 C CA . THR A 1 753 ? 31.032 -10.410 -19.227 1.00 92.50 753 THR A CA 1
ATOM 5739 C C . THR A 1 753 ? 31.234 -10.943 -20.660 1.00 92.50 753 THR A C 1
ATOM 5741 O O . THR A 1 753 ? 32.303 -11.432 -21.007 1.00 92.50 753 THR A O 1
ATOM 5744 N N . LEU A 1 754 ? 30.213 -10.735 -21.502 1.00 91.88 754 LEU A N 1
ATOM 5745 C CA . LEU A 1 754 ? 30.225 -10.607 -22.971 1.00 91.88 754 LEU A CA 1
ATOM 5746 C C . LEU A 1 754 ? 29.201 -9.516 -23.402 1.00 91.88 754 LEU A C 1
ATOM 5748 O O . LEU A 1 754 ? 28.496 -8.970 -22.550 1.00 91.88 754 LEU A O 1
ATOM 5752 N N . THR A 1 755 ? 29.187 -9.072 -24.670 1.00 86.88 755 THR A N 1
ATOM 5753 C CA . THR A 1 755 ? 28.692 -7.708 -24.995 1.00 86.88 755 THR A CA 1
ATOM 5754 C C . THR A 1 755 ? 27.960 -7.505 -26.335 1.00 86.88 755 THR A C 1
ATOM 5756 O O . THR A 1 755 ? 28.537 -7.756 -27.391 1.00 86.88 755 THR A O 1
ATOM 5759 N N . GLY A 1 756 ? 26.801 -6.826 -26.298 1.00 81.12 756 GLY A N 1
ATOM 5760 C CA . GLY A 1 756 ? 26.489 -5.726 -27.235 1.00 81.12 756 GLY A CA 1
ATOM 5761 C C . GLY A 1 756 ? 25.101 -5.686 -27.899 1.00 81.12 756 GLY A C 1
ATOM 5762 O O . GLY A 1 756 ? 24.817 -4.728 -28.624 1.00 81.12 756 GLY A O 1
ATOM 5763 N N . HIS A 1 757 ? 24.243 -6.689 -27.694 1.00 90.12 757 HIS A N 1
ATOM 5764 C CA . HIS A 1 757 ? 23.020 -6.899 -28.493 1.00 90.12 757 HIS A CA 1
ATOM 5765 C C . HIS A 1 757 ? 21.844 -5.946 -28.161 1.00 90.12 757 HIS A C 1
ATOM 5767 O O . HIS A 1 757 ? 22.069 -4.889 -27.591 1.00 90.12 757 HIS A O 1
ATOM 5773 N N . GLN A 1 758 ? 20.639 -6.159 -28.716 1.00 87.62 758 GLN A N 1
ATOM 5774 C CA . GLN A 1 758 ? 20.139 -5.172 -29.693 1.00 87.62 758 GLN A CA 1
ATOM 5775 C C . GLN A 1 758 ? 19.632 -3.822 -29.133 1.00 87.62 758 GLN A C 1
ATOM 5777 O O . GLN A 1 758 ? 20.188 -2.789 -29.513 1.00 87.62 758 GLN A O 1
ATOM 5782 N N . GLY A 1 759 ? 18.624 -3.797 -28.253 1.00 85.56 759 GLY A N 1
ATOM 5783 C CA . GLY A 1 759 ? 17.892 -2.577 -27.854 1.00 85.56 759 GLY A CA 1
ATOM 5784 C C . GLY A 1 759 ? 17.705 -2.310 -26.348 1.00 85.56 759 GLY A C 1
ATOM 5785 O O . GLY A 1 759 ? 18.122 -3.073 -25.479 1.00 85.56 759 GLY A O 1
ATOM 5786 N N . TRP A 1 760 ? 17.059 -1.181 -26.044 1.00 85.00 760 TRP A N 1
ATOM 5787 C CA . TRP A 1 760 ? 16.828 -0.654 -24.691 1.00 85.00 760 TRP A CA 1
ATOM 5788 C C . TRP A 1 760 ? 15.451 -1.040 -24.108 1.00 85.00 760 TRP A C 1
ATOM 5790 O O . TRP A 1 760 ? 14.583 -0.183 -23.969 1.00 85.00 760 TRP A O 1
ATOM 5800 N N . ALA A 1 761 ? 15.235 -2.324 -23.803 1.00 85.25 761 ALA A N 1
ATOM 5801 C CA . ALA A 1 761 ? 13.956 -2.878 -23.323 1.00 85.25 761 ALA A CA 1
ATOM 5802 C C . ALA A 1 761 ? 13.665 -2.726 -21.802 1.00 85.25 761 ALA A C 1
ATOM 5804 O O . ALA A 1 761 ? 14.510 -2.283 -21.030 1.00 85.25 761 ALA A O 1
ATOM 5805 N N . ILE A 1 762 ? 12.449 -3.130 -21.397 1.00 78.44 762 ILE A N 1
ATOM 5806 C CA . ILE A 1 762 ? 11.776 -3.034 -20.032 1.00 78.44 762 ILE A CA 1
ATOM 5807 C C . ILE A 1 762 ? 11.425 -4.588 -19.844 1.00 78.44 762 ILE A C 1
ATOM 5809 O O . ILE A 1 762 ? 10.847 -5.178 -20.763 1.00 78.44 762 ILE A O 1
ATOM 5813 N N . VAL A 1 763 ? 11.840 -5.340 -18.792 1.00 78.75 763 VAL A N 1
ATOM 5814 C CA . VAL A 1 763 ? 11.109 -5.635 -17.525 1.00 78.75 763 VAL A CA 1
ATOM 5815 C C . VAL A 1 763 ? 11.708 -6.777 -16.654 1.00 78.75 763 VAL A C 1
ATOM 5817 O O . VAL A 1 763 ? 12.555 -7.523 -17.126 1.00 78.75 763 VAL A O 1
ATOM 5820 N N . ALA A 1 764 ? 11.252 -6.973 -15.402 1.00 88.56 764 ALA A N 1
ATOM 5821 C CA . ALA A 1 764 ? 11.743 -8.035 -14.490 1.00 88.56 764 ALA A CA 1
ATOM 5822 C C . ALA A 1 764 ? 10.738 -8.508 -13.388 1.00 88.56 764 ALA A C 1
ATOM 5824 O O . ALA A 1 764 ? 11.097 -8.709 -12.227 1.00 88.56 764 ALA A O 1
ATOM 5825 N N . LYS A 1 765 ? 9.433 -8.600 -13.686 1.00 89.56 765 LYS A N 1
ATOM 5826 C CA . LYS A 1 765 ? 8.352 -8.758 -12.678 1.00 89.56 765 LYS A CA 1
ATOM 5827 C C . LYS A 1 765 ? 8.116 -10.166 -12.118 1.00 89.56 765 LYS A C 1
ATOM 5829 O O . LYS A 1 765 ? 7.974 -11.105 -12.882 1.00 89.56 765 LYS A O 1
ATOM 5834 N N . PHE A 1 766 ? 7.985 -10.328 -10.797 1.00 89.00 766 PHE A N 1
ATOM 5835 C CA . PHE A 1 766 ? 7.828 -11.644 -10.167 1.00 89.00 766 PHE A CA 1
ATOM 5836 C C . PHE A 1 766 ? 6.469 -11.950 -9.511 1.00 89.00 766 PHE A C 1
ATOM 5838 O O . PHE A 1 766 ? 5.558 -11.126 -9.439 1.00 89.00 766 PHE A O 1
ATOM 5845 N N . SER A 1 767 ? 6.358 -13.220 -9.116 1.00 86.81 767 SER A N 1
ATOM 5846 C CA . SER A 1 767 ? 5.211 -14.138 -9.200 1.00 86.81 767 SER A CA 1
ATOM 5847 C C . SER A 1 767 ? 5.289 -15.156 -8.022 1.00 86.81 767 SER A C 1
ATOM 5849 O O . SER A 1 767 ? 6.219 -15.051 -7.220 1.00 86.81 767 SER A O 1
ATOM 5851 N N . PRO A 1 768 ? 4.369 -16.134 -7.839 1.00 77.19 768 PRO A N 1
ATOM 5852 C CA . PRO A 1 768 ? 4.294 -16.863 -6.566 1.00 77.19 768 PRO A CA 1
ATOM 5853 C C . PRO A 1 768 ? 5.222 -18.088 -6.427 1.00 77.19 768 PRO A C 1
ATOM 5855 O O . PRO A 1 768 ? 6.012 -18.153 -5.490 1.00 77.19 768 PRO A O 1
ATOM 5858 N N . ASN A 1 769 ? 5.090 -19.090 -7.299 1.00 78.12 769 ASN A N 1
ATOM 5859 C CA . ASN A 1 769 ? 5.766 -20.392 -7.218 1.00 78.12 769 ASN A CA 1
ATOM 5860 C C . ASN A 1 769 ? 5.812 -21.048 -8.619 1.00 78.12 769 ASN A C 1
ATOM 5862 O O . ASN A 1 769 ? 4.809 -21.009 -9.331 1.00 78.12 769 ASN A O 1
ATOM 5866 N N . GLY A 1 770 ? 6.969 -21.565 -9.062 1.00 83.00 770 GLY A N 1
ATOM 5867 C CA . GLY A 1 770 ? 7.160 -22.215 -10.378 1.00 83.00 770 GLY A CA 1
ATOM 5868 C C . GLY A 1 770 ? 8.004 -21.440 -11.416 1.00 83.00 770 GLY A C 1
ATOM 5869 O O . GLY A 1 770 ? 8.778 -20.553 -11.066 1.00 83.00 770 GLY A O 1
ATOM 5870 N N . GLN A 1 771 ? 7.861 -21.799 -12.704 1.00 87.25 771 GLN A N 1
ATOM 5871 C CA . GLN A 1 771 ? 8.747 -21.418 -13.829 1.00 87.25 771 GLN A CA 1
ATOM 5872 C C . GLN A 1 771 ? 7.989 -20.924 -15.094 1.00 87.25 771 GLN A C 1
ATOM 5874 O O . GLN A 1 771 ? 6.757 -21.002 -15.128 1.00 87.25 771 GLN A O 1
ATOM 5879 N N . ARG A 1 772 ? 8.742 -20.519 -16.139 1.00 91.69 772 ARG A N 1
ATOM 5880 C CA . ARG A 1 772 ? 8.386 -20.112 -17.532 1.00 91.69 772 ARG A CA 1
ATOM 5881 C C . ARG A 1 772 ? 7.936 -18.653 -17.786 1.00 91.69 772 ARG A C 1
ATOM 5883 O O . ARG A 1 772 ? 7.494 -17.965 -16.878 1.00 91.69 772 ARG A O 1
ATOM 5890 N N . ILE A 1 773 ? 8.082 -18.183 -19.040 1.00 92.81 773 ILE A N 1
ATOM 5891 C CA . ILE A 1 773 ? 7.620 -16.887 -19.606 1.00 92.81 773 ILE A CA 1
ATOM 5892 C C . ILE A 1 773 ? 7.661 -16.921 -21.162 1.00 92.81 773 ILE A C 1
ATOM 5894 O O . ILE A 1 773 ? 7.997 -17.955 -21.729 1.00 92.81 773 ILE A O 1
ATOM 5898 N N . VAL A 1 774 ? 7.376 -15.783 -21.825 1.00 94.12 774 VAL A N 1
ATOM 5899 C CA . VAL A 1 774 ? 8.034 -15.245 -23.049 1.00 94.12 774 VAL A CA 1
ATOM 5900 C C . VAL A 1 774 ? 8.117 -13.696 -22.934 1.00 94.12 774 VAL A C 1
ATOM 5902 O O . VAL A 1 774 ? 7.468 -13.138 -22.050 1.00 94.12 774 VAL A O 1
ATOM 5905 N N . THR A 1 775 ? 8.947 -12.996 -23.735 1.00 91.19 775 THR A N 1
ATOM 5906 C CA . THR A 1 775 ? 9.570 -11.693 -23.348 1.00 91.19 775 THR A CA 1
ATOM 5907 C C . THR A 1 775 ? 9.637 -10.587 -24.448 1.00 91.19 775 THR A C 1
ATOM 5909 O O . THR A 1 775 ? 8.874 -10.641 -25.410 1.00 91.19 775 THR A O 1
ATOM 5912 N N . ALA A 1 776 ? 10.455 -9.529 -24.260 1.00 89.06 776 ALA A N 1
ATOM 5913 C CA . ALA A 1 776 ? 10.398 -8.188 -24.882 1.00 89.06 776 ALA A CA 1
ATOM 5914 C C . ALA A 1 776 ? 11.389 -7.917 -26.034 1.00 89.06 776 ALA A C 1
ATOM 5916 O O . ALA A 1 776 ? 12.233 -8.748 -26.383 1.00 89.06 776 ALA A O 1
ATOM 5917 N N . SER A 1 777 ? 11.306 -6.683 -26.553 1.00 90.81 777 SER A N 1
ATOM 5918 C CA . SER A 1 777 ? 12.408 -5.886 -27.110 1.00 90.81 777 SER A CA 1
ATOM 5919 C C . SER A 1 777 ? 11.993 -4.402 -27.247 1.00 90.81 777 SER A C 1
ATOM 5921 O O . SER A 1 777 ? 10.804 -4.124 -27.410 1.00 90.81 777 SER A O 1
ATOM 5923 N N . ALA A 1 778 ? 12.940 -3.448 -27.246 1.00 86.81 778 ALA A N 1
ATOM 5924 C CA . ALA A 1 778 ? 12.696 -2.071 -27.724 1.00 86.81 778 ALA A CA 1
ATOM 5925 C C . ALA A 1 778 ? 12.737 -1.947 -29.266 1.00 86.81 778 ALA A C 1
ATOM 5927 O O . ALA A 1 778 ? 12.397 -0.902 -29.811 1.00 86.81 778 ALA A O 1
ATOM 5928 N N . ASP A 1 779 ? 13.122 -3.018 -29.973 1.00 87.69 779 ASP A N 1
ATOM 5929 C CA . ASP A 1 779 ? 13.067 -3.160 -31.436 1.00 87.69 779 ASP A CA 1
ATOM 5930 C C . ASP A 1 779 ? 12.581 -4.573 -31.868 1.00 87.69 779 ASP A C 1
ATOM 5932 O O . ASP A 1 779 ? 13.052 -5.174 -32.839 1.00 87.69 779 ASP A O 1
ATOM 5936 N N . LYS A 1 780 ? 11.603 -5.096 -31.115 1.00 90.75 780 LYS A N 1
ATOM 5937 C CA . LYS A 1 780 ? 10.576 -6.098 -31.473 1.00 90.75 780 LYS A CA 1
ATOM 5938 C C . LYS A 1 780 ? 10.961 -7.258 -32.412 1.00 90.75 780 LYS A C 1
ATOM 5940 O O . LYS A 1 780 ? 10.314 -7.484 -33.434 1.00 90.75 780 LYS A O 1
ATOM 5945 N N . THR A 1 781 ? 11.927 -8.096 -32.021 1.00 90.50 781 THR A N 1
ATOM 5946 C CA . THR A 1 781 ? 11.979 -9.510 -32.477 1.00 90.50 781 THR A CA 1
ATOM 5947 C C . THR A 1 781 ? 12.123 -10.491 -31.291 1.00 90.50 781 THR A C 1
ATOM 5949 O O . THR A 1 781 ? 12.014 -10.042 -30.151 1.00 90.50 781 THR A O 1
ATOM 5952 N N . ALA A 1 782 ? 12.318 -11.807 -31.503 1.00 92.44 782 ALA A N 1
ATOM 5953 C CA . ALA A 1 782 ? 12.565 -12.756 -30.408 1.00 92.44 782 ALA A CA 1
ATOM 5954 C C . ALA A 1 782 ? 13.435 -13.977 -30.736 1.00 92.44 782 ALA A C 1
ATOM 5956 O O . ALA A 1 782 ? 13.344 -14.541 -31.828 1.00 92.44 782 ALA A O 1
ATOM 5957 N N . ARG A 1 783 ? 14.193 -14.418 -29.724 1.00 92.94 783 ARG A N 1
ATOM 5958 C CA . ARG A 1 783 ? 14.962 -15.666 -29.610 1.00 92.94 783 ARG A CA 1
ATOM 5959 C C . ARG A 1 783 ? 14.912 -16.168 -28.149 1.00 92.94 783 ARG A C 1
ATOM 5961 O O . ARG A 1 783 ? 14.682 -15.357 -27.252 1.00 92.94 783 ARG A O 1
ATOM 5968 N N . VAL A 1 784 ? 15.029 -17.479 -27.902 1.00 92.50 784 VAL A N 1
ATOM 5969 C CA . VAL A 1 784 ? 14.600 -18.110 -26.625 1.00 92.50 784 VAL A CA 1
ATOM 5970 C C . VAL A 1 784 ? 15.738 -18.509 -25.670 1.00 92.50 784 VAL A C 1
ATOM 5972 O O . VAL A 1 784 ? 16.731 -19.088 -26.102 1.00 92.50 784 VAL A O 1
ATOM 5975 N N . TRP A 1 785 ? 15.577 -18.209 -24.377 1.00 92.81 785 TRP A N 1
ATOM 5976 C CA . TRP A 1 785 ? 16.345 -18.741 -23.229 1.00 92.81 785 TRP A CA 1
ATOM 5977 C C . TRP A 1 785 ? 15.367 -19.433 -22.255 1.00 92.81 785 TRP A C 1
ATOM 5979 O O . TRP A 1 785 ? 14.222 -19.680 -22.623 1.00 92.81 785 TRP A O 1
ATOM 5989 N N . ASP A 1 786 ? 15.782 -19.767 -21.030 1.00 89.69 786 ASP A N 1
ATOM 5990 C CA . ASP A 1 786 ? 15.229 -20.905 -20.284 1.00 89.69 786 ASP A CA 1
ATOM 5991 C C . ASP A 1 786 ? 15.155 -20.686 -18.728 1.00 89.69 786 ASP A C 1
ATOM 5993 O O . ASP A 1 786 ? 15.255 -19.544 -18.288 1.00 89.69 786 ASP A O 1
ATOM 5997 N N . ALA A 1 787 ? 15.008 -21.742 -17.885 1.00 86.56 787 ALA A N 1
ATOM 5998 C CA . ALA A 1 787 ? 14.934 -21.748 -16.381 1.00 86.56 787 ALA A CA 1
ATOM 5999 C C . ALA A 1 787 ? 15.967 -22.637 -15.558 1.00 86.56 787 ALA A C 1
ATOM 6001 O O . ALA A 1 787 ? 15.801 -23.847 -15.656 1.00 86.56 787 ALA A O 1
ATOM 6002 N N . LYS A 1 788 ? 16.938 -22.106 -14.737 1.00 82.69 788 LYS A N 1
ATOM 6003 C CA . LYS A 1 788 ? 18.001 -22.743 -13.825 1.00 82.69 788 LYS A CA 1
ATOM 6004 C C . LYS A 1 788 ? 19.561 -22.388 -13.815 1.00 82.69 788 LYS A C 1
ATOM 6006 O O . LYS A 1 788 ? 20.206 -22.803 -12.850 1.00 82.69 788 LYS A O 1
ATOM 6011 N N . ASN A 1 789 ? 20.196 -21.636 -14.737 1.00 83.06 789 ASN A N 1
ATOM 6012 C CA . ASN A 1 789 ? 21.651 -21.383 -15.004 1.00 83.06 789 ASN A CA 1
ATOM 6013 C C . ASN A 1 789 ? 22.052 -20.055 -15.793 1.00 83.06 789 ASN A C 1
ATOM 6015 O O . ASN A 1 789 ? 21.701 -18.953 -15.391 1.00 83.06 789 ASN A O 1
ATOM 6019 N N . GLY A 1 790 ? 22.846 -20.115 -16.882 1.00 84.31 790 GLY A N 1
ATOM 6020 C CA . GLY A 1 790 ? 22.788 -19.161 -18.013 1.00 84.31 790 GLY A CA 1
ATOM 6021 C C . GLY A 1 790 ? 22.770 -19.883 -19.386 1.00 84.31 790 GLY A C 1
ATOM 6022 O O . GLY A 1 790 ? 23.572 -20.801 -19.571 1.00 84.31 790 GLY A O 1
ATOM 6023 N N . GLN A 1 791 ? 21.888 -19.518 -20.340 1.00 87.56 791 GLN A N 1
ATOM 6024 C CA . GLN A 1 791 ? 21.627 -20.300 -21.582 1.00 87.56 791 GLN A CA 1
ATOM 6025 C C . GLN A 1 791 ? 21.073 -19.474 -22.777 1.00 87.56 791 GLN A C 1
ATOM 6027 O O . GLN A 1 791 ? 20.643 -18.338 -22.600 1.00 87.56 791 GLN A O 1
ATOM 6032 N N . GLN A 1 792 ? 21.055 -20.025 -24.007 1.00 92.94 792 GLN A N 1
ATOM 6033 C CA . GLN A 1 792 ? 20.411 -19.428 -25.202 1.00 92.94 792 GLN A CA 1
ATOM 6034 C C . GLN A 1 792 ? 20.139 -20.461 -26.330 1.00 92.94 792 GLN A C 1
ATOM 6036 O O . GLN A 1 792 ? 20.973 -21.333 -26.565 1.00 92.94 792 GLN A O 1
ATOM 6041 N N . ILE A 1 793 ? 19.015 -20.328 -27.064 1.00 88.62 793 ILE A N 1
ATOM 6042 C CA . ILE A 1 793 ? 18.619 -21.159 -28.230 1.00 88.62 793 ILE A CA 1
ATOM 6043 C C . ILE A 1 793 ? 18.056 -20.311 -29.423 1.00 88.62 793 ILE A C 1
ATOM 6045 O O . ILE A 1 793 ? 18.742 -19.407 -29.895 1.00 88.62 793 ILE A O 1
ATOM 6049 N N . ALA A 1 794 ? 16.866 -20.611 -29.985 1.00 87.06 794 ALA A N 1
ATOM 6050 C CA . ALA A 1 794 ? 16.442 -20.275 -31.370 1.00 87.06 794 ALA A CA 1
ATOM 6051 C C . ALA A 1 794 ? 15.381 -19.145 -31.546 1.00 87.06 794 ALA A C 1
ATOM 6053 O O . ALA A 1 794 ? 14.804 -18.674 -30.570 1.00 87.06 794 ALA A O 1
ATOM 6054 N N . THR A 1 795 ? 15.148 -18.701 -32.798 1.00 92.25 795 THR A N 1
ATOM 6055 C CA . THR A 1 795 ? 14.550 -17.394 -33.217 1.00 92.25 795 THR A CA 1
ATOM 6056 C C . THR A 1 795 ? 13.126 -17.488 -33.827 1.00 92.25 795 THR A C 1
ATOM 6058 O O . THR A 1 795 ? 12.763 -18.529 -34.368 1.00 92.25 795 THR A O 1
ATOM 6061 N N . LEU A 1 796 ? 12.316 -16.411 -33.749 1.00 92.19 796 LEU A N 1
ATOM 6062 C CA . LEU A 1 796 ? 10.837 -16.394 -33.917 1.00 92.19 796 LEU A CA 1
ATOM 6063 C C . LEU A 1 796 ? 10.289 -15.214 -34.791 1.00 92.19 796 LEU A C 1
ATOM 6065 O O . LEU A 1 796 ? 11.085 -14.425 -35.292 1.00 92.19 796 LEU A O 1
ATOM 6069 N N . THR A 1 797 ? 8.951 -15.061 -34.978 1.00 88.06 797 THR A N 1
ATOM 6070 C CA . THR A 1 797 ? 8.311 -14.219 -36.055 1.00 88.06 797 THR A CA 1
ATOM 6071 C C . THR A 1 797 ? 7.292 -13.087 -35.676 1.00 88.06 797 THR A C 1
ATOM 6073 O O . THR A 1 797 ? 6.361 -13.310 -34.899 1.00 88.06 797 THR A O 1
ATOM 6076 N N . GLY A 1 798 ? 7.433 -11.899 -36.309 1.00 81.69 798 GLY A N 1
ATOM 6077 C CA . GLY A 1 798 ? 6.597 -10.658 -36.406 1.00 81.69 798 GLY A CA 1
ATOM 6078 C C . GLY A 1 798 ? 6.147 -9.871 -35.142 1.00 81.69 798 GLY A C 1
ATOM 6079 O O . GLY A 1 798 ? 5.421 -10.477 -34.360 1.00 81.69 798 GLY A O 1
ATOM 6080 N N . HIS A 1 799 ? 6.498 -8.561 -34.979 1.00 90.31 799 HIS A N 1
ATOM 6081 C CA . HIS A 1 799 ? 5.879 -7.519 -34.082 1.00 90.31 799 HIS A CA 1
ATOM 6082 C C . HIS A 1 799 ? 6.403 -6.045 -34.277 1.00 90.31 799 HIS A C 1
ATOM 6084 O O . HIS A 1 799 ? 7.428 -5.890 -34.935 1.00 90.31 799 HIS A O 1
ATOM 6090 N N . GLN A 1 800 ? 5.718 -4.977 -33.757 1.00 90.62 800 GLN A N 1
ATOM 6091 C CA . GLN A 1 800 ? 5.862 -3.558 -34.246 1.00 90.62 800 GLN A CA 1
ATOM 6092 C C . GLN A 1 800 ? 6.310 -2.419 -33.288 1.00 90.62 800 GLN A C 1
ATOM 6094 O O . GLN A 1 800 ? 7.000 -1.508 -33.747 1.00 90.62 800 GLN A O 1
ATOM 6099 N N . GLY A 1 801 ? 5.939 -2.418 -32.001 1.00 87.62 801 GLY A N 1
ATOM 6100 C CA . GLY A 1 801 ? 6.233 -1.300 -31.075 1.00 87.62 801 GLY A CA 1
ATOM 6101 C C . GLY A 1 801 ? 7.464 -1.503 -30.173 1.00 87.62 801 GLY A C 1
ATOM 6102 O O . GLY A 1 801 ? 7.863 -2.640 -29.925 1.00 87.62 801 GLY A O 1
ATOM 6103 N N . ALA A 1 802 ? 8.026 -0.415 -29.625 1.00 85.25 802 ALA A N 1
ATOM 6104 C CA . ALA A 1 802 ? 8.687 -0.457 -28.310 1.00 85.25 802 ALA A CA 1
ATOM 6105 C C . ALA A 1 802 ? 7.582 -0.382 -27.243 1.00 85.25 802 ALA A C 1
ATOM 6107 O O . ALA A 1 802 ? 6.617 0.353 -27.436 1.00 85.25 802 ALA A O 1
ATOM 6108 N N . VAL A 1 803 ? 7.667 -1.167 -26.166 1.00 90.00 803 VAL A N 1
ATOM 6109 C CA . VAL A 1 803 ? 6.460 -1.546 -25.407 1.00 90.00 803 VAL A CA 1
ATOM 6110 C C . VAL A 1 803 ? 6.643 -1.360 -23.904 1.00 90.00 803 VAL A C 1
ATOM 6112 O O . VAL A 1 803 ? 7.561 -1.949 -23.345 1.00 90.00 803 VAL A O 1
ATOM 6115 N N . TRP A 1 804 ? 5.760 -0.641 -23.208 1.00 79.38 804 TRP A N 1
ATOM 6116 C CA . TRP A 1 804 ? 5.946 -0.338 -21.773 1.00 79.38 804 TRP A CA 1
ATOM 6117 C C . TRP A 1 804 ? 5.590 -1.498 -20.828 1.00 79.38 804 TRP A C 1
ATOM 6119 O O . TRP A 1 804 ? 6.165 -1.603 -19.746 1.00 79.38 804 TRP A O 1
ATOM 6129 N N . VAL A 1 805 ? 4.614 -2.334 -21.200 1.00 81.00 805 VAL A N 1
ATOM 6130 C CA . VAL A 1 805 ? 3.977 -3.341 -20.324 1.00 81.00 805 VAL A CA 1
ATOM 6131 C C . VAL A 1 805 ? 3.445 -4.555 -21.100 1.00 81.00 805 VAL A C 1
ATOM 6133 O O . VAL A 1 805 ? 3.384 -4.542 -22.326 1.00 81.00 805 VAL A O 1
ATOM 6136 N N . ALA A 1 806 ? 3.020 -5.613 -20.404 1.00 89.06 806 ALA A N 1
ATOM 6137 C CA . ALA A 1 806 ? 2.275 -6.747 -20.956 1.00 89.06 806 ALA A CA 1
ATOM 6138 C C . ALA A 1 806 ? 1.502 -7.603 -19.909 1.00 89.06 806 ALA A C 1
ATOM 6140 O O . ALA A 1 806 ? 1.258 -8.775 -20.178 1.00 89.06 806 ALA A O 1
ATOM 6141 N N . GLU A 1 807 ? 1.178 -7.080 -18.712 1.00 89.38 807 GLU A N 1
ATOM 6142 C CA . GLU A 1 807 ? 1.102 -7.890 -17.471 1.00 89.38 807 GLU A CA 1
ATOM 6143 C C . GLU A 1 807 ? -0.199 -8.614 -17.049 1.00 89.38 807 GLU A C 1
ATOM 6145 O O . GLU A 1 807 ? -1.306 -8.285 -17.460 1.00 89.38 807 GLU A O 1
ATOM 6150 N N . PHE A 1 808 ? -0.003 -9.658 -16.220 1.00 86.31 808 PHE A N 1
ATOM 6151 C CA . PHE A 1 808 ? -0.952 -10.719 -15.847 1.00 86.31 808 PHE A CA 1
ATOM 6152 C C . PHE A 1 808 ? -0.521 -11.427 -14.516 1.00 86.31 808 PHE A C 1
ATOM 6154 O O . PHE A 1 808 ? 0.649 -11.287 -14.174 1.00 86.31 808 PHE A O 1
ATOM 6161 N N . SER A 1 809 ? -1.376 -12.157 -13.750 1.00 82.44 809 SER A N 1
ATOM 6162 C CA . SER A 1 809 ? -1.016 -13.079 -12.601 1.00 82.44 809 SER A CA 1
ATOM 6163 C C . SER A 1 809 ? -2.019 -14.300 -12.372 1.00 82.44 809 SER A C 1
ATOM 6165 O O . SER A 1 809 ? -3.147 -14.133 -12.814 1.00 82.44 809 SER A O 1
ATOM 6167 N N . PRO A 1 810 ? -1.761 -15.457 -11.652 1.00 72.94 810 PRO A N 1
ATOM 6168 C CA . PRO A 1 810 ? -1.189 -16.831 -12.040 1.00 72.94 810 PRO A CA 1
ATOM 6169 C C . PRO A 1 810 ? -1.770 -18.187 -12.766 1.00 72.94 810 PRO A C 1
ATOM 6171 O O . PRO A 1 810 ? -0.957 -19.053 -13.042 1.00 72.94 810 PRO A O 1
ATOM 6174 N N . ASN A 1 811 ? -3.022 -18.437 -13.253 1.00 74.62 811 ASN A N 1
ATOM 6175 C CA . ASN A 1 811 ? -3.711 -19.718 -13.731 1.00 74.62 811 ASN A CA 1
ATOM 6176 C C . ASN A 1 811 ? -3.478 -20.330 -15.144 1.00 74.62 811 ASN A C 1
ATOM 6178 O O . ASN A 1 811 ? -2.785 -21.323 -15.228 1.00 74.62 811 ASN A O 1
ATOM 6182 N N . GLY A 1 812 ? -4.196 -19.891 -16.195 1.00 79.94 812 GLY A N 1
ATOM 6183 C CA . GLY A 1 812 ? -4.634 -20.687 -17.375 1.00 79.94 812 GLY A CA 1
ATOM 6184 C C . GLY A 1 812 ? -3.635 -21.056 -18.495 1.00 79.94 812 GLY A C 1
ATOM 6185 O O . GLY A 1 812 ? -2.618 -21.678 -18.222 1.00 79.94 812 GLY A O 1
ATOM 6186 N N . GLN A 1 813 ? -3.971 -20.782 -19.772 1.00 82.81 813 GLN A N 1
ATOM 6187 C CA . GLN A 1 813 ? -3.373 -21.475 -20.944 1.00 82.81 813 GLN A CA 1
ATOM 6188 C C . GLN A 1 813 ? -3.268 -20.662 -22.271 1.00 82.81 813 GLN A C 1
ATOM 6190 O O . GLN A 1 813 ? -3.133 -21.251 -23.338 1.00 82.81 813 GLN A O 1
ATOM 6195 N N . TYR A 1 814 ? -3.347 -19.324 -22.269 1.00 88.44 814 TYR A N 1
ATOM 6196 C CA . TYR A 1 814 ? -3.506 -18.538 -23.519 1.00 88.44 814 TYR A CA 1
ATOM 6197 C C . TYR A 1 814 ? -2.568 -17.315 -23.625 1.00 88.44 814 TYR A C 1
ATOM 6199 O O . TYR A 1 814 ? -2.850 -16.261 -23.056 1.00 88.44 814 TYR A O 1
ATOM 6207 N N . ILE A 1 815 ? -1.475 -17.421 -24.390 1.00 90.31 815 ILE A N 1
ATOM 6208 C CA . ILE A 1 815 ? -0.415 -16.393 -24.544 1.00 90.31 815 ILE A CA 1
ATOM 6209 C C . ILE A 1 815 ? -0.852 -15.212 -25.440 1.00 90.31 815 ILE A C 1
ATOM 6211 O O . ILE A 1 815 ? -0.330 -15.016 -26.532 1.00 90.31 815 ILE A O 1
ATOM 6215 N N . LEU A 1 816 ? -1.843 -14.418 -25.017 1.00 93.69 816 LEU A N 1
ATOM 6216 C CA . LEU A 1 816 ? -2.288 -13.211 -25.743 1.00 93.69 816 LEU A CA 1
ATOM 6217 C C . LEU A 1 816 ? -1.091 -12.329 -26.107 1.00 93.69 816 LEU A C 1
ATOM 6219 O O . LEU A 1 816 ? -0.343 -11.957 -25.214 1.00 93.69 816 LEU A O 1
ATOM 6223 N N . THR A 1 817 ? -0.932 -11.934 -27.373 1.00 91.06 817 THR A N 1
ATOM 6224 C CA . THR A 1 817 ? 0.111 -10.970 -27.770 1.00 91.06 817 THR A CA 1
ATOM 6225 C C . THR A 1 817 ? -0.487 -9.758 -28.493 1.00 91.06 817 THR A C 1
ATOM 6227 O O . THR A 1 817 ? -0.927 -9.825 -29.638 1.00 91.06 817 THR A O 1
ATOM 6230 N N . ALA A 1 818 ? -0.586 -8.649 -27.754 1.00 87.69 818 ALA A N 1
ATOM 6231 C CA . ALA A 1 818 ? -1.367 -7.454 -28.064 1.00 87.69 818 ALA A CA 1
ATOM 6232 C C . ALA A 1 818 ? -0.832 -6.253 -27.243 1.00 87.69 818 ALA A C 1
ATOM 6234 O O . ALA A 1 818 ? -0.906 -6.331 -26.024 1.00 87.69 818 ALA A O 1
ATOM 6235 N N . SER A 1 819 ? -0.246 -5.188 -27.808 1.00 90.19 819 SER A N 1
ATOM 6236 C CA . SER A 1 819 ? 0.335 -4.102 -26.972 1.00 90.19 819 SER A CA 1
ATOM 6237 C C . SER A 1 819 ? 0.203 -2.674 -27.471 1.00 90.19 819 SER A C 1
ATOM 6239 O O . SER A 1 819 ? -0.826 -2.070 -27.217 1.00 90.19 819 SER A O 1
ATOM 6241 N N . ASP A 1 820 ? 1.266 -2.126 -28.055 1.00 86.62 820 ASP A N 1
ATOM 6242 C CA . ASP A 1 820 ? 1.570 -0.695 -28.134 1.00 86.62 820 ASP A CA 1
ATOM 6243 C C . ASP A 1 820 ? 1.784 -0.323 -29.618 1.00 86.62 820 ASP A C 1
ATOM 6245 O O . ASP A 1 820 ? 2.732 0.363 -29.994 1.00 86.62 820 ASP A O 1
ATOM 6249 N N . ASP A 1 821 ? 0.934 -0.898 -30.478 1.00 87.31 821 ASP A N 1
ATOM 6250 C CA . ASP A 1 821 ? 0.836 -0.620 -31.912 1.00 87.31 821 ASP A CA 1
ATOM 6251 C C . ASP A 1 821 ? -0.593 -0.868 -32.440 1.00 87.31 821 ASP A C 1
ATOM 6253 O O . ASP A 1 821 ? -1.369 0.083 -32.426 1.00 87.31 821 ASP A O 1
ATOM 6257 N N . LYS A 1 822 ? -0.937 -2.071 -32.962 1.00 89.44 822 LYS A N 1
ATOM 6258 C CA . LYS A 1 822 ? -2.140 -2.280 -33.809 1.00 89.44 822 LYS A CA 1
ATOM 6259 C C . LYS A 1 822 ? -2.648 -3.728 -34.026 1.00 89.44 822 LYS A C 1
ATOM 6261 O O . LYS A 1 822 ? -3.156 -4.046 -35.103 1.00 89.44 822 LYS A O 1
ATOM 6266 N N . THR A 1 823 ? -2.575 -4.643 -33.044 1.00 89.31 823 THR A N 1
ATOM 6267 C CA . THR A 1 823 ? -3.380 -5.901 -33.055 1.00 89.31 823 THR A CA 1
ATOM 6268 C C . THR A 1 823 ? -3.493 -6.614 -31.699 1.00 89.31 823 THR A C 1
ATOM 6270 O O . THR A 1 823 ? -2.846 -6.227 -30.733 1.00 89.31 823 THR A O 1
ATOM 6273 N N . ALA A 1 824 ? -4.265 -7.710 -31.669 1.00 91.62 824 ALA A N 1
ATOM 6274 C CA . ALA A 1 824 ? -4.200 -8.786 -30.691 1.00 91.62 824 ALA A CA 1
ATOM 6275 C C . ALA A 1 824 ? -4.174 -10.168 -31.373 1.00 91.62 824 ALA A C 1
ATOM 6277 O O . ALA A 1 824 ? -5.006 -10.470 -32.228 1.00 91.62 824 ALA A O 1
ATOM 6278 N N . ARG A 1 825 ? -3.226 -11.018 -30.965 1.00 92.12 825 ARG A N 1
ATOM 6279 C CA . ARG A 1 825 ? -3.006 -12.391 -31.455 1.00 92.12 825 ARG A CA 1
ATOM 6280 C C . ARG A 1 825 ? -3.656 -13.443 -30.534 1.00 92.12 825 ARG A C 1
ATOM 6282 O O . ARG A 1 825 ? -3.393 -13.396 -29.333 1.00 92.12 825 ARG A O 1
ATOM 6289 N N . VAL A 1 826 ? -4.436 -14.408 -31.067 1.00 90.00 826 VAL A N 1
ATOM 6290 C CA . VAL A 1 826 ? -5.287 -15.309 -30.236 1.00 90.00 826 VAL A CA 1
ATOM 6291 C C . VAL A 1 826 ? -5.483 -16.827 -30.598 1.00 90.00 826 VAL A C 1
ATOM 6293 O O . VAL A 1 826 ? -6.252 -17.472 -29.895 1.00 90.00 826 VAL A O 1
ATOM 6296 N N . TRP A 1 827 ? -4.829 -17.476 -31.585 1.00 90.75 827 TRP A N 1
ATOM 6297 C CA . TRP A 1 827 ? -5.102 -18.902 -31.953 1.00 90.75 827 TRP A CA 1
ATOM 6298 C C . TRP A 1 827 ? -4.117 -19.890 -31.316 1.00 90.75 827 TRP A C 1
ATOM 6300 O O . TRP A 1 827 ? -2.917 -19.635 -31.363 1.00 90.75 827 TRP A O 1
ATOM 6310 N N . ASN A 1 828 ? -4.587 -21.033 -30.788 1.00 87.75 828 ASN A N 1
ATOM 6311 C CA . ASN A 1 828 ? -3.723 -22.024 -30.112 1.00 87.75 828 ASN A CA 1
ATOM 6312 C C . ASN A 1 828 ? -3.547 -23.331 -30.911 1.00 87.75 828 ASN A C 1
ATOM 6314 O O . ASN A 1 828 ? -4.087 -23.482 -31.999 1.00 87.75 828 ASN A O 1
ATOM 6318 N N . ALA A 1 829 ? -2.670 -24.219 -30.450 1.00 83.38 829 ALA A N 1
ATOM 6319 C CA . ALA A 1 829 ? -1.849 -25.057 -31.323 1.00 83.38 829 ALA A CA 1
ATOM 6320 C C . ALA A 1 829 ? -2.463 -26.377 -31.840 1.00 83.38 829 ALA A C 1
ATOM 6322 O O . ALA A 1 829 ? -1.724 -27.149 -32.455 1.00 83.38 829 ALA A O 1
ATOM 6323 N N . LYS A 1 830 ? -3.734 -26.711 -31.560 1.00 79.44 830 LYS A N 1
ATOM 6324 C CA . LYS A 1 830 ? -4.185 -28.109 -31.704 1.00 79.44 830 LYS A CA 1
ATOM 6325 C C . LYS A 1 830 ? -4.563 -28.595 -33.115 1.00 79.44 8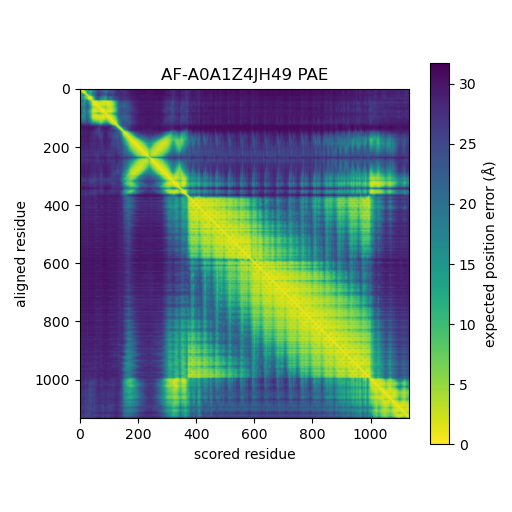30 LYS A C 1
ATOM 6327 O O . LYS A 1 830 ? -4.147 -29.700 -33.450 1.00 79.44 830 LYS A O 1
ATOM 6332 N N . THR A 1 831 ? -5.327 -27.967 -34.018 1.00 80.56 831 THR A N 1
ATOM 6333 C CA . THR A 1 831 ? -6.157 -26.738 -34.060 1.00 80.56 831 THR A CA 1
ATOM 6334 C C . THR A 1 831 ? -5.455 -25.371 -34.180 1.00 80.56 831 THR A C 1
ATOM 6336 O O . THR A 1 831 ? -4.292 -25.308 -34.577 1.00 80.56 831 THR A O 1
ATOM 6339 N N . GLY A 1 832 ? -6.228 -24.283 -34.043 1.00 80.19 832 GLY A N 1
ATOM 6340 C CA . GLY A 1 832 ? -5.903 -22.915 -34.465 1.00 80.19 832 GLY A CA 1
ATOM 6341 C C . GLY A 1 832 ? -7.085 -22.218 -35.148 1.00 80.19 832 GLY A C 1
ATOM 6342 O O . GLY A 1 832 ? -7.008 -21.858 -36.324 1.00 80.19 832 GLY A O 1
ATOM 6343 N N . GLN A 1 833 ? -8.213 -22.109 -34.442 1.00 85.31 833 GLN A N 1
ATOM 6344 C CA . GLN A 1 833 ? -9.541 -21.831 -35.016 1.00 85.31 833 GLN A CA 1
ATOM 6345 C C . GLN A 1 833 ? -9.973 -20.352 -34.948 1.00 85.31 833 GLN A C 1
ATOM 6347 O O . GLN A 1 833 ? -9.297 -19.495 -34.376 1.00 85.31 833 GLN A O 1
ATOM 6352 N N . GLN A 1 834 ? -11.093 -20.034 -35.606 1.00 91.69 834 GLN A N 1
ATOM 6353 C CA . GLN A 1 834 ? -11.568 -18.680 -35.920 1.00 91.69 834 GLN A CA 1
ATOM 6354 C C . GLN A 1 834 ? -12.891 -18.374 -35.191 1.00 91.69 834 GLN A C 1
ATOM 6356 O O . GLN A 1 834 ? -13.756 -19.246 -35.165 1.00 91.69 834 GLN A O 1
ATOM 6361 N N . ILE A 1 835 ? -13.078 -17.157 -34.639 1.00 86.25 835 ILE A N 1
ATOM 6362 C CA . ILE A 1 835 ? -14.416 -16.691 -34.199 1.00 86.25 835 ILE A CA 1
ATOM 6363 C C . ILE A 1 835 ? -14.725 -15.167 -34.315 1.00 86.25 835 ILE A C 1
ATOM 6365 O O . ILE A 1 835 ? -15.408 -14.828 -35.273 1.00 86.25 835 ILE A O 1
ATOM 6369 N N . ALA A 1 836 ? -14.433 -14.168 -33.462 1.00 84.94 836 ALA A N 1
ATOM 6370 C CA . ALA A 1 836 ? -13.446 -13.858 -32.410 1.00 84.94 836 ALA A CA 1
ATOM 6371 C C . ALA A 1 836 ? -12.194 -13.063 -32.863 1.00 84.94 836 ALA A C 1
ATOM 6373 O O . ALA A 1 836 ? -12.333 -12.133 -33.646 1.00 84.94 836 ALA A O 1
ATOM 6374 N N . THR A 1 837 ? -11.011 -13.330 -32.284 1.00 91.19 837 THR A N 1
ATOM 6375 C CA . THR A 1 837 ? -9.922 -12.347 -32.045 1.00 91.19 837 THR A CA 1
ATOM 6376 C C . THR A 1 837 ? -10.350 -11.184 -31.139 1.00 91.19 837 THR A C 1
ATOM 6378 O O . THR A 1 837 ? -11.520 -10.804 -31.091 1.00 91.19 837 THR A O 1
ATOM 6381 N N . LEU A 1 838 ? -9.404 -10.627 -30.375 1.00 90.75 838 LEU A N 1
ATOM 6382 C CA . LEU A 1 838 ? -9.644 -9.427 -29.568 1.00 90.75 838 LEU A CA 1
ATOM 6383 C C . LEU A 1 838 ? -9.400 -8.173 -30.435 1.00 90.75 838 LEU A C 1
ATOM 6385 O O . LEU A 1 838 ? -8.624 -8.240 -31.382 1.00 90.75 838 LEU A O 1
ATOM 6389 N N . THR A 1 839 ? -10.070 -7.047 -30.167 1.00 85.75 839 THR A N 1
ATOM 6390 C CA . THR A 1 839 ? -10.051 -5.871 -31.072 1.00 85.75 839 THR A CA 1
ATOM 6391 C C . THR A 1 839 ? -9.859 -4.538 -30.332 1.00 85.75 839 THR A C 1
ATOM 6393 O O . THR A 1 839 ? -10.142 -4.465 -29.132 1.00 85.75 839 THR A O 1
ATOM 6396 N N . GLY A 1 840 ? -9.418 -3.473 -31.026 1.00 79.81 840 GLY A N 1
ATOM 6397 C CA . GLY A 1 840 ? -9.466 -2.092 -30.504 1.00 79.81 840 GLY A CA 1
ATOM 6398 C C . GLY A 1 840 ? -8.438 -1.060 -31.010 1.00 79.81 840 GLY A C 1
ATOM 6399 O O . GLY A 1 840 ? -7.310 -1.394 -31.333 1.00 79.81 840 GLY A O 1
ATOM 6400 N N . HIS A 1 841 ? -8.832 0.214 -31.044 1.00 88.19 841 HIS A N 1
ATOM 6401 C CA . HIS A 1 841 ? -8.221 1.368 -30.349 1.00 88.19 841 HIS A CA 1
ATOM 6402 C C . HIS A 1 841 ? -7.005 2.243 -30.825 1.00 88.19 841 HIS A C 1
ATOM 6404 O O . HIS A 1 841 ? -7.131 2.709 -31.944 1.00 88.19 841 HIS A O 1
ATOM 6410 N N . GLN A 1 842 ? -5.937 2.644 -30.069 1.00 88.00 842 GLN A N 1
ATOM 6411 C CA . GLN A 1 842 ? -4.894 3.588 -30.632 1.00 88.00 842 GLN A CA 1
ATOM 6412 C C . GLN A 1 842 ? -3.441 3.645 -30.028 1.00 88.00 842 GLN A C 1
ATOM 6414 O O . GLN A 1 842 ? -2.736 2.644 -30.060 1.00 88.00 842 GLN A O 1
ATOM 6419 N N . GLY A 1 843 ? -2.918 4.812 -29.598 1.00 82.56 843 GLY A N 1
ATOM 6420 C CA . GLY A 1 843 ? -1.484 5.103 -29.330 1.00 82.56 843 GLY A CA 1
ATOM 6421 C C . GLY A 1 843 ? -0.811 4.513 -28.065 1.00 82.56 843 GLY A C 1
ATOM 6422 O O . GLY A 1 843 ? -1.119 3.411 -27.646 1.00 82.56 843 GLY A O 1
ATOM 6423 N N . THR A 1 844 ? 0.164 5.222 -27.478 1.00 83.25 844 THR A N 1
ATOM 6424 C CA . THR A 1 844 ? 1.139 4.673 -26.497 1.00 83.25 844 THR A CA 1
ATOM 6425 C C . THR A 1 844 ? 0.528 4.173 -25.175 1.00 83.25 844 THR A C 1
ATOM 6427 O O . THR A 1 844 ? -0.597 4.520 -24.835 1.00 83.25 844 THR A O 1
ATOM 6430 N N . VAL A 1 845 ? 1.269 3.344 -24.427 1.00 87.31 845 VAL A N 1
ATOM 6431 C CA . VAL A 1 845 ? 0.875 2.754 -23.130 1.00 87.31 845 VAL A CA 1
ATOM 6432 C C . VAL A 1 845 ? 1.849 3.170 -22.011 1.00 87.31 845 VAL A C 1
ATOM 6434 O O . VAL A 1 845 ? 2.887 3.748 -22.303 1.00 87.31 845 VAL A O 1
ATOM 6437 N N . TRP A 1 846 ? 1.500 2.945 -20.736 1.00 74.38 846 TRP A N 1
ATOM 6438 C CA . TRP A 1 846 ? 2.288 3.329 -19.550 1.00 74.38 846 TRP A CA 1
ATOM 6439 C C . TRP A 1 846 ? 2.295 2.222 -18.456 1.00 74.38 846 TRP A C 1
ATOM 6441 O O . TRP A 1 846 ? 1.721 1.150 -18.650 1.00 74.38 846 TRP A O 1
ATOM 6451 N N . ALA A 1 847 ? 2.989 2.447 -17.328 1.00 73.19 847 ALA A N 1
ATOM 6452 C CA . ALA A 1 847 ? 3.448 1.413 -16.377 1.00 73.19 847 ALA A CA 1
ATOM 6453 C C . ALA A 1 847 ? 2.495 1.043 -15.205 1.00 73.19 847 ALA A C 1
ATOM 6455 O O . ALA A 1 847 ? 1.601 1.801 -14.828 1.00 73.19 847 ALA A O 1
ATOM 6456 N N . ALA A 1 848 ? 2.720 -0.134 -14.589 1.00 85.75 848 ALA A N 1
ATOM 6457 C CA . ALA A 1 848 ? 1.827 -0.742 -13.586 1.00 85.75 848 ALA A CA 1
ATOM 6458 C C . ALA A 1 848 ? 2.540 -1.587 -12.472 1.00 85.75 848 ALA A C 1
ATOM 6460 O O . ALA A 1 848 ? 3.746 -1.447 -12.270 1.00 85.75 848 ALA A O 1
ATOM 6461 N N . LYS A 1 849 ? 1.801 -2.404 -11.691 1.00 87.25 849 LYS A N 1
ATOM 6462 C CA . LYS A 1 849 ? 2.096 -3.038 -10.360 1.00 87.25 849 LYS A CA 1
ATOM 6463 C C . LYS A 1 849 ? 1.218 -4.298 -10.198 1.00 87.25 849 LYS A C 1
ATOM 6465 O O . LYS A 1 849 ? 0.271 -4.397 -10.961 1.00 87.25 849 LYS A O 1
ATOM 6470 N N . PHE A 1 850 ? 1.453 -5.234 -9.261 1.00 82.19 850 PHE A N 1
ATOM 6471 C CA . PHE A 1 850 ? 0.645 -6.473 -9.145 1.00 82.19 850 PHE A CA 1
ATOM 6472 C C . PHE A 1 850 ? 0.476 -7.191 -7.783 1.00 82.19 850 PHE A C 1
ATOM 6474 O O . PHE A 1 850 ? 1.238 -6.981 -6.839 1.00 82.19 850 PHE A O 1
ATOM 6481 N N . SER A 1 851 ? -0.479 -8.134 -7.774 1.00 78.31 851 SER A N 1
ATOM 6482 C CA . SER A 1 851 ? -0.748 -9.207 -6.804 1.00 78.31 851 SER A CA 1
ATOM 6483 C C . SER A 1 851 ? -1.033 -10.570 -7.521 1.00 78.31 851 SER A C 1
ATOM 6485 O O . SER A 1 851 ? -0.236 -10.960 -8.380 1.00 78.31 851 SER A O 1
ATOM 6487 N N . ALA A 1 852 ? -2.099 -11.332 -7.213 1.00 69.12 852 ALA A N 1
ATOM 6488 C CA . ALA A 1 852 ? -2.433 -12.660 -7.775 1.00 69.12 852 ALA A CA 1
ATOM 6489 C C . ALA A 1 852 ? -3.955 -12.893 -8.045 1.00 69.12 852 ALA A C 1
ATOM 6491 O O . ALA A 1 852 ? -4.682 -13.201 -7.109 1.00 69.12 852 ALA A O 1
ATOM 6492 N N . ASP A 1 853 ? -4.460 -12.786 -9.294 1.00 68.81 853 ASP A N 1
ATOM 6493 C CA . ASP A 1 853 ? -5.927 -12.830 -9.587 1.00 68.81 853 ASP A CA 1
ATOM 6494 C C . ASP A 1 853 ? -6.381 -13.034 -11.053 1.00 68.81 853 ASP A C 1
ATOM 6496 O O . ASP A 1 853 ? -7.505 -13.458 -11.292 1.00 68.81 853 ASP A O 1
ATOM 6500 N N . GLY A 1 854 ? -5.553 -12.737 -12.052 1.00 75.19 854 GLY A N 1
ATOM 6501 C CA . GLY A 1 854 ? -5.906 -12.954 -13.464 1.00 75.19 854 GLY A CA 1
ATOM 6502 C C . GLY A 1 854 ? -7.092 -12.140 -13.996 1.00 75.19 854 GLY A C 1
ATOM 6503 O O . GLY A 1 854 ? -8.028 -12.779 -14.446 1.00 75.19 854 GLY A O 1
ATOM 6504 N N . GLN A 1 855 ? -7.101 -10.795 -13.923 1.00 80.00 855 GLN A N 1
ATOM 6505 C CA . GLN A 1 855 ? -8.236 -9.921 -14.292 1.00 80.00 855 GLN A CA 1
ATOM 6506 C C . GLN A 1 855 ? -7.965 -8.766 -15.299 1.00 80.00 855 GLN A C 1
ATOM 6508 O O . GLN A 1 855 ? -7.634 -9.008 -16.459 1.00 80.00 855 GLN A O 1
ATOM 6513 N N . ARG A 1 856 ? -8.235 -7.493 -14.946 1.00 85.75 856 ARG A N 1
ATOM 6514 C CA . ARG A 1 856 ? -8.436 -6.421 -15.946 1.00 85.75 856 ARG A CA 1
ATOM 6515 C C . ARG A 1 856 ? -7.138 -5.746 -16.432 1.00 85.75 856 ARG A C 1
ATOM 6517 O O . ARG A 1 856 ? -6.443 -5.122 -15.635 1.00 85.75 856 ARG A O 1
ATOM 6524 N N . ILE A 1 857 ? -6.867 -5.789 -17.744 1.00 90.12 857 ILE A N 1
ATOM 6525 C CA . ILE A 1 857 ? -5.694 -5.177 -18.415 1.00 90.12 857 ILE A CA 1
ATOM 6526 C C . ILE A 1 857 ? -6.007 -3.770 -18.976 1.00 90.12 857 ILE A C 1
ATOM 6528 O O . ILE A 1 857 ? -5.952 -3.480 -20.172 1.00 90.12 857 ILE A O 1
ATOM 6532 N N . ILE A 1 858 ? -6.448 -2.904 -18.078 1.00 91.88 858 ILE A N 1
ATOM 6533 C CA . ILE A 1 858 ? -7.047 -1.598 -18.349 1.00 91.88 858 ILE A CA 1
ATOM 6534 C C . ILE A 1 858 ? -6.005 -0.452 -18.375 1.00 91.88 858 ILE A C 1
ATOM 6536 O O . ILE A 1 858 ? -4.926 -0.533 -17.807 1.00 91.88 858 ILE A O 1
ATOM 6540 N N . THR A 1 859 ? -6.242 0.701 -18.987 1.00 86.94 859 THR A N 1
ATOM 6541 C CA . THR A 1 859 ? -6.452 0.923 -20.428 1.00 86.94 859 THR A CA 1
ATOM 6542 C C . THR A 1 859 ? -5.443 1.995 -20.878 1.00 86.94 859 THR A C 1
ATOM 6544 O O . THR A 1 859 ? -5.036 2.776 -20.032 1.00 86.94 859 THR A O 1
ATOM 6547 N N . ALA A 1 860 ? -5.004 2.089 -22.145 1.00 83.69 860 ALA A N 1
ATOM 6548 C CA . ALA A 1 860 ? -4.036 3.136 -22.544 1.00 83.69 860 ALA A CA 1
ATOM 6549 C C . ALA A 1 860 ? -3.904 3.365 -24.066 1.00 83.69 860 ALA A C 1
ATOM 6551 O O . ALA A 1 860 ? -3.738 2.379 -24.787 1.00 83.69 860 ALA A O 1
ATOM 6552 N N . SER A 1 861 ? -4.003 4.625 -24.529 1.00 87.69 861 SER A N 1
ATOM 6553 C CA . SER A 1 861 ? -3.755 5.138 -25.903 1.00 87.69 861 SER A CA 1
ATOM 6554 C C . SER A 1 861 ? -4.136 6.625 -26.026 1.00 87.69 861 SER A C 1
ATOM 6556 O O . SER A 1 861 ? -4.716 7.168 -25.095 1.00 87.69 861 SER A O 1
ATOM 6558 N N . ALA A 1 862 ? -3.939 7.261 -27.193 1.00 82.31 862 ALA A N 1
ATOM 6559 C CA . ALA A 1 862 ? -4.517 8.575 -27.529 1.00 82.31 862 ALA A CA 1
ATOM 6560 C C . ALA A 1 862 ? -5.413 8.554 -28.796 1.00 82.31 862 ALA A C 1
ATOM 6562 O O . ALA A 1 862 ? -4.917 8.125 -29.841 1.00 82.31 862 ALA A O 1
ATOM 6563 N N . ASP A 1 863 ? -6.690 8.997 -28.716 1.00 83.38 863 ASP A N 1
ATOM 6564 C CA . ASP A 1 863 ? -7.590 9.168 -29.883 1.00 83.38 863 ASP A CA 1
ATOM 6565 C C . ASP A 1 863 ? -8.861 10.087 -29.796 1.00 83.38 863 ASP A C 1
ATOM 6567 O O . ASP A 1 863 ? -8.945 11.024 -30.590 1.00 83.38 863 ASP A O 1
ATOM 6571 N N . ASN A 1 864 ? -9.956 9.880 -29.035 1.00 86.62 864 ASN A N 1
ATOM 6572 C CA . ASN A 1 864 ? -10.224 9.091 -27.825 1.00 86.62 864 ASN A CA 1
ATOM 6573 C C . ASN A 1 864 ? -11.533 8.244 -27.854 1.00 86.62 864 ASN A C 1
ATOM 6575 O O . ASN A 1 864 ? -12.526 8.652 -28.444 1.00 86.62 864 ASN A O 1
ATOM 6579 N N . THR A 1 865 ? -11.516 7.106 -27.141 1.00 87.25 865 THR A N 1
ATOM 6580 C CA . THR A 1 865 ? -12.579 6.466 -26.302 1.00 87.25 865 THR A CA 1
ATOM 6581 C C . THR A 1 865 ? -11.864 5.586 -25.244 1.00 87.25 865 THR A C 1
ATOM 6583 O O . THR A 1 865 ? -10.741 5.919 -24.879 1.00 87.25 865 THR A O 1
ATOM 6586 N N . ALA A 1 866 ? -12.427 4.473 -24.745 1.00 90.06 866 ALA A N 1
ATOM 6587 C CA . ALA A 1 866 ? -11.674 3.427 -24.025 1.00 90.06 866 ALA A CA 1
ATOM 6588 C C . ALA A 1 866 ? -12.201 2.017 -24.355 1.00 90.06 866 ALA A C 1
ATOM 6590 O O . ALA A 1 866 ? -12.916 1.864 -25.341 1.00 90.06 866 ALA A O 1
ATOM 6591 N N . ARG A 1 867 ? -11.844 0.990 -23.561 1.00 88.94 867 ARG A N 1
ATOM 6592 C CA . ARG A 1 867 ? -12.415 -0.370 -23.652 1.00 88.94 867 ARG A CA 1
ATOM 6593 C C . ARG A 1 867 ? -12.120 -1.226 -22.409 1.00 88.94 867 ARG A C 1
ATOM 6595 O O . ARG A 1 867 ? -10.965 -1.302 -22.016 1.00 88.94 867 ARG A O 1
ATOM 6602 N N . VAL A 1 868 ? -13.103 -1.909 -21.810 1.00 88.75 868 VAL A N 1
ATOM 6603 C CA . VAL A 1 868 ? -12.900 -2.721 -20.584 1.00 88.75 868 VAL A CA 1
ATOM 6604 C C . VAL A 1 868 ? -13.669 -4.051 -20.666 1.00 88.75 868 VAL A C 1
ATOM 6606 O O . VAL A 1 868 ? -14.767 -4.083 -21.197 1.00 88.75 868 VAL A O 1
ATOM 6609 N N . TRP A 1 869 ? -13.077 -5.172 -20.226 1.00 89.00 869 TRP A N 1
ATOM 6610 C CA . TRP A 1 869 ? -13.583 -6.539 -20.479 1.00 89.00 869 TRP A CA 1
ATOM 6611 C C . TRP A 1 869 ? -13.668 -7.355 -19.167 1.00 89.00 869 TRP A C 1
ATOM 6613 O O . TRP A 1 869 ? -12.787 -7.229 -18.311 1.00 89.00 869 TRP A O 1
ATOM 6623 N N . ASP A 1 870 ? -14.724 -8.157 -18.981 1.00 84.75 870 ASP A N 1
ATOM 6624 C CA . ASP A 1 870 ? -14.928 -9.102 -17.857 1.00 84.75 870 ASP A CA 1
ATOM 6625 C C . ASP A 1 870 ? -14.445 -10.536 -18.174 1.00 84.75 870 ASP A C 1
ATOM 6627 O O . ASP A 1 870 ? -13.254 -10.684 -18.421 1.00 84.75 870 ASP A O 1
ATOM 6631 N N . ALA A 1 871 ? -15.284 -11.585 -18.143 1.00 79.81 871 ALA A N 1
ATOM 6632 C CA . ALA A 1 871 ? -14.847 -12.998 -18.113 1.00 79.81 871 ALA A CA 1
ATOM 6633 C C . ALA A 1 871 ? -15.577 -13.992 -19.053 1.00 79.81 871 ALA A C 1
ATOM 6635 O O . ALA A 1 871 ? -15.056 -15.078 -19.313 1.00 79.81 871 ALA A O 1
ATOM 6636 N N . ASN A 1 872 ? -16.779 -13.663 -19.524 1.00 74.56 872 ASN A N 1
ATOM 6637 C CA . ASN A 1 872 ? -17.805 -14.612 -19.970 1.00 74.56 872 ASN A CA 1
ATOM 6638 C C . ASN A 1 872 ? -18.354 -14.301 -21.376 1.00 74.56 872 ASN A C 1
ATOM 6640 O O . ASN A 1 872 ? -18.330 -15.164 -22.254 1.00 74.56 872 ASN A O 1
ATOM 6644 N N . THR A 1 873 ? -18.900 -13.094 -21.551 1.00 77.25 873 THR A N 1
ATOM 6645 C CA . THR A 1 873 ? -19.758 -12.676 -22.669 1.00 77.25 873 THR A CA 1
ATOM 6646 C C . THR A 1 873 ? -19.311 -11.340 -23.302 1.00 77.25 873 THR A C 1
ATOM 6648 O O . THR A 1 873 ? -18.273 -11.300 -23.944 1.00 77.25 873 THR A O 1
ATOM 6651 N N . GLY A 1 874 ? -20.073 -10.246 -23.207 1.00 75.94 874 GLY A N 1
ATOM 6652 C CA . GLY A 1 874 ? -19.662 -8.855 -23.481 1.00 75.94 874 GLY A CA 1
ATOM 6653 C C . GLY A 1 874 ? -19.503 -8.409 -24.932 1.00 75.94 874 GLY A C 1
ATOM 6654 O O . GLY A 1 874 ? -18.932 -9.095 -25.763 1.00 75.94 874 GLY A O 1
ATOM 6655 N N . GLN A 1 875 ? -20.001 -7.219 -25.252 1.00 83.06 875 GLN A N 1
ATOM 6656 C CA . GLN A 1 875 ? -19.842 -6.587 -26.567 1.00 83.06 875 GLN A CA 1
ATOM 6657 C C . GLN A 1 875 ? -19.620 -5.066 -26.456 1.00 83.06 875 GLN A C 1
ATOM 6659 O O . GLN A 1 875 ? -19.174 -4.464 -27.421 1.00 83.06 875 GLN A O 1
ATOM 6664 N N . GLU A 1 876 ? -19.800 -4.469 -25.269 1.00 89.50 876 GLU A N 1
ATOM 6665 C CA . GLU A 1 876 ? -19.231 -3.197 -24.777 1.00 89.50 876 GLU A CA 1
ATOM 6666 C C . GLU A 1 876 ? -19.404 -3.176 -23.226 1.00 89.50 876 GLU A C 1
ATOM 6668 O O . GLU A 1 876 ? -20.389 -3.752 -22.774 1.00 89.50 876 GLU A O 1
ATOM 6673 N N . VAL A 1 877 ? -18.474 -2.645 -22.404 1.00 85.62 877 VAL A N 1
ATOM 6674 C CA . VAL A 1 877 ? -18.556 -2.603 -20.910 1.00 85.62 877 VAL A CA 1
ATOM 6675 C C . VAL A 1 877 ? -17.663 -1.495 -20.277 1.00 85.62 877 VAL A C 1
ATOM 6677 O O . VAL A 1 877 ? -16.484 -1.400 -20.606 1.00 85.62 877 VAL A O 1
ATOM 6680 N N . ALA A 1 878 ? -18.231 -0.697 -19.357 1.00 82.81 878 ALA A N 1
ATOM 6681 C CA . ALA A 1 878 ? -17.665 0.171 -18.294 1.00 82.81 878 ALA A CA 1
ATOM 6682 C C . ALA A 1 878 ? -16.463 1.130 -18.558 1.00 82.81 878 ALA A C 1
ATOM 6684 O O . ALA A 1 878 ? -15.326 0.678 -18.646 1.00 82.81 878 ALA A O 1
ATOM 6685 N N . THR A 1 879 ? -16.680 2.464 -18.579 1.00 88.69 879 THR A N 1
ATOM 6686 C CA . THR A 1 879 ? -15.696 3.599 -18.714 1.00 88.69 879 THR A CA 1
ATOM 6687 C C . THR A 1 879 ? -16.494 4.940 -18.696 1.00 88.69 879 THR A C 1
ATOM 6689 O O . THR A 1 879 ? -17.629 4.857 -19.159 1.00 88.69 879 THR A O 1
ATOM 6692 N N . LEU A 1 880 ? -16.072 6.204 -18.410 1.00 89.56 880 LEU A N 1
ATOM 6693 C CA . LEU A 1 880 ? -15.104 6.949 -17.540 1.00 89.56 880 LEU A CA 1
ATOM 6694 C C . LEU A 1 880 ? -15.128 8.524 -17.695 1.00 89.56 880 LEU A C 1
ATOM 6696 O O . LEU A 1 880 ? -14.479 9.205 -16.905 1.00 89.56 880 LEU A O 1
ATOM 6700 N N . THR A 1 881 ? -15.853 9.131 -18.662 1.00 83.62 881 THR A N 1
ATOM 6701 C CA . THR A 1 881 ? -15.742 10.546 -19.172 1.00 83.62 881 THR A CA 1
ATOM 6702 C C . THR A 1 881 ? -15.185 11.693 -18.271 1.00 83.62 881 THR A C 1
ATOM 6704 O O . THR A 1 881 ? -15.832 12.082 -17.297 1.00 83.62 881 THR A O 1
ATOM 6707 N N . GLY A 1 882 ? -14.166 12.441 -18.753 1.00 77.62 882 GLY A N 1
ATOM 6708 C CA . GLY A 1 882 ? -14.211 13.932 -18.849 1.00 77.62 882 GLY A CA 1
ATOM 6709 C C . GLY A 1 882 ? -12.892 14.725 -18.636 1.00 77.62 882 GLY A C 1
ATOM 6710 O O . GLY A 1 882 ? -12.495 14.980 -17.499 1.00 77.62 882 GLY A O 1
ATOM 6711 N N . HIS A 1 883 ? -12.205 15.183 -19.692 1.00 85.56 883 HIS A N 1
ATOM 6712 C CA . HIS A 1 883 ? -10.821 15.704 -19.593 1.00 85.56 883 HIS A CA 1
ATOM 6713 C C . HIS A 1 883 ? -10.440 16.728 -20.754 1.00 85.56 883 HIS A C 1
ATOM 6715 O O . HIS A 1 883 ? -11.335 17.468 -21.162 1.00 85.56 883 HIS A O 1
ATOM 6721 N N . GLN A 1 884 ? -9.167 16.858 -21.199 1.00 84.62 884 GLN A N 1
ATOM 6722 C CA . GLN A 1 884 ? -8.437 17.772 -22.143 1.00 84.62 884 GLN A CA 1
ATOM 6723 C C . GLN A 1 884 ? -7.085 17.204 -22.783 1.00 84.62 884 GLN A C 1
ATOM 6725 O O . GLN A 1 884 ? -7.187 16.642 -23.865 1.00 84.62 884 GLN A O 1
ATOM 6730 N N . SER A 1 885 ? -5.832 17.334 -22.237 1.00 85.50 885 SER A N 1
ATOM 6731 C CA . SER A 1 885 ? -4.532 16.731 -22.763 1.00 85.50 885 SER A CA 1
ATOM 6732 C C . SER A 1 885 ? -3.337 16.376 -21.765 1.00 85.50 885 SER A C 1
ATOM 6734 O O . SER A 1 885 ? -3.073 17.132 -20.840 1.00 85.50 885 SER A O 1
ATOM 6736 N N . SER A 1 886 ? -2.553 15.274 -21.939 1.00 76.44 886 SER A N 1
ATOM 6737 C CA . SER A 1 886 ? -1.420 14.698 -21.105 1.00 76.44 886 SER A CA 1
ATOM 6738 C C . SER A 1 886 ? -1.686 13.843 -19.797 1.00 76.44 886 SER A C 1
ATOM 6740 O O . SER A 1 886 ? -2.792 13.872 -19.257 1.00 76.44 886 SER A O 1
ATOM 6742 N N . VAL A 1 887 ? -0.692 13.051 -19.289 1.00 86.69 887 VAL A N 1
ATOM 6743 C CA . VAL A 1 887 ? -0.788 11.681 -18.640 1.00 86.69 887 VAL A CA 1
ATOM 6744 C C . VAL A 1 887 ? 0.225 11.231 -17.554 1.00 86.69 887 VAL A C 1
ATOM 6746 O O . VAL A 1 887 ? 1.185 11.948 -17.305 1.00 86.69 887 VAL A O 1
ATOM 6749 N N . SER A 1 888 ? 0.021 10.016 -16.958 1.00 74.19 888 SER A N 1
ATOM 6750 C CA . SER A 1 888 ? 1.080 8.978 -16.735 1.00 74.19 888 SER A CA 1
ATOM 6751 C C . SER A 1 888 ? 0.706 7.570 -16.150 1.00 74.19 888 SER A C 1
ATOM 6753 O O . SER A 1 888 ? 1.180 6.572 -16.681 1.00 74.19 888 SER A O 1
ATOM 6755 N N . ALA A 1 889 ? -0.065 7.416 -15.056 1.00 73.19 889 ALA A N 1
ATOM 6756 C CA . ALA A 1 889 ? -0.406 6.101 -14.445 1.00 73.19 889 ALA A CA 1
ATOM 6757 C C . ALA A 1 889 ? -1.654 6.140 -13.527 1.00 73.19 889 ALA A C 1
ATOM 6759 O O . ALA A 1 889 ? -1.987 7.209 -13.026 1.00 73.19 889 ALA A O 1
ATOM 6760 N N . ALA A 1 890 ? -2.313 5.008 -13.230 1.00 85.25 890 ALA A N 1
ATOM 6761 C CA . ALA A 1 890 ? -3.367 4.932 -12.196 1.00 85.25 890 ALA A CA 1
ATOM 6762 C C . ALA A 1 890 ? -3.453 3.573 -11.462 1.00 85.25 890 ALA A C 1
ATOM 6764 O O . ALA A 1 890 ? -3.142 2.536 -12.048 1.00 85.25 890 ALA A O 1
ATOM 6765 N N . GLU A 1 891 ? -3.902 3.553 -10.196 1.00 86.06 891 GLU A N 1
ATOM 6766 C CA . GLU A 1 891 ? -4.194 2.335 -9.397 1.00 86.06 891 GLU A CA 1
ATOM 6767 C C . GLU A 1 891 ? -5.455 2.460 -8.508 1.00 86.06 891 GLU A C 1
ATOM 6769 O O . GLU A 1 891 ? -6.316 3.274 -8.820 1.00 86.06 891 GLU A O 1
ATOM 6774 N N . PHE A 1 892 ? -5.634 1.612 -7.480 1.00 81.69 892 PHE A N 1
ATOM 6775 C CA . PHE A 1 892 ? -6.942 1.061 -7.103 1.00 81.69 892 PHE A CA 1
ATOM 6776 C C . PHE A 1 892 ? -7.073 0.586 -5.644 1.00 81.69 892 PHE A C 1
ATOM 6778 O O . PHE A 1 892 ? -6.182 -0.126 -5.176 1.00 81.69 892 PHE A O 1
ATOM 6785 N N . SER A 1 893 ? -8.208 0.821 -4.957 1.00 78.94 893 SER A N 1
ATOM 6786 C CA . SER A 1 893 ? -8.402 0.294 -3.586 1.00 78.94 893 SER A CA 1
ATOM 6787 C C . SER A 1 893 ? -8.707 -1.214 -3.549 1.00 78.94 893 SER A C 1
ATOM 6789 O O . SER A 1 893 ? -9.598 -1.654 -4.272 1.00 78.94 893 SER A O 1
ATOM 6791 N N . PRO A 1 894 ? -8.060 -1.991 -2.660 1.00 70.56 894 PRO A N 1
ATOM 6792 C CA . PRO A 1 894 ? -8.140 -3.456 -2.530 1.00 70.56 894 PRO A CA 1
ATOM 6793 C C . PRO A 1 894 ? -9.474 -4.162 -2.291 1.00 70.56 894 PRO A C 1
ATOM 6795 O O . PRO A 1 894 ? -9.504 -5.367 -2.093 1.00 70.56 894 PRO A O 1
ATOM 6798 N N . ASN A 1 895 ? -10.602 -3.488 -2.399 1.00 68.06 895 ASN A N 1
ATOM 6799 C CA . ASN A 1 895 ? -11.910 -4.086 -2.678 1.00 68.06 895 ASN A CA 1
ATOM 6800 C C . ASN A 1 895 ? -12.259 -3.987 -4.183 1.00 68.06 895 ASN A C 1
ATOM 6802 O O . ASN A 1 895 ? -13.418 -3.833 -4.572 1.00 68.06 895 ASN A O 1
ATOM 6806 N N . LYS A 1 896 ? -11.211 -3.986 -5.026 1.00 77.81 896 LYS A N 1
ATOM 6807 C CA . LYS A 1 896 ? -11.064 -3.298 -6.324 1.00 77.81 896 LYS A CA 1
ATOM 6808 C C . LYS A 1 896 ? -11.981 -2.068 -6.470 1.00 77.81 896 LYS A C 1
ATOM 6810 O O . LYS A 1 896 ? -12.411 -1.839 -7.583 1.00 77.81 896 LYS A O 1
ATOM 6815 N N . GLN A 1 897 ? -12.392 -1.351 -5.406 1.00 77.81 897 GLN A N 1
ATOM 6816 C CA . GLN A 1 897 ? -13.469 -0.346 -5.505 1.00 77.81 897 GLN A CA 1
ATOM 6817 C C . GLN A 1 897 ? -12.965 0.978 -6.041 1.00 77.81 897 GLN A C 1
ATOM 6819 O O . GLN A 1 897 ? -13.765 1.702 -6.608 1.00 77.81 897 GLN A O 1
ATOM 6824 N N . ARG A 1 898 ? -11.726 1.369 -5.747 1.00 86.44 898 ARG A N 1
ATOM 6825 C CA . ARG A 1 898 ? -11.320 2.761 -5.929 1.00 86.44 898 ARG A CA 1
ATOM 6826 C C . ARG A 1 898 ? -10.047 2.927 -6.737 1.00 86.44 898 ARG A C 1
ATOM 6828 O O . ARG A 1 898 ? -9.850 2.208 -7.700 1.00 86.44 898 ARG A O 1
ATOM 6835 N N . ILE A 1 899 ? -9.272 3.961 -6.413 1.00 89.88 899 ILE A N 1
ATOM 6836 C CA . ILE A 1 899 ? -8.743 4.886 -7.412 1.00 89.88 899 ILE A CA 1
ATOM 6837 C C . ILE A 1 899 ? -7.503 5.616 -6.896 1.00 89.88 899 ILE A C 1
ATOM 6839 O O . ILE A 1 899 ? -7.506 6.080 -5.758 1.00 89.88 899 ILE A O 1
ATOM 6843 N N . ILE A 1 900 ? -6.518 5.851 -7.760 1.00 91.88 900 ILE A N 1
ATOM 6844 C CA . ILE A 1 900 ? -5.840 7.149 -7.844 1.00 91.88 900 ILE A CA 1
ATOM 6845 C C . ILE A 1 900 ? -5.198 7.365 -9.210 1.00 91.88 900 ILE A C 1
ATOM 6847 O O . ILE A 1 900 ? -4.761 6.419 -9.856 1.00 91.88 900 ILE A O 1
ATOM 6851 N N . THR A 1 901 ? -5.146 8.627 -9.621 1.00 87.94 901 THR A N 1
ATOM 6852 C CA . THR A 1 901 ? -4.558 9.138 -10.864 1.00 87.94 901 THR A CA 1
ATOM 6853 C C . THR A 1 901 ? -3.123 9.615 -10.664 1.00 87.94 901 THR A C 1
ATOM 6855 O O . THR A 1 901 ? -2.783 10.143 -9.614 1.00 87.94 901 THR A O 1
ATOM 6858 N N . ALA A 1 902 ? -2.331 9.580 -11.727 1.00 84.19 902 ALA A N 1
ATOM 6859 C CA . ALA A 1 902 ? -1.213 10.483 -11.965 1.00 84.19 902 ALA A CA 1
ATOM 6860 C C . ALA A 1 902 ? -1.375 11.020 -13.397 1.00 84.19 902 ALA A C 1
ATOM 6862 O O . ALA A 1 902 ? -1.029 10.330 -14.351 1.00 84.19 902 ALA A O 1
ATOM 6863 N N . SER A 1 903 ? -1.992 12.194 -13.568 1.00 86.88 903 SER A N 1
ATOM 6864 C CA . SER A 1 903 ? -2.474 12.700 -14.868 1.00 86.88 903 SER A CA 1
ATOM 6865 C C . SER A 1 903 ? -2.313 14.222 -14.989 1.00 86.88 903 SER A C 1
ATOM 6867 O O . SER A 1 903 ? -2.262 14.915 -13.978 1.00 86.88 903 SER A O 1
ATOM 6869 N N . ALA A 1 904 ? -2.211 14.779 -16.200 1.00 81.75 904 ALA A N 1
ATOM 6870 C CA . ALA A 1 904 ? -1.716 16.150 -16.388 1.00 81.75 904 ALA A CA 1
ATOM 6871 C C . ALA A 1 904 ? -2.749 17.295 -16.283 1.00 81.75 904 ALA A C 1
ATOM 6873 O O . ALA A 1 904 ? -2.491 18.379 -16.783 1.00 81.75 904 ALA A O 1
ATOM 6874 N N . ASP A 1 905 ? -3.908 17.126 -15.623 1.00 82.00 905 ASP A N 1
ATOM 6875 C CA . ASP A 1 905 ? -4.502 18.268 -14.893 1.00 82.00 905 ASP A CA 1
ATOM 6876 C C . ASP A 1 905 ? -3.756 18.489 -13.579 1.00 82.00 905 ASP A C 1
ATOM 6878 O O . ASP A 1 905 ? -4.082 19.395 -12.824 1.00 82.00 905 ASP A O 1
ATOM 6882 N N . ASN A 1 906 ? -2.655 17.736 -13.460 1.00 85.25 906 ASN A N 1
ATOM 6883 C CA . ASN A 1 906 ? -1.436 17.938 -12.712 1.00 85.25 906 ASN A CA 1
ATOM 6884 C C . ASN A 1 906 ? -1.592 17.389 -11.315 1.00 85.25 906 ASN A C 1
ATOM 6886 O O . ASN A 1 906 ? -1.452 18.064 -10.302 1.00 85.25 906 ASN A O 1
ATOM 6890 N N . THR A 1 907 ? -2.064 16.154 -11.330 1.00 87.00 907 THR A N 1
ATOM 6891 C CA . THR A 1 907 ? -3.063 15.697 -10.394 1.00 87.00 907 THR A CA 1
ATOM 6892 C C . THR A 1 907 ? -2.924 14.224 -10.138 1.00 87.00 907 THR A C 1
ATOM 6894 O O . THR A 1 907 ? -2.683 13.391 -11.014 1.00 87.00 907 THR A O 1
ATOM 6897 N N . ALA A 1 908 ? -3.257 13.941 -8.898 1.00 89.94 908 ALA A N 1
ATOM 6898 C CA . ALA A 1 908 ? -3.992 12.781 -8.481 1.00 89.94 908 ALA A CA 1
ATOM 6899 C C . ALA A 1 908 ? -5.389 13.304 -8.098 1.00 89.94 908 ALA A C 1
ATOM 6901 O O . ALA A 1 908 ? -5.475 14.419 -7.585 1.00 89.94 908 ALA A O 1
ATOM 6902 N N . ARG A 1 909 ? -6.489 12.585 -8.345 1.00 89.81 909 ARG A N 1
ATOM 6903 C CA . ARG A 1 909 ? -7.837 12.976 -7.877 1.00 89.81 909 ARG A CA 1
ATOM 6904 C C . ARG A 1 909 ? -8.667 11.791 -7.401 1.00 89.81 909 ARG A C 1
ATOM 6906 O O . ARG A 1 909 ? -8.454 10.660 -7.833 1.00 89.81 909 ARG A O 1
ATOM 6913 N N . VAL A 1 910 ? -9.666 12.092 -6.572 1.00 88.31 910 VAL A N 1
ATOM 6914 C CA . VAL A 1 910 ? -10.590 11.115 -5.981 1.00 88.31 910 VAL A CA 1
ATOM 6915 C C . VAL A 1 910 ? -12.060 11.550 -6.067 1.00 88.31 910 VAL A C 1
ATOM 6917 O O . VAL A 1 910 ? -12.367 12.694 -6.402 1.00 88.31 910 VAL A O 1
ATOM 6920 N N . TRP A 1 911 ? -12.940 10.562 -5.913 1.00 88.94 911 TRP A N 1
ATOM 6921 C CA . TRP A 1 911 ? -14.249 10.456 -6.560 1.00 88.94 911 TRP A CA 1
ATOM 6922 C C . TRP A 1 911 ? -15.077 9.359 -5.883 1.00 88.94 911 TRP A C 1
ATOM 6924 O O . TRP A 1 911 ? -14.515 8.426 -5.299 1.00 88.94 911 TRP A O 1
ATOM 6934 N N . ASP A 1 912 ? -16.398 9.352 -6.091 1.00 85.31 912 ASP A N 1
ATOM 6935 C CA . ASP A 1 912 ? -17.156 8.125 -5.838 1.00 85.31 912 ASP A CA 1
ATOM 6936 C C . ASP A 1 912 ? -17.021 7.132 -6.999 1.00 85.31 912 ASP A C 1
ATOM 6938 O O . ASP A 1 912 ? -17.871 7.080 -7.882 1.00 85.31 912 ASP A O 1
ATOM 6942 N N . ALA A 1 913 ? -16.018 6.252 -6.947 1.00 78.81 913 ALA A N 1
ATOM 6943 C CA . ALA A 1 913 ? -16.091 4.972 -7.656 1.00 78.81 913 ALA A CA 1
ATOM 6944 C C . ALA A 1 913 ? -16.908 3.953 -6.850 1.00 78.81 913 ALA A C 1
ATOM 6946 O O . ALA A 1 913 ? -16.420 2.921 -6.404 1.00 78.81 913 ALA A O 1
ATOM 6947 N N . ASN A 1 914 ? -18.173 4.268 -6.577 1.00 74.69 914 ASN A N 1
ATOM 6948 C CA . ASN A 1 914 ? -19.235 3.327 -6.903 1.00 74.69 914 ASN A CA 1
ATOM 6949 C C . ASN A 1 914 ? -19.915 3.750 -8.225 1.00 74.69 914 ASN A C 1
ATOM 6951 O O . ASN A 1 914 ? -20.632 2.944 -8.812 1.00 74.69 914 ASN A O 1
ATOM 6955 N N . THR A 1 915 ? -19.697 4.988 -8.694 1.00 76.94 915 THR A N 1
ATOM 6956 C CA . THR A 1 915 ? -20.450 5.612 -9.790 1.00 76.94 915 THR A CA 1
ATOM 6957 C C . THR A 1 915 ? -19.594 6.542 -10.678 1.00 76.94 915 THR A C 1
ATOM 6959 O O . THR A 1 915 ? -19.119 6.085 -11.710 1.00 76.94 915 THR A O 1
ATOM 6962 N N . GLY A 1 916 ? -19.384 7.809 -10.277 1.00 77.50 916 GLY A N 1
ATOM 6963 C CA . GLY A 1 916 ? -18.577 8.884 -10.905 1.00 77.50 916 GLY A CA 1
ATOM 6964 C C . GLY A 1 916 ? -19.079 9.518 -12.228 1.00 77.50 916 GLY A C 1
ATOM 6965 O O . GLY A 1 916 ? -19.469 8.804 -13.142 1.00 77.50 916 GLY A O 1
ATOM 6966 N N . GLN A 1 917 ? -19.098 10.861 -12.323 1.00 82.31 917 GLN A N 1
ATOM 6967 C CA . GLN A 1 917 ? -19.174 11.650 -13.573 1.00 82.31 917 GLN A CA 1
ATOM 6968 C C . GLN A 1 917 ? -18.750 13.138 -13.430 1.00 82.31 917 GLN A C 1
ATOM 6970 O O . GLN A 1 917 ? -17.847 13.556 -14.152 1.00 82.31 917 GLN A O 1
ATOM 6975 N N . GLU A 1 918 ? -19.345 13.939 -12.529 1.00 88.81 918 GLU A N 1
ATOM 6976 C CA . GLU A 1 918 ? -19.120 15.400 -12.360 1.00 88.81 918 GLU A CA 1
ATOM 6977 C C . GLU A 1 918 ? -19.716 15.928 -11.031 1.00 88.81 918 GLU A C 1
ATOM 6979 O O . GLU A 1 918 ? -20.806 15.491 -10.659 1.00 88.81 918 GLU A O 1
ATOM 6984 N N . VAL A 1 919 ? -19.051 16.878 -10.332 1.00 83.25 919 VAL A N 1
ATOM 6985 C CA . VAL A 1 919 ? -19.598 17.544 -9.119 1.00 83.25 919 VAL A CA 1
ATOM 6986 C C . VAL A 1 919 ? -18.828 18.767 -8.556 1.00 83.25 919 VAL A C 1
ATOM 6988 O O . VAL A 1 919 ? -19.499 19.693 -8.107 1.00 83.25 919 VAL A O 1
ATOM 6991 N N . ALA A 1 920 ? -17.481 18.797 -8.478 1.00 76.31 920 ALA A N 1
ATOM 6992 C CA . ALA A 1 920 ? -16.758 19.782 -7.632 1.00 76.31 920 ALA A CA 1
ATOM 6993 C C . ALA A 1 920 ? -15.262 20.046 -7.972 1.00 76.31 920 ALA A C 1
ATOM 6995 O O . ALA A 1 920 ? -14.669 19.421 -8.855 1.00 76.31 920 ALA A O 1
ATOM 6996 N N . THR A 1 921 ? -14.636 20.983 -7.237 1.00 85.38 921 THR A N 1
ATOM 6997 C CA . THR A 1 921 ? -13.304 21.574 -7.501 1.00 85.38 921 THR A CA 1
ATOM 6998 C C . THR A 1 921 ? -12.495 21.785 -6.213 1.00 85.38 921 THR A C 1
ATOM 7000 O O . THR A 1 921 ? -13.027 22.331 -5.252 1.00 85.38 921 THR A O 1
ATOM 7003 N N . LEU A 1 922 ? -11.209 21.399 -6.211 1.00 85.38 922 LEU A N 1
ATOM 7004 C CA . LEU A 1 922 ? -10.206 21.654 -5.155 1.00 85.38 922 LEU A CA 1
ATOM 7005 C C . LEU A 1 922 ? -8.803 21.590 -5.791 1.00 85.38 922 LEU A C 1
ATOM 7007 O O . LEU A 1 922 ? -8.507 20.626 -6.495 1.00 85.38 922 LEU A O 1
ATOM 7011 N N . THR A 1 923 ? -7.943 22.593 -5.573 1.00 76.56 923 THR A N 1
ATOM 7012 C CA . THR A 1 923 ? -6.932 22.977 -6.585 1.00 76.56 923 THR A CA 1
ATOM 7013 C C . THR A 1 923 ? -5.456 23.009 -6.148 1.00 76.56 923 THR A C 1
ATOM 7015 O O . THR A 1 923 ? -5.136 23.024 -4.959 1.00 76.56 923 THR A O 1
ATOM 7018 N N . GLY A 1 924 ? -4.551 23.053 -7.137 1.00 68.75 924 GLY A N 1
ATOM 7019 C CA . GLY A 1 924 ? -3.130 23.420 -6.997 1.00 68.75 924 GLY A CA 1
ATOM 7020 C C . GLY A 1 924 ? -2.135 22.294 -6.670 1.00 68.75 924 GLY A C 1
ATOM 7021 O O . GLY A 1 924 ? -2.192 21.701 -5.599 1.00 68.75 924 GLY A O 1
ATOM 7022 N N . HIS A 1 925 ? -1.130 22.099 -7.534 1.00 82.56 925 HIS A N 1
ATOM 7023 C CA . HIS A 1 925 ? 0.054 21.214 -7.405 1.00 82.56 925 HIS A CA 1
ATOM 7024 C C . HIS A 1 925 ? 1.048 21.630 -8.515 1.00 82.56 925 HIS A C 1
ATOM 7026 O O . HIS A 1 925 ? 0.593 21.820 -9.644 1.00 82.56 925 HIS A O 1
ATOM 7032 N N . GLN A 1 926 ? 2.349 21.840 -8.236 1.00 79.06 926 GLN A N 1
ATOM 7033 C CA . GLN A 1 926 ? 3.181 22.691 -9.131 1.00 79.06 926 GLN A CA 1
ATOM 7034 C C . GLN A 1 926 ? 3.794 21.965 -10.333 1.00 79.06 926 GLN A C 1
ATOM 7036 O O . GLN A 1 926 ? 3.846 22.548 -11.409 1.00 79.06 926 GLN A O 1
ATOM 7041 N N . SER A 1 927 ? 4.182 20.697 -10.192 1.00 83.38 927 SER A N 1
ATOM 7042 C CA . SER A 1 927 ? 4.288 19.751 -11.311 1.00 83.38 927 SER A CA 1
ATOM 7043 C C . SER A 1 927 ? 4.397 18.323 -10.777 1.00 83.38 927 SER A C 1
ATOM 7045 O O . SER A 1 927 ? 4.780 18.128 -9.628 1.00 83.38 927 SER A O 1
ATOM 7047 N N . SER A 1 928 ? 4.091 17.332 -11.601 1.00 76.56 928 SER A N 1
ATOM 7048 C CA . SER A 1 928 ? 4.388 15.909 -11.407 1.00 76.56 928 SER A CA 1
ATOM 7049 C C . SER A 1 928 ? 4.010 15.218 -10.098 1.00 76.56 928 SER A C 1
ATOM 7051 O O . SER A 1 928 ? 4.824 15.101 -9.184 1.00 76.56 928 SER A O 1
ATOM 7053 N N . VAL A 1 929 ? 2.838 14.566 -10.100 1.00 86.56 929 VAL A N 1
ATOM 7054 C CA . VAL A 1 929 ? 2.588 13.382 -9.261 1.00 86.56 929 VAL A CA 1
ATOM 7055 C C . VAL A 1 929 ? 3.614 12.314 -9.622 1.00 86.56 929 VAL A C 1
ATOM 7057 O O . VAL A 1 929 ? 3.557 11.679 -10.678 1.00 86.56 929 VAL A O 1
ATOM 7060 N N . GLY A 1 930 ? 4.593 12.189 -8.737 1.00 69.31 930 GLY A N 1
ATOM 7061 C CA . GLY A 1 930 ? 5.756 11.339 -8.866 1.00 69.31 930 GLY A CA 1
ATOM 7062 C C . GLY A 1 930 ? 5.440 9.865 -8.645 1.00 69.31 930 GLY A C 1
ATOM 7063 O O . GLY A 1 930 ? 5.740 9.046 -9.513 1.00 69.31 930 GLY A O 1
ATOM 7064 N N . ALA A 1 931 ? 4.839 9.525 -7.500 1.00 71.75 931 ALA A N 1
ATOM 7065 C CA . ALA A 1 931 ? 4.410 8.170 -7.151 1.00 71.75 931 ALA A CA 1
ATOM 7066 C C . ALA A 1 931 ? 3.392 8.118 -6.011 1.00 71.75 931 ALA A C 1
ATOM 7068 O O . ALA A 1 931 ? 3.333 8.982 -5.143 1.00 71.75 931 ALA A O 1
ATOM 7069 N N . ALA A 1 932 ? 2.692 6.989 -5.950 1.00 84.50 932 ALA A N 1
ATOM 7070 C CA . ALA A 1 932 ? 1.984 6.507 -4.774 1.00 84.50 932 ALA A CA 1
ATOM 7071 C C . ALA A 1 932 ? 2.264 5.017 -4.589 1.00 84.50 932 ALA A C 1
ATOM 7073 O O . ALA A 1 932 ? 2.644 4.356 -5.548 1.00 84.50 932 ALA A O 1
ATOM 7074 N N . GLU A 1 933 ? 2.017 4.513 -3.384 1.00 84.56 933 GLU A N 1
ATOM 7075 C CA . GLU A 1 933 ? 1.547 3.159 -3.058 1.00 84.56 933 GLU A CA 1
ATOM 7076 C C . GLU A 1 933 ? 0.930 3.255 -1.643 1.00 84.56 933 GLU A C 1
ATOM 7078 O O . GLU A 1 933 ? 0.654 4.380 -1.215 1.00 84.56 933 GLU A O 1
ATOM 7083 N N . PHE A 1 934 ? 0.573 2.167 -0.940 1.00 80.56 934 PHE A N 1
ATOM 7084 C CA . PHE A 1 934 ? -0.473 2.281 0.102 1.00 80.56 934 PHE A CA 1
ATOM 7085 C C . PHE A 1 934 ? -0.466 1.127 1.153 1.00 80.56 934 PHE A C 1
ATOM 7087 O O . PHE A 1 934 ? 0.157 0.089 0.936 1.00 80.56 934 PHE A O 1
ATOM 7094 N N . SER A 1 935 ? -1.163 1.338 2.280 1.00 73.38 935 SER A N 1
ATOM 7095 C CA . SER A 1 935 ? -1.185 0.638 3.594 1.00 73.38 935 SER A CA 1
ATOM 7096 C C . SER A 1 935 ? -2.155 -0.559 3.808 1.00 73.38 935 SER A C 1
ATOM 7098 O O . SER A 1 935 ? -2.718 -1.079 2.857 1.00 73.38 935 SER A O 1
ATOM 7100 N N . PRO A 1 936 ? -2.403 -0.990 5.070 1.00 64.06 936 PRO A N 1
ATOM 7101 C CA . PRO A 1 936 ? -3.602 -1.713 5.522 1.00 64.06 936 PRO A CA 1
ATOM 7102 C C . PRO A 1 936 ? -4.472 -0.954 6.564 1.00 64.06 936 PRO A C 1
ATOM 7104 O O . PRO A 1 936 ? -5.394 -1.534 7.134 1.00 64.06 936 PRO A O 1
ATOM 7107 N N . ASN A 1 937 ? -4.133 0.295 6.907 1.00 60.28 937 ASN A N 1
ATOM 7108 C CA . ASN A 1 937 ? -4.539 0.998 8.139 1.00 60.28 937 ASN A CA 1
ATOM 7109 C C . ASN A 1 937 ? -5.122 2.408 7.884 1.00 60.28 937 ASN A C 1
ATOM 7111 O O . ASN A 1 937 ? -4.793 3.366 8.582 1.00 60.28 937 ASN A O 1
ATOM 7115 N N . GLY A 1 938 ? -5.934 2.546 6.836 1.00 67.12 938 GLY A N 1
ATOM 7116 C CA . GLY A 1 938 ? -6.136 3.825 6.156 1.00 67.12 938 GLY A CA 1
ATOM 7117 C C . GLY A 1 938 ? -6.638 5.052 6.950 1.00 67.12 938 GLY A C 1
ATOM 7118 O O . GLY A 1 938 ? -7.806 5.119 7.340 1.00 67.12 938 GLY A O 1
ATOM 7119 N N . GLN A 1 939 ? -5.754 6.056 7.075 1.00 68.88 939 GLN A N 1
ATOM 7120 C CA . GLN A 1 939 ? -5.987 7.442 7.519 1.00 68.88 939 GLN A CA 1
ATOM 7121 C C . GLN A 1 939 ? -5.026 8.436 6.796 1.00 68.88 939 GLN A C 1
ATOM 7123 O O . GLN A 1 939 ? -4.338 8.074 5.845 1.00 68.88 939 GLN A O 1
ATOM 7128 N N . HIS A 1 940 ? -4.992 9.690 7.255 1.00 76.88 940 HIS A N 1
ATOM 7129 C CA . HIS A 1 940 ? -4.142 10.848 6.900 1.00 76.88 940 HIS A CA 1
ATOM 7130 C C . HIS A 1 940 ? -2.730 10.568 6.359 1.00 76.88 940 HIS A C 1
ATOM 7132 O O . HIS A 1 940 ? -2.110 9.587 6.752 1.00 76.88 940 HIS A O 1
ATOM 7138 N N . VAL A 1 941 ? -2.202 11.416 5.463 1.00 84.12 941 VAL A N 1
ATOM 7139 C CA . VAL A 1 941 ? -1.060 11.055 4.584 1.00 84.12 941 VAL A CA 1
ATOM 7140 C C . VAL A 1 941 ? -0.148 12.233 4.166 1.00 84.12 941 VAL A C 1
ATOM 7142 O O . VAL A 1 941 ? -0.200 13.297 4.773 1.00 84.12 941 VAL A O 1
ATOM 7145 N N . VAL A 1 942 ? 0.778 12.009 3.216 1.00 82.94 942 VAL A N 1
ATOM 7146 C CA . VAL A 1 942 ? 2.001 12.808 2.979 1.00 82.94 942 VAL A CA 1
ATOM 7147 C C . VAL A 1 942 ? 2.372 12.951 1.490 1.00 82.94 942 VAL A C 1
ATOM 7149 O O . VAL A 1 942 ? 2.067 12.061 0.705 1.00 82.94 942 VAL A O 1
ATOM 7152 N N . THR A 1 943 ? 3.067 14.028 1.086 1.00 85.25 943 THR A N 1
ATOM 7153 C CA . THR A 1 943 ? 3.627 14.235 -0.269 1.00 85.25 943 THR A CA 1
ATOM 7154 C C . THR A 1 943 ? 4.697 15.354 -0.323 1.00 85.25 943 THR A C 1
ATOM 7156 O O . THR A 1 943 ? 4.617 16.321 0.433 1.00 85.25 943 THR A O 1
ATOM 7159 N N . ALA A 1 944 ? 5.730 15.194 -1.167 1.00 80.38 944 ALA A N 1
ATOM 7160 C CA . ALA A 1 944 ? 6.879 16.109 -1.351 1.00 80.38 944 ALA A CA 1
ATOM 7161 C C . ALA A 1 944 ? 6.586 17.293 -2.307 1.00 80.38 944 ALA A C 1
ATOM 7163 O O . ALA A 1 944 ? 5.527 17.317 -2.930 1.00 80.38 944 ALA A O 1
ATOM 7164 N N . SER A 1 945 ? 7.445 18.326 -2.383 1.00 85.12 945 SER A N 1
ATOM 7165 C CA . SER A 1 945 ? 7.093 19.638 -2.993 1.00 85.12 945 SER A CA 1
ATOM 7166 C C . SER A 1 945 ? 8.280 20.486 -3.521 1.00 85.12 945 SER A C 1
ATOM 7168 O O . SER A 1 945 ? 9.365 19.954 -3.712 1.00 85.12 945 SER A O 1
ATOM 7170 N N . ALA A 1 946 ? 8.076 21.793 -3.785 1.00 79.06 946 ALA A N 1
ATOM 7171 C CA . ALA A 1 946 ? 9.047 22.754 -4.346 1.00 79.06 946 ALA A CA 1
ATOM 7172 C C . ALA A 1 946 ? 8.632 24.232 -4.112 1.00 79.06 946 ALA A C 1
ATOM 7174 O O . ALA A 1 946 ? 7.547 24.487 -3.596 1.00 79.06 946 ALA A O 1
ATOM 7175 N N . ASP A 1 947 ? 9.470 25.191 -4.532 1.00 77.19 947 ASP A N 1
ATOM 7176 C CA . ASP A 1 947 ? 9.458 26.628 -4.191 1.00 77.19 947 ASP A CA 1
ATOM 7177 C C . ASP A 1 947 ? 9.009 26.933 -2.752 1.00 77.19 947 ASP A C 1
ATOM 7179 O O . ASP A 1 947 ? 7.834 27.191 -2.476 1.00 77.19 947 ASP A O 1
ATOM 7183 N N . ASN A 1 948 ? 9.978 26.950 -1.834 1.00 78.81 948 ASN A N 1
ATOM 7184 C CA . ASN A 1 948 ? 9.865 27.329 -0.426 1.00 78.81 948 ASN A CA 1
ATOM 7185 C C . ASN A 1 948 ? 8.935 26.458 0.446 1.00 78.81 948 ASN A C 1
ATOM 7187 O O . ASN A 1 948 ? 9.049 26.551 1.668 1.00 78.81 948 ASN A O 1
ATOM 7191 N N . THR A 1 949 ? 8.002 25.659 -0.089 1.00 80.06 949 THR A N 1
ATOM 7192 C CA . THR A 1 949 ? 6.913 25.076 0.725 1.00 80.06 949 THR A CA 1
ATOM 7193 C C . THR A 1 949 ? 6.351 23.738 0.198 1.00 80.06 949 THR A C 1
ATOM 7195 O O . THR A 1 949 ? 6.884 23.174 -0.757 1.00 80.06 949 THR A O 1
ATOM 7198 N N . ALA A 1 950 ? 5.349 23.177 0.885 1.00 79.44 950 ALA A N 1
ATOM 7199 C CA . ALA A 1 950 ? 4.609 21.960 0.538 1.00 79.44 950 ALA A CA 1
ATOM 7200 C C . ALA A 1 950 ? 3.188 22.038 1.103 1.00 79.44 950 ALA A C 1
ATOM 7202 O O . ALA A 1 950 ? 3.069 22.458 2.247 1.00 79.44 950 ALA A O 1
ATOM 7203 N N . ARG A 1 951 ? 2.149 21.561 0.398 1.00 79.25 951 ARG A N 1
ATOM 7204 C CA . ARG A 1 951 ? 0.773 21.391 0.927 1.00 79.25 951 ARG A CA 1
ATOM 7205 C C . ARG A 1 951 ? 0.200 20.044 0.489 1.00 79.25 951 ARG A C 1
ATOM 7207 O O . ARG A 1 951 ? 0.425 19.604 -0.636 1.00 79.25 951 ARG A O 1
ATOM 7214 N N . VAL A 1 952 ? -0.421 19.324 1.413 1.00 75.94 952 VAL A N 1
ATOM 7215 C CA . VAL A 1 952 ? -0.229 17.869 1.528 1.00 75.94 952 VAL A CA 1
ATOM 7216 C C . VAL A 1 952 ? -1.557 17.208 1.930 1.00 75.94 952 VAL A C 1
ATOM 7218 O O . VAL A 1 952 ? -1.709 16.651 3.005 1.00 75.94 952 VAL A O 1
ATOM 7221 N N . TRP A 1 953 ? -2.555 17.365 1.058 1.00 74.44 953 TRP A N 1
ATOM 7222 C CA . TRP A 1 953 ? -3.987 17.262 1.386 1.00 74.44 953 TRP A CA 1
ATOM 7223 C C . TRP A 1 953 ? -4.509 15.847 1.785 1.00 74.44 953 TRP A C 1
ATOM 7225 O O . TRP A 1 953 ? -3.738 14.894 1.769 1.00 74.44 953 TRP A O 1
ATOM 7235 N N . ASP A 1 954 ? -5.769 15.690 2.239 1.00 71.00 954 ASP A N 1
ATOM 7236 C CA . ASP A 1 954 ? -6.172 14.549 3.103 1.00 71.00 954 ASP A CA 1
ATOM 7237 C C . ASP A 1 954 ? -6.964 13.415 2.467 1.00 71.00 954 ASP A C 1
ATOM 7239 O O . ASP A 1 954 ? -7.812 13.615 1.604 1.00 71.00 954 ASP A O 1
ATOM 7243 N N . ALA A 1 955 ? -6.874 12.275 3.146 1.00 72.06 955 ALA A N 1
ATOM 7244 C CA . ALA A 1 955 ? -7.957 11.333 3.314 1.00 72.06 955 ALA A CA 1
ATOM 7245 C C . ALA A 1 955 ? -9.356 11.948 3.597 1.00 72.06 955 ALA A C 1
ATOM 7247 O O . ALA A 1 955 ? -10.166 12.054 2.683 1.00 72.06 955 ALA A O 1
ATOM 7248 N N . ASN A 1 956 ? -9.710 12.291 4.844 1.00 69.00 956 ASN A N 1
ATOM 7249 C CA . ASN A 1 956 ? -11.118 12.501 5.217 1.00 69.00 956 ASN A CA 1
ATOM 7250 C C . ASN A 1 956 ? -11.435 13.592 6.276 1.00 69.00 956 ASN A C 1
ATOM 7252 O O . ASN A 1 956 ? -12.490 13.537 6.910 1.00 69.00 956 ASN A O 1
ATOM 7256 N N . THR A 1 957 ? -10.588 14.612 6.458 1.00 58.19 957 THR A N 1
ATOM 7257 C CA . THR A 1 957 ? -10.927 15.829 7.230 1.00 58.19 957 THR A CA 1
ATOM 7258 C C . THR A 1 957 ? -11.419 16.975 6.331 1.00 58.19 957 THR A C 1
ATOM 7260 O O . THR A 1 957 ? -12.575 16.931 5.901 1.00 58.19 957 THR A O 1
ATOM 7263 N N . GLY A 1 958 ? -10.589 17.983 6.017 1.00 66.44 958 GLY A N 1
ATOM 7264 C CA . GLY A 1 958 ? -10.999 19.206 5.303 1.00 66.44 958 GLY A CA 1
ATOM 7265 C C . GLY A 1 958 ? -10.136 20.460 5.495 1.00 66.44 958 GLY A C 1
ATOM 7266 O O . GLY A 1 958 ? -10.574 21.528 5.081 1.00 66.44 958 GLY A O 1
ATOM 7267 N N . GLN A 1 959 ? -8.969 20.376 6.141 1.00 63.00 959 GLN A N 1
ATOM 7268 C CA . GLN A 1 959 ? -8.122 21.524 6.483 1.00 63.00 959 GLN A CA 1
ATOM 7269 C C . GLN A 1 959 ? -6.659 21.116 6.751 1.00 63.00 959 GLN A C 1
ATOM 7271 O O . GLN A 1 959 ? -6.395 20.076 7.351 1.00 63.00 959 GLN A O 1
ATOM 7276 N N . GLU A 1 960 ? -5.727 21.962 6.307 1.00 66.56 960 GLU A N 1
ATOM 7277 C CA . GLU A 1 960 ? -4.263 21.891 6.470 1.00 66.56 960 GLU A CA 1
ATOM 7278 C C . GLU A 1 960 ? -3.775 21.358 7.839 1.00 66.56 960 GLU A C 1
ATOM 7280 O O . GLU A 1 960 ? -4.434 21.570 8.849 1.00 66.56 960 GLU A O 1
ATOM 7285 N N . ILE A 1 961 ? -2.624 20.656 7.885 1.00 62.97 961 ILE A N 1
ATOM 7286 C CA . ILE A 1 961 ? -2.178 19.879 9.072 1.00 62.97 961 ILE A CA 1
ATOM 7287 C C . ILE A 1 961 ? -0.662 19.986 9.497 1.00 62.97 961 ILE A C 1
ATOM 7289 O O . ILE A 1 961 ? -0.299 19.376 10.495 1.00 62.97 961 ILE A O 1
ATOM 7293 N N . ALA A 1 962 ? 0.242 20.793 8.888 1.00 60.41 962 ALA A N 1
ATOM 7294 C CA . ALA A 1 962 ? 1.672 20.870 9.341 1.00 60.41 962 ALA A CA 1
ATOM 7295 C C . ALA A 1 962 ? 2.489 22.157 8.990 1.00 60.41 962 ALA A C 1
ATOM 7297 O O . ALA A 1 962 ? 1.989 23.009 8.256 1.00 60.41 962 ALA A O 1
ATOM 7298 N N . THR A 1 963 ? 3.764 22.264 9.453 1.00 69.00 963 THR A N 1
ATOM 7299 C CA . THR A 1 963 ? 4.860 23.098 8.852 1.00 69.00 963 THR A CA 1
ATOM 7300 C C . THR A 1 963 ? 6.302 22.586 9.155 1.00 69.00 963 THR A C 1
ATOM 7302 O O . THR A 1 963 ? 6.947 23.078 10.086 1.00 69.00 963 THR A O 1
ATOM 7305 N N . LEU A 1 964 ? 6.861 21.653 8.364 1.00 71.94 964 LEU A N 1
ATOM 7306 C CA . LEU A 1 964 ? 8.311 21.287 8.367 1.00 71.94 964 LEU A CA 1
ATOM 7307 C C . LEU A 1 964 ? 9.157 22.225 7.454 1.00 71.94 964 LEU A C 1
ATOM 7309 O O . LEU A 1 964 ? 8.638 23.251 7.033 1.00 71.94 964 LEU A O 1
ATOM 7313 N N . THR A 1 965 ? 10.442 21.963 7.153 1.00 67.69 965 THR A N 1
ATOM 7314 C CA . THR A 1 965 ? 11.315 22.848 6.328 1.00 67.69 965 THR A CA 1
ATOM 7315 C C . THR A 1 965 ? 12.488 22.106 5.642 1.00 67.69 965 THR A C 1
ATOM 7317 O O . THR A 1 965 ? 12.730 20.937 5.935 1.00 67.69 965 THR A O 1
ATOM 7320 N N . GLY A 1 966 ? 13.271 22.814 4.807 1.00 63.50 966 GLY A N 1
ATOM 7321 C CA . GLY A 1 966 ? 14.730 22.620 4.724 1.00 63.50 966 GLY A CA 1
ATOM 7322 C C . GLY A 1 966 ? 15.364 21.893 3.522 1.00 63.50 966 GLY A C 1
ATOM 7323 O O . GLY A 1 966 ? 16.403 21.272 3.745 1.00 63.50 966 GLY A O 1
ATOM 7324 N N . HIS A 1 967 ? 14.807 21.940 2.299 1.00 71.44 967 HIS A N 1
ATOM 7325 C CA . HIS A 1 967 ? 15.278 21.085 1.186 1.00 71.44 967 HIS A CA 1
ATOM 7326 C C . HIS A 1 967 ? 15.185 21.612 -0.261 1.00 71.44 967 HIS A C 1
ATOM 7328 O O . HIS A 1 967 ? 14.556 22.637 -0.508 1.00 71.44 967 HIS A O 1
ATOM 7334 N N . GLN A 1 968 ? 15.792 20.892 -1.220 1.00 72.50 968 GLN A N 1
ATOM 7335 C CA . GLN A 1 968 ? 15.755 21.120 -2.678 1.00 72.50 968 GLN A CA 1
ATOM 7336 C C . GLN A 1 968 ? 16.133 19.884 -3.553 1.00 72.50 968 GLN A C 1
ATOM 7338 O O . GLN A 1 968 ? 17.297 19.479 -3.591 1.00 72.50 968 GLN A O 1
ATOM 7343 N N . SER A 1 969 ? 15.182 19.424 -4.385 1.00 74.75 969 SER A N 1
ATOM 7344 C CA . SER A 1 969 ? 15.308 18.560 -5.585 1.00 74.75 969 SER A CA 1
ATOM 7345 C C . SER A 1 969 ? 14.790 17.111 -5.504 1.00 74.75 969 SER A C 1
ATOM 7347 O O . SER A 1 969 ? 15.007 16.398 -4.532 1.00 74.75 969 SER A O 1
ATOM 7349 N N . TRP A 1 970 ? 14.146 16.705 -6.606 1.00 74.94 970 TRP A N 1
ATOM 7350 C CA . TRP A 1 970 ? 13.829 15.373 -7.164 1.00 74.94 970 TRP A CA 1
ATOM 7351 C C . TRP A 1 970 ? 13.307 14.187 -6.302 1.00 74.94 970 TRP A C 1
ATOM 7353 O O . TRP A 1 970 ? 13.320 13.041 -6.758 1.00 74.94 970 TRP A O 1
ATOM 7363 N N . VAL A 1 971 ? 12.724 14.465 -5.136 1.00 77.69 971 VAL A N 1
ATOM 7364 C CA . VAL A 1 971 ? 12.207 13.523 -4.104 1.00 77.69 971 VAL A CA 1
ATOM 7365 C C . VAL A 1 971 ? 11.152 12.490 -4.570 1.00 77.69 971 VAL A C 1
ATOM 7367 O O . VAL A 1 971 ? 10.543 12.640 -5.626 1.00 77.69 971 VAL A O 1
ATOM 7370 N N . SER A 1 972 ? 10.854 11.450 -3.768 1.00 63.03 972 SER A N 1
ATOM 7371 C CA . SER A 1 972 ? 9.665 10.588 -3.945 1.00 63.03 972 SER A CA 1
ATOM 7372 C C . SER A 1 972 ? 9.164 9.794 -2.701 1.00 63.03 972 SER A C 1
ATOM 7374 O O . SER A 1 972 ? 8.720 10.406 -1.734 1.00 63.03 972 SER A O 1
ATOM 7376 N N . ALA A 1 973 ? 9.127 8.444 -2.744 1.00 63.41 973 ALA A N 1
ATOM 7377 C CA . ALA A 1 973 ? 8.221 7.559 -1.976 1.00 63.41 973 ALA A CA 1
ATOM 7378 C C . ALA A 1 973 ? 8.843 6.172 -1.621 1.00 63.41 973 ALA A C 1
ATOM 7380 O O . ALA A 1 973 ? 9.639 5.680 -2.417 1.00 63.41 973 ALA A O 1
ATOM 7381 N N . ALA A 1 974 ? 8.507 5.424 -0.550 1.00 75.12 974 ALA A N 1
ATOM 7382 C CA . ALA A 1 974 ? 7.758 5.742 0.683 1.00 75.12 974 ALA A CA 1
ATOM 7383 C C . ALA A 1 974 ? 7.879 4.748 1.898 1.00 75.12 974 ALA A C 1
ATOM 7385 O O . ALA A 1 974 ? 7.771 5.207 3.024 1.00 75.12 974 ALA A O 1
ATOM 7386 N N . LYS A 1 975 ? 8.105 3.424 1.777 1.00 75.50 975 LYS A N 1
ATOM 7387 C CA . LYS A 1 975 ? 8.684 2.587 2.890 1.00 75.50 975 LYS A CA 1
ATOM 7388 C C . LYS A 1 975 ? 7.827 2.015 4.048 1.00 75.50 975 LYS A C 1
ATOM 7390 O O . LYS A 1 975 ? 8.285 2.012 5.189 1.00 75.50 975 LYS A O 1
ATOM 7395 N N . PHE A 1 976 ? 6.679 1.391 3.778 1.00 68.94 976 PHE A N 1
ATOM 7396 C CA . PHE A 1 976 ? 5.997 0.455 4.702 1.00 68.94 976 PHE A CA 1
ATOM 7397 C C . PHE A 1 976 ? 6.615 -0.969 4.611 1.00 68.94 976 PHE A C 1
ATOM 7399 O O . PHE A 1 976 ? 7.404 -1.244 3.702 1.00 68.94 976 PHE A O 1
ATOM 7406 N N . SER A 1 977 ? 6.287 -1.903 5.510 1.00 56.59 977 SER A N 1
ATOM 7407 C CA . SER A 1 977 ? 6.705 -3.328 5.511 1.00 56.59 977 SER A CA 1
ATOM 7408 C C . SER A 1 977 ? 5.645 -4.222 6.225 1.00 56.59 977 SER A C 1
ATOM 7410 O O . SER A 1 977 ? 4.514 -4.149 5.745 1.00 56.59 977 SER A O 1
ATOM 7412 N N . PRO A 1 978 ? 5.908 -5.045 7.281 1.00 58.25 978 PRO A N 1
ATOM 7413 C CA . PRO A 1 978 ? 4.821 -5.707 8.043 1.00 58.25 978 PRO A CA 1
ATOM 7414 C C . PRO A 1 978 ? 4.740 -5.464 9.583 1.00 58.25 978 PRO A C 1
ATOM 7416 O O . PRO A 1 978 ? 3.778 -5.906 10.206 1.00 58.25 978 PRO A O 1
ATOM 7419 N N . ASP A 1 979 ? 5.754 -4.876 10.232 1.00 50.72 979 ASP A N 1
ATOM 7420 C CA . ASP A 1 979 ? 6.067 -5.066 11.666 1.00 50.72 979 ASP A CA 1
ATOM 7421 C C . ASP A 1 979 ? 6.870 -3.927 12.382 1.00 50.72 979 ASP A C 1
ATOM 7423 O O . ASP A 1 979 ? 7.609 -4.200 13.339 1.00 50.72 979 ASP A O 1
ATOM 7427 N N . GLY A 1 980 ? 6.865 -2.654 11.948 1.00 59.59 980 GLY A N 1
ATOM 7428 C CA . GLY A 1 980 ? 7.852 -1.706 12.514 1.00 59.59 980 GLY A CA 1
ATOM 7429 C C . GLY A 1 980 ? 7.906 -0.231 12.070 1.00 59.59 980 GLY A C 1
ATOM 7430 O O . GLY A 1 980 ? 6.876 0.345 11.765 1.00 59.59 980 GLY A O 1
ATOM 7431 N N . GLN A 1 981 ? 9.032 0.517 12.090 1.00 61.16 981 GLN A N 1
ATOM 7432 C CA . GLN A 1 981 ? 10.506 0.281 12.202 1.00 61.16 981 GLN A CA 1
ATOM 7433 C C . GLN A 1 981 ? 11.397 0.315 10.919 1.00 61.16 981 GLN A C 1
ATOM 7435 O O . GLN A 1 981 ? 12.620 0.271 11.053 1.00 61.16 981 GLN A O 1
ATOM 7440 N N . ARG A 1 982 ? 10.879 0.472 9.696 1.00 68.50 982 ARG A N 1
ATOM 7441 C CA . ARG A 1 982 ? 11.601 0.466 8.391 1.00 68.50 982 ARG A CA 1
ATOM 7442 C C . ARG A 1 982 ? 11.187 1.654 7.510 1.00 68.50 982 ARG A C 1
ATOM 7444 O O . ARG A 1 982 ? 10.347 2.428 7.951 1.00 68.50 982 ARG A O 1
ATOM 7451 N N . ILE A 1 983 ? 11.862 1.873 6.380 1.00 69.94 983 ILE A N 1
ATOM 7452 C CA . ILE A 1 983 ? 11.981 3.184 5.714 1.00 69.94 983 ILE A CA 1
ATOM 7453 C C . ILE A 1 983 ? 12.127 3.062 4.198 1.00 69.94 983 ILE A C 1
ATOM 7455 O O . ILE A 1 983 ? 12.671 2.054 3.757 1.00 69.94 983 ILE A O 1
ATOM 7459 N N . LEU A 1 984 ? 11.740 4.108 3.447 1.00 73.12 984 LEU A N 1
ATOM 7460 C CA . LEU A 1 984 ? 12.323 4.547 2.159 1.00 73.12 984 LEU A CA 1
ATOM 7461 C C . LEU A 1 984 ? 11.716 5.891 1.723 1.00 73.12 984 LEU A C 1
ATOM 7463 O O . LEU A 1 984 ? 10.527 6.104 1.931 1.00 73.12 984 LEU A O 1
ATOM 7467 N N . THR A 1 985 ? 12.457 6.717 0.981 1.00 70.19 985 THR A N 1
ATOM 7468 C CA . THR A 1 985 ? 11.891 7.393 -0.195 1.00 70.19 985 THR A CA 1
ATOM 7469 C C . THR A 1 985 ? 12.844 7.300 -1.368 1.00 70.19 985 THR A C 1
ATOM 7471 O O . THR A 1 985 ? 14.062 7.374 -1.227 1.00 70.19 985 THR A O 1
ATOM 7474 N N . ALA A 1 986 ? 12.252 7.064 -2.532 1.00 65.19 986 ALA A N 1
ATOM 7475 C CA . ALA A 1 986 ? 12.924 7.123 -3.810 1.00 65.19 986 ALA A CA 1
ATOM 7476 C C . ALA A 1 986 ? 13.221 8.568 -4.234 1.00 65.19 986 ALA A C 1
ATOM 7478 O O . ALA A 1 986 ? 12.881 9.516 -3.526 1.00 65.19 986 ALA A O 1
ATOM 7479 N N . SER A 1 987 ? 13.902 8.719 -5.366 1.00 69.94 987 SER A N 1
ATOM 7480 C CA . SER A 1 987 ? 14.692 9.908 -5.673 1.00 69.94 987 SER A CA 1
ATOM 7481 C C . SER A 1 987 ? 15.103 9.915 -7.153 1.00 69.94 987 SER A C 1
ATOM 7483 O O . SER A 1 987 ? 15.383 8.847 -7.705 1.00 69.94 987 SER A O 1
ATOM 7485 N N . LEU A 1 988 ? 15.208 11.100 -7.767 1.00 70.00 988 LEU A N 1
ATOM 7486 C CA . LEU A 1 988 ? 16.066 11.381 -8.942 1.00 70.00 988 LEU A CA 1
ATOM 7487 C C . LEU A 1 988 ? 17.212 12.376 -8.592 1.00 70.00 988 LEU A C 1
ATOM 7489 O O . LEU A 1 988 ? 17.992 12.763 -9.459 1.00 70.00 988 LEU A O 1
ATOM 7493 N N . ASP A 1 989 ? 17.327 12.764 -7.315 1.00 66.81 989 ASP A N 1
ATOM 7494 C CA . ASP A 1 989 ? 18.138 13.871 -6.785 1.00 66.81 989 ASP A CA 1
ATOM 7495 C C . ASP A 1 989 ? 19.557 13.459 -6.352 1.00 66.81 989 ASP A C 1
ATOM 7497 O O . ASP A 1 989 ? 20.476 13.565 -7.165 1.00 66.81 989 ASP A O 1
ATOM 7501 N N . HIS A 1 990 ? 19.754 13.007 -5.103 1.00 66.81 990 HIS A N 1
ATOM 7502 C CA . HIS A 1 990 ? 21.003 12.452 -4.578 1.00 66.81 990 HIS A CA 1
ATOM 7503 C C . HIS A 1 990 ? 20.925 11.651 -3.259 1.00 66.81 990 HIS A C 1
ATOM 7505 O O . HIS A 1 990 ? 21.902 10.942 -2.993 1.00 66.81 990 HIS A O 1
ATOM 7511 N N . THR A 1 991 ? 19.894 11.753 -2.397 1.00 62.00 991 THR A N 1
ATOM 7512 C CA . THR A 1 991 ? 19.928 11.083 -1.062 1.00 62.00 991 THR A CA 1
ATOM 7513 C C . THR A 1 991 ? 18.658 11.243 -0.197 1.00 62.00 991 THR A C 1
ATOM 7515 O O . THR A 1 991 ? 18.019 12.279 -0.297 1.00 62.00 991 THR A O 1
ATOM 7518 N N . ALA A 1 992 ? 18.317 10.303 0.715 1.00 67.44 992 ALA A N 1
ATOM 7519 C CA . ALA A 1 992 ? 17.115 10.391 1.583 1.00 67.44 992 ALA A CA 1
ATOM 7520 C C . ALA A 1 992 ? 17.229 9.705 2.989 1.00 67.44 992 ALA A C 1
ATOM 7522 O O . ALA A 1 992 ? 17.708 8.579 3.094 1.00 67.44 992 ALA A O 1
ATOM 7523 N N . GLN A 1 993 ? 16.761 10.366 4.073 1.00 71.56 993 GLN A N 1
ATOM 7524 C CA . GLN A 1 993 ? 16.780 9.954 5.508 1.00 71.56 993 GLN A CA 1
ATOM 7525 C C . GLN A 1 993 ? 16.162 8.593 5.929 1.00 71.56 993 GLN A C 1
ATOM 7527 O O . GLN A 1 993 ? 15.453 7.928 5.187 1.00 71.56 993 GLN A O 1
ATOM 7532 N N . ILE A 1 994 ? 16.386 8.201 7.201 1.00 67.25 994 ILE A N 1
ATOM 7533 C CA . ILE A 1 994 ? 15.841 6.987 7.839 1.00 67.25 994 ILE A CA 1
ATOM 7534 C C . ILE A 1 994 ? 15.216 7.276 9.237 1.00 67.25 994 ILE A C 1
ATOM 7536 O O . ILE A 1 994 ? 15.861 7.066 10.262 1.00 67.25 994 ILE A O 1
ATOM 7540 N N . VAL A 1 995 ? 13.943 7.713 9.329 1.00 70.75 995 VAL A N 1
ATOM 7541 C CA . VAL A 1 995 ? 13.305 8.214 10.594 1.00 70.75 995 VAL A CA 1
ATOM 7542 C C . VAL A 1 995 ? 11.854 7.726 10.793 1.00 70.75 995 VAL A C 1
ATOM 7544 O O . VAL A 1 995 ? 11.288 7.244 9.822 1.00 70.75 995 VAL A O 1
ATOM 7547 N N . PRO A 1 996 ? 11.266 7.661 12.012 1.00 60.62 996 PRO A N 1
ATOM 7548 C CA . PRO A 1 996 ? 9.825 7.557 12.298 1.00 60.62 996 PRO A CA 1
ATOM 7549 C C . PRO A 1 996 ? 8.827 8.075 11.243 1.00 60.62 996 PRO A C 1
ATOM 7551 O O . PRO A 1 996 ? 8.997 9.160 10.700 1.00 60.62 996 PRO A O 1
ATOM 7554 N N . VAL A 1 997 ? 7.728 7.328 11.053 1.00 62.97 997 VAL A N 1
ATOM 7555 C CA . VAL A 1 997 ? 6.370 7.896 10.926 1.00 62.97 997 VAL A CA 1
ATOM 7556 C C . VAL A 1 997 ? 5.910 8.268 12.322 1.00 62.97 997 VAL A C 1
ATOM 7558 O O . VAL A 1 997 ? 6.290 7.545 13.238 1.00 62.97 997 VAL A O 1
ATOM 7561 N N . GLU A 1 998 ? 5.079 9.300 12.491 1.00 63.88 998 GLU A N 1
ATOM 7562 C CA . GLU A 1 998 ? 4.371 9.525 13.757 1.00 63.88 998 GLU A CA 1
ATOM 7563 C C . GLU A 1 998 ? 2.859 9.852 13.543 1.00 63.88 998 GLU A C 1
ATOM 7565 O O . GLU A 1 998 ? 2.525 10.865 12.945 1.00 63.88 998 GLU A O 1
ATOM 7570 N N . ASP A 1 999 ? 1.922 8.976 13.960 1.00 63.97 999 ASP A N 1
ATOM 7571 C CA . ASP A 1 999 ? 0.452 9.225 14.027 1.00 63.97 999 ASP A CA 1
ATOM 7572 C C . ASP A 1 999 ? 0.064 10.167 15.198 1.00 63.97 999 ASP A C 1
ATOM 7574 O O . ASP A 1 999 ? 0.949 10.726 15.829 1.00 63.97 999 ASP A O 1
ATOM 7578 N N . LEU A 1 1000 ? -1.217 10.347 15.573 1.00 69.25 1000 LEU A N 1
ATOM 7579 C CA . LEU A 1 1000 ? -1.566 11.188 16.744 1.00 69.25 1000 LEU A CA 1
ATOM 7580 C C . LEU A 1 1000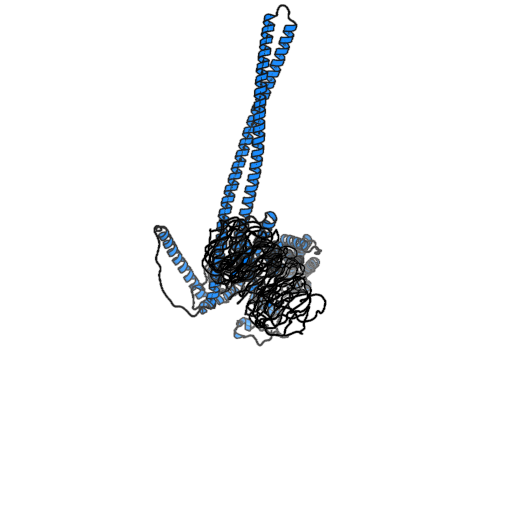 ? -0.900 10.721 18.058 1.00 69.25 1000 LEU A C 1
ATOM 7582 O O . LEU A 1 1000 ? -0.493 11.549 18.873 1.00 69.25 1000 LEU A O 1
ATOM 7586 N N . ASN A 1 1001 ? -0.766 9.413 18.284 1.00 69.75 1001 ASN A N 1
ATOM 7587 C CA . ASN A 1 1001 ? -0.116 8.888 19.489 1.00 69.75 1001 ASN A CA 1
ATOM 7588 C C . ASN A 1 1001 ? 1.385 9.168 19.467 1.00 69.75 1001 ASN A C 1
ATOM 7590 O O . ASN A 1 1001 ? 1.983 9.492 20.492 1.00 69.75 1001 ASN A O 1
ATOM 7594 N N . MET A 1 1002 ? 1.990 9.057 18.292 1.00 69.12 1002 MET A N 1
ATOM 7595 C CA . MET A 1 1002 ? 3.411 9.275 18.099 1.00 69.12 1002 MET A CA 1
ATOM 7596 C C . MET A 1 1002 ? 3.746 10.783 18.040 1.00 69.12 1002 MET A C 1
ATOM 7598 O O . MET A 1 1002 ? 4.757 11.187 18.595 1.00 69.12 1002 MET A O 1
ATOM 7602 N N . LEU A 1 1003 ? 2.858 11.648 17.531 1.00 74.25 1003 LEU A N 1
ATOM 7603 C CA . LEU A 1 1003 ? 2.928 13.112 17.669 1.00 74.25 1003 LEU A CA 1
ATOM 7604 C C . LEU A 1 1003 ? 2.947 13.515 19.149 1.00 74.25 1003 LEU A C 1
ATOM 7606 O O . LEU A 1 1003 ? 3.803 14.290 19.578 1.00 74.25 1003 LEU A O 1
ATOM 7610 N N . LEU A 1 1004 ? 2.047 12.943 19.956 1.00 80.62 1004 LEU A N 1
ATOM 7611 C CA . LEU A 1 1004 ? 2.068 13.125 21.409 1.00 80.62 1004 LEU A CA 1
ATOM 7612 C C . LEU A 1 1004 ? 3.370 12.580 22.022 1.00 80.62 1004 LEU A C 1
ATOM 7614 O O . LEU A 1 1004 ? 3.943 13.227 22.895 1.00 80.62 1004 LEU A O 1
ATOM 7618 N N . ALA A 1 1005 ? 3.888 11.447 21.537 1.00 76.50 1005 ALA A N 1
ATOM 7619 C CA . ALA A 1 1005 ? 5.163 10.895 21.993 1.00 76.50 1005 ALA A CA 1
ATOM 7620 C C . ALA A 1 1005 ? 6.372 11.780 21.626 1.00 76.50 1005 ALA A C 1
ATOM 7622 O O . ALA A 1 1005 ? 7.257 11.945 22.466 1.00 76.50 1005 ALA A O 1
ATOM 7623 N N . ARG A 1 1006 ? 6.411 12.400 20.437 1.00 78.56 1006 ARG A N 1
ATOM 7624 C CA . ARG A 1 1006 ? 7.411 13.416 20.060 1.00 78.56 1006 ARG A CA 1
ATOM 7625 C C . ARG A 1 1006 ? 7.323 14.616 20.984 1.00 78.56 1006 ARG A C 1
ATOM 7627 O O . ARG A 1 1006 ? 8.344 15.018 21.526 1.00 78.56 1006 ARG A O 1
ATOM 7634 N N . GLY A 1 1007 ? 6.114 15.107 21.254 1.00 81.88 1007 GLY A N 1
ATOM 7635 C CA . GLY A 1 1007 ? 5.880 16.152 22.248 1.00 81.88 1007 GLY A CA 1
ATOM 7636 C C . GLY A 1 1007 ? 6.422 15.796 23.632 1.00 81.88 1007 GLY A C 1
ATOM 7637 O O . GLY A 1 1007 ? 7.163 16.582 24.213 1.00 81.88 1007 GLY A O 1
ATOM 7638 N N . CYS A 1 1008 ? 6.156 14.586 24.133 1.00 84.69 1008 CYS A N 1
ATOM 7639 C CA . CYS A 1 1008 ? 6.694 14.124 25.418 1.00 84.69 1008 CYS A CA 1
ATOM 7640 C C . CYS A 1 1008 ? 8.228 14.001 25.411 1.00 84.69 1008 CYS A C 1
ATOM 7642 O O . CYS A 1 1008 ? 8.874 14.378 26.389 1.00 84.69 1008 CYS A O 1
ATOM 7644 N N . ARG A 1 1009 ? 8.828 13.499 24.321 1.00 79.19 1009 ARG A N 1
ATOM 7645 C CA . ARG A 1 1009 ? 10.292 13.403 24.167 1.00 79.19 1009 ARG A CA 1
ATOM 7646 C C . ARG A 1 1009 ? 10.937 14.787 24.109 1.00 79.19 1009 ARG A C 1
ATOM 7648 O O . ARG A 1 1009 ? 11.894 15.039 24.832 1.00 79.19 1009 ARG A O 1
ATOM 7655 N N . TRP A 1 1010 ? 10.379 15.699 23.318 1.00 82.19 1010 TRP A N 1
ATOM 7656 C CA . TRP A 1 1010 ? 10.868 17.070 23.202 1.00 82.19 1010 TRP A CA 1
ATOM 7657 C C . TRP A 1 1010 ? 10.744 17.834 24.529 1.00 82.19 1010 TRP A C 1
ATOM 7659 O O . TRP A 1 1010 ? 11.693 18.474 24.976 1.00 82.19 1010 TRP A O 1
ATOM 7669 N N . LEU A 1 1011 ? 9.612 17.685 25.224 1.00 85.50 1011 LEU A N 1
ATOM 7670 C CA . LEU A 1 1011 ? 9.398 18.260 26.550 1.00 85.50 1011 LEU A CA 1
ATOM 7671 C C . LEU A 1 1011 ? 10.116 17.506 27.686 1.00 85.50 1011 LEU A C 1
ATOM 7673 O O . LEU A 1 1011 ? 10.020 17.961 28.818 1.00 85.50 1011 LEU A O 1
ATOM 7677 N N . THR A 1 1012 ? 10.832 16.396 27.461 1.00 83.31 1012 THR A N 1
ATOM 7678 C CA . THR A 1 1012 ? 11.323 15.520 28.554 1.00 83.31 1012 THR A CA 1
ATOM 7679 C C . THR A 1 1012 ? 12.105 16.285 29.627 1.00 83.31 1012 THR A C 1
ATOM 7681 O O . THR A 1 1012 ? 11.729 16.240 30.796 1.00 83.31 1012 THR A O 1
ATOM 7684 N N . ASN A 1 1013 ? 13.114 17.075 29.247 1.00 83.06 1013 ASN A N 1
ATOM 7685 C CA . ASN A 1 1013 ? 13.894 17.869 30.209 1.00 83.06 1013 ASN A CA 1
ATOM 7686 C C . ASN A 1 1013 ? 13.044 18.943 30.911 1.00 83.06 1013 ASN A C 1
ATOM 7688 O O . ASN A 1 1013 ? 13.243 19.225 32.090 1.00 83.06 1013 ASN A O 1
ATOM 7692 N N . TYR A 1 1014 ? 12.066 19.516 30.204 1.00 86.56 1014 TYR A N 1
ATOM 7693 C CA . TYR A 1 1014 ? 11.131 20.490 30.764 1.00 86.56 1014 TYR A CA 1
ATOM 7694 C C . TYR A 1 1014 ? 10.161 19.842 31.771 1.00 86.56 1014 TYR A C 1
ATOM 7696 O O . TYR A 1 1014 ? 9.859 20.450 32.794 1.00 86.56 1014 TYR A O 1
ATOM 7704 N N . LEU A 1 1015 ? 9.712 18.606 31.527 1.00 88.00 1015 LEU A N 1
ATOM 7705 C CA . LEU A 1 1015 ? 8.794 17.844 32.388 1.00 88.00 1015 LEU A CA 1
ATOM 7706 C C . LEU A 1 1015 ? 9.471 17.283 33.646 1.00 88.00 1015 LEU A C 1
ATOM 7708 O O . LEU A 1 1015 ? 8.797 17.118 34.663 1.00 88.00 1015 LEU A O 1
ATOM 7712 N N . ILE A 1 1016 ? 10.788 17.043 33.607 1.00 86.50 1016 ILE A N 1
ATOM 7713 C CA . ILE A 1 1016 ? 11.584 16.750 34.812 1.00 86.50 1016 ILE A CA 1
ATOM 7714 C C . ILE A 1 1016 ? 11.461 17.916 35.799 1.00 86.50 1016 ILE A C 1
ATOM 7716 O O . ILE A 1 1016 ? 11.054 17.712 36.939 1.00 86.50 1016 ILE A O 1
ATOM 7720 N N . VAL A 1 1017 ? 11.722 19.144 35.337 1.00 86.19 1017 VAL A N 1
ATOM 7721 C CA . VAL A 1 1017 ? 11.744 20.330 36.212 1.00 86.19 1017 VAL A CA 1
ATOM 7722 C C . VAL A 1 1017 ? 10.372 20.988 36.440 1.00 86.19 1017 VAL A C 1
ATOM 7724 O O . VAL A 1 1017 ? 10.212 21.741 37.399 1.00 86.19 1017 VAL A O 1
ATOM 7727 N N . ASN A 1 1018 ? 9.360 20.666 35.622 1.00 88.06 1018 ASN A N 1
ATOM 7728 C CA . ASN A 1 1018 ? 7.970 21.132 35.761 1.00 88.06 1018 ASN A CA 1
ATOM 7729 C C . ASN A 1 1018 ? 6.993 19.961 36.015 1.00 88.06 1018 ASN A C 1
ATOM 7731 O O . ASN A 1 1018 ? 6.137 19.667 35.168 1.00 88.06 1018 ASN A O 1
ATOM 7735 N N . PRO A 1 1019 ? 7.050 19.300 37.185 1.00 85.44 1019 PRO A N 1
ATOM 7736 C CA . PRO A 1 1019 ? 6.220 18.129 37.478 1.00 85.44 1019 PRO A CA 1
ATOM 7737 C C . PRO A 1 1019 ? 4.708 18.416 37.441 1.00 85.44 1019 PRO A C 1
ATOM 7739 O O . PRO A 1 1019 ? 3.923 17.545 37.071 1.00 85.44 1019 PRO A O 1
ATOM 7742 N N . GLN A 1 1020 ? 4.266 19.644 37.731 1.00 84.69 1020 GLN A N 1
ATOM 7743 C CA . GLN A 1 1020 ? 2.845 20.011 37.616 1.00 84.69 1020 GLN A CA 1
ATOM 7744 C C . GLN A 1 1020 ? 2.337 19.973 36.161 1.00 84.69 1020 GLN A C 1
ATOM 7746 O O . GLN A 1 1020 ? 1.167 19.670 35.922 1.00 84.69 1020 GLN A O 1
ATOM 7751 N N . VAL A 1 1021 ? 3.212 20.212 35.175 1.00 86.75 1021 VAL A N 1
ATOM 7752 C CA . VAL A 1 1021 ? 2.874 20.057 33.751 1.00 86.75 1021 VAL A CA 1
ATOM 7753 C C . VAL A 1 1021 ? 2.814 18.575 33.386 1.00 86.75 1021 VAL A C 1
ATOM 7755 O O . VAL A 1 1021 ? 1.849 18.159 32.742 1.00 86.75 1021 VAL A O 1
ATOM 7758 N N . LEU A 1 1022 ? 3.764 17.761 33.865 1.00 88.88 1022 LEU A N 1
ATOM 7759 C CA . LEU A 1 1022 ? 3.750 16.303 33.676 1.00 88.88 1022 LEU A CA 1
ATOM 7760 C C . LEU A 1 1022 ? 2.459 15.670 34.213 1.00 88.88 1022 LEU A C 1
ATOM 7762 O O . LEU A 1 1022 ? 1.813 14.919 33.491 1.00 88.88 1022 LEU A O 1
ATOM 7766 N N . LYS A 1 1023 ? 2.009 16.080 35.406 1.00 86.69 1023 LYS A N 1
ATOM 7767 C CA . LYS A 1 1023 ? 0.724 15.675 36.006 1.00 86.69 1023 LYS A CA 1
ATOM 7768 C C . LYS A 1 1023 ? -0.491 15.943 35.099 1.00 86.69 1023 LYS A C 1
ATOM 7770 O O . LYS A 1 1023 ? -1.469 15.202 35.159 1.00 86.69 1023 LYS A O 1
ATOM 7775 N N . SER A 1 1024 ? -0.449 16.990 34.267 1.00 85.81 1024 SER A N 1
ATOM 7776 C CA . SER A 1 1024 ? -1.515 17.310 33.296 1.00 85.81 1024 SER A CA 1
ATOM 7777 C C . SER A 1 1024 ? -1.415 16.509 31.986 1.00 85.81 1024 SER A C 1
ATOM 7779 O O . SER A 1 1024 ? -2.423 16.264 31.316 1.00 85.81 1024 SER A O 1
ATOM 7781 N N . LEU A 1 1025 ? -0.205 16.070 31.632 1.00 88.56 1025 LEU A N 1
ATOM 7782 C CA . LEU A 1 1025 ? 0.123 15.324 30.420 1.00 88.56 1025 LEU A CA 1
ATOM 7783 C C . LEU A 1 1025 ? 0.318 13.839 30.750 1.00 88.56 1025 LEU A C 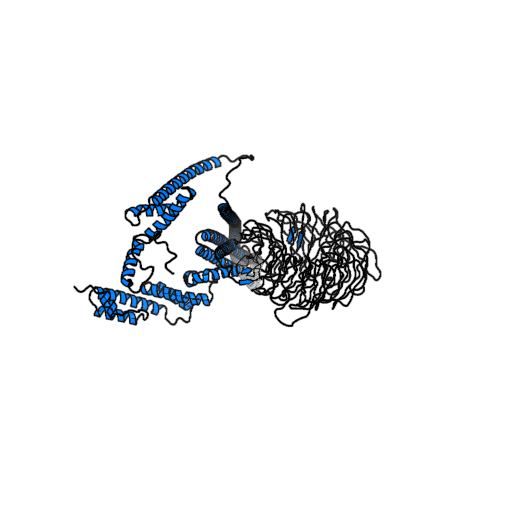1
ATOM 7785 O O . LEU A 1 1025 ? 1.419 13.299 30.640 1.00 88.56 1025 LEU A O 1
ATOM 7789 N N . SER A 1 1026 ? -0.770 13.157 31.115 1.00 83.69 1026 SER A N 1
ATOM 7790 C CA . SER A 1 1026 ? -0.753 11.725 31.444 1.00 83.69 1026 SER A CA 1
ATOM 7791 C C . SER A 1 1026 ? -0.224 10.831 30.316 1.00 83.69 1026 SER A C 1
ATOM 7793 O O . SER A 1 1026 ? 0.299 9.751 30.585 1.00 83.69 1026 SER A O 1
ATOM 7795 N N . THR A 1 1027 ? -0.267 11.292 29.062 1.00 84.50 1027 THR A N 1
ATOM 7796 C CA . THR A 1 1027 ? 0.371 10.618 27.913 1.00 84.50 1027 THR A CA 1
ATOM 7797 C C . THR A 1 1027 ? 1.900 10.529 28.047 1.00 84.50 1027 THR A C 1
ATOM 7799 O O . THR A 1 1027 ? 2.516 9.633 27.476 1.00 84.50 1027 THR A O 1
ATOM 7802 N N . CYS A 1 1028 ? 2.522 11.414 28.833 1.00 87.75 1028 CYS A N 1
ATOM 7803 C CA . CYS A 1 1028 ? 3.965 11.443 29.077 1.00 87.75 1028 CYS A CA 1
ATOM 7804 C C . CYS A 1 1028 ? 4.403 10.655 30.325 1.00 87.75 1028 CYS A C 1
ATOM 7806 O O . CYS A 1 1028 ? 5.582 10.681 30.669 1.00 87.75 1028 CYS A O 1
ATOM 7808 N N . HIS A 1 1029 ? 3.498 9.944 31.010 1.00 87.94 1029 HIS A N 1
ATOM 7809 C CA . HIS A 1 1029 ? 3.800 9.151 32.210 1.00 87.94 1029 HIS A CA 1
ATOM 7810 C C . HIS A 1 1029 ? 4.637 7.887 31.901 1.00 87.94 1029 HIS A C 1
ATOM 7812 O O . HIS A 1 1029 ? 4.154 6.758 31.969 1.00 87.94 1029 HIS A O 1
ATOM 7818 N N . GLN A 1 1030 ? 5.917 8.068 31.568 1.00 83.69 1030 GLN A N 1
ATOM 7819 C CA . GLN A 1 1030 ? 6.894 6.984 31.434 1.00 83.69 1030 GLN A CA 1
ATOM 7820 C C . GLN A 1 1030 ? 7.603 6.729 32.775 1.00 83.69 1030 GLN A C 1
ATOM 7822 O O . GLN A 1 1030 ? 7.958 7.703 33.439 1.00 83.69 1030 GLN A O 1
ATOM 7827 N N . PRO A 1 1031 ? 7.897 5.470 33.168 1.00 82.44 1031 PRO A N 1
ATOM 7828 C CA . PRO A 1 1031 ? 8.497 5.165 34.473 1.00 82.44 1031 PRO A CA 1
ATOM 7829 C C . PRO A 1 1031 ? 9.785 5.942 34.774 1.00 82.44 1031 PRO A C 1
ATOM 7831 O O . PRO A 1 1031 ? 9.931 6.485 35.864 1.00 82.44 1031 PRO A O 1
ATOM 7834 N N . ALA A 1 1032 ? 10.689 6.066 33.796 1.00 83.12 1032 ALA A N 1
ATOM 7835 C CA . ALA A 1 1032 ? 11.936 6.817 33.954 1.00 83.12 1032 ALA A CA 1
ATOM 7836 C C . ALA A 1 1032 ? 11.708 8.329 34.155 1.00 83.12 1032 ALA A C 1
ATOM 7838 O O . ALA A 1 1032 ? 12.395 8.949 34.964 1.00 83.12 1032 ALA A O 1
ATOM 7839 N N . LEU A 1 1033 ? 10.725 8.912 33.459 1.00 86.00 1033 LEU A N 1
ATOM 7840 C CA . LEU A 1 1033 ? 10.385 10.331 33.586 1.00 86.00 1033 LEU A CA 1
ATOM 7841 C C . LEU A 1 1033 ? 9.675 10.615 34.918 1.00 86.00 1033 LEU A C 1
ATOM 7843 O O . LEU A 1 1033 ? 10.032 11.566 35.600 1.00 86.00 1033 LEU A O 1
ATOM 7847 N N . LEU A 1 1034 ? 8.743 9.750 35.334 1.00 88.06 1034 LEU A N 1
ATOM 7848 C CA . LEU A 1 1034 ? 8.087 9.834 36.644 1.00 88.06 1034 LEU A CA 1
ATOM 7849 C C . LEU A 1 1034 ? 9.097 9.741 37.797 1.00 88.06 1034 LEU A C 1
ATOM 7851 O O . LEU A 1 1034 ? 9.032 10.546 38.723 1.00 88.06 1034 LEU A O 1
ATOM 7855 N N . LEU A 1 1035 ? 10.060 8.815 37.717 1.00 86.19 1035 LEU A N 1
ATOM 7856 C CA . LEU A 1 1035 ? 11.154 8.702 38.686 1.00 86.19 1035 LEU A CA 1
ATOM 7857 C C . LEU A 1 1035 ? 11.996 9.986 38.736 1.00 86.19 1035 LEU A C 1
ATOM 7859 O O . LEU A 1 1035 ? 12.200 10.526 39.823 1.00 86.19 1035 LEU A O 1
ATOM 7863 N N . ALA A 1 1036 ? 12.424 10.516 37.586 1.00 85.00 1036 ALA A N 1
ATOM 7864 C CA . ALA A 1 1036 ? 13.216 11.746 37.523 1.00 85.00 1036 ALA A CA 1
ATOM 7865 C C . ALA A 1 1036 ? 12.456 12.968 38.080 1.00 85.00 1036 ALA A C 1
ATOM 7867 O O . ALA A 1 1036 ? 12.970 13.666 38.953 1.00 85.00 1036 ALA A O 1
ATOM 7868 N N . SER A 1 1037 ? 11.209 13.188 37.650 1.00 88.62 1037 SER A N 1
ATOM 7869 C CA . SER A 1 1037 ? 10.363 14.281 38.149 1.00 88.62 1037 SER A CA 1
ATOM 7870 C C . SER A 1 1037 ? 9.968 14.116 39.623 1.00 88.62 1037 SER A C 1
ATOM 7872 O O . SER A 1 1037 ? 9.700 15.115 40.290 1.00 88.62 1037 SER A O 1
ATOM 7874 N N . SER A 1 1038 ? 9.925 12.886 40.159 1.00 88.69 1038 SER A N 1
ATOM 7875 C CA . SER A 1 1038 ? 9.616 12.652 41.580 1.00 88.69 1038 SER A CA 1
ATOM 7876 C C . SER A 1 1038 ? 10.660 13.277 42.505 1.00 88.69 1038 SER A C 1
ATOM 7878 O O . SER A 1 1038 ? 10.288 13.854 43.521 1.00 88.69 1038 SER A O 1
ATOM 7880 N N . LEU A 1 1039 ? 11.944 13.242 42.130 1.00 86.62 1039 LEU A N 1
ATOM 7881 C CA . LEU A 1 1039 ? 13.018 13.851 42.914 1.00 86.62 1039 LEU A CA 1
ATOM 7882 C C . LEU A 1 1039 ? 12.890 15.380 42.928 1.00 86.62 1039 LEU A C 1
ATOM 7884 O O . LEU A 1 1039 ? 13.016 16.005 43.976 1.00 86.62 1039 LEU A O 1
ATOM 7888 N N . THR A 1 1040 ? 12.546 15.989 41.789 1.00 87.44 1040 THR A N 1
ATOM 7889 C CA . THR A 1 1040 ? 12.278 17.432 41.733 1.00 87.44 1040 THR A CA 1
ATOM 7890 C C . THR A 1 1040 ? 11.034 17.828 42.533 1.00 87.44 1040 THR A C 1
ATOM 7892 O O . THR A 1 1040 ? 11.056 18.872 43.184 1.00 87.44 1040 THR A O 1
ATOM 7895 N N . LEU A 1 1041 ? 9.979 16.998 42.553 1.00 87.38 1041 LEU A N 1
ATOM 7896 C CA . LEU A 1 1041 ? 8.830 17.206 43.445 1.00 87.38 1041 LEU A CA 1
ATOM 7897 C C . LEU A 1 1041 ? 9.236 17.196 44.918 1.00 87.38 1041 LEU A C 1
ATOM 7899 O O . LEU A 1 1041 ? 8.728 18.032 45.660 1.00 87.38 1041 LEU A O 1
ATOM 7903 N N . VAL A 1 1042 ? 10.117 16.282 45.345 1.00 89.06 1042 VAL A N 1
ATOM 7904 C CA . VAL A 1 1042 ? 10.602 16.245 46.735 1.00 89.06 1042 VAL A CA 1
ATOM 7905 C C . VAL A 1 1042 ? 11.276 17.569 47.076 1.00 89.06 1042 VAL A C 1
ATOM 7907 O O . VAL A 1 1042 ? 10.746 18.284 47.919 1.00 89.06 1042 VAL A O 1
ATOM 7910 N N . ASN A 1 1043 ? 12.323 17.968 46.349 1.00 86.44 1043 ASN A N 1
ATOM 7911 C CA . ASN A 1 1043 ? 13.060 19.208 46.629 1.00 86.44 1043 ASN A CA 1
ATOM 7912 C C . ASN A 1 1043 ? 12.131 20.443 46.675 1.00 86.44 1043 ASN A C 1
ATOM 7914 O O . ASN A 1 1043 ? 12.139 21.193 47.647 1.00 86.44 1043 ASN A O 1
ATOM 7918 N N . GLN A 1 1044 ? 11.248 20.603 45.676 1.00 87.06 1044 GLN A N 1
ATOM 7919 C CA . GLN A 1 1044 ? 10.267 21.703 45.639 1.00 87.06 1044 GLN A CA 1
ATOM 7920 C C . GLN A 1 1044 ? 9.293 21.688 46.832 1.00 87.06 1044 GLN A C 1
ATOM 7922 O O . GLN A 1 1044 ? 8.789 22.738 47.232 1.00 87.06 1044 GLN A O 1
ATOM 7927 N N . SER A 1 1045 ? 9.001 20.511 47.391 1.00 87.50 1045 SER A N 1
ATOM 7928 C CA . SER A 1 1045 ? 8.130 20.364 48.562 1.00 87.50 1045 SER A CA 1
ATOM 7929 C C . SER A 1 1045 ? 8.856 20.642 49.872 1.00 87.50 1045 SER A C 1
ATOM 7931 O O . SER A 1 1045 ? 8.250 21.190 50.787 1.00 87.50 1045 SER A O 1
ATOM 7933 N N . GLU A 1 1046 ? 10.131 20.274 49.973 1.00 88.38 1046 GLU A N 1
ATOM 7934 C CA . GLU A 1 1046 ? 10.957 20.549 51.151 1.00 88.38 1046 GLU A CA 1
ATOM 7935 C C . GLU A 1 1046 ? 11.174 22.057 51.319 1.00 88.38 1046 GLU A C 1
ATOM 7937 O O . GLU A 1 1046 ? 10.947 22.596 52.403 1.00 88.38 1046 GLU A O 1
ATOM 7942 N N . ASP A 1 1047 ? 11.474 22.763 50.225 1.00 86.75 1047 ASP A N 1
ATOM 7943 C CA . ASP A 1 1047 ? 11.561 24.227 50.210 1.00 86.75 1047 ASP A CA 1
ATOM 7944 C C . ASP A 1 1047 ? 10.216 24.882 50.571 1.00 86.75 1047 ASP A C 1
ATOM 7946 O O . ASP A 1 1047 ? 10.163 25.825 51.364 1.00 86.75 1047 ASP A O 1
ATOM 7950 N N . ALA A 1 1048 ? 9.101 24.351 50.052 1.00 86.75 1048 ALA A N 1
ATOM 7951 C CA . ALA A 1 1048 ? 7.761 24.818 50.409 1.00 86.75 1048 ALA A CA 1
ATOM 7952 C C . ALA A 1 1048 ? 7.430 24.583 51.897 1.00 86.75 1048 ALA A C 1
ATOM 7954 O O . ALA A 1 1048 ? 6.821 25.450 52.525 1.00 86.75 1048 ALA A O 1
ATOM 7955 N N . ALA A 1 1049 ? 7.854 23.454 52.475 1.00 87.88 1049 ALA A N 1
ATOM 7956 C CA . ALA A 1 1049 ? 7.668 23.134 53.890 1.00 87.88 1049 ALA A CA 1
ATOM 7957 C C . ALA A 1 1049 ? 8.477 24.069 54.805 1.00 87.88 1049 ALA A C 1
ATOM 7959 O O . ALA A 1 1049 ? 7.917 24.623 55.757 1.00 87.88 1049 ALA A O 1
ATOM 7960 N N . ARG A 1 1050 ? 9.757 24.311 54.478 1.00 85.56 1050 ARG A N 1
ATOM 7961 C CA . ARG A 1 1050 ? 10.610 25.294 55.173 1.00 85.56 1050 ARG A CA 1
ATOM 7962 C C . ARG A 1 1050 ? 10.023 26.709 55.086 1.00 85.56 1050 ARG A C 1
ATOM 7964 O O . ARG A 1 1050 ? 10.010 27.426 56.079 1.00 85.56 1050 ARG A O 1
ATOM 7971 N N . ALA A 1 1051 ? 9.422 27.072 53.950 1.00 83.69 1051 ALA A N 1
ATOM 7972 C CA . ALA A 1 1051 ? 8.683 28.326 53.761 1.00 83.69 1051 ALA A CA 1
ATOM 7973 C C . ALA A 1 1051 ? 7.261 28.350 54.383 1.00 83.69 1051 ALA A C 1
ATOM 7975 O O . ALA A 1 1051 ? 6.486 29.269 54.111 1.00 83.69 1051 ALA A O 1
ATOM 7976 N N . GLY A 1 1052 ? 6.879 27.346 55.182 1.00 83.69 1052 GLY A N 1
ATOM 7977 C CA . GLY A 1 1052 ? 5.604 27.298 55.913 1.00 83.69 1052 GLY A CA 1
ATOM 7978 C C . GLY A 1 1052 ? 4.373 26.861 55.104 1.00 83.69 1052 GLY A C 1
ATOM 7979 O O . GLY A 1 1052 ? 3.270 26.813 55.649 1.00 83.69 1052 GLY A O 1
ATOM 7980 N N . LYS A 1 1053 ? 4.520 26.491 53.825 1.00 89.69 1053 LYS A N 1
ATOM 7981 C CA . LYS A 1 1053 ? 3.425 26.020 52.952 1.00 89.69 1053 LYS A CA 1
ATOM 7982 C C . LYS A 1 1053 ? 3.184 24.516 53.116 1.00 89.69 1053 LYS A C 1
ATOM 7984 O O . LYS A 1 1053 ? 3.343 23.730 52.183 1.00 89.69 1053 LYS A O 1
ATOM 7989 N N . ILE A 1 1054 ? 2.818 24.110 54.332 1.00 87.25 1054 ILE A N 1
ATOM 7990 C CA . ILE A 1 1054 ? 2.747 22.693 54.723 1.00 87.25 1054 ILE A CA 1
ATOM 7991 C C . ILE A 1 1054 ? 1.742 21.900 53.867 1.00 87.25 1054 ILE A C 1
ATOM 7993 O O . ILE A 1 1054 ? 2.055 20.787 53.456 1.00 87.25 1054 ILE A O 1
ATOM 7997 N N . GLU A 1 1055 ? 0.561 22.442 53.550 1.00 87.12 1055 GLU A N 1
ATOM 7998 C CA . GLU A 1 1055 ? -0.448 21.709 52.760 1.00 87.12 1055 GLU A CA 1
ATOM 7999 C C . GLU A 1 1055 ? 0.020 21.423 51.320 1.00 87.12 1055 GLU A C 1
ATOM 8001 O O . GLU A 1 1055 ? -0.104 20.288 50.848 1.00 87.12 1055 GLU A O 1
ATOM 8006 N N . ASP A 1 1056 ? 0.640 22.408 50.659 1.00 84.06 1056 ASP A N 1
ATOM 8007 C CA . ASP A 1 1056 ? 1.234 22.255 49.323 1.00 84.06 1056 ASP A CA 1
ATOM 8008 C C . ASP A 1 1056 ? 2.370 21.219 49.332 1.00 84.06 1056 ASP A C 1
ATOM 8010 O O . ASP A 1 1056 ? 2.455 20.364 48.443 1.00 84.06 1056 ASP A O 1
ATOM 8014 N N . ALA A 1 1057 ? 3.227 21.264 50.360 1.00 88.31 1057 ALA A N 1
ATOM 8015 C CA . ALA A 1 1057 ? 4.320 20.315 50.542 1.00 88.31 1057 ALA A CA 1
ATOM 8016 C C . ALA A 1 1057 ? 3.803 18.879 50.732 1.00 88.31 1057 ALA A C 1
ATOM 8018 O O . ALA A 1 1057 ? 4.270 17.964 50.056 1.00 88.31 1057 ALA A O 1
ATOM 8019 N N . ILE A 1 1058 ? 2.787 18.668 51.578 1.00 90.25 1058 ILE A N 1
ATOM 8020 C CA . ILE A 1 1058 ? 2.176 17.345 51.789 1.00 90.25 1058 ILE A CA 1
ATOM 8021 C C . ILE A 1 1058 ? 1.561 16.814 50.488 1.00 90.25 1058 ILE A C 1
ATOM 8023 O O . ILE A 1 1058 ? 1.753 15.640 50.149 1.00 90.25 1058 ILE A O 1
ATOM 8027 N N . ALA A 1 1059 ? 0.845 17.655 49.737 1.00 87.06 1059 ALA A N 1
ATOM 8028 C CA . ALA A 1 1059 ? 0.227 17.260 48.473 1.00 87.06 1059 ALA A CA 1
ATOM 8029 C C . ALA A 1 1059 ? 1.274 16.833 47.425 1.00 87.06 1059 ALA A C 1
ATOM 8031 O O . ALA A 1 1059 ? 1.099 15.813 46.749 1.00 87.06 1059 ALA A O 1
ATOM 8032 N N . ASN A 1 1060 ? 2.381 17.572 47.319 1.00 88.06 1060 ASN A N 1
ATOM 8033 C CA . ASN A 1 1060 ? 3.452 17.286 46.366 1.00 88.06 1060 ASN A CA 1
ATOM 8034 C C . ASN A 1 1060 ? 4.345 16.105 46.796 1.00 88.06 1060 ASN A C 1
ATOM 8036 O O . ASN A 1 1060 ? 4.669 15.277 45.946 1.00 88.06 1060 ASN A O 1
ATOM 8040 N N . LEU A 1 1061 ? 4.649 15.930 48.090 1.00 89.44 1061 LEU A N 1
ATOM 8041 C CA . LEU A 1 1061 ? 5.335 14.734 48.612 1.00 89.44 1061 LEU A CA 1
ATOM 8042 C C . LEU A 1 1061 ? 4.487 13.464 48.439 1.00 89.44 1061 LEU A C 1
ATOM 8044 O O . LEU A 1 1061 ? 5.012 12.401 48.107 1.00 89.44 1061 LEU A O 1
ATOM 8048 N N . THR A 1 1062 ? 3.164 13.567 48.600 1.00 90.69 1062 THR A N 1
ATOM 8049 C CA . THR A 1 1062 ? 2.234 12.455 48.330 1.00 90.69 1062 THR A CA 1
ATOM 8050 C C . THR A 1 1062 ? 2.234 12.087 46.842 1.00 90.69 1062 THR A C 1
ATOM 8052 O O . THR A 1 1062 ? 2.282 10.905 46.495 1.00 90.69 1062 THR A O 1
ATOM 8055 N N . LEU A 1 1063 ? 2.252 13.086 45.949 1.00 88.81 1063 LEU A N 1
ATOM 8056 C CA . LEU A 1 1063 ? 2.392 12.867 44.507 1.00 88.81 1063 LEU A CA 1
ATOM 8057 C C . LEU A 1 1063 ? 3.751 12.233 44.161 1.00 88.81 1063 LEU A C 1
ATOM 8059 O O . LEU A 1 1063 ? 3.778 11.239 43.436 1.00 88.81 1063 LEU A O 1
ATOM 8063 N N . ALA A 1 1064 ? 4.852 12.731 44.732 1.00 89.31 1064 ALA A N 1
ATOM 8064 C CA . ALA A 1 1064 ? 6.191 12.172 44.550 1.00 89.31 1064 ALA A CA 1
ATOM 8065 C C . ALA A 1 1064 ? 6.245 10.693 44.956 1.00 89.31 1064 ALA A C 1
ATOM 8067 O O . ALA A 1 1064 ? 6.732 9.866 44.188 1.00 89.31 1064 ALA A O 1
ATOM 8068 N N . LYS A 1 1065 ? 5.657 10.336 46.106 1.00 89.06 1065 LYS A N 1
ATOM 8069 C CA . LYS A 1 1065 ? 5.567 8.948 46.589 1.00 89.06 1065 LYS A CA 1
ATOM 8070 C C . LYS A 1 1065 ? 4.691 8.052 45.705 1.00 89.06 1065 LYS A C 1
ATOM 8072 O O . LYS A 1 1065 ? 4.961 6.861 45.591 1.00 89.06 1065 LYS A O 1
ATOM 8077 N N . SER A 1 1066 ? 3.690 8.613 45.021 1.00 89.38 1066 SER A N 1
ATOM 8078 C CA . SER A 1 1066 ? 2.914 7.875 44.010 1.00 89.38 1066 SER A CA 1
ATOM 8079 C C . SER A 1 1066 ? 3.694 7.606 42.714 1.00 89.38 1066 SER A C 1
ATOM 8081 O O . SER A 1 1066 ? 3.413 6.631 42.021 1.00 89.38 1066 SER A O 1
ATOM 8083 N N . TRP A 1 1067 ? 4.677 8.453 42.387 1.00 89.00 1067 TRP A N 1
ATOM 8084 C CA . TRP A 1 1067 ? 5.540 8.319 41.204 1.00 89.00 1067 TRP A CA 1
ATOM 8085 C C . TRP A 1 1067 ? 6.801 7.494 41.483 1.00 89.00 1067 TRP A C 1
ATOM 8087 O O . TRP A 1 1067 ? 7.302 6.814 40.589 1.00 89.00 1067 TRP A O 1
ATOM 8097 N N . ASN A 1 1068 ? 7.282 7.519 42.725 1.00 88.50 1068 ASN A N 1
ATOM 8098 C CA . ASN A 1 1068 ? 8.407 6.738 43.214 1.00 88.50 1068 ASN A CA 1
ATOM 8099 C C . ASN A 1 1068 ? 8.054 6.075 44.561 1.00 88.50 1068 ASN A C 1
ATOM 8101 O O . ASN A 1 1068 ? 8.293 6.656 45.625 1.00 88.50 1068 ASN A O 1
ATOM 8105 N N . PRO A 1 1069 ? 7.525 4.837 44.536 1.00 86.25 1069 PRO A N 1
ATOM 8106 C CA . PRO A 1 1069 ? 7.172 4.093 45.746 1.00 86.25 1069 PRO A CA 1
ATOM 8107 C C . PRO A 1 1069 ? 8.349 3.772 46.682 1.00 86.25 1069 PRO A C 1
ATOM 8109 O O . PRO A 1 1069 ? 8.111 3.363 47.815 1.00 86.25 1069 PRO A O 1
ATOM 8112 N N . ASN A 1 1070 ? 9.602 3.961 46.244 1.00 87.50 1070 ASN A N 1
ATOM 8113 C CA . ASN A 1 1070 ? 10.793 3.712 47.064 1.00 87.50 1070 ASN A CA 1
ATOM 8114 C C . ASN A 1 1070 ? 11.100 4.855 48.055 1.00 87.50 1070 ASN A C 1
ATOM 8116 O O . ASN A 1 1070 ? 12.043 4.739 48.835 1.00 87.50 1070 ASN A O 1
ATOM 8120 N N . LEU A 1 1071 ? 10.341 5.960 48.036 1.00 87.62 1071 LEU A N 1
ATOM 8121 C CA . LEU A 1 1071 ? 10.496 7.061 48.992 1.00 87.62 1071 LEU A CA 1
ATOM 8122 C C . LEU A 1 1071 ? 10.039 6.627 50.399 1.00 87.62 1071 LEU A C 1
ATOM 8124 O O . LEU A 1 1071 ? 8.863 6.339 50.639 1.00 87.62 1071 LEU A O 1
ATOM 8128 N N . THR A 1 1072 ? 10.989 6.574 51.334 1.00 83.75 1072 THR A N 1
ATOM 8129 C CA . THR A 1 1072 ? 10.830 5.949 52.659 1.00 83.75 1072 THR A CA 1
ATOM 8130 C C . THR A 1 1072 ? 10.112 6.820 53.692 1.00 83.75 1072 THR A C 1
ATOM 8132 O O . THR A 1 1072 ? 9.496 6.275 54.607 1.00 83.75 1072 THR A O 1
ATOM 8135 N N . PHE A 1 1073 ? 10.132 8.147 53.547 1.00 85.50 1073 PHE A N 1
ATOM 8136 C CA . PHE A 1 1073 ? 9.506 9.083 54.487 1.00 85.50 1073 PHE A CA 1
ATOM 8137 C C . PHE A 1 1073 ? 7.968 9.059 54.435 1.00 85.50 1073 PHE A C 1
ATOM 8139 O O . PHE A 1 1073 ? 7.359 8.706 53.419 1.00 85.50 1073 PHE A O 1
ATOM 8146 N N . ASP A 1 1074 ? 7.317 9.480 55.522 1.00 88.19 1074 ASP A N 1
ATOM 8147 C CA . ASP A 1 1074 ? 5.892 9.824 55.507 1.00 88.19 1074 ASP A CA 1
ATOM 8148 C C . ASP A 1 1074 ? 5.703 11.283 55.037 1.00 88.19 1074 ASP A C 1
ATOM 8150 O O . ASP A 1 1074 ? 6.277 12.179 55.657 1.00 88.19 1074 ASP A O 1
ATOM 8154 N N . PRO A 1 1075 ? 4.908 11.556 53.980 1.00 88.44 1075 PRO A N 1
ATOM 8155 C CA . PRO A 1 1075 ? 4.712 12.908 53.448 1.00 88.44 1075 PRO A CA 1
ATOM 8156 C C . PRO A 1 1075 ? 4.245 13.956 54.464 1.00 88.44 1075 PRO A C 1
ATOM 8158 O O . PRO A 1 1075 ? 4.600 15.126 54.329 1.00 88.44 1075 PRO A O 1
ATOM 8161 N N . LYS A 1 1076 ? 3.446 13.563 55.466 1.00 89.56 1076 LYS A N 1
ATOM 8162 C CA . LYS A 1 1076 ? 2.907 14.482 56.471 1.00 89.56 1076 LYS A CA 1
ATOM 8163 C C . LYS A 1 1076 ? 3.947 14.787 57.539 1.00 89.56 1076 LYS A C 1
ATOM 8165 O O . LYS A 1 1076 ? 4.212 15.960 57.793 1.00 89.56 1076 LYS A O 1
ATOM 8170 N N . THR A 1 1077 ? 4.558 13.756 58.117 1.00 87.50 1077 THR A N 1
ATOM 8171 C CA . THR A 1 1077 ? 5.603 13.932 59.137 1.00 87.50 1077 THR A CA 1
ATOM 8172 C C . THR A 1 1077 ? 6.817 14.672 58.568 1.00 87.50 1077 THR A C 1
ATOM 8174 O O . THR A 1 1077 ? 7.329 15.577 59.218 1.00 87.50 1077 THR A O 1
ATOM 8177 N N . HIS A 1 1078 ? 7.233 14.366 57.332 1.00 89.44 1078 HIS A N 1
ATOM 8178 C CA . HIS A 1 1078 ? 8.385 15.013 56.685 1.00 89.44 1078 HIS A CA 1
ATOM 8179 C C . HIS A 1 1078 ? 8.187 16.526 56.516 1.00 89.44 1078 HIS A C 1
ATOM 8181 O O . HIS A 1 1078 ? 9.002 17.318 56.983 1.00 89.44 1078 HIS A O 1
ATOM 8187 N N . ALA A 1 1079 ? 7.051 16.948 55.946 1.00 89.19 1079 ALA A N 1
ATOM 8188 C CA . ALA A 1 1079 ? 6.734 18.371 55.788 1.00 89.19 1079 ALA A CA 1
ATOM 8189 C C . ALA A 1 1079 ? 6.589 19.107 57.135 1.00 89.19 1079 ALA A C 1
ATOM 8191 O O . ALA A 1 1079 ? 6.982 20.268 57.256 1.00 89.19 1079 ALA A O 1
ATOM 8192 N N . GLN A 1 1080 ? 6.038 18.445 58.159 1.00 89.38 1080 GLN A N 1
ATOM 8193 C CA . GLN A 1 1080 ? 5.900 19.028 59.498 1.00 89.38 1080 GLN A CA 1
ATOM 8194 C C . GLN A 1 1080 ? 7.258 19.208 60.195 1.00 89.38 1080 GLN A C 1
ATOM 8196 O O . GLN A 1 1080 ? 7.493 20.263 60.789 1.00 89.38 1080 GLN A O 1
ATOM 8201 N N . ASN A 1 1081 ? 8.165 18.235 60.074 1.00 88.56 1081 ASN A N 1
ATOM 8202 C CA . ASN A 1 1081 ? 9.517 18.317 60.628 1.00 88.56 1081 ASN A CA 1
ATOM 8203 C C . ASN A 1 1081 ? 10.306 19.472 59.997 1.00 88.56 1081 ASN A C 1
ATOM 8205 O O . ASN A 1 1081 ? 10.797 20.334 60.720 1.00 88.56 1081 ASN A O 1
ATOM 8209 N N . LEU A 1 1082 ? 10.344 19.560 58.663 1.00 89.12 1082 LEU A N 1
ATOM 8210 C CA . LEU A 1 1082 ? 11.063 20.622 57.946 1.00 89.12 1082 LEU A CA 1
ATOM 8211 C C . LEU A 1 1082 ? 10.545 22.029 58.279 1.00 89.12 1082 LEU A C 1
ATOM 8213 O O . LEU A 1 1082 ? 11.331 22.961 58.446 1.00 89.12 1082 LEU A O 1
ATOM 8217 N N . SER A 1 1083 ? 9.226 22.188 58.432 1.00 90.06 1083 SER A N 1
ATOM 8218 C CA . SER A 1 1083 ? 8.641 23.463 58.862 1.00 90.06 1083 SER A CA 1
ATOM 8219 C C . SER A 1 1083 ? 8.990 23.803 60.318 1.00 90.06 1083 SER A C 1
ATOM 8221 O O . SER A 1 1083 ? 9.272 24.957 60.635 1.00 90.06 1083 SER A O 1
ATOM 8223 N N . THR A 1 1084 ? 9.041 22.797 61.198 1.00 89.19 1084 THR A N 1
ATOM 8224 C CA . THR A 1 1084 ? 9.439 22.965 62.607 1.00 89.19 1084 THR A CA 1
ATOM 8225 C C . THR A 1 1084 ? 10.918 23.342 62.729 1.00 89.19 1084 THR A C 1
ATOM 8227 O O . THR A 1 1084 ? 11.253 24.261 63.472 1.00 89.19 1084 THR A O 1
ATOM 8230 N N . ALA A 1 1085 ? 11.801 22.694 61.961 1.00 88.31 1085 ALA A N 1
ATOM 8231 C CA . ALA A 1 1085 ? 13.221 23.037 61.902 1.00 88.31 1085 ALA A CA 1
ATOM 8232 C C . ALA A 1 1085 ? 13.428 24.482 61.420 1.00 88.31 1085 ALA A C 1
ATOM 8234 O O . ALA A 1 1085 ? 14.148 25.242 62.062 1.00 88.31 1085 ALA A O 1
ATOM 8235 N N . ALA A 1 1086 ? 12.729 24.901 60.358 1.00 88.62 1086 ALA A N 1
ATOM 8236 C CA . ALA A 1 1086 ? 12.787 26.278 59.867 1.00 88.62 1086 ALA A CA 1
ATOM 8237 C C . ALA A 1 1086 ? 12.313 27.308 60.913 1.00 88.62 1086 ALA A C 1
ATOM 8239 O O . ALA A 1 1086 ? 12.962 28.335 61.088 1.00 88.62 1086 ALA A O 1
ATOM 8240 N N . GLN A 1 1087 ? 11.241 27.025 61.665 1.00 89.06 1087 GLN A N 1
ATOM 8241 C CA . GLN A 1 1087 ? 10.787 27.897 62.761 1.00 89.06 1087 GLN A CA 1
ATOM 8242 C C . GLN A 1 1087 ? 11.817 28.017 63.895 1.00 89.06 1087 GLN A C 1
ATOM 8244 O O . GLN A 1 1087 ? 11.978 29.099 64.457 1.00 89.06 1087 GLN A O 1
ATOM 8249 N N . LEU A 1 1088 ? 12.527 26.931 64.216 1.00 89.94 1088 LEU A N 1
ATOM 8250 C CA . LEU A 1 1088 ? 13.592 26.932 65.224 1.00 89.94 1088 LEU A CA 1
ATOM 8251 C C . LEU A 1 1088 ? 14.830 27.715 64.767 1.00 89.94 1088 LEU A C 1
ATOM 8253 O O . LEU A 1 1088 ? 15.428 28.403 65.590 1.00 89.94 1088 LEU A O 1
ATOM 8257 N N . LEU A 1 1089 ? 15.177 27.675 63.473 1.00 89.44 1089 LEU A N 1
ATOM 8258 C CA . LEU A 1 1089 ? 16.206 28.554 62.898 1.00 89.44 1089 LEU A CA 1
ATOM 8259 C C . LEU A 1 1089 ? 15.805 30.028 63.020 1.00 89.44 1089 LEU A C 1
ATOM 8261 O O . LEU A 1 1089 ? 16.587 30.834 63.508 1.00 89.44 1089 LEU A O 1
ATOM 8265 N N . ASP A 1 1090 ? 14.566 30.362 62.653 1.00 89.00 1090 ASP A N 1
ATOM 8266 C CA . ASP A 1 1090 ? 14.027 31.726 62.731 1.00 89.00 1090 ASP A CA 1
ATOM 8267 C C . ASP A 1 1090 ? 13.999 32.259 64.180 1.00 89.00 1090 ASP A C 1
ATOM 8269 O O . ASP A 1 1090 ? 14.189 33.452 64.424 1.00 89.00 1090 ASP A O 1
ATOM 8273 N N . GLU A 1 1091 ? 13.775 31.378 65.161 1.00 90.44 1091 GLU A N 1
ATOM 8274 C CA . GLU A 1 1091 ? 13.875 31.683 66.592 1.00 90.44 1091 GLU A CA 1
ATOM 8275 C C . GLU A 1 1091 ? 15.340 31.872 67.030 1.00 90.44 1091 GLU A C 1
ATOM 8277 O O . GLU A 1 1091 ? 15.652 32.858 67.702 1.00 90.44 1091 GLU A O 1
ATOM 8282 N N . ALA A 1 1092 ? 16.250 30.990 66.604 1.00 89.06 1092 ALA A N 1
ATOM 8283 C CA . ALA A 1 1092 ? 17.682 31.064 66.898 1.00 89.06 1092 ALA A CA 1
ATOM 8284 C C . ALA A 1 1092 ? 18.339 32.334 66.322 1.00 89.06 1092 ALA A C 1
ATOM 8286 O O . ALA A 1 1092 ? 18.995 33.075 67.056 1.00 89.06 1092 ALA A O 1
ATOM 8287 N N . ASP A 1 1093 ? 18.078 32.657 65.050 1.00 89.94 1093 ASP A N 1
ATOM 8288 C CA . ASP A 1 1093 ? 18.569 33.865 64.374 1.00 89.94 1093 ASP A CA 1
ATOM 8289 C C . ASP A 1 1093 ? 18.060 35.155 65.057 1.00 89.94 1093 ASP A C 1
ATOM 8291 O O . ASP A 1 1093 ? 18.711 36.200 64.957 1.00 89.94 1093 ASP A O 1
ATOM 8295 N N . ARG A 1 1094 ? 16.907 35.117 65.750 1.00 90.06 1094 ARG A N 1
ATOM 8296 C CA . ARG A 1 1094 ? 16.387 36.232 66.572 1.00 90.06 1094 ARG A CA 1
ATOM 8297 C C . ARG A 1 1094 ? 17.032 36.289 67.955 1.00 90.06 1094 ARG A C 1
ATOM 8299 O O . ARG A 1 1094 ? 17.302 37.386 68.441 1.00 90.06 1094 ARG A O 1
ATOM 8306 N N . LEU A 1 1095 ? 17.271 35.140 68.589 1.00 89.56 1095 LEU A N 1
ATOM 8307 C CA . LEU A 1 1095 ? 17.940 35.047 69.891 1.00 89.56 1095 LEU A CA 1
ATOM 8308 C C . LEU A 1 1095 ? 19.397 35.523 69.798 1.00 89.56 1095 LEU A C 1
ATOM 8310 O O . LEU A 1 1095 ? 19.814 36.345 70.614 1.00 89.56 1095 LEU A O 1
ATOM 8314 N N . ALA A 1 1096 ? 20.120 35.117 68.750 1.00 87.56 1096 ALA A N 1
ATOM 8315 C CA . ALA A 1 1096 ? 21.477 35.581 68.463 1.00 87.56 1096 ALA A CA 1
ATOM 8316 C C . ALA A 1 1096 ? 21.524 37.111 68.284 1.00 87.56 1096 ALA A C 1
ATOM 8318 O O . ALA A 1 1096 ? 22.260 37.796 68.994 1.00 87.56 1096 ALA A O 1
ATOM 8319 N N . LYS A 1 1097 ? 20.630 37.674 67.454 1.00 89.25 1097 LYS A N 1
ATOM 8320 C CA . LYS A 1 1097 ? 20.486 39.134 67.263 1.00 89.25 1097 LYS A CA 1
ATOM 8321 C C . LYS A 1 1097 ? 20.105 39.895 68.539 1.00 89.25 1097 LYS A C 1
ATOM 8323 O O . LYS A 1 1097 ? 20.392 41.084 68.649 1.00 89.25 1097 LYS A O 1
ATOM 8328 N N . ALA A 1 1098 ? 19.481 39.227 69.510 1.00 87.44 1098 ALA A N 1
ATOM 8329 C CA . ALA A 1 1098 ? 19.179 39.773 70.834 1.00 87.44 1098 ALA A CA 1
ATOM 8330 C C . ALA A 1 1098 ? 20.327 39.601 71.857 1.00 87.44 1098 ALA A C 1
ATOM 8332 O O . ALA A 1 1098 ? 20.144 39.931 73.029 1.00 87.44 1098 ALA A O 1
ATOM 8333 N N . GLY A 1 1099 ? 21.488 39.076 71.444 1.00 83.31 1099 GLY A N 1
ATOM 8334 C CA . GLY A 1 1099 ? 22.650 38.819 72.303 1.00 83.31 1099 GLY A CA 1
ATOM 8335 C C . GLY A 1 1099 ? 22.538 37.564 73.178 1.00 83.31 1099 GLY A C 1
ATOM 8336 O O . GLY A 1 1099 ? 23.340 37.379 74.090 1.00 83.31 1099 GLY A O 1
ATOM 8337 N N . LYS A 1 1100 ? 21.549 36.695 72.934 1.00 89.62 1100 LYS A N 1
ATOM 8338 C CA . LYS A 1 1100 ? 21.291 35.465 73.703 1.00 89.62 1100 LYS A CA 1
ATOM 8339 C C . LYS A 1 1100 ? 21.936 34.262 73.011 1.00 89.62 1100 LYS A C 1
ATOM 8341 O O . LYS A 1 1100 ? 21.248 33.420 72.440 1.00 89.62 1100 LYS A O 1
ATOM 8346 N N . ILE A 1 1101 ? 23.266 34.225 73.033 1.00 87.31 1101 ILE A N 1
ATOM 8347 C CA . ILE A 1 1101 ? 24.072 33.292 72.229 1.00 87.31 1101 ILE A CA 1
ATOM 8348 C C . ILE A 1 1101 ? 23.845 31.826 72.638 1.00 87.31 1101 ILE A C 1
ATOM 8350 O O . ILE A 1 1101 ? 23.536 31.008 71.780 1.00 87.31 1101 ILE A O 1
ATOM 8354 N N . GLU A 1 1102 ? 23.875 31.500 73.936 1.00 86.44 1102 GLU A N 1
ATOM 8355 C CA . GLU A 1 1102 ? 23.620 30.128 74.422 1.00 86.44 1102 GLU A CA 1
ATOM 8356 C C . GLU A 1 1102 ? 22.203 29.628 74.069 1.00 86.44 1102 GLU A C 1
ATOM 8358 O O . GLU A 1 1102 ? 22.042 28.498 73.603 1.00 86.44 1102 GLU A O 1
ATOM 8363 N N . ASP A 1 1103 ? 21.178 30.484 74.214 1.00 87.88 1103 ASP A N 1
ATOM 8364 C CA . ASP A 1 1103 ? 19.796 30.163 73.814 1.00 87.88 1103 ASP A CA 1
ATOM 8365 C C . ASP A 1 1103 ? 19.703 29.901 72.293 1.00 87.88 1103 ASP A C 1
ATOM 8367 O O . ASP A 1 1103 ? 18.952 29.028 71.855 1.00 87.88 1103 ASP A O 1
ATOM 8371 N N . ALA A 1 1104 ? 20.457 30.653 71.479 1.00 87.38 1104 ALA A N 1
ATOM 8372 C CA . ALA A 1 1104 ? 20.482 30.507 70.024 1.00 87.38 1104 ALA A CA 1
ATOM 8373 C C . ALA A 1 1104 ? 21.178 29.210 69.579 1.00 87.38 1104 ALA A C 1
ATOM 8375 O O . ALA A 1 1104 ? 20.612 28.476 68.771 1.00 87.38 1104 ALA A O 1
ATOM 8376 N N . ILE A 1 1105 ? 22.343 28.882 70.149 1.00 89.00 1105 ILE A N 1
ATOM 8377 C CA . ILE A 1 1105 ? 23.082 27.632 69.878 1.00 89.00 1105 ILE A CA 1
ATOM 8378 C C . ILE A 1 1105 ? 22.204 26.413 70.190 1.00 89.00 1105 ILE A C 1
ATOM 8380 O O . ILE A 1 1105 ? 22.048 25.518 69.357 1.00 89.00 1105 ILE A O 1
ATOM 8384 N N . ALA A 1 1106 ? 21.532 26.412 71.348 1.00 89.25 1106 ALA A N 1
ATOM 8385 C CA . ALA A 1 1106 ? 20.609 25.340 71.720 1.00 89.25 1106 ALA A CA 1
ATOM 8386 C C . ALA A 1 1106 ? 19.466 25.160 70.699 1.00 89.25 1106 ALA A C 1
ATOM 8388 O O . ALA A 1 1106 ? 19.074 24.031 70.391 1.00 89.25 1106 ALA A O 1
ATOM 8389 N N . LYS A 1 1107 ? 18.948 26.261 70.138 1.00 89.88 1107 LYS A N 1
ATOM 8390 C CA . LYS A 1 1107 ? 17.894 26.247 69.110 1.00 89.88 1107 LYS A CA 1
ATOM 8391 C C . LYS A 1 1107 ? 18.403 25.823 67.731 1.00 89.88 1107 LYS A C 1
ATOM 8393 O O . LYS A 1 1107 ? 17.696 25.089 67.042 1.00 89.88 1107 LYS A O 1
ATOM 8398 N N . TYR A 1 1108 ? 19.627 26.191 67.354 1.00 89.31 1108 TYR A N 1
ATOM 8399 C CA . TYR A 1 1108 ? 20.277 25.700 66.136 1.00 89.31 1108 TYR A CA 1
ATOM 8400 C C . TYR A 1 1108 ? 20.509 24.183 66.178 1.00 89.31 1108 TYR A C 1
ATOM 8402 O O . TYR A 1 1108 ? 20.115 23.492 65.237 1.00 89.31 1108 TYR A O 1
ATOM 8410 N N . HIS A 1 1109 ? 21.031 23.636 67.284 1.00 89.12 1109 HIS A N 1
ATOM 8411 C CA . HIS A 1 1109 ? 21.121 22.179 67.461 1.00 89.12 1109 HIS A CA 1
ATOM 8412 C C . HIS A 1 1109 ? 19.740 21.508 67.431 1.00 89.12 1109 HIS A C 1
ATOM 8414 O O . HIS A 1 1109 ? 19.586 20.436 66.847 1.00 89.12 1109 HIS A O 1
ATOM 8420 N N . GLN A 1 1110 ? 18.713 22.136 68.023 1.00 88.12 1110 GLN A N 1
ATOM 8421 C CA . GLN A 1 1110 ? 17.344 21.615 67.969 1.00 88.12 1110 GLN A CA 1
ATOM 8422 C C . GLN A 1 1110 ? 16.800 21.576 66.528 1.00 88.12 1110 GLN A C 1
ATOM 8424 O O . GLN A 1 1110 ? 16.092 20.634 66.179 1.00 88.12 1110 GLN A O 1
ATOM 8429 N N . ALA A 1 1111 ? 17.145 22.555 65.686 1.00 87.62 1111 ALA A N 1
ATOM 8430 C CA . ALA A 1 1111 ? 16.794 22.553 64.268 1.00 87.62 1111 ALA A CA 1
ATOM 8431 C C . ALA A 1 1111 ? 17.543 21.454 63.489 1.00 87.62 1111 ALA A C 1
ATOM 8433 O O . ALA A 1 1111 ? 16.908 20.700 62.752 1.00 87.62 1111 ALA A O 1
ATOM 8434 N N . GLN A 1 1112 ? 18.858 21.307 63.694 1.00 87.25 1112 GLN A N 1
ATOM 8435 C CA . GLN A 1 1112 ? 19.676 20.257 63.062 1.00 87.25 1112 GLN A CA 1
ATOM 8436 C C . GLN A 1 1112 ? 19.244 18.837 63.456 1.00 87.25 1112 GLN A C 1
ATOM 8438 O O . GLN A 1 1112 ? 19.270 17.932 62.630 1.00 87.25 1112 GLN A O 1
ATOM 8443 N N . GLY A 1 1113 ? 18.784 18.639 64.696 1.00 84.38 1113 GLY A N 1
ATOM 8444 C CA . GLY A 1 1113 ? 18.217 17.366 65.153 1.00 84.38 1113 GLY A CA 1
ATOM 8445 C C . GLY A 1 1113 ? 16.844 17.016 64.556 1.00 84.38 1113 GLY A C 1
ATOM 8446 O O . GLY A 1 1113 ? 16.316 15.945 64.853 1.00 84.38 1113 GLY A O 1
ATOM 8447 N N . ILE A 1 1114 ? 16.246 17.909 63.756 1.00 85.44 1114 ILE A N 1
ATOM 8448 C CA . ILE A 1 1114 ? 14.951 17.717 63.079 1.00 85.44 1114 ILE A CA 1
ATOM 8449 C C . ILE A 1 1114 ? 15.109 17.739 61.546 1.00 85.44 1114 ILE A C 1
ATOM 8451 O O . ILE A 1 1114 ? 14.413 16.989 60.860 1.00 85.44 1114 ILE A O 1
ATOM 8455 N N . ASP A 1 1115 ? 16.020 18.558 61.011 1.00 83.81 1115 ASP A N 1
ATOM 8456 C CA . ASP A 1 1115 ? 16.427 18.574 59.600 1.00 83.81 1115 ASP A CA 1
ATOM 8457 C C . ASP A 1 1115 ? 17.943 18.324 59.483 1.00 83.81 1115 ASP A C 1
ATOM 8459 O O . ASP A 1 1115 ? 18.758 19.246 59.542 1.00 83.81 1115 ASP A O 1
ATOM 8463 N N . GLU A 1 1116 ? 18.313 17.054 59.280 1.00 78.69 1116 GLU A N 1
ATOM 8464 C CA . GLU A 1 1116 ? 19.705 16.594 59.127 1.00 78.69 1116 GLU A CA 1
ATOM 8465 C C . GLU A 1 1116 ? 20.423 17.185 57.891 1.00 78.69 1116 GLU A C 1
ATOM 8467 O O . GLU A 1 1116 ? 21.636 17.029 57.750 1.00 78.69 1116 GLU A O 1
ATOM 8472 N N . SER A 1 1117 ? 19.712 17.873 56.984 1.00 77.44 1117 SER A N 1
ATOM 8473 C CA . SER A 1 1117 ? 20.329 18.537 55.822 1.00 77.44 1117 SER A CA 1
ATOM 8474 C C . SER A 1 1117 ? 20.948 19.909 56.140 1.00 77.44 1117 SER A C 1
ATOM 8476 O O . SER A 1 1117 ? 21.628 20.490 55.291 1.00 77.44 1117 SER A O 1
ATOM 8478 N N . LEU A 1 1118 ? 20.753 20.425 57.359 1.00 82.81 1118 LEU A N 1
ATOM 8479 C CA . LEU A 1 1118 ? 21.239 21.733 57.805 1.00 82.81 1118 LEU A CA 1
ATOM 8480 C C . LEU A 1 1118 ? 22.747 21.738 58.125 1.00 82.81 1118 LEU A C 1
ATOM 8482 O O . LEU A 1 1118 ? 23.167 21.554 59.267 1.00 82.81 1118 LEU A O 1
ATOM 8486 N N . GLN A 1 1119 ? 23.565 22.014 57.108 1.00 81.94 1119 GLN A N 1
ATOM 8487 C CA . GLN A 1 1119 ? 25.027 22.095 57.217 1.00 81.94 1119 GLN A CA 1
ATOM 8488 C C . GLN A 1 1119 ? 25.511 23.512 57.568 1.00 81.94 1119 GLN A C 1
ATOM 8490 O O . GLN A 1 1119 ? 25.725 24.338 56.684 1.00 81.94 1119 GLN A O 1
ATOM 8495 N N . PHE A 1 1120 ? 25.691 23.783 58.861 1.00 85.81 1120 PHE A N 1
ATOM 8496 C CA . PHE A 1 1120 ? 26.408 24.946 59.398 1.00 85.81 1120 PHE A CA 1
ATOM 8497 C C . PHE A 1 1120 ? 26.902 24.633 60.821 1.00 85.81 1120 PHE A C 1
ATOM 8499 O O . PHE A 1 1120 ? 26.384 23.711 61.456 1.00 85.81 1120 PHE A O 1
ATOM 8506 N N . ASP A 1 1121 ? 27.884 25.385 61.314 1.00 87.25 1121 ASP A N 1
ATOM 8507 C CA . ASP A 1 1121 ? 28.336 25.323 62.707 1.00 87.25 1121 ASP A CA 1
ATOM 8508 C C . ASP A 1 1121 ? 27.416 26.213 63.585 1.00 87.25 1121 ASP A C 1
ATOM 8510 O O . ASP A 1 1121 ? 27.259 27.406 63.291 1.00 87.25 1121 ASP A O 1
ATOM 8514 N N . PRO A 1 1122 ? 26.696 25.651 64.578 1.00 87.81 1122 PRO A N 1
ATOM 8515 C CA . PRO A 1 1122 ? 25.746 26.393 65.415 1.00 87.81 1122 PRO A CA 1
ATOM 8516 C C . PRO A 1 1122 ? 26.372 27.517 66.235 1.00 87.81 1122 PRO A C 1
ATOM 8518 O O . PRO A 1 1122 ? 25.732 28.554 66.426 1.00 87.81 1122 PRO A O 1
ATOM 8521 N N . GLU A 1 1123 ? 27.595 27.313 66.710 1.00 87.19 1123 GLU A N 1
ATOM 8522 C CA . GLU A 1 1123 ? 28.377 28.275 67.467 1.00 87.19 1123 GLU A CA 1
ATOM 8523 C C . GLU A 1 1123 ? 28.824 29.435 66.564 1.00 87.19 1123 GLU A C 1
ATOM 8525 O O . GLU A 1 1123 ? 28.507 30.590 66.862 1.00 87.19 1123 GLU A O 1
ATOM 8530 N N . GLU A 1 1124 ? 29.428 29.141 65.406 1.00 85.88 1124 GLU A N 1
ATOM 8531 C CA . GLU A 1 1124 ? 29.845 30.152 64.417 1.00 85.88 1124 GLU A CA 1
ATOM 8532 C C . GLU A 1 1124 ? 28.648 30.999 63.941 1.00 85.88 1124 GLU A C 1
ATOM 8534 O O . GLU A 1 1124 ? 28.679 32.230 64.000 1.00 85.88 1124 GLU A O 1
ATOM 8539 N N . ARG A 1 1125 ? 27.524 30.360 63.577 1.00 88.56 1125 ARG A N 1
ATOM 8540 C CA . ARG A 1 1125 ? 26.305 31.065 63.131 1.00 88.56 1125 ARG A CA 1
ATOM 8541 C C . ARG A 1 1125 ? 25.638 31.889 64.243 1.00 88.56 1125 ARG A C 1
ATOM 8543 O O . ARG A 1 1125 ? 24.935 32.866 63.952 1.00 88.56 1125 ARG A O 1
ATOM 8550 N N . ALA A 1 1126 ? 25.793 31.501 65.509 1.00 85.44 1126 ALA A N 1
ATOM 8551 C CA . ALA A 1 1126 ? 25.299 32.291 66.635 1.00 85.44 1126 ALA A CA 1
ATOM 8552 C C . ALA A 1 1126 ? 26.150 33.546 66.859 1.00 85.44 1126 ALA A C 1
ATOM 8554 O O . ALA A 1 1126 ? 25.582 34.612 67.108 1.00 85.44 1126 ALA A O 1
ATOM 8555 N N . GLU A 1 1127 ? 27.474 33.442 66.712 1.00 83.69 1127 GLU A N 1
ATOM 8556 C CA . GLU A 1 1127 ? 28.391 34.583 66.784 1.00 83.69 1127 GLU A CA 1
ATOM 8557 C C . GLU A 1 1127 ? 28.226 35.540 65.590 1.00 83.69 1127 GLU A C 1
ATOM 8559 O O . GLU A 1 1127 ? 28.107 36.747 65.802 1.00 83.69 1127 GLU A O 1
ATOM 8564 N N . GLU A 1 1128 ? 28.107 35.040 64.354 1.00 84.50 1128 GLU A N 1
ATOM 8565 C CA . GLU A 1 1128 ? 27.883 35.874 63.156 1.00 84.50 1128 GLU A CA 1
ATOM 8566 C C . GLU A 1 1128 ? 26.602 36.722 63.229 1.00 84.50 1128 GLU A C 1
ATOM 8568 O O . GLU A 1 1128 ? 26.550 37.848 62.729 1.00 84.50 1128 GLU A O 1
ATOM 8573 N N . ASN A 1 1129 ? 25.546 36.181 63.842 1.00 83.69 1129 ASN A N 1
ATOM 8574 C CA . ASN A 1 1129 ? 24.266 36.869 64.012 1.00 83.69 1129 ASN A CA 1
ATOM 8575 C C . ASN A 1 1129 ? 24.218 37.786 65.248 1.00 83.69 1129 ASN A C 1
ATOM 8577 O O . ASN A 1 1129 ? 23.206 38.468 65.450 1.00 83.69 1129 ASN A O 1
ATOM 8581 N N . ALA A 1 1130 ? 25.253 37.795 66.089 1.00 82.94 1130 ALA A N 1
ATOM 8582 C CA . ALA A 1 1130 ? 25.300 38.614 67.291 1.00 82.94 1130 ALA A CA 1
ATOM 8583 C C . ALA A 1 1130 ? 25.469 40.111 66.958 1.00 82.94 1130 ALA A C 1
ATOM 8585 O O . ALA A 1 1130 ? 26.127 40.472 65.978 1.00 82.94 1130 ALA A O 1
ATOM 8586 N N . PRO A 1 1131 ? 24.919 41.032 67.772 1.00 77.38 1131 PRO A N 1
ATOM 8587 C CA . PRO A 1 1131 ? 25.270 42.444 67.660 1.00 77.38 1131 PRO A CA 1
ATOM 8588 C C . PRO A 1 1131 ? 26.765 42.644 67.991 1.00 77.38 1131 PRO A C 1
ATOM 8590 O O . PRO A 1 1131 ? 27.264 42.015 68.928 1.00 77.38 1131 PRO A O 1
ATOM 8593 N N . PRO A 1 1132 ? 27.489 43.524 67.270 1.00 70.19 1132 PRO A N 1
ATOM 8594 C CA . PRO A 1 1132 ? 28.920 43.717 67.482 1.00 70.19 1132 PRO A CA 1
ATOM 8595 C C . PRO A 1 1132 ? 29.209 44.199 68.909 1.00 70.19 1132 PRO A C 1
ATOM 8597 O O . PRO A 1 1132 ? 28.621 45.180 69.373 1.00 70.19 1132 PRO A O 1
ATOM 8600 N N . GLN A 1 1133 ? 30.132 43.516 69.591 1.00 63.09 1133 GLN A N 1
ATOM 8601 C CA . GLN A 1 1133 ? 30.647 43.961 70.885 1.00 63.09 1133 GLN A CA 1
ATOM 8602 C C . GLN A 1 1133 ? 31.476 45.239 70.695 1.00 63.09 1133 GLN A C 1
ATOM 8604 O O . GLN A 1 1133 ? 32.264 45.340 69.754 1.00 63.09 1133 GLN A O 1
ATOM 8609 N N . ASN A 1 1134 ? 31.263 46.207 71.586 1.00 47.78 1134 ASN A N 1
ATOM 8610 C CA . ASN A 1 1134 ? 31.779 47.576 71.520 1.00 47.78 1134 ASN A CA 1
ATOM 8611 C C . ASN A 1 1134 ? 32.612 47.871 72.774 1.00 47.78 1134 ASN A C 1
ATOM 8613 O O . ASN A 1 1134 ? 32.128 47.493 73.866 1.00 47.78 1134 ASN A O 1
#